Protein AF-A0A352ID79-F1 (afdb_monomer_lite)

Sequence (972 aa):
MKRIVNMLLAALCCLGTSALQPAWAQDFWKGGIDKNLPGTGSASDPFLIKTADQLAGLAARVNTGEDFKGKHIRLDADLYMSDPSRPSAEKTQWTPISGIFYDQTGAWDWTSDTLRFCGNFDGGGHTIYNLYYNQAPDFGGIDIDDPTSDIHLDFTGWNKGLFGYVEGGSVSNLHLENDTIVGAVAIGGIVAINVGGTISHCSMTGFVGSVESGPCGGIVGLNTDGIVEHCTANATSKGTRSAGVLVGTSTGARAVIRDSHAQGKCHVTQYRAGGFCGSQFDGALIERCWANVEVSNAAYKYAAMDCAGFVANNDGTIRECYSMGAVTSPKSAAGFVASNVGRIESCYCTGNVTVGGWGCTAAAFVGENGNGSVSYGEVVGDFPGVTINCFATGRCSGSDDQAGLCGFLASYWNGSQNSSRTVFCSYDSTANPGIGIHVRTLGGSLAKTTQEMQSQAFVDTLNMVAAWMGTSTWTYRPGQYPVPTGVKATNLTDYIGGGEGTKERPYIISNKEQLSHLAELSNLGWDFRDQHILQTADIDLNLPQEQWGEEMPTEWTPIGQGTNRNNPGEDNSTAYTFRGCYDGGYHEVRNMYINGNYDNLGFFGVLHHGATIKNLGVTDAWAKTMTGNIGILAGCSSRYSRNVNIVQCWTSGRVESTGWGVGGVLGQIALEGNTNILNCASWAHITGTTDVSAVVGDQNYIGGETYSNDTIANFIFSGTFDKEGSRVPMMERERLFNALYDSDVYKLSDNEEQVRLNGGHPTAYLQSKELANVFNYWIDQWNATHALQLDYYNCHEGKYLATEAGFTPPLKVTFDTGGGSTVTAQSVLQDSRIDAPAIPTHDDKVFAGWYSDAGHTQPFDFCGQVSSSITLHAKWLDTFTYDLKPFQNTFATSYVIKTKEQLLGLAIMTRGIEGVQDATDFTGKTVKLGADILLNDTTDWRLWGKGIYAIPWLSVGPTYDGTFNGTFDGQG

Radius of gyration: 40.11 Å; chains: 1; bounding box: 90×95×121 Å

pLDDT: mean 77.26, std 19.28, range [25.47, 98.88]

Foldseek 3Di:
DVVVVVVVVVVVVPPPDPPPDPLVPDDEDDPAADLPFPFPQAPVTAREDEEVNNLNSQLVVLVVADQCANGEYEYDAAYHHFRPPDDLVPTDADDANWAWFWDDPDPPDIDIDGGEHNEEYEDVLHEYEAHEHDDDDPPDDDDPPDPLDADDADPGGAFDENHHHYANYEHENYEYYQYEEEGAAQKEHHYSEYAQYEYYHYEFEHEIYHNYDHFIEHHYREAHLYEAENYEFAYETEHAAFYEHHYREYEYQNAEYEPYEYHEEYEYEAAFYAHHYREYADAHEYELYEYQYAYEYNDHDPYQEHYEQHYAEDHHEYALYEGEHAYEYCAAYEDHYEAFLHEYFQYEYEYAYAYADEPGAYAQHYEHFQDDPDDDDDPDDRREREYFLYEGEYAYDHYPDLLRYAQHYHYDPDLPNVRYFAFQYEGACVSYPPHDHFQRYQAQYYYDHLVCQLDPVSLVVSLLSQQLVQGFRWDHDHSDGIGGDPDRHPPNVVQFVDFNQAPVTATEHEELRNLLSQQVRLNNGDQSANGHYEYDEAYEQAPQPVCCQVPPGDAARARFAAADADAQPDGRDHGREHQGAYHDVQYEYEAHEHADQGEKDENHREYAANAHYANYEHEQYDHEYAEYFDEHAIREYHELHEPHEAEAYEYEHEYEYAYAFWEPHYRAYDPQYEYEAEQYEYQYETEYDHAAAHGYRYYDDDDDDDHYAYEYENYEYEYHYPDQPHPQHDDDRYHYYQHAYACVRDPHDPPPPDPPDPHYDHPDVVPDPVSVVVSVVVVVVVCVVVVVVHDDDDHYDEDDEYDDYDDEEAWFEEEDEAPFDDDDGDTDDHFFADQQTDAGDDDPWDWFFWALDQVLQHAAANRGGPPDYGYITIDTHDADEADQVQPPSPSNLETEDEELNNVLNLLCCCAPDPPPYGHDANASHEYEYPHDYCNADPSHCSCDSNTTPGRDGRDRHHDDPTDRNHHYHDVD

Structure (mmCIF, N/CA/C/O backbone):
data_AF-A0A352ID79-F1
#
_entry.id   AF-A0A352ID79-F1
#
loop_
_atom_site.group_PDB
_atom_site.id
_atom_site.type_symbol
_atom_site.label_atom_id
_atom_site.label_alt_id
_atom_site.label_comp_id
_atom_site.label_asym_id
_atom_site.label_entity_id
_atom_site.label_seq_id
_atom_site.pdbx_PDB_ins_code
_atom_site.Cartn_x
_atom_site.Cartn_y
_atom_site.Cartn_z
_atom_site.occupancy
_atom_site.B_iso_or_equiv
_atom_site.auth_seq_id
_atom_site.auth_comp_id
_atom_site.auth_asym_id
_atom_site.auth_atom_id
_atom_site.pdbx_PDB_model_num
ATOM 1 N N . MET A 1 1 ? -40.168 24.165 -4.459 1.00 42.50 1 MET A N 1
ATOM 2 C CA . MET A 1 1 ? -39.308 22.995 -4.156 1.00 42.50 1 MET A CA 1
ATOM 3 C C . MET A 1 1 ? -38.318 23.266 -3.023 1.00 42.50 1 MET A C 1
ATOM 5 O O . MET A 1 1 ? -38.638 22.810 -1.939 1.00 42.50 1 MET A O 1
ATOM 9 N N . LYS A 1 2 ? -37.219 24.038 -3.165 1.00 36.44 2 LYS A N 1
ATOM 10 C CA . LYS A 1 2 ? -36.202 24.197 -2.082 1.00 36.44 2 LYS A CA 1
ATOM 11 C C . LYS A 1 2 ? -36.758 24.483 -0.664 1.00 36.44 2 LYS A C 1
ATOM 13 O O . LYS A 1 2 ? -36.357 23.811 0.272 1.00 36.44 2 LYS A O 1
ATOM 18 N N . ARG A 1 3 ? -37.750 25.375 -0.488 1.00 33.16 3 ARG A N 1
ATOM 19 C CA . ARG A 1 3 ? -38.395 25.598 0.834 1.00 33.16 3 ARG A CA 1
ATOM 20 C C . ARG A 1 3 ? -39.155 24.387 1.406 1.00 33.16 3 ARG A C 1
ATOM 22 O O . ARG A 1 3 ? -39.217 24.254 2.618 1.00 33.16 3 ARG A O 1
ATOM 29 N N . ILE A 1 4 ? -39.701 23.511 0.561 1.00 40.69 4 ILE A N 1
ATOM 30 C CA . ILE A 1 4 ? -40.395 22.280 0.983 1.00 40.69 4 ILE A CA 1
ATOM 31 C C . ILE A 1 4 ? -39.370 21.203 1.359 1.00 40.69 4 ILE A C 1
ATOM 33 O O . ILE A 1 4 ? -39.541 20.535 2.368 1.00 40.69 4 ILE A O 1
ATOM 37 N N . VAL A 1 5 ? -38.265 21.093 0.609 1.00 45.56 5 VAL A N 1
ATOM 38 C CA . VAL A 1 5 ? -37.151 20.187 0.947 1.00 45.56 5 VAL A CA 1
ATOM 39 C C . VAL A 1 5 ? -36.528 20.570 2.293 1.00 45.56 5 VAL A C 1
ATOM 41 O O . VAL A 1 5 ? -36.364 19.708 3.146 1.00 45.56 5 VAL A O 1
ATOM 44 N N . ASN A 1 6 ? -36.278 21.860 2.546 1.00 38.22 6 ASN A N 1
ATOM 45 C CA . ASN A 1 6 ? -35.751 22.304 3.841 1.00 38.22 6 ASN A CA 1
ATOM 46 C C . ASN A 1 6 ? -36.754 22.119 4.997 1.00 38.22 6 ASN A C 1
ATOM 48 O O . ASN A 1 6 ? -36.326 21.842 6.111 1.00 38.22 6 ASN A O 1
ATOM 52 N N . MET A 1 7 ? -38.068 22.228 4.755 1.00 33.50 7 MET A N 1
ATOM 53 C CA . MET A 1 7 ? -39.082 21.882 5.765 1.00 33.50 7 MET A CA 1
ATOM 54 C C . MET A 1 7 ? -39.167 20.370 6.023 1.00 33.50 7 MET A C 1
ATOM 56 O O . MET A 1 7 ? -39.397 19.975 7.159 1.00 33.50 7 MET A O 1
ATOM 60 N N . LEU A 1 8 ? -38.933 19.526 5.013 1.00 35.06 8 LEU A N 1
ATOM 61 C CA . LEU A 1 8 ? -38.868 18.072 5.186 1.00 35.06 8 LEU A CA 1
ATOM 62 C C . LEU A 1 8 ? -37.591 17.628 5.912 1.00 35.06 8 LEU A C 1
ATOM 64 O O . LEU A 1 8 ? -37.689 16.800 6.809 1.00 35.06 8 LEU A O 1
ATOM 68 N N . LEU A 1 9 ? -36.423 18.213 5.618 1.00 37.06 9 LEU A N 1
ATOM 69 C CA . LEU A 1 9 ? -35.205 17.951 6.402 1.00 37.06 9 LEU A CA 1
ATOM 70 C C . LEU A 1 9 ? -35.372 18.397 7.864 1.00 37.06 9 LEU A C 1
ATOM 72 O O . LEU A 1 9 ? -35.035 17.641 8.768 1.00 37.06 9 LEU A O 1
ATOM 76 N N . ALA A 1 10 ? -35.962 19.574 8.106 1.00 31.45 10 ALA A N 1
ATOM 77 C CA . ALA A 1 10 ? -36.265 20.028 9.464 1.00 31.45 10 ALA A CA 1
ATOM 78 C C . ALA A 1 10 ? -37.278 19.119 10.191 1.00 31.45 10 ALA A C 1
ATOM 80 O O . ALA A 1 10 ? -37.184 18.961 11.403 1.00 31.45 10 ALA A O 1
ATOM 81 N N . ALA A 1 11 ? -38.219 18.498 9.470 1.00 29.84 11 ALA A N 1
ATOM 82 C CA . ALA A 1 11 ? -39.170 17.548 10.046 1.00 29.84 11 ALA A CA 1
ATOM 83 C C . ALA A 1 11 ? -38.543 16.172 10.346 1.00 29.84 11 ALA A C 1
ATOM 85 O O . ALA A 1 11 ? -38.855 15.581 11.378 1.00 29.84 11 ALA A O 1
ATOM 86 N N . LEU A 1 12 ? -37.644 15.666 9.489 1.00 31.27 12 LEU A N 1
ATOM 87 C CA . LEU A 1 12 ? -36.953 14.391 9.733 1.00 31.27 12 LEU A CA 1
ATOM 88 C C . LEU A 1 12 ? -35.985 14.473 10.925 1.00 31.27 12 LEU A C 1
ATOM 90 O O . LEU A 1 12 ? -35.882 13.512 11.679 1.00 31.27 12 LEU A O 1
ATOM 94 N N . CYS A 1 13 ? -35.349 15.623 11.167 1.00 32.16 13 CYS A N 1
ATOM 95 C CA . CYS A 1 13 ? -34.502 15.837 12.348 1.00 32.16 13 CYS A CA 1
ATOM 96 C C . CYS A 1 13 ? -35.281 16.027 13.672 1.00 32.16 13 CYS A C 1
ATOM 98 O O . CYS A 1 13 ? -34.671 16.358 14.685 1.00 32.16 13 CYS A O 1
ATOM 100 N N . CYS A 1 14 ? -36.609 15.860 13.687 1.00 30.11 14 CYS A N 1
ATOM 101 C CA . CYS A 1 14 ? -37.457 16.053 14.875 1.00 30.11 14 CYS A CA 1
ATOM 102 C C . CYS A 1 14 ? -38.454 14.900 15.118 1.00 30.11 14 CYS A C 1
ATOM 104 O O . CYS A 1 14 ? -39.412 15.061 15.874 1.00 30.11 14 CYS A O 1
ATOM 106 N N . LEU A 1 15 ? -38.236 13.734 14.500 1.00 33.84 15 LEU A N 1
ATOM 107 C CA . LEU A 1 15 ? -39.031 12.516 14.699 1.00 33.84 15 LEU A CA 1
ATOM 108 C C . LEU A 1 15 ? -38.107 11.350 15.080 1.00 33.84 15 LEU A C 1
ATOM 110 O O . LEU A 1 15 ? -37.814 10.480 14.268 1.00 33.84 15 LEU A O 1
ATOM 114 N N . GLY A 1 16 ? -37.625 11.373 16.324 1.00 33.88 16 GLY A N 1
ATOM 115 C CA . GLY A 1 16 ? -36.720 10.351 16.866 1.00 33.88 16 GLY A CA 1
ATOM 116 C C . GLY A 1 16 ? -36.205 10.660 18.273 1.00 33.88 16 GLY A C 1
ATOM 117 O O . GLY A 1 16 ? -35.975 9.745 19.050 1.00 33.88 16 GLY A O 1
ATOM 118 N N . THR A 1 17 ? -36.102 11.938 18.649 1.00 35.56 17 THR A N 1
ATOM 119 C CA . THR A 1 17 ? -35.775 12.331 20.025 1.00 35.56 17 THR A CA 1
ATOM 120 C C . THR A 1 17 ? -36.969 12.101 20.952 1.00 35.56 17 THR A C 1
ATOM 122 O O . THR A 1 17 ? -37.902 12.913 20.985 1.00 35.56 17 THR A O 1
ATOM 125 N N . SER A 1 18 ? -36.915 11.041 21.755 1.00 39.25 18 SER A N 1
ATOM 126 C CA . SER A 1 18 ? -37.563 11.037 23.066 1.00 39.25 18 SER A CA 1
ATOM 127 C C . SER A 1 18 ? -37.055 12.260 23.836 1.00 39.25 18 SER A C 1
ATOM 129 O O . SER A 1 18 ? -35.857 12.443 24.039 1.00 39.25 18 SER A O 1
ATOM 131 N N . ALA A 1 19 ? -37.957 13.169 24.207 1.00 38.28 19 ALA A N 1
ATOM 132 C CA . ALA A 1 19 ? -37.568 14.317 25.013 1.00 38.28 19 ALA A CA 1
ATOM 133 C C . ALA A 1 19 ? -37.204 13.812 26.414 1.00 38.28 19 ALA A C 1
ATOM 135 O O . ALA A 1 19 ? -38.096 13.378 27.145 1.00 38.28 19 ALA A O 1
ATOM 136 N N . LEU A 1 20 ? -35.910 13.859 26.761 1.00 47.44 20 LEU A N 1
ATOM 137 C CA . LEU A 1 20 ? -35.396 13.523 28.092 1.00 47.44 20 LEU A CA 1
ATOM 138 C C . LEU A 1 20 ? -36.294 14.152 29.159 1.00 47.44 20 LEU A C 1
ATOM 140 O O . LEU A 1 20 ? -36.415 15.380 29.236 1.00 47.44 20 LEU A O 1
ATOM 144 N N . GLN A 1 21 ? -36.945 13.315 29.974 1.00 53.19 21 GLN A N 1
ATOM 145 C CA . GLN A 1 21 ? -37.733 13.833 31.084 1.00 53.19 21 GLN A CA 1
ATOM 146 C C . GLN A 1 21 ? -36.786 14.573 32.038 1.00 53.19 21 GLN A C 1
ATOM 148 O O . GLN A 1 21 ? -35.688 14.076 32.314 1.00 53.19 21 GLN A O 1
ATOM 153 N N . PRO A 1 22 ? -37.173 15.760 32.538 1.00 54.94 22 PRO A N 1
ATOM 154 C CA . PRO A 1 22 ? -36.319 16.522 33.435 1.00 54.94 22 PRO A CA 1
ATOM 155 C C . PRO A 1 22 ? -36.034 15.693 34.691 1.00 54.94 22 PRO A C 1
ATOM 157 O O . PRO A 1 22 ? -36.922 15.005 35.185 1.00 54.94 22 PRO A O 1
ATOM 160 N N . ALA A 1 23 ? -34.812 15.774 35.223 1.00 55.00 23 ALA A N 1
ATOM 161 C CA . ALA A 1 23 ? -34.300 14.826 36.223 1.00 55.00 23 ALA A CA 1
ATOM 162 C C . ALA A 1 23 ? -35.170 14.654 37.490 1.00 55.00 23 ALA A C 1
ATOM 164 O O . ALA A 1 23 ? -35.102 13.615 38.134 1.00 55.00 23 ALA A O 1
ATOM 165 N N . TRP A 1 24 ? -36.032 15.621 37.827 1.00 50.56 24 TRP A N 1
ATOM 166 C CA . TRP A 1 24 ? -36.994 15.517 38.934 1.00 50.56 24 TRP A CA 1
ATOM 167 C C . TRP A 1 24 ? -38.186 14.572 38.675 1.00 50.56 24 TRP A C 1
ATOM 169 O O . TRP A 1 24 ? -38.950 14.309 39.601 1.00 50.56 24 TRP A O 1
ATOM 179 N N . ALA A 1 25 ? -38.372 14.090 37.443 1.00 57.47 25 ALA A N 1
ATOM 180 C CA . ALA A 1 25 ? -39.439 13.168 37.038 1.00 57.47 25 ALA A CA 1
ATOM 181 C C . ALA A 1 25 ? -38.956 11.719 36.812 1.00 57.47 25 ALA A C 1
ATOM 183 O O . ALA A 1 25 ? -39.783 10.832 36.616 1.00 57.47 25 ALA A O 1
ATOM 184 N N . GLN A 1 26 ? -37.640 11.485 36.836 1.00 72.12 26 GLN A N 1
ATOM 185 C CA . GLN A 1 26 ? -37.016 10.190 36.556 1.00 72.12 26 GLN A CA 1
ATOM 186 C C . GLN A 1 26 ? -36.960 9.319 37.817 1.00 72.12 26 GLN A C 1
ATOM 188 O O . GLN A 1 26 ? -36.511 9.771 38.872 1.00 72.12 26 GLN A O 1
ATOM 193 N N . ASP A 1 27 ? -37.370 8.053 37.715 1.00 84.31 27 ASP A N 1
ATOM 194 C CA . ASP A 1 27 ? -37.376 7.127 38.854 1.00 84.31 27 ASP A CA 1
ATOM 195 C C . ASP A 1 27 ? -36.073 6.303 38.897 1.00 84.31 27 ASP A C 1
ATOM 197 O O . ASP A 1 27 ? -36.016 5.144 38.488 1.00 84.31 27 ASP A O 1
ATOM 201 N N . PHE A 1 28 ? -34.991 6.947 39.351 1.00 91.50 28 PHE A N 1
ATOM 202 C CA . PHE A 1 28 ? -33.649 6.355 39.414 1.00 91.50 28 PHE A CA 1
ATOM 203 C C . PHE A 1 28 ? -33.583 5.082 40.277 1.00 91.50 28 PHE A C 1
ATOM 205 O O . PHE A 1 28 ? -34.245 4.970 41.319 1.00 91.50 28 PHE A O 1
ATOM 212 N N . TRP A 1 29 ? -32.722 4.147 39.868 1.00 95.00 29 TRP A N 1
ATOM 213 C CA . TRP A 1 29 ? -32.422 2.911 40.588 1.00 95.00 29 TRP A CA 1
ATOM 214 C C . TRP A 1 29 ? -31.895 3.186 42.001 1.00 95.00 29 TRP A C 1
ATOM 216 O O . TRP A 1 29 ? -31.103 4.098 42.228 1.00 95.00 29 TRP A O 1
ATOM 226 N N . LYS A 1 30 ? -32.351 2.379 42.965 1.00 91.00 30 LYS A N 1
ATOM 227 C CA . LYS A 1 30 ? -32.054 2.530 44.404 1.00 91.00 30 LYS A CA 1
ATOM 228 C C . LYS A 1 30 ? -31.315 1.313 44.981 1.00 91.00 30 LYS A C 1
ATOM 230 O O . LYS A 1 30 ? -31.352 1.091 46.188 1.00 91.00 30 LYS A O 1
ATOM 235 N N . GLY A 1 31 ? -30.673 0.512 44.125 1.00 90.94 31 GLY A N 1
ATOM 236 C CA . GLY A 1 31 ? -29.956 -0.708 44.517 1.00 90.94 31 GLY A CA 1
ATOM 237 C C . GLY A 1 31 ? -30.847 -1.941 44.728 1.00 90.94 31 GLY A C 1
ATOM 238 O O . GLY A 1 31 ? -30.432 -2.882 45.401 1.00 90.94 31 GLY A O 1
ATOM 239 N N . GLY A 1 32 ? -32.079 -1.939 44.205 1.00 94.62 32 GLY A N 1
ATOM 240 C CA . GLY A 1 32 ? -32.985 -3.089 44.265 1.00 94.62 32 GLY A CA 1
ATOM 241 C C . GLY A 1 32 ? -32.577 -4.217 43.310 1.00 94.62 32 GLY A C 1
ATOM 242 O O . GLY A 1 32 ? -31.824 -4.007 42.359 1.00 94.62 32 GLY A O 1
ATOM 243 N N . ILE A 1 33 ? -33.061 -5.436 43.577 1.00 97.06 33 ILE A N 1
ATOM 244 C CA . ILE A 1 33 ? -32.744 -6.649 42.806 1.00 97.06 33 ILE A CA 1
ATOM 245 C C . ILE A 1 33 ? -34.012 -7.506 42.669 1.00 97.06 33 ILE A C 1
ATOM 247 O O . ILE A 1 33 ? -34.506 -8.046 43.659 1.00 97.06 33 ILE A O 1
ATOM 251 N N . ASP A 1 34 ? -34.492 -7.699 41.440 1.00 97.31 34 ASP A N 1
ATOM 252 C CA . ASP A 1 34 ? -35.599 -8.598 41.094 1.00 97.31 34 ASP A CA 1
ATOM 253 C C . ASP A 1 34 ? -35.117 -9.707 40.147 1.00 97.31 34 ASP A C 1
ATOM 255 O O . ASP A 1 34 ? -35.000 -9.521 38.938 1.00 97.31 34 ASP A O 1
ATOM 259 N N . LYS A 1 35 ? -34.853 -10.903 40.688 1.00 96.38 35 LYS A N 1
ATOM 260 C CA . LYS A 1 35 ? -34.403 -12.059 39.887 1.00 96.38 35 LYS A CA 1
ATOM 261 C C . LYS A 1 35 ? -35.512 -12.667 39.001 1.00 96.38 35 LYS A C 1
ATOM 263 O O . LYS A 1 35 ? -35.217 -13.565 38.203 1.00 96.38 35 LYS A O 1
ATOM 268 N N . ASN A 1 36 ? -36.766 -12.214 39.122 1.00 95.31 36 ASN A N 1
ATOM 269 C CA . ASN A 1 36 ? -37.919 -12.750 38.393 1.00 95.31 36 ASN A CA 1
ATOM 270 C C . ASN A 1 36 ? -38.019 -12.154 36.981 1.00 95.31 36 ASN A C 1
ATOM 272 O O . ASN A 1 36 ? -38.879 -11.325 36.699 1.00 95.31 36 ASN A O 1
ATOM 276 N N . LEU A 1 37 ? -37.153 -12.605 36.074 1.00 94.69 37 LEU A N 1
ATOM 277 C CA . LEU A 1 37 ? -37.200 -12.196 34.668 1.00 94.69 37 LEU A CA 1
ATOM 278 C C . LEU A 1 37 ? -38.386 -12.885 33.950 1.00 94.69 37 LEU A C 1
ATOM 280 O O . LEU A 1 37 ? -38.353 -14.112 33.818 1.00 94.69 37 LEU A O 1
ATOM 284 N N . PRO A 1 38 ? -39.430 -12.162 33.495 1.00 94.25 38 PRO A N 1
ATOM 285 C CA . PRO A 1 38 ? -40.552 -12.752 32.763 1.00 94.25 38 PRO A CA 1
ATOM 286 C C . PRO A 1 38 ? -40.138 -13.245 31.367 1.00 94.25 38 PRO A C 1
ATOM 288 O O . PRO A 1 38 ? -39.363 -12.584 30.683 1.00 94.25 38 PRO A O 1
ATOM 291 N N . GLY A 1 39 ? -40.699 -14.380 30.938 1.00 94.94 39 GLY A N 1
ATOM 292 C CA . GLY A 1 39 ? -40.363 -15.079 29.687 1.00 94.94 39 GLY A CA 1
ATOM 293 C C . GLY A 1 39 ? -39.638 -16.411 29.934 1.00 94.94 39 GLY A C 1
ATOM 294 O O . GLY A 1 39 ? -39.274 -16.743 31.062 1.00 94.94 39 GLY A O 1
ATOM 295 N N . THR A 1 40 ? -39.436 -17.210 28.885 1.00 95.25 40 THR A N 1
ATOM 296 C CA . THR A 1 40 ? -38.731 -18.514 28.932 1.00 95.25 40 THR A CA 1
ATOM 297 C C . THR A 1 40 ? -37.243 -18.426 28.571 1.00 95.25 40 THR A C 1
ATOM 299 O O . THR A 1 40 ? -36.485 -19.400 28.731 1.00 95.25 40 THR A O 1
ATOM 302 N N . GLY A 1 41 ? -36.819 -17.271 28.058 1.00 96.06 41 GLY A N 1
ATOM 303 C CA . GLY A 1 41 ? -35.489 -17.056 27.501 1.00 96.06 41 GLY A CA 1
ATOM 304 C C . GLY A 1 41 ? -35.280 -17.763 26.160 1.00 96.06 41 GLY A C 1
ATOM 305 O O . GLY A 1 41 ? -34.151 -18.132 25.843 1.00 96.06 41 GLY A O 1
ATOM 306 N N . SER A 1 42 ? -36.346 -18.017 25.398 1.00 97.38 42 SER A N 1
ATOM 307 C CA . SER A 1 42 ? -36.268 -18.557 24.034 1.00 97.38 42 SER A CA 1
ATOM 308 C C . SER A 1 42 ? -36.257 -17.426 22.999 1.00 97.38 42 SER A C 1
ATOM 310 O O . SER A 1 42 ? -36.679 -16.314 23.295 1.00 97.38 42 SER A O 1
ATOM 312 N N . ALA A 1 43 ? -35.811 -17.685 21.767 1.00 94.50 43 ALA A N 1
ATOM 313 C CA . ALA A 1 43 ? -35.769 -16.656 20.717 1.00 94.50 43 ALA A CA 1
ATOM 314 C C . ALA A 1 43 ? -37.153 -16.047 20.383 1.00 94.50 43 ALA A C 1
ATOM 316 O O . ALA A 1 43 ? -37.235 -14.911 19.927 1.00 94.50 43 ALA A O 1
ATOM 317 N N . SER A 1 44 ? -38.239 -16.792 20.620 1.00 96.38 44 SER A N 1
ATOM 318 C CA . SER A 1 44 ? -39.631 -16.350 20.442 1.00 96.38 44 SER A CA 1
ATOM 319 C C . SER A 1 44 ? -40.270 -15.734 21.694 1.00 96.38 44 SER A C 1
ATOM 321 O O . SER A 1 44 ? -41.350 -15.160 21.599 1.00 96.38 44 SER A O 1
ATOM 323 N N . ASP A 1 45 ? -39.646 -15.906 22.858 1.00 97.50 45 ASP A N 1
ATOM 324 C CA . ASP A 1 45 ? -40.134 -15.477 24.174 1.00 97.50 45 ASP A CA 1
ATOM 325 C C . ASP A 1 45 ? -38.913 -15.252 25.099 1.00 97.50 45 ASP A C 1
ATOM 327 O O . ASP A 1 45 ? -38.567 -16.114 25.923 1.00 97.50 45 ASP A O 1
ATOM 331 N N . PRO A 1 46 ? -38.169 -14.148 24.880 1.00 98.06 46 PRO A N 1
ATOM 332 C CA . PRO A 1 46 ? -36.951 -13.835 25.620 1.00 98.06 46 PRO A CA 1
ATOM 333 C C . PRO A 1 46 ? -37.270 -13.404 27.055 1.00 98.06 46 PRO A C 1
ATOM 335 O O . PRO A 1 46 ? -38.387 -12.998 27.366 1.00 98.06 46 PRO A O 1
ATOM 338 N N . PHE A 1 47 ? -36.269 -13.444 27.932 1.00 98.50 47 PHE A N 1
ATOM 339 C CA . PHE A 1 47 ? -36.371 -12.832 29.255 1.00 98.50 47 PHE A CA 1
ATOM 340 C C . PHE A 1 47 ? -36.462 -11.304 29.110 1.00 98.50 47 PHE A C 1
ATOM 342 O O . PHE A 1 47 ? -35.481 -10.680 28.711 1.00 98.50 47 PHE A O 1
ATOM 349 N N . LEU A 1 48 ? -37.615 -10.703 29.411 1.00 97.81 48 LEU A N 1
ATOM 350 C CA . LEU A 1 48 ? -37.824 -9.256 29.291 1.00 97.81 48 LEU A CA 1
ATOM 351 C C . LEU A 1 48 ? -37.378 -8.518 30.559 1.00 97.81 48 LEU A C 1
ATOM 353 O O . LEU A 1 48 ? -37.788 -8.870 31.663 1.00 97.81 48 LEU A O 1
ATOM 357 N N . ILE A 1 49 ? -36.602 -7.450 30.393 1.00 98.00 49 ILE A N 1
ATOM 358 C CA . ILE A 1 49 ? -36.166 -6.548 31.466 1.00 98.00 49 ILE A CA 1
ATOM 359 C C . ILE A 1 49 ? -36.870 -5.201 31.289 1.00 98.00 49 ILE A C 1
ATOM 361 O O . ILE A 1 49 ? -36.705 -4.532 30.269 1.00 98.00 49 ILE A O 1
ATOM 365 N N . LYS A 1 50 ? -37.660 -4.811 32.295 1.00 95.75 50 LYS A N 1
ATOM 366 C CA . LYS A 1 50 ? -38.473 -3.578 32.296 1.00 95.75 50 LYS A CA 1
ATOM 367 C C . LYS A 1 50 ? -38.048 -2.565 33.363 1.00 95.75 50 LYS A C 1
ATOM 369 O O . LYS A 1 50 ? -38.571 -1.456 33.385 1.00 95.75 50 LYS A O 1
ATOM 374 N N . THR A 1 51 ? -37.154 -2.948 34.275 1.00 96.50 51 THR A N 1
ATOM 375 C CA . THR A 1 51 ? -36.692 -2.113 35.393 1.00 96.50 51 THR A CA 1
ATOM 376 C C . THR A 1 51 ? -35.207 -2.344 35.676 1.00 96.50 51 THR A C 1
ATOM 378 O O . THR A 1 51 ? -34.659 -3.407 35.375 1.00 96.50 51 THR A O 1
ATOM 381 N N . ALA A 1 52 ? -34.555 -1.366 36.309 1.00 96.56 52 ALA A N 1
ATOM 382 C CA . ALA A 1 52 ? -33.164 -1.496 36.741 1.00 96.56 52 ALA A CA 1
ATOM 383 C C . ALA A 1 52 ? -32.981 -2.615 37.787 1.00 96.56 52 ALA A C 1
ATOM 385 O O . ALA A 1 52 ? -31.987 -3.336 37.745 1.00 96.56 52 ALA A O 1
ATOM 386 N N . ASP A 1 53 ? -33.981 -2.844 38.647 1.00 97.31 53 ASP A N 1
ATOM 387 C CA . ASP A 1 53 ? -33.999 -3.975 39.584 1.00 97.31 53 ASP A CA 1
ATOM 388 C C . ASP A 1 53 ? -33.951 -5.330 38.853 1.00 97.31 53 ASP A C 1
ATOM 390 O O . ASP A 1 53 ? -33.291 -6.255 39.323 1.00 97.31 53 ASP A O 1
ATOM 394 N N . GLN A 1 54 ? -34.593 -5.458 37.685 1.00 98.12 54 GLN A N 1
ATOM 395 C CA . GLN A 1 54 ? -34.538 -6.674 36.862 1.00 98.12 54 GLN A CA 1
ATOM 396 C C . GLN A 1 54 ? -33.201 -6.828 36.129 1.00 98.12 54 GLN A C 1
ATOM 398 O O . GLN A 1 54 ? -32.690 -7.942 36.014 1.00 98.12 54 GLN A O 1
ATOM 403 N N . LEU A 1 55 ? -32.577 -5.727 35.702 1.00 97.94 55 LEU A N 1
ATOM 404 C CA . LEU A 1 55 ? -31.215 -5.748 35.158 1.00 97.94 55 LEU A CA 1
ATOM 405 C C . LEU A 1 55 ? -30.195 -6.191 36.225 1.00 97.94 55 LEU A C 1
ATOM 407 O O . LEU A 1 55 ? -29.371 -7.073 35.977 1.00 97.94 55 LEU A O 1
ATOM 411 N N . ALA A 1 56 ? -30.307 -5.661 37.446 1.00 97.56 56 ALA A N 1
ATOM 412 C CA . ALA A 1 56 ? -29.542 -6.124 38.604 1.00 97.56 56 ALA A CA 1
ATOM 413 C C . ALA A 1 56 ? -29.892 -7.577 38.987 1.00 97.56 56 ALA A C 1
ATOM 415 O O . ALA A 1 56 ? -29.030 -8.337 39.424 1.00 97.56 56 ALA A O 1
ATOM 416 N N . GLY A 1 57 ? -31.140 -7.999 38.767 1.00 97.88 57 GLY A N 1
ATOM 417 C CA . GLY A 1 57 ? -31.602 -9.379 38.909 1.00 97.88 57 GLY A CA 1
ATOM 418 C C . GLY A 1 57 ? -30.939 -10.360 37.944 1.00 97.88 57 GLY A C 1
ATOM 419 O O . GLY A 1 57 ? -30.583 -11.465 38.360 1.00 97.88 57 GLY A O 1
ATOM 420 N N . LEU A 1 58 ? -30.714 -9.955 36.688 1.00 98.12 58 LEU A N 1
ATOM 421 C CA . LEU A 1 58 ? -29.901 -10.701 35.722 1.00 98.12 58 LEU A CA 1
ATOM 422 C C . LEU A 1 58 ? -28.448 -10.797 36.200 1.00 98.12 58 LEU A C 1
ATOM 424 O O . LEU A 1 58 ? -27.922 -11.907 36.302 1.00 98.12 58 LEU A O 1
ATOM 428 N N . ALA A 1 59 ? -27.824 -9.669 36.560 1.00 96.62 59 ALA A N 1
ATOM 429 C CA . ALA A 1 59 ? -26.454 -9.650 37.080 1.00 96.62 59 ALA A CA 1
ATOM 430 C C . ALA A 1 59 ? -26.305 -10.593 38.285 1.00 96.62 59 ALA A C 1
ATOM 432 O O . ALA A 1 59 ? -25.425 -11.449 38.313 1.00 96.62 59 ALA A O 1
ATOM 433 N N . ALA A 1 60 ? -27.245 -10.538 39.230 1.00 96.44 60 ALA A N 1
ATOM 434 C CA . ALA A 1 60 ? -27.275 -11.384 40.417 1.00 96.44 60 ALA A CA 1
ATOM 435 C C . ALA A 1 60 ? -27.678 -12.853 40.159 1.00 96.44 60 ALA A C 1
ATOM 437 O O . ALA A 1 60 ? -27.663 -13.641 41.106 1.00 96.44 60 ALA A O 1
ATOM 438 N N . ARG A 1 61 ? -28.061 -13.248 38.935 1.00 97.12 61 ARG A N 1
ATOM 439 C CA . ARG A 1 61 ? -28.202 -14.660 38.516 1.00 97.12 61 ARG A CA 1
ATOM 440 C C . ARG A 1 61 ? -26.909 -15.170 37.881 1.00 97.12 61 ARG A C 1
ATOM 442 O O . ARG A 1 61 ? -26.398 -16.214 38.293 1.00 97.12 61 ARG A O 1
ATOM 449 N N . VAL A 1 62 ? -26.333 -14.386 36.969 1.00 95.88 62 VAL A N 1
ATOM 450 C CA . VAL A 1 62 ? -25.046 -14.694 36.320 1.00 95.88 62 VAL A CA 1
ATOM 451 C C . VAL A 1 62 ? -23.913 -14.765 37.342 1.00 95.88 62 VAL A C 1
ATOM 453 O O . VAL A 1 62 ? -23.153 -15.731 37.367 1.00 95.88 62 VAL A O 1
ATOM 456 N N . ASN A 1 63 ? -23.892 -13.835 38.297 1.00 92.38 63 ASN A N 1
ATOM 457 C CA . ASN A 1 63 ? -22.923 -13.807 39.395 1.00 92.38 63 ASN A CA 1
ATOM 458 C C . ASN A 1 63 ? -23.220 -14.857 40.493 1.00 92.38 63 ASN A C 1
ATOM 460 O O . ASN A 1 63 ? -22.615 -14.837 41.559 1.00 92.38 63 ASN A O 1
ATOM 464 N N . THR A 1 64 ? -24.148 -15.789 40.235 1.00 93.31 64 THR A N 1
ATOM 465 C CA . THR A 1 64 ? -24.344 -17.033 41.003 1.00 93.31 64 THR A CA 1
ATOM 466 C C . THR A 1 64 ? -24.157 -18.299 40.150 1.00 93.31 64 THR A C 1
ATOM 468 O O . THR A 1 64 ? -24.540 -19.386 40.577 1.00 93.31 64 THR A O 1
ATOM 471 N N . GLY A 1 65 ? -23.565 -18.177 38.954 1.00 91.19 65 GLY A N 1
ATOM 472 C CA . GLY A 1 65 ? -23.172 -19.305 38.100 1.00 91.19 65 GLY A CA 1
ATOM 473 C C . GLY A 1 65 ? -24.168 -19.713 37.007 1.00 91.19 65 GLY A C 1
ATOM 474 O O . GLY A 1 65 ? -23.941 -20.722 36.343 1.00 91.19 65 GLY A O 1
ATOM 475 N N . GLU A 1 66 ? -25.257 -18.968 36.786 1.00 95.88 66 GLU A N 1
ATOM 476 C CA . GLU A 1 66 ? -26.143 -19.202 35.635 1.00 95.88 66 GLU A CA 1
ATOM 477 C C . GLU A 1 66 ? -25.567 -18.516 34.384 1.00 95.88 66 GLU A C 1
ATOM 479 O O . GLU A 1 66 ? -25.592 -17.295 34.287 1.00 95.88 66 GLU A O 1
ATOM 484 N N . ASP A 1 67 ? -25.049 -19.279 33.417 1.00 94.12 67 ASP A N 1
ATOM 485 C CA . ASP A 1 67 ? -24.332 -18.721 32.254 1.00 94.12 67 ASP A CA 1
ATOM 486 C C . ASP A 1 67 ? -25.241 -18.189 31.125 1.00 94.12 67 ASP A C 1
ATOM 488 O O . ASP A 1 67 ? -24.767 -17.527 30.203 1.00 94.12 67 ASP A O 1
ATOM 492 N N . PHE A 1 68 ? -26.550 -18.464 31.186 1.00 97.44 68 PHE A N 1
ATOM 493 C CA . PHE A 1 68 ? -27.548 -18.138 30.154 1.00 97.44 68 PHE A CA 1
ATOM 494 C C . PHE A 1 68 ? -27.224 -18.691 28.750 1.00 97.44 68 PHE A C 1
ATOM 496 O O . PHE A 1 68 ? -27.715 -18.160 27.753 1.00 97.44 68 PHE A O 1
ATOM 503 N N . LYS A 1 69 ? -26.448 -19.777 28.626 1.00 97.50 69 LYS A N 1
ATOM 504 C CA . LYS A 1 69 ? -26.018 -20.294 27.317 1.00 97.50 69 LYS A CA 1
ATOM 505 C C . LYS A 1 69 ? -27.186 -20.644 26.395 1.00 97.50 69 LYS A C 1
ATOM 507 O O . LYS A 1 69 ? -28.030 -21.482 26.712 1.00 97.50 69 LYS A O 1
ATOM 512 N N . GLY A 1 70 ? -27.230 -19.986 25.235 1.00 95.19 70 GLY A N 1
ATOM 513 C CA . GLY A 1 70 ? -28.319 -20.131 24.261 1.00 95.19 70 GLY A CA 1
ATOM 514 C C . GLY A 1 70 ? -29.672 -19.560 24.716 1.0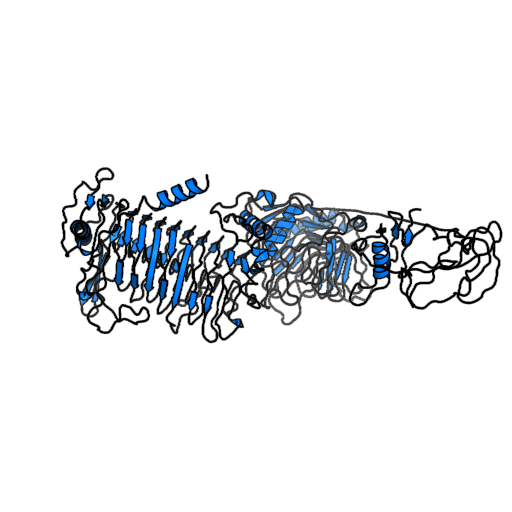0 95.19 70 GLY A C 1
ATOM 515 O O . GLY A 1 70 ? -30.695 -19.862 24.101 1.00 95.19 70 GLY A O 1
ATOM 516 N N . LYS A 1 71 ? -29.704 -18.757 25.788 1.00 98.38 71 LYS A N 1
ATOM 517 C CA . LYS A 1 71 ? -30.886 -18.000 26.217 1.00 98.38 71 LYS A CA 1
ATOM 518 C C . LYS A 1 71 ? -30.905 -16.616 25.588 1.00 98.38 71 LYS A C 1
ATOM 520 O O . LYS A 1 71 ? -29.863 -16.004 25.385 1.00 98.38 71 LYS A O 1
ATOM 525 N N . HIS A 1 72 ? -32.108 -16.115 25.336 1.00 98.56 72 HIS A N 1
ATOM 526 C CA . HIS A 1 72 ? -32.345 -14.764 24.841 1.00 98.56 72 HIS A CA 1
ATOM 527 C C . HIS A 1 72 ? -32.896 -13.874 25.959 1.00 98.56 72 HIS A C 1
ATOM 529 O O . HIS A 1 72 ? -33.814 -14.268 26.681 1.00 98.56 72 HIS A O 1
ATOM 535 N N . ILE A 1 73 ? -32.327 -12.682 26.096 1.00 98.69 73 ILE A N 1
ATOM 536 C CA . ILE A 1 73 ? -32.725 -11.622 27.024 1.00 98.69 73 ILE A CA 1
ATOM 537 C C . ILE A 1 73 ? -33.031 -10.389 26.167 1.00 98.69 73 ILE A C 1
ATOM 539 O O . ILE A 1 73 ? -32.295 -10.133 25.214 1.00 98.69 73 ILE A O 1
ATOM 543 N N . ARG A 1 74 ? -34.071 -9.614 26.499 1.00 98.31 74 ARG A N 1
ATOM 544 C CA . ARG A 1 74 ? -34.322 -8.316 25.862 1.00 98.31 74 ARG A CA 1
ATOM 545 C C . ARG A 1 74 ? -34.641 -7.214 26.869 1.00 98.31 74 ARG A C 1
ATOM 547 O O . ARG A 1 74 ? -35.390 -7.455 27.815 1.00 98.31 74 ARG A O 1
ATOM 554 N N . LEU A 1 75 ? -34.147 -5.999 26.639 1.00 97.94 75 LEU A N 1
ATOM 555 C CA . LEU A 1 75 ? -34.743 -4.811 27.258 1.00 97.94 75 LEU A CA 1
ATOM 556 C C . LEU A 1 75 ? -36.135 -4.531 26.660 1.00 97.94 75 LEU A C 1
ATOM 558 O O . LEU A 1 75 ? -36.458 -4.916 25.533 1.00 97.94 75 LEU A O 1
ATOM 562 N N . ASP A 1 76 ? -36.979 -3.879 27.449 1.00 96.31 76 ASP A N 1
ATOM 563 C CA . ASP A 1 76 ? -38.351 -3.508 27.075 1.00 96.31 76 ASP A CA 1
ATOM 564 C C . ASP A 1 76 ? -38.752 -2.131 27.655 1.00 96.31 76 ASP A C 1
ATOM 566 O O . ASP A 1 76 ? -39.936 -1.798 27.737 1.00 96.31 76 ASP A O 1
ATOM 570 N N . ALA A 1 77 ? -37.754 -1.371 28.126 1.00 95.00 77 ALA A N 1
ATOM 571 C CA . ALA A 1 77 ? -37.821 -0.003 28.634 1.00 95.00 77 ALA A CA 1
ATOM 572 C C . ALA A 1 77 ? -36.403 0.601 28.719 1.00 95.00 77 ALA A C 1
ATOM 574 O O . ALA A 1 77 ? -35.431 -0.136 28.899 1.00 95.00 77 ALA A O 1
ATOM 575 N N . ASP A 1 78 ? -36.302 1.934 28.672 1.00 96.31 78 ASP A N 1
ATOM 576 C CA . ASP A 1 78 ? -35.076 2.665 29.030 1.00 96.31 78 ASP A CA 1
ATOM 577 C C . ASP A 1 78 ? -34.876 2.643 30.556 1.00 96.31 78 ASP A C 1
ATOM 579 O O . ASP A 1 78 ? -35.849 2.691 31.316 1.00 96.31 78 ASP A O 1
ATOM 583 N N . LEU A 1 79 ? -33.626 2.584 31.025 1.00 96.38 79 LEU A N 1
ATOM 584 C CA . LEU A 1 79 ? -33.292 2.347 32.438 1.00 96.38 79 LEU A CA 1
ATOM 585 C C . LEU A 1 79 ? -32.402 3.458 33.007 1.00 96.38 79 LEU A C 1
ATOM 587 O O . LEU A 1 79 ? -31.474 3.899 32.344 1.00 96.38 79 LEU A O 1
ATOM 591 N N . TYR A 1 80 ? -32.636 3.881 34.253 1.00 94.94 80 TYR A N 1
ATOM 592 C CA . TYR A 1 80 ? -31.923 5.002 34.883 1.00 94.94 80 TYR A CA 1
ATOM 593 C C . TYR A 1 80 ? -31.201 4.538 36.154 1.00 94.94 80 TYR A C 1
ATOM 595 O O . TYR A 1 80 ? -31.836 4.256 37.169 1.00 94.94 80 TYR A O 1
ATOM 603 N N . MET A 1 81 ? -29.872 4.433 36.095 1.00 94.12 81 MET A N 1
ATOM 604 C CA . MET A 1 81 ? -29.068 3.635 37.037 1.00 94.12 81 MET A CA 1
ATOM 605 C C . MET A 1 81 ? -28.488 4.426 38.217 1.00 94.12 81 MET A C 1
ATOM 607 O O . MET A 1 81 ? -28.195 3.847 39.261 1.00 94.12 81 MET A O 1
ATOM 611 N N . SER A 1 82 ? -28.339 5.742 38.082 1.00 90.62 82 SER A N 1
ATOM 612 C CA . SER A 1 82 ? -28.000 6.648 39.182 1.00 90.62 82 SER A CA 1
ATOM 613 C C . SER A 1 82 ? -28.498 8.058 38.908 1.00 90.62 82 SER A C 1
ATOM 615 O O . SER A 1 82 ? -28.587 8.493 37.765 1.00 90.62 82 SER A O 1
ATOM 617 N N . ASP A 1 83 ? -28.787 8.784 39.983 1.00 89.00 83 ASP A N 1
ATOM 618 C CA . ASP A 1 83 ? -29.112 10.208 39.957 1.00 89.00 83 ASP A CA 1
ATOM 619 C C . ASP A 1 83 ? -27.828 11.021 39.681 1.00 89.00 83 ASP A C 1
ATOM 621 O O . ASP A 1 83 ? -26.933 11.061 40.536 1.00 89.00 83 ASP A O 1
ATOM 625 N N . PRO A 1 84 ? -27.683 11.665 38.504 1.00 83.50 84 PRO A N 1
ATOM 626 C CA . PRO A 1 84 ? -26.447 12.353 38.143 1.00 83.50 84 PRO A CA 1
ATOM 627 C C . PRO A 1 84 ? -26.193 13.603 38.992 1.00 83.50 84 PRO A C 1
ATOM 629 O O . PRO A 1 84 ? -25.038 14.024 39.078 1.00 83.50 84 PRO A O 1
ATOM 632 N N . SER A 1 85 ? -27.230 14.160 39.635 1.00 84.12 85 SER A N 1
ATOM 633 C CA . SER A 1 85 ? -27.156 15.395 40.430 1.00 84.12 85 SER A CA 1
ATOM 634 C C . SER A 1 85 ? -26.559 15.208 41.829 1.00 84.12 85 SER A C 1
ATOM 636 O O . SER A 1 85 ? -26.223 16.191 42.492 1.00 84.12 85 SER A O 1
ATOM 638 N N . ARG A 1 86 ? -26.405 13.958 42.281 1.00 83.50 86 ARG A N 1
ATOM 639 C CA . ARG A 1 86 ? -25.828 13.628 43.591 1.00 83.50 86 ARG A CA 1
ATOM 640 C C . ARG A 1 86 ? -24.303 13.741 43.619 1.00 83.50 86 ARG A C 1
ATOM 642 O O . ARG A 1 86 ? -23.658 13.542 42.587 1.00 83.50 86 ARG A O 1
ATOM 649 N N . PRO A 1 87 ? -23.701 13.951 44.804 1.00 81.56 87 PRO A N 1
ATOM 650 C CA . PRO A 1 87 ? -22.276 13.720 45.012 1.00 81.56 87 PRO A CA 1
ATOM 651 C C . PRO A 1 87 ? -21.875 12.287 44.634 1.00 81.56 87 PRO A C 1
ATOM 653 O O . PRO A 1 87 ? -22.634 11.345 44.853 1.00 81.56 87 PRO A O 1
ATOM 656 N N . SER A 1 88 ? -20.656 12.102 44.125 1.00 75.44 88 SER A N 1
ATOM 657 C CA . SER A 1 88 ? -20.122 10.800 43.686 1.00 75.44 88 SER A CA 1
ATOM 658 C C . SER A 1 88 ? -20.226 9.686 44.738 1.00 75.44 88 SER A C 1
ATOM 660 O O . SER A 1 88 ? -20.524 8.545 44.395 1.00 75.44 88 SER A O 1
ATOM 662 N N . ALA A 1 89 ? -20.053 10.024 46.020 1.00 76.00 89 ALA A N 1
ATOM 663 C CA . ALA A 1 89 ? -20.168 9.091 47.145 1.00 76.00 89 ALA A CA 1
ATOM 664 C C . ALA A 1 89 ? -21.615 8.637 47.451 1.00 76.00 89 ALA A C 1
ATOM 666 O O . ALA A 1 89 ? -21.811 7.666 48.175 1.00 76.00 89 ALA A O 1
ATOM 667 N N . GLU A 1 90 ? -22.628 9.318 46.903 1.00 82.56 90 GLU A N 1
ATOM 668 C CA . GLU A 1 90 ? -24.057 9.020 47.095 1.00 82.56 90 GLU A CA 1
ATOM 669 C C . GLU A 1 90 ? -24.711 8.358 45.865 1.00 82.56 90 GLU A C 1
ATOM 671 O O . GLU A 1 90 ? -25.918 8.094 45.872 1.00 82.56 90 GLU A O 1
ATOM 676 N N . LYS A 1 91 ? -23.939 8.098 44.798 1.00 85.12 91 LYS A N 1
ATOM 677 C CA . LYS A 1 91 ? -24.414 7.422 43.581 1.00 85.12 91 LYS A CA 1
ATOM 678 C C . LYS A 1 91 ? -24.426 5.902 43.762 1.00 85.12 91 LYS A C 1
ATOM 680 O O . LYS A 1 91 ? -23.501 5.314 44.328 1.00 85.12 91 LYS A O 1
ATOM 685 N N . THR A 1 92 ? -25.484 5.262 43.271 1.00 88.94 92 THR A N 1
ATOM 686 C CA . THR A 1 92 ? -25.695 3.813 43.357 1.00 88.94 92 THR A CA 1
ATOM 687 C C . THR A 1 92 ? -24.698 3.090 42.458 1.00 88.94 92 THR A C 1
ATOM 689 O O . THR A 1 92 ? -24.710 3.266 41.243 1.00 88.94 92 THR A O 1
ATOM 692 N N . GLN A 1 93 ? -23.831 2.276 43.059 1.00 87.00 93 GLN A N 1
ATOM 693 C CA . GLN A 1 93 ? -22.787 1.560 42.328 1.00 87.00 93 GLN A CA 1
ATOM 694 C C . GLN A 1 93 ? -23.373 0.377 41.552 1.00 87.00 93 GLN A C 1
ATOM 696 O O . GLN A 1 93 ? -24.162 -0.405 42.088 1.00 87.00 93 GLN A O 1
ATOM 701 N N . TRP A 1 94 ? -22.958 0.222 40.298 1.00 91.25 94 TRP A N 1
ATOM 702 C CA . TRP A 1 94 ? -23.295 -0.943 39.488 1.00 91.25 94 TRP A CA 1
ATOM 703 C C . TRP A 1 94 ? -22.558 -2.209 39.961 1.00 91.25 94 TRP A C 1
ATOM 705 O O . TRP A 1 94 ? -21.512 -2.150 40.603 1.00 91.25 94 TRP A O 1
ATOM 715 N N . THR A 1 95 ? -23.083 -3.384 39.617 1.00 89.19 95 THR A N 1
ATOM 716 C CA . THR A 1 95 ? -22.369 -4.664 39.724 1.00 89.19 95 THR A CA 1
ATOM 717 C C . THR A 1 95 ? -22.455 -5.358 38.363 1.00 89.19 95 THR A C 1
ATOM 719 O O . THR A 1 95 ? -23.564 -5.720 37.971 1.00 89.19 95 THR A O 1
ATOM 722 N N . PRO A 1 96 ? -21.333 -5.545 37.637 1.00 92.12 96 PRO A N 1
ATOM 723 C CA . PRO A 1 96 ? -21.341 -6.109 36.288 1.00 92.12 96 PRO A CA 1
ATOM 724 C C . PRO A 1 96 ? -22.083 -7.446 36.177 1.00 92.12 96 PRO A C 1
ATOM 726 O O . PRO A 1 96 ? -21.986 -8.298 37.062 1.00 92.12 96 PRO A O 1
ATOM 729 N N . ILE A 1 97 ? -22.786 -7.656 35.063 1.00 94.81 97 ILE A N 1
ATOM 730 C CA . ILE A 1 97 ? -23.291 -8.978 34.670 1.00 94.81 97 ILE A CA 1
ATOM 731 C C . ILE A 1 97 ? -22.074 -9.805 34.249 1.00 94.81 97 ILE A C 1
ATOM 733 O O . ILE A 1 97 ? -21.445 -9.447 33.255 1.00 94.81 97 ILE A O 1
ATOM 737 N N . SER A 1 98 ? -21.752 -10.908 34.937 1.00 93.38 98 SER A N 1
ATOM 738 C CA . SER A 1 98 ? -20.503 -11.691 34.773 1.00 93.38 98 SER A CA 1
ATOM 739 C C . SER A 1 98 ? -19.218 -10.910 35.099 1.00 93.38 98 SER A C 1
ATOM 741 O O . SER A 1 98 ? -19.248 -9.697 35.295 1.00 93.38 98 SER A O 1
ATOM 743 N N . GLY A 1 99 ? -18.072 -11.597 35.161 1.00 88.44 99 GLY A N 1
ATOM 744 C CA . GLY A 1 99 ? -16.778 -10.982 35.460 1.00 88.44 99 GLY A CA 1
ATOM 745 C C . GLY A 1 99 ? -15.752 -11.952 36.049 1.00 88.44 99 GLY A C 1
ATOM 746 O O . GLY A 1 99 ? -16.042 -13.123 36.297 1.00 88.44 99 GLY A O 1
ATOM 747 N N . ILE A 1 100 ? -14.546 -11.433 36.297 1.00 82.25 100 ILE A N 1
ATOM 748 C CA . ILE A 1 100 ? -13.531 -12.110 37.114 1.00 82.25 100 ILE A CA 1
ATOM 749 C C . ILE A 1 100 ? -13.558 -11.477 38.505 1.00 82.25 100 ILE A C 1
ATOM 751 O O . ILE A 1 100 ? -13.286 -10.281 38.654 1.00 82.25 100 ILE A O 1
ATOM 755 N N . PHE A 1 101 ? -13.901 -12.284 39.501 1.00 79.00 101 PHE A N 1
ATOM 756 C CA . PHE A 1 101 ? -13.996 -11.898 40.903 1.00 79.00 101 PHE A CA 1
ATOM 757 C C . PHE A 1 101 ? -12.791 -12.479 41.643 1.00 79.00 101 PHE A C 1
ATOM 759 O O . PHE A 1 101 ? -12.512 -13.668 41.514 1.00 79.00 101 PHE A O 1
ATOM 766 N N . TYR A 1 102 ? -12.051 -11.633 42.359 1.00 71.19 102 TYR A N 1
ATOM 767 C CA . TYR A 1 102 ? -10.828 -12.013 43.067 1.00 71.19 102 TYR A CA 1
ATOM 768 C C . TYR A 1 102 ? -11.082 -12.018 44.573 1.00 71.19 102 TYR A C 1
ATOM 770 O O . TYR A 1 102 ? -11.375 -10.970 45.147 1.00 71.19 102 TYR A O 1
ATOM 778 N N . ASP A 1 103 ? -10.928 -13.185 45.193 1.00 70.19 103 ASP A N 1
ATOM 779 C CA . ASP A 1 103 ? -11.062 -13.383 46.634 1.00 70.19 103 ASP A CA 1
ATOM 780 C C . ASP A 1 103 ? -9.678 -13.502 47.276 1.00 70.19 103 ASP A C 1
ATOM 782 O O . ASP A 1 103 ? -8.853 -14.327 46.873 1.00 70.19 103 ASP A O 1
ATOM 786 N N . GLN A 1 104 ? -9.424 -12.681 48.296 1.00 66.25 104 GLN A N 1
ATOM 787 C CA . GLN A 1 104 ? -8.166 -12.696 49.035 1.00 66.25 104 GLN A CA 1
ATOM 788 C C . GLN A 1 104 ? -8.192 -13.780 50.124 1.00 66.25 104 GLN A C 1
ATOM 790 O O . GLN A 1 104 ? -8.719 -13.576 51.219 1.00 66.25 104 GLN A O 1
ATOM 795 N N . THR A 1 105 ? -7.585 -14.932 49.845 1.00 73.31 105 THR A N 1
ATOM 796 C CA . THR A 1 105 ? -7.435 -16.048 50.796 1.00 73.31 105 THR A CA 1
ATOM 797 C C . THR A 1 105 ? -6.316 -15.818 51.817 1.00 73.31 105 THR A C 1
ATOM 799 O O . THR A 1 105 ? -6.310 -16.436 52.884 1.00 73.31 105 THR A O 1
ATOM 802 N N . GLY A 1 106 ? -5.396 -14.887 51.546 1.00 63.16 106 GLY A N 1
ATOM 803 C CA . GLY A 1 106 ? -4.359 -14.455 52.482 1.00 63.16 106 GLY A CA 1
ATOM 804 C C . GLY A 1 106 ? -3.651 -13.175 52.034 1.00 63.16 106 GLY A C 1
ATOM 805 O O . GLY A 1 106 ? -3.856 -12.688 50.930 1.00 63.16 106 GLY A O 1
ATOM 806 N N . ALA A 1 107 ? -2.768 -12.624 52.875 1.00 58.75 107 ALA A N 1
ATOM 807 C CA . ALA A 1 107 ? -2.149 -11.306 52.646 1.00 58.75 107 ALA A CA 1
ATOM 808 C C . ALA A 1 107 ? -1.450 -11.131 51.276 1.00 58.75 107 ALA A C 1
ATOM 810 O O . ALA A 1 107 ? -1.329 -10.006 50.800 1.00 58.75 107 ALA A O 1
ATOM 811 N N . TRP A 1 108 ? -1.028 -12.230 50.642 1.00 59.03 108 TRP A N 1
ATOM 812 C CA . TRP A 1 108 ? -0.463 -12.274 49.286 1.00 59.03 108 TRP A CA 1
ATOM 813 C C . TRP A 1 108 ? -1.041 -13.426 48.443 1.00 59.03 108 TRP A C 1
ATOM 815 O O . TRP A 1 108 ? -0.447 -13.804 47.438 1.00 59.03 108 TRP A O 1
ATOM 825 N N . ASP A 1 109 ? -2.160 -14.010 48.876 1.00 61.19 109 ASP A N 1
ATOM 826 C CA . ASP A 1 109 ? -2.776 -15.195 48.275 1.00 61.19 109 ASP A CA 1
ATOM 827 C C . ASP A 1 109 ? -4.185 -14.841 47.785 1.00 61.19 109 ASP A C 1
ATOM 829 O O . ASP A 1 109 ? -4.972 -14.238 48.522 1.00 61.19 109 ASP A O 1
ATOM 833 N N . TRP A 1 110 ? -4.454 -15.155 46.518 1.00 64.44 110 TRP A N 1
ATOM 834 C CA . TRP A 1 110 ? -5.612 -14.678 45.768 1.00 64.44 110 TRP A CA 1
ATOM 835 C C . TRP A 1 110 ? -6.156 -15.791 44.873 1.00 64.44 110 TRP A C 1
ATOM 837 O O . TRP A 1 110 ? -5.456 -16.291 43.989 1.00 64.44 110 TRP A O 1
ATOM 847 N N . THR A 1 111 ? -7.427 -16.133 45.056 1.00 70.44 111 THR A N 1
ATOM 848 C CA . THR A 1 111 ? -8.186 -17.013 44.157 1.00 70.44 111 THR A CA 1
ATOM 849 C C . THR A 1 111 ? -9.081 -16.189 43.234 1.00 70.44 111 THR A C 1
ATOM 851 O O . THR A 1 111 ? -9.467 -15.076 43.586 1.00 70.44 111 THR A O 1
ATOM 854 N N . SER A 1 112 ? -9.424 -16.713 42.053 1.00 74.81 112 SER A N 1
ATOM 855 C CA . SER A 1 112 ? -10.236 -15.981 41.070 1.00 74.81 112 SER A CA 1
ATOM 856 C C . SER A 1 112 ? -11.361 -16.823 40.464 1.00 74.81 112 SER A C 1
ATOM 858 O O . SER A 1 112 ? -11.090 -17.749 39.692 1.00 74.81 112 SER A O 1
ATOM 860 N N . ASP A 1 113 ? -12.610 -16.442 40.721 1.00 80.56 113 ASP A N 1
ATOM 861 C CA . ASP A 1 113 ? -13.786 -17.022 40.072 1.00 80.56 113 ASP A CA 1
ATOM 862 C C . ASP A 1 113 ? -14.104 -16.259 38.779 1.00 80.56 113 ASP A C 1
ATOM 864 O O . ASP A 1 113 ? -14.349 -15.051 38.777 1.00 80.56 113 ASP A O 1
ATOM 868 N N . THR A 1 114 ? -14.098 -16.971 37.647 1.00 88.44 114 THR A N 1
ATOM 869 C CA . THR A 1 114 ? -14.454 -16.417 36.328 1.00 88.44 114 THR A CA 1
ATOM 870 C C . THR A 1 114 ? -15.874 -16.828 35.956 1.00 88.44 114 THR A C 1
ATOM 872 O O . THR A 1 114 ? -16.102 -17.907 35.396 1.00 88.44 114 THR A O 1
ATOM 875 N N . LEU A 1 115 ? -16.828 -15.951 36.256 1.00 92.00 115 LEU A N 1
ATOM 876 C CA . LEU A 1 115 ? -18.234 -16.107 35.892 1.00 92.00 115 LEU A CA 1
ATOM 877 C C . LEU A 1 115 ? -18.471 -15.446 34.531 1.00 92.00 115 LEU A C 1
ATOM 879 O O . LEU A 1 115 ? -17.894 -14.401 34.239 1.00 92.00 115 LEU A O 1
ATOM 883 N N . ARG A 1 116 ? -19.299 -16.067 33.687 1.00 93.75 116 ARG A N 1
ATOM 884 C CA . ARG A 1 116 ? -19.414 -15.761 32.250 1.00 93.75 116 ARG A CA 1
ATOM 885 C C . ARG A 1 116 ? -20.857 -15.511 31.845 1.00 93.75 116 ARG A C 1
ATOM 887 O O . ARG A 1 116 ? -21.755 -16.187 32.339 1.00 93.75 116 ARG A O 1
ATOM 894 N N . PHE A 1 117 ? -21.060 -14.607 30.893 1.00 97.69 117 PHE A N 1
ATOM 895 C CA . PHE A 1 117 ? -22.312 -14.486 30.158 1.00 97.69 117 PHE A CA 1
ATOM 896 C C . PHE A 1 117 ? -22.172 -15.133 28.771 1.00 97.69 117 PHE A C 1
ATOM 898 O O . PHE A 1 117 ? -21.438 -14.648 27.910 1.00 97.69 117 PHE A O 1
ATOM 905 N N . CYS A 1 118 ? -22.896 -16.231 28.565 1.00 97.94 118 CYS A N 1
ATOM 906 C CA . CYS A 1 118 ? -22.922 -17.039 27.340 1.00 97.94 118 CYS A CA 1
ATOM 907 C C . CYS A 1 118 ? -24.249 -16.880 26.563 1.00 97.94 118 CYS A C 1
ATOM 909 O O . CYS A 1 118 ? -24.547 -17.669 25.661 1.00 97.94 118 CYS A O 1
ATOM 911 N N . GLY A 1 119 ? -25.092 -15.925 26.971 1.00 97.88 119 GLY A N 1
ATOM 912 C CA . GLY A 1 119 ? -26.416 -15.675 26.403 1.00 97.88 119 GLY A CA 1
ATOM 913 C C . GLY A 1 119 ? -26.433 -14.619 25.300 1.00 97.88 119 GLY A C 1
ATOM 914 O O . GLY A 1 119 ? -25.419 -14.010 24.967 1.00 97.88 119 GLY A O 1
ATOM 915 N N . ASN A 1 120 ? -27.625 -14.389 24.757 1.00 98.25 120 ASN A N 1
ATOM 916 C CA . ASN A 1 120 ? -27.899 -13.401 23.720 1.00 98.25 120 ASN A CA 1
ATOM 917 C C . ASN A 1 120 ? -28.701 -12.250 24.345 1.00 98.25 120 ASN A C 1
ATOM 919 O O . ASN A 1 120 ? -29.889 -12.417 24.633 1.00 98.25 120 ASN A O 1
ATOM 923 N N . PHE A 1 121 ? -28.065 -11.105 24.590 1.00 98.75 121 PHE A N 1
ATOM 924 C CA . PHE A 1 121 ? -28.709 -9.910 25.136 1.00 98.75 121 PHE A CA 1
ATOM 925 C C . PHE A 1 121 ? -29.017 -8.907 24.022 1.00 98.75 121 PHE A C 1
ATOM 927 O O . PHE A 1 121 ? -28.111 -8.419 23.351 1.00 98.75 121 PHE A O 1
ATOM 934 N N . ASP A 1 122 ? -30.291 -8.575 23.850 1.00 98.56 122 ASP A N 1
ATOM 935 C CA . ASP A 1 122 ? -30.767 -7.571 22.903 1.00 98.56 122 ASP A CA 1
ATOM 936 C C . ASP A 1 122 ? -31.281 -6.336 23.665 1.00 98.56 122 ASP A C 1
ATOM 938 O O . ASP A 1 122 ? -32.272 -6.385 24.391 1.00 98.56 122 ASP A O 1
ATOM 942 N N . GLY A 1 123 ? -30.607 -5.200 23.518 1.00 98.31 123 GLY A N 1
ATOM 943 C CA . GLY A 1 123 ? -31.049 -3.922 24.066 1.00 98.31 123 GLY A CA 1
ATOM 944 C C . GLY A 1 123 ? -32.328 -3.396 23.410 1.00 98.31 123 GLY A C 1
ATOM 945 O O . GLY A 1 123 ? -32.935 -2.475 23.942 1.00 98.31 123 GLY A O 1
ATOM 946 N N . GLY A 1 124 ? -32.776 -3.959 22.282 1.00 96.94 124 GLY A N 1
ATOM 947 C CA . GLY A 1 124 ? -34.029 -3.578 21.624 1.00 96.94 124 GLY A CA 1
ATOM 948 C C . GLY A 1 124 ? -34.075 -2.135 21.100 1.00 96.94 124 GLY A C 1
ATOM 949 O O . GLY A 1 124 ? -35.148 -1.675 20.717 1.00 96.94 124 GLY A O 1
ATOM 950 N N . GLY A 1 125 ? -32.941 -1.423 21.085 1.00 96.06 125 GLY A N 1
ATOM 951 C CA . GLY A 1 125 ? -32.856 0.018 20.825 1.00 96.06 125 GLY A CA 1
ATOM 952 C C . GLY A 1 125 ? -33.075 0.903 22.060 1.00 96.06 125 GLY A C 1
ATOM 953 O O . GLY A 1 125 ? -33.245 2.109 21.902 1.00 96.06 125 GLY A O 1
ATOM 954 N N . HIS A 1 126 ? -33.094 0.332 23.269 1.00 97.94 126 HIS A N 1
ATOM 955 C CA . HIS A 1 126 ? -33.230 1.070 24.527 1.00 97.94 126 HIS A CA 1
ATOM 956 C C . HIS A 1 126 ? -31.897 1.600 25.064 1.00 97.94 126 HIS A C 1
ATOM 958 O O . HIS A 1 126 ? -30.826 1.024 24.829 1.00 97.94 126 HIS A O 1
ATOM 964 N N . THR A 1 127 ? -31.995 2.674 25.849 1.00 97.62 127 THR A N 1
ATOM 965 C CA . THR A 1 127 ? -30.851 3.309 26.513 1.00 97.62 127 THR A CA 1
ATOM 966 C C . THR A 1 127 ? -30.834 3.013 28.011 1.00 97.62 127 THR A C 1
ATOM 968 O O . THR A 1 127 ? -31.851 3.113 28.703 1.00 97.62 127 THR A O 1
ATOM 971 N N . ILE A 1 128 ? -29.653 2.687 28.532 1.00 97.38 128 ILE A N 1
ATOM 972 C CA . ILE A 1 128 ? -29.351 2.696 29.962 1.00 97.38 128 ILE A CA 1
ATOM 973 C C . ILE A 1 128 ? -28.588 3.993 30.261 1.00 97.38 128 ILE A C 1
ATOM 975 O O . ILE A 1 128 ? -27.619 4.332 29.587 1.00 97.38 128 ILE A O 1
ATOM 979 N N . TYR A 1 129 ? -29.061 4.727 31.261 1.00 95.56 129 TYR A N 1
ATOM 980 C CA . TYR A 1 129 ? -28.637 6.080 31.595 1.00 95.56 129 TYR A CA 1
ATOM 981 C C . TYR A 1 129 ? -27.919 6.139 32.944 1.00 95.56 129 TYR A C 1
ATOM 983 O O . TYR A 1 129 ? -28.469 5.703 33.964 1.00 95.56 129 TYR A O 1
ATOM 991 N N . ASN A 1 130 ? -26.779 6.827 32.985 1.00 92.06 130 ASN A N 1
ATOM 992 C CA . ASN A 1 130 ? -26.008 7.115 34.199 1.00 92.06 130 ASN A CA 1
ATOM 993 C C . ASN A 1 130 ? -25.563 5.847 34.962 1.00 92.06 130 ASN A C 1
ATOM 995 O O . ASN A 1 130 ? -25.652 5.798 36.193 1.00 92.06 130 ASN A O 1
ATOM 999 N N . LEU A 1 131 ? -25.107 4.804 34.262 1.00 92.56 131 LEU A N 1
ATOM 1000 C CA . LEU A 1 131 ? -24.431 3.663 34.883 1.00 92.56 131 LEU A CA 1
ATOM 1001 C C . LEU A 1 131 ? -23.183 4.176 35.611 1.00 92.56 131 LEU A C 1
ATOM 1003 O O . LEU A 1 131 ? -22.281 4.754 35.001 1.00 92.56 131 LEU A O 1
ATOM 1007 N N . TYR A 1 132 ? -23.149 3.991 36.929 1.00 89.06 132 TYR A N 1
ATOM 1008 C CA . TYR A 1 132 ? -22.097 4.538 37.775 1.00 89.06 132 TYR A CA 1
ATOM 1009 C C . TYR A 1 132 ? -21.315 3.419 38.459 1.00 89.06 132 TYR A C 1
ATOM 1011 O O . TYR A 1 132 ? -21.866 2.635 39.231 1.00 89.06 132 TYR A O 1
ATOM 1019 N N . TYR A 1 133 ? -20.017 3.359 38.189 1.00 83.75 133 TYR A N 1
ATOM 1020 C CA . TYR A 1 133 ? -19.054 2.567 38.939 1.00 83.75 133 TYR A CA 1
ATOM 1021 C C . TYR A 1 133 ? -17.801 3.417 39.137 1.00 83.75 133 TYR A C 1
ATOM 1023 O O . TYR A 1 133 ? -17.045 3.633 38.192 1.00 83.75 133 TYR A O 1
ATOM 1031 N N . ASN A 1 134 ? -17.575 3.912 40.353 1.00 70.94 134 ASN A N 1
ATOM 1032 C CA . ASN A 1 134 ? -16.421 4.768 40.647 1.00 70.94 134 ASN A CA 1
ATOM 1033 C C . ASN A 1 134 ? -15.986 4.690 42.120 1.00 70.94 134 ASN A C 1
ATOM 1035 O O . ASN A 1 134 ? -15.675 5.705 42.743 1.00 70.94 134 ASN A O 1
ATOM 1039 N N . GLN A 1 135 ? -15.997 3.491 42.707 1.00 60.12 135 GLN A N 1
ATOM 1040 C CA . GLN A 1 135 ? -15.331 3.287 43.993 1.00 60.12 135 GLN A CA 1
ATOM 1041 C C . GLN A 1 135 ? -13.846 3.023 43.754 1.00 60.12 135 GLN A C 1
ATOM 1043 O O . GLN A 1 135 ? -13.442 1.904 43.451 1.00 60.12 135 GLN A O 1
ATOM 1048 N N . ALA A 1 136 ? -13.054 4.084 43.897 1.00 45.62 136 ALA A N 1
ATOM 1049 C CA . ALA A 1 136 ? -11.740 3.959 44.506 1.00 45.62 136 ALA A CA 1
ATOM 1050 C C . ALA A 1 136 ? -11.928 3.984 46.042 1.00 45.62 136 ALA A C 1
ATOM 1052 O O . ALA A 1 136 ? -12.738 4.781 46.530 1.00 45.62 136 ALA A O 1
ATOM 1053 N N . PRO A 1 137 ? -11.230 3.132 46.809 1.00 40.50 137 PRO A N 1
ATOM 1054 C CA . PRO A 1 137 ? -11.295 3.097 48.264 1.00 40.50 137 PRO A CA 1
ATOM 1055 C C . PRO A 1 137 ? -10.532 4.293 48.846 1.00 40.50 137 PRO A C 1
ATOM 1057 O O . PRO A 1 137 ? -9.719 4.905 48.155 1.00 40.50 137 PRO A O 1
ATOM 1060 N N . ASP A 1 138 ? -10.797 4.626 50.113 1.00 37.53 138 ASP A N 1
ATOM 1061 C CA . ASP A 1 138 ? -10.379 5.872 50.780 1.00 37.53 138 ASP A CA 1
ATOM 1062 C C . ASP A 1 138 ? -8.885 6.251 50.638 1.00 37.53 138 ASP A C 1
ATOM 1064 O O . ASP A 1 138 ? -8.062 6.023 51.527 1.00 37.53 138 ASP A O 1
ATOM 1068 N N . PHE A 1 139 ? -8.565 6.969 49.560 1.00 35.28 139 PHE A N 1
ATOM 1069 C CA . PHE A 1 139 ? -7.361 7.780 49.394 1.00 35.28 139 PHE A CA 1
ATOM 1070 C C . PHE A 1 139 ? -7.778 9.158 48.868 1.00 35.28 139 PHE A C 1
ATOM 1072 O O . PHE A 1 139 ? -7.896 9.398 47.668 1.00 35.28 139 PHE A O 1
ATOM 1079 N N . GLY A 1 140 ? -8.098 10.053 49.806 1.00 32.94 140 GLY A N 1
ATOM 1080 C CA . GLY A 1 140 ? -8.731 11.338 49.510 1.00 32.94 140 GLY A CA 1
ATOM 1081 C C . GLY A 1 140 ? -7.834 12.335 48.768 1.00 32.94 140 GLY A C 1
ATOM 1082 O O . GLY A 1 140 ? -6.620 12.360 48.958 1.00 32.94 140 GLY A O 1
ATOM 1083 N N . GLY A 1 141 ? -8.466 13.214 47.984 1.00 40.25 141 GLY A N 1
ATOM 1084 C CA . GLY A 1 141 ? -7.799 14.316 47.276 1.00 40.25 141 GLY A CA 1
ATOM 1085 C C . GLY A 1 141 ? -7.833 14.242 45.747 1.00 40.25 141 GLY A C 1
ATOM 1086 O O . GLY A 1 141 ? -7.224 15.092 45.108 1.00 40.25 141 GLY A O 1
ATOM 1087 N N . ILE A 1 142 ? -8.538 13.270 45.160 1.00 42.88 142 ILE A N 1
ATOM 1088 C CA . ILE A 1 142 ? -8.785 13.224 43.712 1.00 42.88 142 ILE A CA 1
ATOM 1089 C C . ILE A 1 142 ? -9.770 14.341 43.342 1.00 42.88 142 ILE A C 1
ATOM 1091 O O . ILE A 1 142 ? -10.916 14.331 43.797 1.00 42.88 142 ILE A O 1
ATOM 1095 N N . ASP A 1 143 ? -9.332 15.282 42.506 1.00 46.47 143 ASP A N 1
ATOM 1096 C CA . ASP A 1 143 ? -10.236 16.180 41.788 1.00 46.47 143 ASP A CA 1
ATOM 1097 C C . ASP A 1 143 ? -10.861 15.401 40.622 1.00 46.47 143 ASP A C 1
ATOM 1099 O O . ASP A 1 143 ? -10.154 14.857 39.772 1.00 46.47 143 ASP A O 1
ATOM 1103 N N . ILE A 1 144 ? -12.191 15.289 40.622 1.00 43.25 144 ILE A N 1
ATOM 1104 C CA . ILE A 1 144 ? -12.937 14.502 39.632 1.00 43.25 144 ILE A CA 1
ATOM 1105 C C . ILE A 1 144 ? -13.057 15.222 38.280 1.00 43.25 144 ILE A C 1
ATOM 1107 O O . ILE A 1 144 ? -13.331 14.568 37.273 1.00 43.25 144 ILE A O 1
ATOM 1111 N N . ASP A 1 145 ? -12.809 16.535 38.253 1.00 40.75 145 ASP A N 1
ATOM 1112 C CA . ASP A 1 145 ? -12.811 17.354 37.040 1.00 40.75 145 ASP A CA 1
ATOM 1113 C C . ASP A 1 145 ? -11.394 17.504 36.429 1.00 40.75 145 ASP A C 1
ATOM 1115 O O . ASP A 1 145 ? -11.260 18.027 35.319 1.00 40.75 145 ASP A O 1
ATOM 1119 N N . ASP A 1 146 ? -10.334 17.009 37.095 1.00 45.84 146 ASP A N 1
ATOM 1120 C CA . ASP A 1 146 ? -8.953 17.005 36.581 1.00 45.84 146 ASP A CA 1
ATOM 1121 C C . ASP A 1 146 ? -8.558 15.647 35.949 1.00 45.84 146 ASP A C 1
ATOM 1123 O O . ASP A 1 146 ? -8.209 14.690 36.658 1.00 45.84 146 ASP A O 1
ATOM 1127 N N . PRO A 1 147 ? -8.510 15.542 34.603 1.00 41.34 147 PRO A N 1
ATOM 1128 C CA . PRO A 1 147 ? -8.112 14.313 33.921 1.00 41.34 147 PRO A CA 1
ATOM 1129 C C . PRO A 1 147 ? -6.625 13.959 34.095 1.00 41.34 147 PRO A C 1
ATOM 1131 O O . PRO A 1 147 ? -6.243 12.839 33.745 1.00 41.34 147 PRO A O 1
ATOM 1134 N N . THR A 1 148 ? -5.784 14.853 34.627 1.00 41.69 148 THR A N 1
ATOM 1135 C CA . THR A 1 148 ? -4.324 14.669 34.752 1.00 41.69 148 THR A CA 1
ATOM 1136 C C . THR A 1 148 ? -3.867 14.070 36.086 1.00 41.69 148 THR A C 1
ATOM 1138 O O . THR A 1 148 ? -2.698 13.725 36.227 1.00 41.69 148 THR A O 1
ATOM 1141 N N . SER A 1 149 ? -4.782 13.865 37.038 1.00 46.56 149 SER A N 1
ATOM 1142 C CA . SER A 1 149 ? -4.484 13.276 38.352 1.00 46.56 149 SER A CA 1
ATOM 1143 C C . SER A 1 149 ? -3.984 11.815 38.283 1.00 46.56 149 SER A C 1
ATOM 1145 O O . SER A 1 149 ? -4.560 10.975 37.581 1.00 46.56 149 SER A O 1
ATOM 1147 N N . ASP A 1 150 ? -2.920 11.501 39.034 1.00 42.97 150 ASP A N 1
ATOM 1148 C CA . ASP A 1 150 ? -2.407 10.137 39.265 1.00 42.97 150 ASP A CA 1
ATOM 1149 C C . ASP A 1 150 ? -3.114 9.478 40.466 1.00 42.97 150 ASP A C 1
ATOM 1151 O O . ASP A 1 150 ? -3.398 10.139 41.467 1.00 42.97 150 ASP A O 1
ATOM 1155 N N . ILE A 1 151 ? -3.401 8.172 40.380 1.00 49.66 151 ILE A N 1
ATOM 1156 C CA . ILE A 1 151 ? -4.268 7.445 41.328 1.00 49.66 151 ILE A CA 1
ATOM 1157 C C . ILE A 1 151 ? -3.646 6.087 41.719 1.00 49.66 151 ILE A C 1
ATOM 1159 O O . ILE A 1 151 ? -3.058 5.398 40.886 1.00 49.66 151 ILE A O 1
ATOM 1163 N N . HIS A 1 152 ? -3.802 5.689 42.989 1.00 37.97 152 HIS A N 1
ATOM 1164 C CA . HIS A 1 152 ? -3.457 4.358 43.517 1.00 37.97 152 HIS A CA 1
ATOM 1165 C C . HIS A 1 152 ? -4.713 3.548 43.921 1.00 37.97 152 HIS A C 1
ATOM 1167 O O . HIS A 1 152 ? -5.835 4.030 43.805 1.00 37.97 152 HIS A O 1
ATOM 1173 N N . LEU A 1 153 ? -4.532 2.272 44.277 1.00 41.72 153 LEU A N 1
ATOM 1174 C CA . LEU A 1 153 ? -5.365 1.187 43.733 1.00 41.72 153 LEU A CA 1
ATOM 1175 C C . LEU A 1 153 ? -6.322 0.502 44.727 1.00 41.72 153 LEU A C 1
ATOM 1177 O O . LEU A 1 153 ? -5.991 0.314 45.897 1.00 41.72 153 LEU A O 1
ATOM 1181 N N . ASP A 1 154 ? -7.460 0.037 44.198 1.00 39.75 154 ASP A N 1
ATOM 1182 C CA . ASP A 1 154 ? -8.275 -1.050 44.765 1.00 39.75 154 ASP A CA 1
ATOM 1183 C C . ASP A 1 154 ? -7.914 -2.377 44.086 1.00 39.75 154 ASP A C 1
ATOM 1185 O O . ASP A 1 154 ? -7.558 -2.393 42.909 1.00 39.75 154 ASP A O 1
ATOM 1189 N N . PHE A 1 155 ? -8.119 -3.492 44.784 1.00 47.09 155 PHE A N 1
ATOM 1190 C CA . PHE A 1 155 ? -8.005 -4.841 44.227 1.00 47.09 155 PHE A CA 1
ATOM 1191 C C . PHE A 1 155 ? -9.358 -5.578 44.120 1.00 47.09 155 PHE A C 1
ATOM 1193 O O . PHE A 1 155 ? -9.399 -6.708 43.631 1.00 47.09 155 PHE A O 1
ATOM 1200 N N . THR A 1 156 ? -10.482 -4.967 44.516 1.00 42.72 156 THR A N 1
ATOM 1201 C CA . THR A 1 156 ? -11.812 -5.608 44.550 1.00 42.72 156 THR A CA 1
ATOM 1202 C C . THR A 1 156 ? -12.544 -5.603 43.193 1.00 42.72 156 THR A C 1
ATOM 1204 O O . TH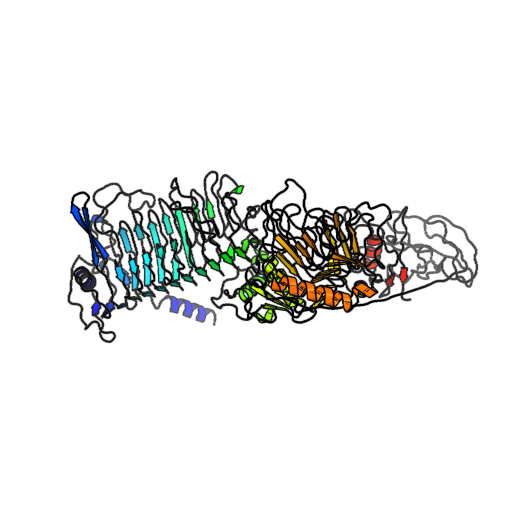R A 1 156 ? -13.407 -4.785 42.854 1.00 42.72 156 THR A O 1
ATOM 1207 N N . GLY A 1 157 ? -12.211 -6.618 42.391 1.00 53.09 157 GLY A N 1
ATOM 1208 C CA . GLY A 1 157 ? -12.827 -6.907 41.094 1.00 53.09 157 GLY A CA 1
ATOM 1209 C C . GLY A 1 157 ? -12.237 -6.039 39.987 1.00 53.09 157 GLY A C 1
ATOM 1210 O O . GLY A 1 157 ? -12.507 -4.847 39.905 1.00 53.09 157 GLY A O 1
ATOM 1211 N N . TRP A 1 158 ? -11.423 -6.639 39.125 1.00 68.06 158 TRP A N 1
ATOM 1212 C CA . TRP A 1 158 ? -10.511 -5.875 38.271 1.00 68.06 158 TRP A CA 1
ATOM 1213 C C . TRP A 1 158 ? -11.119 -5.396 36.951 1.00 68.06 158 TRP A C 1
ATOM 1215 O O . TRP A 1 158 ? -10.684 -4.377 36.420 1.00 68.06 158 TRP A O 1
ATOM 1225 N N . ASN A 1 159 ? -12.127 -6.100 36.435 1.00 77.38 159 ASN A N 1
ATOM 1226 C CA . ASN A 1 159 ? -12.706 -5.839 35.116 1.00 77.38 159 ASN A CA 1
ATOM 1227 C C . ASN A 1 159 ? -14.114 -5.241 35.265 1.00 77.38 159 ASN A C 1
ATOM 1229 O O . ASN A 1 159 ? -14.917 -5.777 36.036 1.00 77.38 159 ASN A O 1
ATOM 1233 N N . LYS A 1 160 ? -14.418 -4.135 34.569 1.00 86.12 160 LYS A N 1
ATOM 1234 C CA . LYS A 1 160 ? -15.672 -3.368 34.743 1.00 86.12 160 LYS A CA 1
ATOM 1235 C C . LYS A 1 160 ? -16.314 -2.960 33.417 1.00 86.12 160 LYS A C 1
ATOM 1237 O O . LYS A 1 160 ? -15.628 -2.685 32.437 1.00 86.12 160 LYS A O 1
ATOM 1242 N N . GLY A 1 161 ? -17.640 -2.908 33.450 1.00 91.56 161 GLY A N 1
ATOM 1243 C CA . GLY A 1 161 ? -18.548 -2.525 32.373 1.00 91.56 161 GLY A CA 1
ATOM 1244 C C . GLY A 1 161 ? -19.976 -2.902 32.750 1.00 91.56 161 GLY A C 1
ATOM 1245 O O . GLY A 1 161 ? -20.212 -3.371 33.871 1.00 91.56 161 GLY A O 1
ATOM 1246 N N . LEU A 1 162 ? -20.932 -2.761 31.831 1.00 96.19 162 LEU A N 1
ATOM 1247 C CA . LEU A 1 162 ? -22.254 -3.358 32.026 1.00 96.19 162 LEU A CA 1
ATOM 1248 C C . LEU A 1 162 ? -22.135 -4.888 32.173 1.00 96.19 162 LEU A C 1
ATOM 1250 O O . LEU A 1 162 ? -22.667 -5.457 33.131 1.00 96.19 162 LEU A O 1
ATOM 1254 N N . PHE A 1 163 ? -21.367 -5.520 31.279 1.00 96.50 163 PHE A N 1
ATOM 1255 C CA . PHE A 1 163 ? -20.942 -6.918 31.357 1.00 96.50 163 PHE A CA 1
ATOM 1256 C C . PHE A 1 163 ? -19.450 -7.027 31.704 1.00 96.50 163 PHE A C 1
ATOM 1258 O O . PHE A 1 163 ? -18.627 -6.300 31.146 1.00 96.50 163 PHE A O 1
ATOM 1265 N N . GLY A 1 164 ? -19.070 -7.963 32.577 1.00 93.38 164 GLY A N 1
ATOM 1266 C CA . GLY A 1 164 ? -17.665 -8.211 32.924 1.00 93.38 164 GLY A CA 1
ATOM 1267 C C . GLY A 1 164 ? -16.952 -9.257 32.055 1.00 93.38 164 GLY A C 1
ATOM 1268 O O . GLY A 1 164 ? -15.750 -9.130 31.837 1.00 93.38 164 GLY A O 1
ATOM 1269 N N . TYR A 1 165 ? -17.647 -10.289 31.562 1.00 94.69 165 TYR A N 1
ATOM 1270 C CA . TYR A 1 165 ? -17.044 -11.364 30.760 1.00 94.69 165 TYR A CA 1
ATOM 1271 C C . TYR A 1 165 ? -18.075 -12.066 29.852 1.00 94.69 165 TYR A C 1
ATOM 1273 O O . TYR A 1 165 ? -18.778 -12.989 30.273 1.00 94.69 165 TYR A O 1
ATOM 1281 N N . VAL A 1 166 ? -18.149 -11.670 28.581 1.00 97.81 166 VAL A N 1
ATOM 1282 C CA . VAL A 1 166 ? -18.969 -12.359 27.568 1.00 97.81 166 VAL A CA 1
ATOM 1283 C C . VAL A 1 166 ? -18.138 -13.469 26.921 1.00 97.81 166 VAL A C 1
ATOM 1285 O O . VAL A 1 166 ? -17.043 -13.202 26.433 1.00 97.81 166 VAL A O 1
ATOM 1288 N N . GLU A 1 167 ? -18.644 -14.707 26.890 1.00 96.94 167 GLU A N 1
ATOM 1289 C CA . GLU A 1 167 ? -17.972 -15.848 26.244 1.00 96.94 167 GLU A CA 1
ATOM 1290 C C . GLU A 1 167 ? -18.911 -16.531 25.238 1.00 96.94 167 GLU A C 1
ATOM 1292 O O . GLU A 1 167 ? -19.878 -17.193 25.613 1.00 96.94 167 GLU A O 1
ATOM 1297 N N . GLY A 1 168 ? -18.658 -16.341 23.939 1.00 94.94 168 GLY A N 1
ATOM 1298 C CA . GLY A 1 168 ? -19.449 -16.921 22.842 1.00 94.94 168 GLY A CA 1
ATOM 1299 C C . GLY A 1 168 ? -20.917 -16.467 22.735 1.00 94.94 168 GLY A C 1
ATOM 1300 O O . GLY A 1 168 ? -21.630 -16.963 21.865 1.00 94.94 168 GLY A O 1
ATOM 1301 N N . GLY A 1 169 ? -21.373 -15.564 23.609 1.00 95.69 169 GLY A N 1
ATOM 1302 C CA . GLY A 1 169 ? -22.699 -14.940 23.567 1.00 95.69 169 GLY A CA 1
ATOM 1303 C C . GLY A 1 169 ? -22.758 -13.696 22.671 1.00 95.69 169 GLY A C 1
ATOM 1304 O O . GLY A 1 169 ? -21.822 -13.397 21.924 1.00 95.69 169 GLY A O 1
ATOM 1305 N N . SER A 1 170 ? -23.847 -12.932 22.774 1.00 98.19 170 SER A N 1
ATOM 1306 C CA . SER A 1 170 ? -23.999 -11.650 22.074 1.00 98.19 170 SER A CA 1
ATOM 1307 C C . SER A 1 170 ? -24.538 -10.533 22.965 1.00 98.19 170 SER A C 1
ATOM 1309 O O . SER A 1 170 ? -25.337 -10.778 23.870 1.00 98.19 170 SER A O 1
ATOM 1311 N N . VAL A 1 171 ? -24.160 -9.293 22.651 1.00 98.81 171 VAL A N 1
ATOM 1312 C CA . VAL A 1 171 ? -24.800 -8.074 23.171 1.00 98.81 171 VAL A CA 1
ATOM 1313 C C . VAL A 1 171 ? -25.079 -7.151 21.988 1.00 98.81 171 VAL A C 1
ATOM 1315 O O . VAL A 1 171 ? -24.138 -6.733 21.313 1.00 98.81 171 VAL A O 1
ATOM 1318 N N . SER A 1 172 ? -26.346 -6.850 21.708 1.00 98.75 172 SER A N 1
ATOM 1319 C CA . SER A 1 172 ? -26.731 -6.064 20.529 1.00 98.75 172 SER A CA 1
ATOM 1320 C C . SER A 1 172 ? -27.741 -4.955 20.807 1.00 98.75 172 SER A C 1
ATOM 1322 O O . SER A 1 172 ? -28.483 -5.044 21.778 1.00 98.75 172 SER A O 1
ATOM 1324 N N . ASN A 1 173 ? -27.827 -3.956 19.921 1.00 98.44 173 ASN A N 1
ATOM 1325 C CA . ASN A 1 173 ? -28.864 -2.905 19.908 1.00 98.44 173 ASN A CA 1
ATOM 1326 C C . ASN A 1 173 ? -29.019 -2.157 21.249 1.00 98.44 173 ASN A C 1
ATOM 1328 O O . ASN A 1 173 ? -30.141 -1.930 21.709 1.00 98.44 173 ASN A O 1
ATOM 1332 N N . LEU A 1 174 ? -27.904 -1.849 21.915 1.00 98.50 174 LEU A N 1
ATOM 1333 C CA . LEU A 1 174 ? -27.885 -1.322 23.279 1.00 98.50 174 LEU A CA 1
ATOM 1334 C C . LEU A 1 174 ? -27.130 0.004 23.367 1.00 98.50 174 LEU A C 1
ATOM 1336 O O . LEU A 1 174 ? -25.985 0.107 22.921 1.00 98.50 174 LEU A O 1
ATOM 1340 N N . HIS A 1 175 ? -27.742 0.990 24.015 1.00 98.38 175 HIS A N 1
ATOM 1341 C CA . HIS A 1 175 ? -27.159 2.315 24.194 1.00 98.38 175 HIS A CA 1
ATOM 1342 C C . HIS A 1 175 ? -26.849 2.577 25.674 1.00 98.38 175 HIS A C 1
ATOM 1344 O O . HIS A 1 175 ? -27.664 2.288 26.548 1.00 98.38 175 HIS A O 1
ATOM 1350 N N . LEU A 1 176 ? -25.666 3.123 25.947 1.00 97.56 176 LEU A N 1
ATOM 1351 C CA . LEU A 1 176 ? -25.235 3.649 27.243 1.00 97.56 176 LEU A CA 1
ATOM 1352 C C . LEU A 1 176 ? -25.028 5.162 27.122 1.00 97.56 176 LEU A C 1
ATOM 1354 O O . LEU A 1 176 ? -24.374 5.612 26.173 1.00 97.56 176 LEU A O 1
ATOM 1358 N N . GLU A 1 177 ? -25.574 5.949 28.051 1.00 96.50 177 GLU A N 1
ATOM 1359 C CA . GLU A 1 177 ? -25.545 7.414 27.962 1.00 96.50 177 GLU A CA 1
ATOM 1360 C C . GLU A 1 177 ? -25.290 8.109 29.313 1.00 96.50 177 GLU A C 1
ATOM 1362 O O . GLU A 1 177 ? -26.019 7.920 30.291 1.00 96.50 177 GLU A O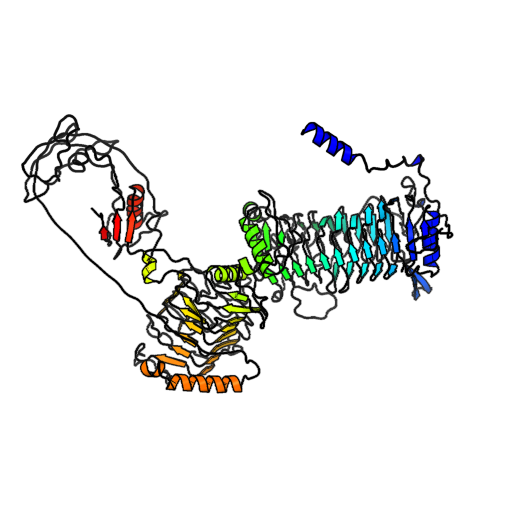 1
ATOM 1367 N N . ASN A 1 178 ? -24.283 8.994 29.324 1.00 90.19 178 ASN A N 1
ATOM 1368 C CA . ASN A 1 178 ? -23.790 9.729 30.498 1.00 90.19 178 ASN A CA 1
ATOM 1369 C C . ASN A 1 178 ? -23.235 8.824 31.621 1.00 90.19 178 ASN A C 1
ATOM 1371 O O . ASN A 1 178 ? -23.384 9.098 32.814 1.00 90.19 178 ASN A O 1
ATOM 1375 N N . ASP A 1 179 ? -22.575 7.738 31.227 1.00 88.31 179 ASP A N 1
ATOM 1376 C CA . ASP A 1 179 ? -22.052 6.723 32.140 1.00 88.31 179 ASP A CA 1
ATOM 1377 C C . ASP A 1 179 ? -20.657 7.086 32.684 1.00 88.31 179 ASP A C 1
ATOM 1379 O O . ASP A 1 179 ? -19.906 7.882 32.112 1.00 88.31 179 ASP A O 1
ATOM 1383 N N . THR A 1 180 ? -20.281 6.512 33.826 1.00 89.44 180 THR A N 1
ATOM 1384 C CA . THR A 1 180 ? -18.948 6.675 34.431 1.00 89.44 180 THR A CA 1
ATOM 1385 C C . THR A 1 180 ? -18.502 5.342 35.010 1.00 89.44 180 THR A C 1
ATOM 1387 O O . THR A 1 180 ? -19.047 4.901 36.022 1.00 89.44 180 THR A O 1
ATOM 1390 N N . ILE A 1 181 ? -17.520 4.700 34.373 1.00 88.50 181 ILE A N 1
ATOM 1391 C CA . ILE A 1 181 ? -17.043 3.363 34.751 1.00 88.50 181 ILE A CA 1
ATOM 1392 C C . ILE A 1 181 ? -15.531 3.394 34.975 1.00 88.50 181 ILE A C 1
ATOM 1394 O O . ILE A 1 181 ? -14.761 3.621 34.043 1.00 88.50 181 ILE A O 1
ATOM 1398 N N . VAL A 1 182 ? -15.105 3.137 36.210 1.00 83.38 182 VAL A N 1
ATOM 1399 C CA . VAL A 1 182 ? -13.698 3.135 36.628 1.00 83.38 182 VAL A CA 1
ATOM 1400 C C . VAL A 1 182 ? -13.331 1.798 37.275 1.00 83.38 182 VAL A C 1
ATOM 1402 O O . VAL A 1 182 ? -14.117 1.228 38.028 1.00 83.38 182 VAL A O 1
ATOM 1405 N N . GLY A 1 183 ? -12.140 1.274 36.993 1.00 77.31 183 GLY A N 1
ATOM 1406 C CA . GLY A 1 183 ? -11.645 0.032 37.592 1.00 77.31 183 GLY A CA 1
ATOM 1407 C C . GLY A 1 183 ? -10.164 -0.221 37.317 1.00 77.31 183 GLY A C 1
ATOM 1408 O O . GLY A 1 183 ? -9.476 0.622 36.748 1.00 77.31 183 GLY A O 1
ATOM 1409 N N . ALA A 1 184 ? -9.663 -1.382 37.741 1.00 73.19 184 ALA A N 1
ATOM 1410 C CA . ALA A 1 184 ? -8.230 -1.669 37.736 1.00 73.19 184 ALA A CA 1
ATOM 1411 C C . ALA A 1 184 ? -7.676 -2.076 36.359 1.00 73.19 184 ALA A C 1
ATOM 1413 O O . ALA A 1 184 ? -6.701 -1.488 35.906 1.00 73.19 184 ALA A O 1
ATOM 1414 N N . VAL A 1 185 ? -8.262 -3.076 35.690 1.00 76.81 185 VAL A N 1
ATOM 1415 C CA . VAL A 1 185 ? -7.641 -3.754 34.537 1.00 76.81 185 VAL A CA 1
ATOM 1416 C C . VAL A 1 185 ? -8.453 -3.548 33.256 1.00 76.81 185 VAL A C 1
ATOM 1418 O O . VAL A 1 185 ? -8.285 -2.504 32.624 1.00 76.81 185 VAL A O 1
ATOM 1421 N N . ALA A 1 186 ? -9.285 -4.502 32.820 1.00 86.44 186 ALA A N 1
ATOM 1422 C CA . ALA A 1 186 ? -10.012 -4.379 31.555 1.00 86.44 186 ALA A CA 1
ATOM 1423 C C . ALA A 1 186 ? -11.314 -3.599 31.764 1.00 86.44 186 ALA A C 1
ATOM 1425 O O . ALA A 1 186 ? -12.170 -4.015 32.548 1.00 86.44 186 ALA A O 1
ATOM 1426 N N . ILE A 1 187 ? -11.467 -2.471 31.072 1.00 90.31 187 ILE A N 1
ATOM 1427 C CA . ILE A 1 187 ? -12.600 -1.555 31.245 1.00 90.31 187 ILE A CA 1
ATOM 1428 C C . ILE A 1 187 ? -13.293 -1.356 29.903 1.00 90.31 187 ILE A C 1
ATOM 1430 O O . ILE A 1 187 ? -12.683 -0.868 28.954 1.00 90.31 187 ILE A O 1
ATOM 1434 N N . GLY A 1 188 ? -14.564 -1.741 29.841 1.00 93.19 188 GLY A N 1
ATOM 1435 C CA . GLY A 1 188 ? -15.462 -1.504 28.715 1.00 93.19 188 GLY A CA 1
ATOM 1436 C C . GLY A 1 188 ? -16.697 -0.745 29.185 1.00 93.19 188 GLY A C 1
ATOM 1437 O O . GLY A 1 188 ? -17.136 -0.966 30.308 1.00 93.19 188 GLY A O 1
ATOM 1438 N N . GLY A 1 189 ? -17.308 0.099 28.352 1.00 93.75 189 GLY A N 1
ATOM 1439 C CA . GLY A 1 189 ? -18.661 0.596 28.638 1.00 93.75 189 GLY A CA 1
ATOM 1440 C C . GLY A 1 189 ? -19.665 -0.558 28.623 1.00 93.75 189 GLY A C 1
ATOM 1441 O O . GLY A 1 189 ? -20.231 -0.933 29.651 1.00 93.75 189 GLY A O 1
ATOM 1442 N N . ILE A 1 190 ? -19.815 -1.193 27.455 1.00 97.38 190 ILE A N 1
ATOM 1443 C CA . ILE A 1 190 ? -20.705 -2.348 27.276 1.00 97.38 190 ILE A CA 1
ATOM 1444 C C . ILE A 1 190 ? -20.089 -3.611 27.899 1.00 97.38 190 ILE A C 1
ATOM 1446 O O . ILE A 1 190 ? -20.725 -4.250 28.736 1.00 97.38 190 ILE A O 1
ATOM 1450 N N . VAL A 1 191 ? -18.863 -3.987 27.506 1.00 97.81 191 VAL A N 1
ATOM 1451 C CA . VAL A 1 191 ? -18.249 -5.275 27.885 1.00 97.81 191 VAL A CA 1
ATOM 1452 C C . VAL A 1 191 ? -16.783 -5.127 28.295 1.00 97.81 191 VAL A C 1
ATOM 1454 O O . VAL A 1 191 ? -15.941 -4.741 27.492 1.00 97.81 191 VAL A O 1
ATOM 1457 N N . ALA A 1 192 ? -16.428 -5.512 29.519 1.00 94.81 192 ALA A N 1
ATOM 1458 C CA . ALA A 1 192 ? -15.040 -5.468 29.979 1.00 94.81 192 ALA A CA 1
ATOM 1459 C C . ALA A 1 192 ? -14.133 -6.454 29.215 1.00 94.81 192 ALA A C 1
ATOM 1461 O O . ALA A 1 192 ? -13.067 -6.069 28.736 1.00 94.81 192 ALA A O 1
ATOM 1462 N N . ILE A 1 193 ? -14.573 -7.710 29.066 1.00 95.88 193 ILE A N 1
ATOM 1463 C CA . ILE A 1 193 ? -13.885 -8.762 28.302 1.00 95.88 193 ILE A CA 1
ATOM 1464 C C . ILE A 1 193 ? -14.894 -9.493 27.402 1.00 95.88 193 ILE A C 1
ATOM 1466 O O . ILE A 1 193 ? -15.897 -10.011 27.893 1.00 95.88 193 ILE A O 1
ATOM 1470 N N . ASN A 1 194 ? -14.622 -9.553 26.098 1.00 98.06 194 ASN A N 1
ATOM 1471 C CA . ASN A 1 194 ? -15.367 -10.337 25.110 1.00 98.06 194 ASN A CA 1
ATOM 1472 C C . ASN A 1 194 ? -14.472 -11.458 24.561 1.00 98.06 194 ASN A C 1
ATOM 1474 O O . ASN A 1 194 ? -13.420 -11.168 23.997 1.00 98.06 194 ASN A O 1
ATOM 1478 N N . VAL A 1 195 ? -14.883 -12.721 24.694 1.00 97.81 195 VAL A N 1
ATOM 1479 C CA . VAL A 1 195 ? -14.142 -13.895 24.200 1.00 97.81 195 VAL A CA 1
ATOM 1480 C C . VAL A 1 195 ? -15.002 -14.672 23.209 1.00 97.81 195 VAL A C 1
ATOM 1482 O O . VAL A 1 195 ? -15.949 -15.360 23.592 1.00 97.81 195 VAL A O 1
ATOM 1485 N N . GLY A 1 196 ? -14.709 -14.542 21.914 1.00 96.69 196 GLY A N 1
ATOM 1486 C CA . GLY A 1 196 ? -15.467 -15.194 20.836 1.00 96.69 196 GLY A CA 1
ATOM 1487 C C . GLY A 1 196 ? -16.945 -14.788 20.720 1.00 96.69 196 GLY A C 1
ATOM 1488 O O . GLY A 1 196 ? -17.675 -15.407 19.949 1.00 96.69 196 GLY A O 1
ATOM 1489 N N . GLY A 1 197 ? -17.406 -13.797 21.491 1.00 97.88 197 GLY A N 1
ATOM 1490 C CA . GLY A 1 197 ? -18.762 -13.255 21.426 1.00 97.88 197 GLY A CA 1
ATOM 1491 C C . GLY A 1 197 ? -18.901 -12.129 20.399 1.00 97.88 197 GLY A C 1
ATOM 1492 O O . GLY A 1 197 ? -17.911 -11.633 19.853 1.00 97.88 197 GLY A O 1
ATOM 1493 N N . THR A 1 198 ? -20.144 -11.721 20.130 1.00 98.62 198 THR A N 1
ATOM 1494 C CA . THR A 1 198 ? -20.477 -10.668 19.151 1.00 98.62 198 THR A CA 1
ATOM 1495 C C . THR A 1 198 ? -21.140 -9.468 19.821 1.00 98.62 198 THR A C 1
ATOM 1497 O O . THR A 1 198 ? -22.223 -9.592 20.395 1.00 98.62 198 THR A O 1
ATOM 1500 N N . ILE A 1 199 ? -20.513 -8.298 19.712 1.00 98.81 199 ILE A N 1
ATOM 1501 C CA . ILE A 1 199 ? -21.043 -7.014 20.181 1.00 98.81 199 ILE A CA 1
ATOM 1502 C C . ILE A 1 199 ? -21.455 -6.201 18.950 1.00 98.81 199 ILE A C 1
ATOM 1504 O O . ILE A 1 199 ? -20.594 -5.892 18.125 1.00 98.81 199 ILE A O 1
ATOM 1508 N N . SER A 1 200 ? -22.743 -5.879 18.776 1.00 98.81 200 SER A N 1
ATOM 1509 C CA . SER A 1 200 ? -23.199 -5.221 17.538 1.00 98.81 200 SER A CA 1
ATOM 1510 C C . SER A 1 200 ? -24.282 -4.156 17.699 1.00 98.81 200 SER A C 1
ATOM 1512 O O . SER A 1 200 ? -25.205 -4.297 18.491 1.00 98.81 200 SER A O 1
ATOM 1514 N N . HIS A 1 201 ? -24.211 -3.079 16.912 1.00 98.62 201 HIS A N 1
ATOM 1515 C CA . HIS A 1 201 ? -25.183 -1.970 16.969 1.00 98.62 201 HIS A CA 1
ATOM 1516 C C . HIS A 1 201 ? -25.294 -1.308 18.362 1.00 98.62 201 HIS A C 1
ATOM 1518 O O . HIS A 1 201 ? -26.348 -0.790 18.732 1.00 98.62 201 HIS A O 1
ATOM 1524 N N . CYS A 1 202 ? -24.215 -1.339 19.150 1.00 98.75 202 CYS A N 1
ATOM 1525 C CA . CYS A 1 202 ? -24.164 -0.766 20.495 1.00 98.75 202 CYS A CA 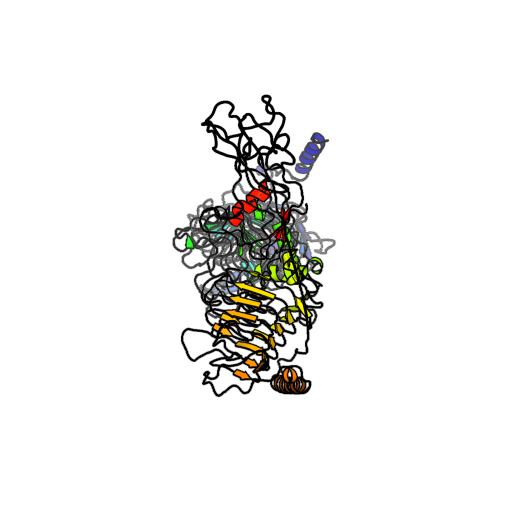1
ATOM 1526 C C . CYS A 1 202 ? -23.494 0.617 20.502 1.00 98.75 202 CYS A C 1
ATOM 1528 O O . CYS A 1 202 ? -22.610 0.895 19.685 1.00 98.75 202 CYS A O 1
ATOM 1530 N N . SER A 1 203 ? -23.854 1.479 21.456 1.00 98.56 203 SER A N 1
ATOM 1531 C CA . SER A 1 203 ? -23.183 2.773 21.632 1.00 98.56 203 SER A CA 1
ATOM 1532 C C . SER A 1 203 ? -22.936 3.164 23.084 1.00 98.56 203 SER A C 1
ATOM 1534 O O . SER A 1 203 ? -23.663 2.740 23.975 1.00 98.56 203 SER A O 1
ATOM 1536 N N . MET A 1 204 ? -21.932 4.016 23.304 1.00 96.12 204 MET A N 1
ATOM 1537 C CA . MET A 1 204 ? -21.523 4.516 24.621 1.00 96.12 204 MET A CA 1
ATOM 1538 C C . MET A 1 204 ? -21.239 6.020 24.581 1.00 96.12 204 MET A C 1
ATOM 1540 O O . MET A 1 204 ? -20.497 6.481 23.707 1.00 96.12 204 MET A O 1
ATOM 1544 N N . THR A 1 205 ? -21.740 6.762 25.572 1.00 96.94 205 THR A N 1
ATOM 1545 C CA . THR A 1 205 ? -21.270 8.116 25.908 1.00 96.94 205 THR A CA 1
ATOM 1546 C C . THR A 1 205 ? -20.961 8.246 27.400 1.00 96.94 205 THR A C 1
ATOM 1548 O O . THR A 1 205 ? -21.647 7.665 28.241 1.00 96.94 205 THR A O 1
ATOM 1551 N N . GLY A 1 206 ? -19.919 9.012 27.735 1.00 90.19 206 GLY A N 1
ATOM 1552 C CA . GLY A 1 206 ? -19.474 9.215 29.117 1.00 90.19 206 GLY A CA 1
ATOM 1553 C C . GLY A 1 206 ? -17.970 9.008 29.310 1.00 90.19 206 GLY A C 1
ATOM 1554 O O . GLY A 1 206 ? -17.170 9.334 28.426 1.00 90.19 206 GLY A O 1
ATOM 1555 N N . PHE A 1 207 ? -17.588 8.475 30.472 1.00 90.06 207 PHE A N 1
ATOM 1556 C CA . PHE A 1 207 ? -16.197 8.260 30.885 1.00 90.06 207 PHE A CA 1
ATOM 1557 C C . PHE A 1 207 ? -15.902 6.785 31.190 1.00 90.06 207 PHE A C 1
ATOM 1559 O O . PHE A 1 207 ? -16.640 6.136 31.935 1.00 90.06 207 PHE A O 1
ATOM 1566 N N . VAL A 1 208 ? -14.777 6.287 30.670 1.00 90.25 208 VAL A N 1
ATOM 1567 C CA . VAL A 1 208 ? -14.196 4.984 31.028 1.00 90.25 208 VAL A CA 1
ATOM 1568 C C . VAL A 1 208 ? -12.754 5.165 31.515 1.00 90.25 208 VAL A C 1
ATOM 1570 O O . VAL A 1 208 ? -11.948 5.835 30.866 1.00 90.25 208 VAL A O 1
ATOM 1573 N N . GLY A 1 209 ? -12.436 4.595 32.680 1.00 85.50 209 GLY A N 1
ATOM 1574 C CA . GLY A 1 209 ? -11.168 4.793 33.385 1.00 85.50 209 GLY A CA 1
ATOM 1575 C C . GLY A 1 209 ? -10.525 3.487 33.853 1.00 85.50 209 GLY A C 1
ATOM 1576 O O . GLY A 1 209 ? -11.083 2.806 34.708 1.00 85.50 209 GLY A O 1
ATOM 1577 N N . SER A 1 210 ? -9.329 3.161 33.359 1.00 80.12 210 SER A N 1
ATOM 1578 C CA . SER A 1 210 ? -8.493 2.077 33.897 1.00 80.12 210 SER A CA 1
ATOM 1579 C C . SER A 1 210 ? -7.317 2.654 34.687 1.00 80.12 210 SER A C 1
ATOM 1581 O O . SER A 1 210 ? -6.536 3.433 34.133 1.00 80.12 210 SER A O 1
ATOM 1583 N N . VAL A 1 211 ? -7.203 2.308 35.975 1.00 73.19 211 VAL A N 1
ATOM 1584 C CA . VAL A 1 211 ? -6.136 2.818 36.862 1.00 73.19 211 VAL A CA 1
ATOM 1585 C C . VAL A 1 211 ? -4.876 1.942 36.885 1.00 73.19 211 VAL A C 1
ATOM 1587 O O . VAL A 1 211 ? -3.798 2.457 37.182 1.00 73.19 211 VAL A O 1
ATOM 1590 N N . GLU A 1 212 ? -4.947 0.666 36.491 1.00 70.12 212 GLU A N 1
ATOM 1591 C CA . GLU A 1 212 ? -3.774 -0.205 36.328 1.00 70.12 212 GLU A CA 1
ATOM 1592 C C . GLU A 1 212 ? -3.474 -0.589 34.861 1.00 70.12 212 GLU A C 1
ATOM 1594 O O . GLU A 1 212 ? -3.754 0.116 33.895 1.00 70.12 212 GLU A O 1
ATOM 1599 N N . SER A 1 213 ? -2.799 -1.727 34.694 1.00 70.56 213 SER A N 1
ATOM 1600 C CA . SER A 1 213 ? -2.107 -2.170 33.494 1.00 70.56 213 SER A CA 1
ATOM 1601 C C . SER A 1 213 ? -2.989 -2.672 32.351 1.00 70.56 213 SER A C 1
ATOM 1603 O O . SER A 1 213 ? -2.443 -3.069 31.320 1.00 70.56 213 SER A O 1
ATOM 1605 N N . GLY A 1 214 ? -4.311 -2.673 32.522 1.00 73.00 214 GLY A N 1
ATOM 1606 C CA . GLY A 1 214 ? -5.243 -3.255 31.564 1.00 73.00 214 GLY A CA 1
ATOM 1607 C C . GLY A 1 214 ? -5.729 -2.307 30.459 1.00 73.00 214 GLY A C 1
ATOM 1608 O O . GLY A 1 214 ? -5.382 -1.123 30.437 1.00 73.00 214 GLY A O 1
ATOM 1609 N N . PRO A 1 215 ? -6.506 -2.851 29.507 1.00 86.56 215 PRO A N 1
ATOM 1610 C CA . PRO A 1 215 ? -7.016 -2.111 28.359 1.00 86.56 215 PRO A CA 1
ATOM 1611 C C . PRO A 1 215 ? -8.347 -1.401 28.656 1.00 86.56 215 PRO A C 1
ATOM 1613 O O . PRO A 1 215 ? -9.274 -1.995 29.211 1.00 86.56 215 PRO A O 1
ATOM 1616 N N . CYS A 1 216 ? -8.456 -0.137 28.244 1.00 89.31 216 CYS A N 1
ATOM 1617 C CA . CYS A 1 216 ? -9.634 0.710 28.450 1.00 89.31 216 CYS A CA 1
ATOM 1618 C C . CYS A 1 216 ? -10.295 1.115 27.120 1.00 89.31 216 CYS A C 1
ATOM 1620 O O . CYS A 1 216 ? -9.620 1.677 26.255 1.00 89.31 216 CYS A O 1
ATOM 1622 N N . GLY A 1 217 ? -11.603 0.889 26.963 1.00 93.75 217 GLY A N 1
ATOM 1623 C CA . GLY A 1 217 ? -12.359 1.329 25.787 1.00 93.75 217 GLY A CA 1
ATOM 1624 C C . GLY A 1 217 ? -13.855 1.535 26.027 1.00 93.75 217 GLY A C 1
ATOM 1625 O O . GLY A 1 217 ? -14.431 1.048 26.994 1.00 93.75 217 GLY A O 1
ATOM 1626 N N . GLY A 1 218 ? -14.506 2.310 25.160 1.00 94.12 218 GLY A N 1
ATOM 1627 C CA . GLY A 1 218 ? -15.904 2.717 25.335 1.00 94.12 218 GLY A CA 1
ATOM 1628 C C . GLY A 1 218 ? -16.915 1.599 25.077 1.00 94.12 218 GLY A C 1
ATOM 1629 O O . GLY A 1 218 ? -17.935 1.539 25.751 1.00 94.12 218 GLY A O 1
ATOM 1630 N N . ILE A 1 219 ? -16.644 0.673 24.155 1.00 97.94 219 ILE A N 1
ATOM 1631 C CA . ILE A 1 219 ? -17.526 -0.477 23.891 1.00 97.94 219 ILE A CA 1
ATOM 1632 C C . ILE A 1 219 ? -16.952 -1.739 24.529 1.00 97.94 219 ILE A C 1
ATOM 1634 O O . ILE A 1 219 ? -17.652 -2.382 25.314 1.00 97.94 219 ILE A O 1
ATOM 1638 N N . VAL A 1 220 ? -15.685 -2.065 24.242 1.00 97.88 220 VAL A N 1
ATOM 1639 C CA . VAL A 1 220 ? -15.017 -3.262 24.782 1.00 97.88 220 VAL A CA 1
ATOM 1640 C C . VAL A 1 220 ? -13.670 -2.923 25.422 1.00 97.88 220 VAL A C 1
ATOM 1642 O O . VAL A 1 220 ? -12.868 -2.211 24.826 1.00 97.88 220 VAL A O 1
ATOM 1645 N N . GLY A 1 221 ? -13.378 -3.467 26.605 1.00 95.06 221 GLY A N 1
ATOM 1646 C CA . GLY A 1 221 ? -12.036 -3.384 27.197 1.00 95.06 221 GLY A CA 1
ATOM 1647 C C . GLY A 1 221 ? -11.044 -4.275 26.449 1.00 95.06 221 GLY A C 1
ATOM 1648 O O . GLY A 1 221 ? -10.158 -3.785 25.750 1.00 95.06 221 GLY A O 1
ATOM 1649 N N . LEU A 1 222 ? -11.229 -5.592 26.547 1.00 95.50 222 LEU A N 1
ATOM 1650 C CA . LEU A 1 222 ? -10.459 -6.609 25.826 1.00 95.50 222 LEU A CA 1
ATOM 1651 C C . LEU A 1 222 ? -11.363 -7.434 24.898 1.00 95.50 222 LEU A C 1
ATOM 1653 O O . LEU A 1 222 ? -12.312 -8.064 25.362 1.00 95.50 222 LEU A O 1
ATOM 1657 N N . ASN A 1 223 ? -11.047 -7.466 23.605 1.00 97.81 223 ASN A N 1
ATOM 1658 C CA . ASN A 1 223 ? -11.711 -8.301 22.607 1.00 97.81 223 ASN A CA 1
ATOM 1659 C C . ASN A 1 223 ? -10.775 -9.435 22.151 1.00 97.81 223 ASN A C 1
ATOM 1661 O O . ASN A 1 223 ? -9.785 -9.179 21.471 1.00 97.81 223 ASN A O 1
ATOM 1665 N N . THR A 1 224 ? -11.094 -10.680 22.502 1.00 97.50 224 THR A N 1
ATOM 1666 C CA . THR A 1 224 ? -10.284 -11.871 22.204 1.00 97.50 224 THR A CA 1
ATOM 1667 C C . THR A 1 224 ? -11.047 -12.802 21.271 1.00 97.50 224 THR A C 1
ATOM 1669 O O . THR A 1 224 ? -12.072 -13.361 21.660 1.00 97.50 224 THR A O 1
ATOM 1672 N N . ASP A 1 225 ? -10.576 -12.974 20.034 1.00 97.62 225 ASP A N 1
ATOM 1673 C CA . ASP A 1 225 ? -11.246 -13.763 18.982 1.00 97.62 225 ASP A CA 1
ATOM 1674 C C . ASP A 1 225 ? -12.728 -13.378 18.714 1.00 97.62 225 ASP A C 1
ATOM 1676 O O . ASP A 1 225 ? -13.474 -14.148 18.104 1.00 97.62 225 ASP A O 1
ATOM 1680 N N . GLY A 1 226 ? -13.175 -12.212 19.197 1.00 98.00 226 GLY A N 1
ATOM 1681 C CA . GLY A 1 226 ? -14.565 -11.750 19.168 1.00 98.00 226 GLY A CA 1
ATOM 1682 C C . GLY A 1 226 ? -14.849 -10.682 18.109 1.00 98.00 226 GLY A C 1
ATOM 1683 O O . GLY A 1 226 ? -13.933 -10.073 17.547 1.00 98.00 226 GLY A O 1
ATOM 1684 N N . ILE A 1 227 ? -16.134 -10.440 17.848 1.00 98.75 227 ILE A N 1
ATOM 1685 C CA . ILE A 1 227 ? -16.611 -9.485 16.838 1.00 98.75 227 ILE A CA 1
ATOM 1686 C C . ILE A 1 227 ? -17.165 -8.230 17.523 1.00 98.75 227 ILE A C 1
ATOM 1688 O O . ILE A 1 227 ? -17.983 -8.335 18.437 1.00 98.75 227 ILE A O 1
ATOM 1692 N N . VAL A 1 228 ? -16.763 -7.051 17.044 1.00 98.88 228 VAL A N 1
ATOM 1693 C CA . VAL A 1 228 ? -17.332 -5.743 17.409 1.00 98.88 228 VAL A CA 1
ATOM 1694 C C . VAL A 1 228 ? -17.732 -5.014 16.125 1.00 98.88 228 VAL A C 1
ATOM 1696 O O . VAL A 1 228 ? -16.868 -4.628 15.338 1.00 98.88 228 VAL A O 1
ATOM 1699 N N . GLU A 1 229 ? -19.028 -4.837 15.870 1.00 98.75 229 GLU A N 1
ATOM 1700 C CA . GLU A 1 229 ? -19.510 -4.309 14.583 1.00 98.75 229 GLU A CA 1
ATOM 1701 C C . GLU A 1 229 ? -20.641 -3.281 14.698 1.00 98.75 229 GLU A C 1
ATOM 1703 O O . GLU A 1 229 ? -21.460 -3.333 15.613 1.00 98.75 229 GLU A O 1
ATOM 1708 N N . HIS A 1 230 ? -20.701 -2.319 13.773 1.00 98.56 230 HIS A N 1
ATOM 1709 C CA . HIS A 1 230 ? -21.722 -1.256 13.764 1.00 98.56 230 HIS A CA 1
ATOM 1710 C C . HIS A 1 230 ? -21.833 -0.469 15.089 1.00 98.56 230 HIS A C 1
ATOM 1712 O O . HIS A 1 230 ? -22.898 0.045 15.433 1.00 98.56 230 HIS A O 1
ATOM 1718 N N . CYS A 1 231 ? -20.742 -0.383 15.855 1.00 98.81 231 CYS A N 1
ATOM 1719 C CA . CYS A 1 231 ? -20.714 0.211 17.190 1.00 98.81 231 CYS A CA 1
ATOM 1720 C C . CYS A 1 231 ? -20.175 1.652 17.186 1.00 98.81 231 CYS A C 1
ATOM 1722 O O . CYS A 1 231 ? -19.389 2.043 16.320 1.00 98.81 231 CYS A O 1
ATOM 1724 N N . THR A 1 232 ? -20.597 2.447 18.174 1.00 98.62 232 THR A N 1
ATOM 1725 C CA . THR A 1 232 ? -20.294 3.889 18.259 1.00 98.62 232 THR A CA 1
ATOM 1726 C C . THR A 1 232 ? -19.886 4.308 19.670 1.00 98.62 232 THR A C 1
ATOM 1728 O O . THR A 1 232 ? -20.708 4.280 20.583 1.00 98.62 232 THR A O 1
ATOM 1731 N N . ALA A 1 233 ? -18.654 4.774 19.862 1.00 98.06 233 ALA A N 1
ATOM 1732 C CA . ALA A 1 233 ? -18.234 5.384 21.125 1.00 98.06 233 ALA A CA 1
ATOM 1733 C C . ALA A 1 233 ? -18.033 6.895 20.959 1.00 98.06 233 ALA A C 1
ATOM 1735 O O . ALA A 1 233 ? -17.222 7.319 20.141 1.00 98.06 233 ALA A O 1
ATOM 1736 N N . ASN A 1 234 ? -18.735 7.700 21.758 1.00 97.19 234 ASN A N 1
ATOM 1737 C CA . ASN A 1 234 ? -18.484 9.135 21.905 1.00 97.19 234 ASN A CA 1
ATOM 1738 C C . ASN A 1 234 ? -18.150 9.431 23.374 1.00 97.19 234 ASN A C 1
ATOM 1740 O O . ASN A 1 234 ? -19.014 9.825 24.159 1.00 97.19 234 ASN A O 1
ATOM 1744 N N . ALA A 1 235 ? -16.914 9.122 23.767 1.00 92.19 235 ALA A N 1
ATOM 1745 C CA . ALA A 1 235 ? -16.520 8.973 25.164 1.00 92.19 235 ALA A CA 1
ATOM 1746 C C . ALA A 1 235 ? -15.119 9.537 25.448 1.00 92.19 235 ALA A C 1
ATOM 1748 O O . ALA A 1 235 ? -14.319 9.794 24.545 1.00 92.19 235 ALA A O 1
ATOM 1749 N N . THR A 1 236 ? -14.818 9.707 26.735 1.00 90.38 236 THR A N 1
ATOM 1750 C CA . THR A 1 236 ? -13.450 9.922 27.219 1.00 90.38 236 THR A CA 1
ATOM 1751 C C . THR A 1 236 ? -12.912 8.614 27.791 1.00 90.38 236 THR A C 1
ATOM 1753 O O . THR A 1 236 ? -13.467 8.102 28.762 1.00 90.38 236 THR A O 1
ATOM 1756 N N . SER A 1 237 ? -11.833 8.084 27.211 1.00 90.38 237 SER A N 1
ATOM 1757 C CA . SER A 1 237 ? -11.129 6.900 27.716 1.00 90.38 237 SER A CA 1
ATOM 1758 C C . SER A 1 237 ? -9.784 7.281 28.337 1.00 90.38 237 SER A C 1
ATOM 1760 O O . SER A 1 237 ? -8.866 7.689 27.618 1.00 90.38 237 SER A O 1
ATOM 1762 N N . LYS A 1 238 ? -9.653 7.116 29.659 1.00 85.12 238 LYS A N 1
ATOM 1763 C CA . LYS A 1 238 ? -8.377 7.192 30.391 1.00 85.12 238 LYS A CA 1
ATOM 1764 C C . LYS A 1 238 ? -7.906 5.775 30.725 1.00 85.12 238 LYS A C 1
ATOM 1766 O O . LYS A 1 238 ? -8.686 4.978 31.241 1.00 85.12 238 LYS A O 1
ATOM 1771 N N . GLY A 1 239 ? -6.648 5.440 30.459 1.00 79.69 239 GLY A N 1
ATOM 1772 C CA . GLY A 1 239 ? -6.082 4.142 30.846 1.00 79.69 239 GLY A CA 1
ATOM 1773 C C . GLY A 1 239 ? -4.595 4.238 31.148 1.00 79.69 239 GLY A C 1
ATOM 1774 O O . GLY A 1 239 ? -3.875 4.931 30.439 1.00 79.69 239 GLY A O 1
ATOM 1775 N N . THR A 1 240 ? -4.098 3.554 32.177 1.00 76.25 240 THR A N 1
ATOM 1776 C CA . THR A 1 240 ? -2.682 3.701 32.552 1.00 76.25 240 THR A CA 1
ATOM 1777 C C . THR A 1 240 ? -1.734 3.115 31.496 1.00 76.25 240 THR A C 1
ATOM 1779 O O . THR A 1 240 ? -0.717 3.738 31.193 1.00 76.25 240 THR A O 1
ATOM 1782 N N . ARG A 1 241 ? -2.054 1.970 30.864 1.00 74.75 241 ARG A N 1
ATOM 1783 C CA . ARG A 1 241 ? -1.178 1.355 29.834 1.00 74.75 241 ARG A CA 1
ATOM 1784 C C . ARG A 1 241 ? -1.733 1.298 28.414 1.00 74.75 241 ARG A C 1
ATOM 1786 O O . ARG A 1 241 ? -0.964 1.543 27.486 1.00 74.75 241 ARG A O 1
ATOM 1793 N N . SER A 1 242 ? -3.006 0.963 28.225 1.00 82.81 242 SER A N 1
ATOM 1794 C CA . SER A 1 242 ? -3.619 0.929 26.895 1.00 82.81 242 SER A CA 1
ATOM 1795 C C . SER A 1 242 ? -5.019 1.521 26.939 1.00 82.81 242 SER A C 1
ATOM 1797 O O . SER A 1 242 ? -5.829 1.143 27.787 1.00 82.81 242 SER A O 1
ATOM 1799 N N . ALA A 1 243 ? -5.300 2.455 26.034 1.00 89.56 243 ALA A N 1
ATOM 1800 C CA . ALA A 1 243 ? -6.633 3.012 25.864 1.00 89.56 243 ALA A CA 1
ATOM 1801 C C . ALA A 1 243 ? -6.934 3.287 24.389 1.00 89.56 243 ALA A C 1
ATOM 1803 O O . ALA A 1 243 ? -6.054 3.729 23.644 1.00 89.56 243 ALA A O 1
ATOM 1804 N N . GLY A 1 244 ? -8.190 3.063 24.006 1.00 94.06 244 GLY A N 1
ATOM 1805 C CA . GLY A 1 244 ? -8.751 3.517 22.741 1.00 94.06 244 GLY A CA 1
ATOM 1806 C C . GLY A 1 244 ? -10.268 3.590 22.794 1.00 94.06 244 GLY A C 1
ATOM 1807 O O . GLY A 1 244 ? -10.921 2.751 23.409 1.00 94.06 244 GLY A O 1
ATOM 1808 N N . VAL A 1 245 ? -10.846 4.633 22.197 1.00 97.19 245 VAL A N 1
ATOM 1809 C CA . VAL A 1 245 ? -12.202 5.067 22.563 1.00 97.19 245 VAL A CA 1
ATOM 1810 C C . VAL A 1 245 ? -13.286 4.056 22.179 1.00 97.19 245 VAL A C 1
ATOM 1812 O O . VAL A 1 245 ? -14.276 3.969 22.899 1.00 97.19 245 VAL A O 1
ATOM 1815 N N . LEU A 1 246 ? -13.114 3.237 21.133 1.00 98.19 246 LEU A N 1
ATOM 1816 C CA . LEU A 1 246 ? -14.032 2.119 20.873 1.00 98.19 246 LEU A CA 1
ATOM 1817 C C . LEU A 1 246 ? -13.621 0.856 21.647 1.00 98.19 246 LEU A C 1
ATOM 1819 O O . LEU A 1 246 ? -14.457 0.266 22.336 1.00 98.19 246 LEU A O 1
ATOM 1823 N N . VAL A 1 247 ? -12.356 0.439 21.525 1.00 97.62 247 VAL A N 1
ATOM 1824 C CA . VAL A 1 247 ? -11.842 -0.820 22.092 1.00 97.62 247 VAL A CA 1
ATOM 1825 C C . VAL A 1 247 ? -10.476 -0.612 22.755 1.00 97.62 247 VAL A C 1
ATOM 1827 O O . VAL A 1 247 ? -9.596 0.020 22.182 1.00 97.62 247 VAL A O 1
ATOM 1830 N N . GLY A 1 248 ? -10.255 -1.167 23.946 1.00 94.25 248 GLY A N 1
ATOM 1831 C CA . GLY A 1 248 ? -8.954 -1.066 24.615 1.00 94.25 248 GLY A CA 1
ATOM 1832 C C . GLY A 1 248 ? -7.867 -1.891 23.912 1.00 94.25 248 GLY A C 1
ATOM 1833 O O . GLY A 1 248 ? -6.874 -1.337 23.448 1.00 94.25 248 GLY A O 1
ATOM 1834 N N . THR A 1 249 ? -8.080 -3.201 23.763 1.00 93.88 249 THR A N 1
ATOM 1835 C CA . THR A 1 249 ? -7.207 -4.106 22.991 1.00 93.88 249 THR A CA 1
ATOM 1836 C C . THR A 1 249 ? -8.034 -5.133 22.216 1.00 93.88 249 THR A C 1
ATOM 1838 O O . THR A 1 249 ? -9.006 -5.666 22.750 1.00 93.88 249 THR A O 1
ATOM 1841 N N . SER A 1 250 ? -7.617 -5.458 20.988 1.00 96.31 250 SER A N 1
ATOM 1842 C CA . SER A 1 250 ? -8.161 -6.558 20.176 1.00 96.31 250 SER A CA 1
ATOM 1843 C C . SER A 1 250 ? -7.065 -7.587 19.862 1.00 96.31 250 SER A C 1
ATOM 1845 O O . SER A 1 250 ? -5.968 -7.205 19.461 1.00 96.31 250 SER A O 1
ATOM 1847 N N . THR A 1 251 ? -7.324 -8.878 20.070 1.00 95.12 251 THR A N 1
ATOM 1848 C CA . THR A 1 251 ? -6.301 -9.942 20.043 1.00 95.12 251 THR A CA 1
ATOM 1849 C C . THR A 1 251 ? -6.902 -11.262 19.540 1.00 95.12 251 THR A C 1
ATOM 1851 O O . THR A 1 251 ? -8.101 -11.508 19.700 1.00 95.12 251 THR A O 1
ATOM 1854 N N . GLY A 1 252 ? -6.085 -12.139 18.965 1.00 89.12 252 GLY A N 1
ATOM 1855 C CA . GLY A 1 252 ? -6.508 -13.419 18.386 1.00 89.12 252 GLY A CA 1
ATOM 1856 C C . GLY A 1 252 ? -6.930 -13.345 16.911 1.00 89.12 252 GLY A C 1
ATOM 1857 O O . GLY A 1 252 ? -7.616 -12.421 16.471 1.00 89.12 252 GLY A O 1
ATOM 1858 N N . ALA A 1 253 ? -6.561 -14.374 16.144 1.00 89.88 253 ALA A N 1
ATOM 1859 C CA . ALA A 1 253 ? -6.704 -14.435 14.685 1.00 89.88 253 ALA A CA 1
ATOM 1860 C C . ALA A 1 253 ? -8.154 -14.475 14.149 1.00 89.88 253 ALA A C 1
ATOM 1862 O O . ALA A 1 253 ? -8.355 -14.483 12.934 1.00 89.88 253 ALA A O 1
ATOM 1863 N N . ARG A 1 254 ? -9.177 -14.534 15.016 1.00 94.69 254 ARG A N 1
ATOM 1864 C CA . ARG A 1 254 ? -10.597 -14.383 14.634 1.00 94.69 254 ARG A CA 1
ATOM 1865 C C . ARG A 1 254 ? -11.225 -13.081 15.135 1.00 94.69 254 ARG A C 1
ATOM 1867 O O . ARG A 1 254 ? -12.408 -12.864 14.886 1.00 94.69 254 ARG A O 1
ATOM 1874 N N . ALA A 1 255 ? -10.472 -12.219 15.821 1.00 98.00 255 ALA A N 1
ATOM 1875 C CA . ALA A 1 255 ? -10.993 -10.946 16.296 1.00 98.00 255 ALA A CA 1
ATOM 1876 C C . ALA A 1 255 ? -11.211 -9.969 15.134 1.00 98.00 255 ALA A C 1
ATOM 1878 O O . ALA A 1 255 ? -10.309 -9.727 14.329 1.00 98.00 255 ALA A O 1
ATOM 1879 N N . VAL A 1 256 ? -12.409 -9.387 15.070 1.00 98.56 256 VAL A N 1
ATOM 1880 C CA . VAL A 1 256 ? -12.810 -8.433 14.029 1.00 98.56 256 VAL A CA 1
ATOM 1881 C C . VAL A 1 256 ? -13.454 -7.215 14.677 1.00 98.56 256 VAL A C 1
ATOM 1883 O O . VAL A 1 256 ? -14.420 -7.350 15.424 1.00 98.56 256 VAL A O 1
ATOM 1886 N N . ILE A 1 257 ? -12.971 -6.023 14.337 1.00 98.81 257 ILE A N 1
ATOM 1887 C CA . ILE A 1 257 ? -13.699 -4.769 14.552 1.00 98.81 257 ILE A CA 1
ATOM 1888 C C . ILE A 1 257 ? -14.078 -4.216 13.179 1.00 98.81 257 ILE A C 1
ATOM 1890 O O . ILE A 1 257 ? -13.204 -4.051 12.327 1.00 98.81 257 ILE A O 1
ATOM 1894 N N . ARG A 1 258 ? -15.359 -3.933 12.926 1.00 98.44 258 ARG A N 1
ATOM 1895 C CA . ARG A 1 258 ? -15.776 -3.424 11.610 1.00 98.44 258 ARG A CA 1
ATOM 1896 C C . ARG A 1 258 ? -16.909 -2.416 11.623 1.00 98.44 258 ARG A C 1
ATOM 1898 O O . ARG A 1 258 ? -17.732 -2.408 12.536 1.00 98.44 258 ARG A O 1
ATOM 1905 N N . ASP A 1 259 ? -16.952 -1.577 10.590 1.00 98.06 259 ASP A N 1
ATOM 1906 C CA . ASP A 1 259 ? -18.080 -0.684 10.291 1.00 98.06 259 ASP A CA 1
ATOM 1907 C C . ASP A 1 259 ? -18.509 0.187 11.502 1.00 98.06 259 ASP A C 1
ATOM 1909 O O . ASP A 1 259 ? -19.692 0.460 11.709 1.00 98.06 259 ASP A O 1
ATOM 1913 N N . SER A 1 260 ? -17.537 0.568 12.342 1.00 98.81 260 SER A N 1
ATOM 1914 C CA . SER A 1 260 ? -17.702 1.160 13.682 1.00 98.81 260 SER A CA 1
ATOM 1915 C C . SER A 1 260 ? -16.888 2.451 13.831 1.00 98.81 260 SER A C 1
ATOM 1917 O O . SER A 1 260 ? -15.933 2.676 13.085 1.00 98.81 260 SER A O 1
ATOM 1919 N N . HIS A 1 261 ? -17.223 3.320 14.792 1.00 98.56 261 HIS A N 1
ATOM 1920 C CA . HIS A 1 261 ? -16.537 4.613 14.921 1.00 98.56 261 HIS A CA 1
ATOM 1921 C C . HIS A 1 261 ? -16.382 5.168 16.343 1.00 98.56 261 HIS A C 1
ATOM 1923 O O . HIS A 1 261 ? -17.142 4.848 17.258 1.00 98.56 261 HIS A O 1
ATOM 1929 N N . ALA A 1 262 ? -15.371 6.026 16.499 1.00 98.50 262 ALA A N 1
ATOM 1930 C CA . ALA A 1 262 ? -14.967 6.641 17.759 1.00 98.50 262 ALA A CA 1
ATOM 1931 C C . ALA A 1 262 ? -14.923 8.180 17.679 1.00 98.50 262 ALA A C 1
ATOM 1933 O O . ALA A 1 262 ? -14.446 8.757 16.698 1.00 98.50 262 ALA A O 1
ATOM 1934 N N . GLN A 1 263 ? -15.373 8.852 18.736 1.00 98.00 263 GLN A N 1
ATOM 1935 C CA . GLN A 1 263 ? -15.307 10.302 18.935 1.00 98.00 263 GLN A CA 1
ATOM 1936 C C . GLN A 1 263 ? -15.019 10.636 20.405 1.00 98.00 263 GLN A C 1
ATOM 1938 O O . GLN A 1 263 ? -15.349 9.857 21.294 1.00 98.00 263 GLN A O 1
ATOM 1943 N N . GLY A 1 264 ? -14.414 11.795 20.670 1.00 94.56 264 GLY A N 1
ATOM 1944 C CA . GLY A 1 264 ? -14.132 12.254 22.034 1.00 94.56 264 GLY A CA 1
ATOM 1945 C C . GLY A 1 264 ? -12.637 12.322 22.334 1.00 94.56 264 GLY A C 1
ATOM 1946 O O . GLY A 1 264 ? -11.890 12.939 21.573 1.00 94.56 264 GLY A O 1
ATOM 1947 N N . LYS A 1 265 ? -12.199 11.744 23.458 1.00 94.06 265 LYS A N 1
ATOM 1948 C CA . LYS A 1 265 ? -10.837 11.928 23.995 1.00 94.06 265 LYS A CA 1
ATOM 1949 C C . LYS A 1 265 ? -10.211 10.606 24.440 1.00 94.06 265 LYS A C 1
ATOM 1951 O O . LYS A 1 265 ? -10.831 9.841 25.171 1.00 94.06 265 LYS A O 1
ATOM 1956 N N . CYS A 1 266 ? -8.951 10.387 24.079 1.00 92.75 266 CYS A N 1
ATOM 1957 C CA . CYS A 1 266 ? -8.123 9.300 24.590 1.00 92.75 266 CYS A CA 1
ATOM 1958 C C . CYS A 1 266 ? -6.946 9.876 25.389 1.00 92.75 266 CYS A C 1
ATOM 1960 O O . CYS A 1 266 ? -6.204 10.727 24.889 1.00 92.75 266 CYS A O 1
ATOM 1962 N N . HIS A 1 267 ? -6.752 9.397 26.617 1.00 86.62 267 HIS A N 1
ATOM 1963 C CA . HIS A 1 267 ? -5.631 9.784 27.469 1.00 86.62 267 HIS A CA 1
ATOM 1964 C C . HIS A 1 267 ? -4.960 8.560 28.098 1.00 86.62 267 HIS A C 1
ATOM 1966 O O . HIS A 1 267 ? -5.636 7.649 28.581 1.00 86.62 267 HIS A O 1
ATOM 1972 N N . VAL A 1 268 ? -3.630 8.550 28.123 1.00 80.38 268 VAL A N 1
ATOM 1973 C CA . VAL A 1 268 ? -2.830 7.509 28.782 1.00 80.38 268 VAL A CA 1
ATOM 1974 C C . VAL A 1 268 ? -1.772 8.143 29.681 1.00 80.38 268 VAL A C 1
ATOM 1976 O O . VAL A 1 268 ? -1.325 9.254 29.414 1.00 80.38 268 VAL A O 1
ATOM 1979 N N . THR A 1 269 ? -1.386 7.463 30.764 1.00 75.00 269 THR A N 1
ATOM 1980 C CA . THR A 1 269 ? -0.390 7.987 31.719 1.00 75.00 269 THR A CA 1
ATOM 1981 C C . THR A 1 269 ? 0.961 7.265 31.687 1.00 75.00 269 THR A C 1
ATOM 1983 O O . THR A 1 269 ? 1.957 7.858 32.099 1.00 75.00 269 THR A O 1
ATOM 1986 N N . GLN A 1 270 ? 1.046 6.015 31.195 1.00 70.62 270 GLN A N 1
ATOM 1987 C CA . GLN A 1 270 ? 2.310 5.255 31.175 1.00 70.62 270 GLN A CA 1
ATOM 1988 C C . GLN A 1 270 ? 2.772 4.697 29.814 1.00 70.62 270 GLN A C 1
ATOM 1990 O O . GLN A 1 270 ? 3.978 4.641 29.597 1.00 70.62 270 GLN A O 1
ATOM 1995 N N . TYR A 1 271 ? 1.901 4.232 28.907 1.00 71.75 271 TYR A N 1
ATOM 1996 C CA . TYR A 1 271 ? 2.374 3.551 27.677 1.00 71.75 271 TYR A CA 1
ATOM 1997 C C . TYR A 1 271 ? 1.744 4.061 26.374 1.00 71.75 271 TYR A C 1
ATOM 1999 O O . TYR A 1 271 ? 2.351 4.902 25.717 1.00 71.75 271 TYR A O 1
ATOM 2007 N N . ARG A 1 272 ? 0.609 3.496 25.935 1.00 74.56 272 ARG A N 1
ATOM 2008 C CA . ARG A 1 272 ? 0.174 3.535 24.527 1.00 74.56 272 ARG A CA 1
ATOM 2009 C C . ARG A 1 272 ? -1.285 3.969 24.363 1.00 74.56 272 ARG A C 1
ATOM 2011 O O . ARG A 1 272 ? -2.193 3.240 24.758 1.00 74.56 272 ARG A O 1
ATOM 2018 N N . ALA A 1 273 ? -1.507 5.123 23.738 1.00 86.50 273 ALA A N 1
ATOM 2019 C CA . ALA A 1 273 ? -2.834 5.644 23.399 1.00 86.50 273 ALA A CA 1
ATOM 2020 C C . ALA A 1 273 ? -3.137 5.465 21.900 1.00 86.50 273 ALA A C 1
ATOM 2022 O O . ALA A 1 273 ? -2.359 5.921 21.061 1.00 86.50 273 ALA A O 1
ATOM 2023 N N . GLY A 1 274 ? -4.267 4.844 21.551 1.00 91.69 274 GLY A N 1
ATOM 2024 C CA . GLY A 1 274 ? -4.728 4.692 20.165 1.00 91.69 274 GLY A CA 1
ATOM 2025 C C . GLY A 1 274 ? -6.156 5.205 20.014 1.00 91.69 274 GLY A C 1
ATOM 2026 O O . GLY A 1 274 ? -7.065 4.632 20.598 1.00 91.69 274 GLY A O 1
ATOM 2027 N N . GLY A 1 275 ? -6.375 6.281 19.252 1.00 94.69 275 GLY A N 1
ATOM 2028 C CA . GLY A 1 275 ? -7.653 7.012 19.245 1.00 94.69 275 GLY A CA 1
ATOM 2029 C C . GLY A 1 275 ? -8.902 6.149 19.013 1.00 94.69 275 GLY A C 1
ATOM 2030 O O . GLY A 1 275 ? -9.910 6.341 19.689 1.00 94.69 275 GLY A O 1
ATOM 2031 N N . PHE A 1 276 ? -8.829 5.166 18.114 1.00 98.12 276 PHE A N 1
ATOM 2032 C CA . PHE A 1 276 ? -9.890 4.187 17.866 1.00 98.12 276 PHE A CA 1
ATOM 2033 C C . PHE A 1 276 ? -9.770 2.956 18.773 1.00 98.12 276 PHE A C 1
ATOM 2035 O O . PHE A 1 276 ? -10.716 2.626 19.494 1.00 98.12 276 PHE A O 1
ATOM 2042 N N . CYS A 1 277 ? -8.614 2.285 18.728 1.00 96.56 277 CYS A N 1
ATOM 2043 C CA . CYS A 1 277 ? -8.328 1.090 19.515 1.00 96.56 277 CYS A CA 1
ATOM 2044 C C . CYS A 1 277 ? -6.908 1.145 20.092 1.00 96.56 277 CYS A C 1
ATOM 2046 O O . CYS A 1 277 ? -5.964 1.470 19.375 1.00 96.56 277 CYS A O 1
ATOM 2048 N N . GLY A 1 278 ? -6.732 0.819 21.373 1.00 92.44 278 GLY A N 1
ATOM 2049 C CA . GLY A 1 278 ? -5.443 0.981 22.052 1.00 92.44 278 GLY A CA 1
ATOM 2050 C C . GLY A 1 278 ? -4.341 0.099 21.463 1.00 92.44 278 GLY A C 1
ATOM 2051 O O . GLY A 1 278 ? -3.248 0.586 21.170 1.00 92.44 278 GLY A O 1
ATOM 2052 N N . SER A 1 279 ? -4.596 -1.190 21.223 1.00 91.12 279 SER A N 1
ATOM 2053 C CA . SER A 1 279 ? -3.664 -2.085 20.506 1.00 91.12 279 SER A CA 1
ATOM 2054 C C . SER A 1 279 ? -4.364 -3.260 19.808 1.00 91.12 279 SER A C 1
ATOM 2056 O O . SER A 1 279 ? -5.473 -3.642 20.178 1.00 91.12 279 SER A O 1
ATOM 2058 N N . GLN A 1 280 ? -3.702 -3.830 18.800 1.00 90.81 280 GLN A N 1
ATOM 2059 C CA . GLN A 1 280 ? -4.189 -4.912 17.941 1.00 90.81 280 GLN A CA 1
ATOM 2060 C C . GLN A 1 280 ? -3.084 -5.964 17.733 1.00 90.81 280 GLN A C 1
ATOM 2062 O O . GLN A 1 280 ? -1.993 -5.598 17.292 1.00 90.81 280 GLN A O 1
ATOM 2067 N N . PHE A 1 281 ? -3.358 -7.242 18.023 1.00 89.69 281 PHE A N 1
ATOM 2068 C CA . PHE A 1 281 ? -2.367 -8.335 17.977 1.00 89.69 281 PHE A CA 1
ATOM 2069 C C . PHE A 1 281 ? -2.892 -9.648 17.361 1.00 89.69 281 PHE A C 1
ATOM 2071 O O . PHE A 1 281 ? -4.094 -9.807 17.130 1.00 89.69 281 PHE A O 1
ATOM 2078 N N . ASP A 1 282 ? -1.977 -10.592 17.116 1.00 86.81 282 ASP A N 1
ATOM 2079 C CA . ASP A 1 282 ? -2.214 -11.977 16.672 1.00 86.81 282 ASP A CA 1
ATOM 2080 C C . ASP A 1 282 ? -2.977 -12.111 15.337 1.00 86.81 282 ASP A C 1
ATOM 2082 O O . ASP A 1 282 ? -3.752 -13.052 15.136 1.00 86.81 282 ASP A O 1
ATOM 2086 N N . GLY A 1 283 ? -2.798 -11.169 14.408 1.00 85.81 283 GLY A N 1
ATOM 2087 C CA . GLY A 1 283 ? -3.457 -11.212 13.100 1.00 85.81 283 GLY A CA 1
ATOM 2088 C C . GLY A 1 283 ? -4.921 -10.752 13.084 1.00 85.81 283 GLY A C 1
ATOM 2089 O O . GLY A 1 283 ? -5.586 -10.926 12.062 1.00 85.81 283 GLY A O 1
ATOM 2090 N N . ALA A 1 284 ? -5.427 -10.151 14.169 1.00 94.06 284 ALA A N 1
ATOM 2091 C CA . ALA A 1 284 ? -6.772 -9.566 14.238 1.00 94.06 284 ALA A CA 1
ATOM 2092 C C . ALA A 1 284 ? -7.052 -8.547 13.104 1.00 94.06 284 ALA A C 1
ATOM 2094 O O . ALA A 1 284 ? -6.128 -7.968 12.524 1.00 94.06 284 ALA A O 1
ATOM 2095 N N . LEU A 1 285 ? -8.327 -8.269 12.811 1.00 97.75 285 LEU A N 1
ATOM 2096 C CA . LEU A 1 285 ? -8.768 -7.373 11.730 1.00 97.75 285 LEU A CA 1
ATOM 2097 C C . LEU A 1 285 ? -9.499 -6.127 12.259 1.00 97.75 285 LEU A C 1
ATOM 2099 O O . LEU A 1 285 ? -10.412 -6.241 13.077 1.00 97.75 285 LEU A O 1
ATOM 2103 N N . ILE A 1 286 ? -9.174 -4.953 11.710 1.00 98.56 286 ILE A N 1
ATOM 2104 C CA . ILE A 1 286 ? -9.996 -3.737 11.788 1.00 98.56 286 ILE A CA 1
ATOM 2105 C C . ILE A 1 286 ? -10.317 -3.261 10.364 1.00 98.56 286 ILE A C 1
ATOM 2107 O O . ILE A 1 286 ? -9.404 -3.052 9.563 1.00 98.56 286 ILE A O 1
ATOM 2111 N N . GLU A 1 287 ? -11.599 -3.089 10.025 1.00 97.81 287 GLU A N 1
ATOM 2112 C CA . GLU A 1 287 ? -12.020 -2.661 8.679 1.00 97.81 287 GLU A CA 1
ATOM 2113 C C . GLU A 1 287 ? -13.172 -1.638 8.652 1.00 97.81 287 GLU A C 1
ATOM 2115 O O . GLU A 1 287 ? -14.094 -1.704 9.461 1.00 97.81 287 GLU A O 1
ATOM 2120 N N . ARG A 1 288 ? -13.148 -0.686 7.704 1.00 97.25 288 ARG A N 1
ATOM 2121 C CA . ARG A 1 288 ? -14.206 0.340 7.505 1.00 97.25 288 ARG A CA 1
ATOM 2122 C C . ARG A 1 288 ? -14.565 1.132 8.770 1.00 97.25 288 ARG A C 1
ATOM 2124 O O . ARG A 1 288 ? -15.725 1.461 9.012 1.00 97.25 288 ARG A O 1
ATOM 2131 N N . CYS A 1 289 ? -13.565 1.424 9.596 1.00 98.62 289 CYS A N 1
ATOM 2132 C CA . CYS A 1 289 ? -13.722 2.112 10.876 1.00 98.62 289 CYS A CA 1
ATOM 2133 C C . CYS A 1 289 ? -13.058 3.494 10.879 1.00 98.62 289 CYS A C 1
ATOM 2135 O O . CYS A 1 289 ? -12.084 3.729 10.164 1.00 98.62 289 CYS A O 1
ATOM 2137 N N . TRP A 1 290 ? -13.544 4.422 11.709 1.00 98.50 290 TRP A N 1
ATOM 2138 C CA . TRP A 1 290 ? -12.947 5.762 11.791 1.00 98.50 290 TRP A CA 1
ATOM 2139 C C . TRP A 1 290 ? -12.932 6.375 13.193 1.00 98.50 290 TRP A C 1
ATOM 2141 O O . TRP A 1 290 ? -13.742 6.030 14.053 1.00 98.50 290 TRP A O 1
ATOM 2151 N N . ALA A 1 291 ? -12.008 7.316 13.416 1.00 98.50 291 ALA A N 1
ATOM 2152 C CA . ALA A 1 291 ? -11.894 8.063 14.669 1.00 98.50 291 ALA A CA 1
ATOM 2153 C C . ALA A 1 291 ? -11.772 9.582 14.472 1.00 98.50 291 ALA A C 1
ATOM 2155 O O . ALA A 1 291 ? -10.916 10.070 13.733 1.00 98.50 291 ALA A O 1
ATOM 2156 N N . ASN A 1 292 ? -12.580 10.341 15.214 1.00 98.06 292 ASN A N 1
ATOM 2157 C CA . ASN A 1 292 ? -12.376 11.768 15.465 1.00 98.06 292 ASN A CA 1
ATOM 2158 C C . ASN A 1 292 ? -12.102 11.989 16.961 1.00 98.06 292 ASN A C 1
ATOM 2160 O O . ASN A 1 292 ? -12.959 12.481 17.696 1.00 98.06 292 ASN A O 1
ATOM 2164 N N . VAL A 1 293 ? -10.936 11.528 17.415 1.00 97.12 293 VAL A N 1
ATOM 2165 C CA . VAL A 1 293 ? -10.564 11.461 18.834 1.00 97.12 293 VAL A CA 1
ATOM 2166 C C . VAL A 1 293 ? -9.314 12.295 19.086 1.00 97.12 293 VAL A C 1
ATOM 2168 O O . VAL A 1 293 ? -8.313 12.131 18.394 1.00 97.12 293 VAL A O 1
ATOM 2171 N N . GLU A 1 294 ? -9.364 13.174 20.083 1.00 95.69 294 GLU A N 1
ATOM 2172 C CA . GLU A 1 294 ? -8.182 13.880 20.585 1.00 95.69 294 GLU A CA 1
ATOM 2173 C C . GLU A 1 294 ? -7.346 12.919 21.444 1.00 95.69 294 GLU A C 1
ATOM 2175 O O . GLU A 1 294 ? -7.847 12.386 22.436 1.00 95.69 294 GLU A O 1
ATOM 2180 N N . VAL A 1 295 ? -6.087 12.678 21.076 1.00 94.12 295 VAL A N 1
ATOM 2181 C CA . VAL A 1 295 ? -5.217 11.675 21.721 1.00 94.12 295 VAL A CA 1
ATOM 2182 C C . VAL A 1 295 ? -4.082 12.356 22.485 1.00 94.12 295 VAL A C 1
ATOM 2184 O O . VAL A 1 295 ? -3.420 13.244 21.946 1.00 94.12 295 VAL A O 1
ATOM 2187 N N . SER A 1 296 ? -3.837 11.936 23.732 1.00 87.75 296 SER A N 1
ATOM 2188 C CA . SER A 1 296 ? -2.835 12.546 24.619 1.00 87.75 296 SER A CA 1
ATOM 2189 C C . SER A 1 296 ? -2.145 11.568 25.585 1.00 87.75 296 SER A C 1
ATOM 2191 O O . SER A 1 296 ? -2.708 10.529 25.928 1.00 87.75 296 SER A O 1
ATOM 2193 N N . ASN A 1 297 ? -0.938 11.921 26.051 1.00 80.00 297 ASN A N 1
ATOM 2194 C CA . ASN A 1 297 ? -0.176 11.183 27.073 1.00 80.00 297 ASN A CA 1
ATOM 2195 C C . ASN A 1 297 ? 0.434 12.134 28.127 1.00 80.00 297 ASN A C 1
ATOM 2197 O O . ASN A 1 297 ? 0.793 13.264 27.798 1.00 80.00 297 ASN A O 1
ATOM 2201 N N . ALA A 1 298 ? 0.588 11.671 29.372 1.00 68.69 298 ALA A N 1
ATOM 2202 C CA . ALA A 1 298 ? 1.115 12.426 30.520 1.00 68.69 298 ALA A CA 1
ATOM 2203 C C . ALA A 1 298 ? 2.661 12.434 30.680 1.00 68.69 298 ALA A C 1
ATOM 2205 O O . ALA A 1 298 ? 3.160 12.939 31.680 1.00 68.69 298 ALA A O 1
ATOM 2206 N N . ALA A 1 299 ? 3.421 11.926 29.697 1.00 59.94 299 ALA A N 1
ATOM 2207 C CA . ALA A 1 299 ? 4.897 11.839 29.671 1.00 59.94 299 ALA A CA 1
ATOM 2208 C C . ALA A 1 299 ? 5.534 10.740 30.550 1.00 59.94 299 ALA A C 1
ATOM 2210 O O . ALA A 1 299 ? 6.171 11.005 31.572 1.00 59.94 299 ALA A O 1
ATOM 2211 N N . TYR A 1 300 ? 5.483 9.485 30.096 1.00 58.34 300 TYR A N 1
ATOM 2212 C CA . TYR A 1 300 ? 6.177 8.391 30.782 1.00 58.34 300 TYR A CA 1
ATOM 2213 C C . TYR A 1 300 ? 7.624 8.199 30.329 1.00 58.34 300 TYR A C 1
ATOM 2215 O O . TYR A 1 300 ? 7.944 8.200 29.139 1.00 58.34 300 TYR A O 1
ATOM 2223 N N . LYS A 1 301 ? 8.525 7.944 31.282 1.00 54.09 301 LYS A N 1
ATOM 2224 C CA . LYS A 1 301 ? 9.976 7.936 31.041 1.00 54.09 301 LYS A CA 1
ATOM 2225 C C . LYS A 1 301 ? 10.448 6.901 30.008 1.00 54.09 301 LYS A C 1
ATOM 2227 O O . LYS A 1 301 ? 11.380 7.204 29.267 1.00 54.09 301 LYS A O 1
ATOM 2232 N N . TYR A 1 302 ? 9.806 5.733 29.907 1.00 50.62 302 TYR A N 1
ATOM 2233 C CA . TYR A 1 302 ? 10.367 4.566 29.198 1.00 50.62 302 TYR A CA 1
ATOM 2234 C C . TYR A 1 302 ? 9.731 4.192 27.844 1.00 50.62 302 TYR A C 1
ATOM 2236 O O . TYR A 1 302 ? 10.275 3.328 27.166 1.00 50.62 302 TYR A O 1
ATOM 2244 N N . ALA A 1 303 ? 8.624 4.814 27.424 1.00 48.69 303 ALA A N 1
ATOM 2245 C CA . ALA A 1 303 ? 8.022 4.550 26.107 1.00 48.69 303 ALA A CA 1
ATOM 2246 C C . ALA A 1 303 ? 8.816 5.208 24.949 1.00 48.69 303 ALA A C 1
ATOM 2248 O O . ALA A 1 303 ? 9.535 6.186 25.177 1.00 48.69 303 ALA A O 1
ATOM 2249 N N . ALA A 1 304 ? 8.744 4.641 23.737 1.00 48.75 304 ALA A N 1
ATOM 2250 C CA . ALA A 1 304 ? 9.520 5.077 22.562 1.00 48.75 304 ALA A CA 1
ATOM 2251 C C . ALA A 1 304 ? 8.664 5.775 21.486 1.00 48.75 304 ALA A C 1
ATOM 2253 O O . ALA A 1 304 ? 9.110 6.755 20.890 1.00 48.75 304 ALA A O 1
ATOM 2254 N N . MET A 1 305 ? 7.436 5.289 21.273 1.00 56.16 305 MET A N 1
ATOM 2255 C CA . MET A 1 305 ? 6.341 6.001 20.611 1.00 56.16 305 MET A CA 1
ATOM 2256 C C . MET A 1 305 ? 5.047 5.715 21.378 1.00 56.16 305 MET A C 1
ATOM 2258 O O . MET A 1 305 ? 4.770 4.563 21.725 1.00 56.16 305 MET A O 1
ATOM 2262 N N . ASP A 1 306 ? 4.283 6.771 21.660 1.00 67.31 306 ASP A N 1
ATOM 2263 C CA . ASP A 1 306 ? 3.363 6.781 22.807 1.00 67.31 306 ASP A CA 1
ATOM 2264 C C . ASP A 1 306 ? 1.889 6.978 22.402 1.00 67.31 306 ASP A C 1
ATOM 2266 O O . ASP A 1 306 ? 0.981 6.496 23.080 1.00 67.31 306 ASP A O 1
ATOM 2270 N N . CYS A 1 307 ? 1.638 7.677 21.289 1.00 82.69 307 CYS A N 1
ATOM 2271 C CA . CYS A 1 307 ? 0.295 8.080 20.859 1.00 82.69 307 CYS A CA 1
ATOM 2272 C C . CYS A 1 307 ? 0.069 7.870 19.357 1.00 82.69 307 CYS A C 1
ATOM 2274 O O . CYS A 1 307 ? 0.933 8.197 18.539 1.00 82.69 307 CYS A O 1
ATOM 2276 N N . ALA A 1 308 ? -1.134 7.417 19.003 1.00 91.88 308 ALA A N 1
ATOM 2277 C CA . ALA A 1 308 ? -1.603 7.228 17.637 1.00 91.88 308 ALA A CA 1
ATOM 2278 C C . ALA A 1 308 ? -3.046 7.718 17.453 1.00 91.88 308 ALA A C 1
ATOM 2280 O O . ALA A 1 308 ? -3.912 7.418 18.274 1.00 91.88 308 ALA A O 1
ATOM 2281 N N . GLY A 1 309 ? -3.344 8.406 16.348 1.00 95.12 309 GLY A N 1
ATOM 2282 C CA . GLY A 1 309 ? -4.705 8.889 16.060 1.00 95.12 309 GLY A CA 1
ATOM 2283 C C . GLY A 1 309 ? -5.732 7.790 15.743 1.00 95.12 309 GLY A C 1
ATOM 2284 O O . GLY A 1 309 ? -6.933 8.048 15.821 1.00 95.12 309 GLY A O 1
ATOM 2285 N N . PHE A 1 310 ? -5.289 6.568 15.419 1.00 97.69 310 PHE A N 1
ATOM 2286 C CA . PHE A 1 310 ? -6.152 5.406 15.186 1.00 97.69 310 PHE A CA 1
ATOM 2287 C C . PHE A 1 310 ? -5.792 4.220 16.098 1.00 97.69 310 PHE A C 1
ATOM 2289 O O . PHE A 1 310 ? -6.585 3.893 16.979 1.00 97.69 310 PHE A O 1
ATOM 2296 N N . VAL A 1 311 ? -4.610 3.604 15.956 1.00 95.44 311 VAL A N 1
ATOM 2297 C CA . VAL A 1 311 ? -4.202 2.427 16.761 1.00 95.44 311 VAL A CA 1
ATOM 2298 C C . VAL A 1 311 ? -2.745 2.527 17.204 1.00 95.44 311 VAL A C 1
ATOM 2300 O O . VAL A 1 311 ? -1.882 2.775 16.373 1.00 95.44 311 VAL A O 1
ATOM 2303 N N . ALA A 1 312 ? -2.420 2.330 18.488 1.00 89.94 312 ALA A N 1
ATOM 2304 C CA . ALA A 1 312 ? -1.030 2.503 18.932 1.00 89.94 312 ALA A CA 1
ATOM 2305 C C . ALA A 1 312 ? -0.105 1.408 18.376 1.00 89.94 312 ALA A C 1
ATOM 2307 O O . ALA A 1 312 ? 0.901 1.719 17.739 1.00 89.94 312 ALA A O 1
ATOM 2308 N N . ASN A 1 313 ? -0.477 0.138 18.548 1.00 88.12 313 ASN A N 1
ATOM 2309 C CA . ASN A 1 313 ? 0.268 -1.008 18.026 1.00 88.12 313 ASN A CA 1
ATOM 2310 C C . ASN A 1 313 ? -0.604 -1.871 17.117 1.00 88.12 313 ASN A C 1
ATOM 2312 O O . ASN A 1 313 ? -1.686 -2.275 17.539 1.00 88.12 313 ASN A O 1
ATOM 2316 N N . ASN A 1 314 ? -0.102 -2.183 15.919 1.00 90.94 314 ASN A N 1
ATOM 2317 C CA . ASN A 1 314 ? -0.741 -3.102 14.981 1.00 90.94 314 ASN A CA 1
ATOM 2318 C C . ASN A 1 314 ? 0.169 -4.285 14.614 1.00 90.94 314 ASN A C 1
ATOM 2320 O O . ASN A 1 314 ? 1.166 -4.126 13.907 1.00 90.94 314 ASN A O 1
ATOM 2324 N N . ASP A 1 315 ? -0.249 -5.471 15.041 1.00 89.38 315 ASP A N 1
ATOM 2325 C CA . ASP A 1 315 ? 0.203 -6.802 14.616 1.00 89.38 315 ASP A CA 1
ATOM 2326 C C . ASP A 1 315 ? -0.983 -7.575 13.982 1.00 89.38 315 ASP A C 1
ATOM 2328 O O . ASP A 1 315 ? -1.215 -8.764 14.177 1.00 89.38 315 ASP A O 1
ATOM 2332 N N . GLY A 1 316 ? -1.813 -6.850 13.231 1.00 91.00 316 GLY A N 1
ATOM 2333 C CA . GLY A 1 316 ? -2.964 -7.370 12.504 1.00 91.00 316 GLY A CA 1
ATOM 2334 C C . GLY A 1 316 ? -3.152 -6.674 11.158 1.00 91.00 316 GLY A C 1
ATOM 2335 O O . GLY A 1 316 ? -2.229 -6.056 10.620 1.00 91.00 316 GLY A O 1
ATOM 2336 N N . THR A 1 317 ? -4.352 -6.772 10.588 1.00 94.75 317 THR A N 1
ATOM 2337 C CA . THR A 1 317 ? -4.729 -6.009 9.387 1.00 94.75 317 THR A CA 1
ATOM 2338 C C . THR A 1 317 ? -5.607 -4.820 9.764 1.00 94.75 317 THR A C 1
ATOM 2340 O O . THR A 1 317 ? -6.631 -4.995 10.422 1.00 94.75 317 THR A O 1
ATOM 2343 N N . ILE A 1 318 ? -5.252 -3.623 9.298 1.00 97.88 318 ILE A N 1
ATOM 2344 C CA . ILE A 1 318 ? -6.106 -2.429 9.325 1.00 97.88 318 ILE A CA 1
ATOM 2345 C C . ILE A 1 318 ? -6.405 -2.037 7.876 1.00 97.88 318 ILE A C 1
ATOM 2347 O O . ILE A 1 318 ? -5.474 -1.796 7.103 1.00 97.88 318 ILE A O 1
ATOM 2351 N N . ARG A 1 319 ? -7.684 -1.960 7.489 1.00 97.00 319 ARG A N 1
ATOM 2352 C CA . ARG A 1 319 ? -8.068 -1.559 6.126 1.00 97.00 319 ARG A CA 1
ATOM 2353 C C . ARG A 1 319 ? -9.255 -0.622 6.032 1.00 97.00 319 ARG A C 1
ATOM 2355 O O . ARG A 1 319 ? -10.159 -0.691 6.855 1.00 97.00 319 ARG A O 1
ATOM 2362 N N . GLU A 1 320 ? -9.302 0.200 4.987 1.00 97.06 320 GLU A N 1
ATOM 2363 C CA . GLU A 1 320 ? -10.471 1.051 4.692 1.00 97.06 320 GLU A CA 1
ATOM 2364 C C . GLU A 1 320 ? -10.810 2.017 5.858 1.00 97.06 320 GLU A C 1
ATOM 2366 O O . GLU A 1 320 ? -11.959 2.418 6.030 1.00 97.06 320 GLU A O 1
ATOM 2371 N N . CYS A 1 321 ? -9.817 2.363 6.692 1.00 98.50 321 CYS A N 1
ATOM 2372 C CA . CYS A 1 321 ? -9.974 3.093 7.956 1.00 98.50 321 CYS A CA 1
ATOM 2373 C C . CYS A 1 321 ? -9.358 4.501 7.921 1.00 98.50 321 CYS A C 1
ATOM 2375 O O . CYS A 1 321 ? -8.435 4.764 7.146 1.00 98.50 321 CYS A O 1
ATOM 2377 N N . TYR A 1 322 ? -9.824 5.407 8.794 1.00 98.00 322 TYR A N 1
ATOM 2378 C CA . TYR A 1 322 ? -9.257 6.761 8.875 1.00 98.00 322 TYR A CA 1
ATOM 2379 C C . TYR A 1 322 ? -9.330 7.466 10.240 1.00 98.00 322 TYR A C 1
ATOM 2381 O O . TYR A 1 322 ? -10.242 7.246 11.038 1.00 98.00 322 TYR A O 1
ATOM 2389 N N . SER A 1 323 ? -8.375 8.369 10.497 1.00 97.88 323 SER A N 1
ATOM 2390 C CA . SER A 1 323 ? -8.336 9.242 11.686 1.00 97.88 323 SER A CA 1
ATOM 2391 C C . SER A 1 323 ? -8.353 10.734 11.328 1.00 97.88 323 SER A C 1
ATOM 2393 O O . SER A 1 323 ? -7.750 11.172 10.348 1.00 97.88 323 SER A O 1
ATOM 2395 N N . MET A 1 324 ? -9.045 11.536 12.140 1.00 97.31 324 MET A N 1
ATOM 2396 C CA . MET A 1 324 ? -9.206 12.987 11.935 1.00 97.31 324 MET A CA 1
ATOM 2397 C C . MET A 1 324 ? -8.831 13.832 13.160 1.00 97.31 324 MET A C 1
ATOM 2399 O O . MET A 1 324 ? -8.524 15.013 13.012 1.00 97.31 324 MET A O 1
ATOM 2403 N N . GLY A 1 325 ? -8.862 13.243 14.359 1.00 95.00 325 GLY A N 1
ATOM 2404 C CA . GLY A 1 325 ? -8.588 13.952 15.609 1.00 95.00 325 GLY A CA 1
ATOM 2405 C C . GLY A 1 325 ? -7.101 14.252 15.819 1.00 95.00 325 GLY A C 1
ATOM 2406 O O . GLY A 1 325 ? -6.232 13.578 15.267 1.00 95.00 325 GLY A O 1
ATOM 2407 N N . ALA A 1 326 ? -6.806 15.296 16.596 1.00 95.06 326 ALA A N 1
ATOM 2408 C CA . ALA A 1 326 ? -5.434 15.727 16.858 1.00 95.06 326 ALA A CA 1
ATOM 2409 C C . ALA A 1 326 ? -4.715 14.799 17.852 1.00 95.06 326 ALA A C 1
ATOM 2411 O O . ALA A 1 326 ? -5.311 14.321 18.819 1.00 95.06 326 ALA A O 1
ATOM 2412 N N . VAL A 1 327 ? -3.416 14.599 17.640 1.00 94.19 327 VAL A N 1
ATOM 2413 C CA . VAL A 1 327 ? -2.544 13.782 18.491 1.00 94.19 327 VAL A CA 1
ATOM 2414 C C . VAL A 1 327 ? -1.495 14.687 19.128 1.00 94.19 327 VAL A C 1
ATOM 2416 O O . VAL A 1 327 ? -0.698 15.301 18.420 1.00 94.19 327 VAL A O 1
ATOM 2419 N N . THR A 1 328 ? -1.474 14.755 20.458 1.00 89.81 328 THR A N 1
ATOM 2420 C CA . THR A 1 328 ? -0.539 15.593 21.223 1.00 89.81 328 THR A CA 1
ATOM 2421 C C . THR A 1 328 ? 0.251 14.729 22.196 1.00 89.81 328 THR A C 1
ATOM 2423 O O . THR A 1 328 ? -0.325 14.117 23.091 1.00 89.81 328 THR A O 1
ATOM 2426 N N . SER A 1 329 ? 1.573 14.680 22.056 1.00 85.56 329 SER A N 1
ATOM 2427 C CA . SER A 1 329 ? 2.437 13.866 22.912 1.00 85.56 329 SER A CA 1
ATOM 2428 C C . SER A 1 329 ? 3.632 14.674 23.434 1.00 85.56 329 SER A C 1
ATOM 2430 O O . SER A 1 329 ? 4.290 15.359 22.661 1.00 85.56 329 SER A O 1
ATOM 2432 N N . PRO A 1 330 ? 3.996 14.568 24.720 1.00 78.38 330 PRO A N 1
ATOM 2433 C CA . PRO A 1 330 ? 5.263 15.079 25.262 1.00 78.38 330 PRO A CA 1
ATOM 2434 C C . PRO A 1 330 ? 6.457 14.153 24.928 1.00 78.38 330 PRO A C 1
ATOM 2436 O O . PRO A 1 330 ? 7.434 14.087 25.672 1.00 78.38 330 PRO A O 1
ATOM 2439 N N . LYS A 1 331 ? 6.302 13.363 23.859 1.00 78.75 331 LYS A N 1
ATOM 2440 C CA . LYS A 1 331 ? 7.160 12.297 23.340 1.00 78.75 331 LYS A CA 1
ATOM 2441 C C . LYS A 1 331 ? 6.800 12.039 21.871 1.00 78.75 331 LYS A C 1
ATOM 2443 O O . LYS A 1 331 ? 6.008 12.773 21.286 1.00 78.75 331 LYS A O 1
ATOM 2448 N N . SER A 1 332 ? 7.360 11.000 21.263 1.00 81.38 332 SER A N 1
ATOM 2449 C CA . SER A 1 332 ? 7.070 10.616 19.881 1.00 81.38 332 SER A CA 1
ATOM 2450 C C . SER A 1 332 ? 5.615 10.153 19.660 1.00 81.38 332 SER A C 1
ATOM 2452 O O . SER A 1 332 ? 5.005 9.539 20.543 1.00 81.38 332 SER A O 1
ATOM 2454 N N . ALA A 1 333 ? 5.053 10.429 18.478 1.00 86.69 333 ALA A N 1
ATOM 2455 C CA . ALA A 1 333 ? 3.658 10.127 18.126 1.00 86.69 333 ALA A CA 1
ATOM 2456 C C . ALA A 1 333 ? 3.411 10.007 16.608 1.00 86.69 333 ALA A C 1
ATOM 2458 O O . ALA A 1 333 ? 4.228 10.443 15.794 1.00 86.69 333 ALA A O 1
ATOM 2459 N N . ALA A 1 334 ? 2.253 9.452 16.233 1.00 90.38 334 ALA A N 1
ATOM 2460 C CA . ALA A 1 334 ? 1.826 9.287 14.844 1.00 90.38 334 ALA A CA 1
ATOM 2461 C C . ALA A 1 334 ? 0.345 9.655 14.614 1.00 90.38 334 ALA A C 1
ATOM 2463 O O . ALA A 1 334 ? -0.498 9.462 15.490 1.00 90.38 334 ALA A O 1
ATOM 2464 N N . GLY A 1 335 ? -0.010 10.150 13.425 1.00 93.44 335 GLY A N 1
ATOM 2465 C CA . GLY A 1 335 ? -1.393 10.551 13.119 1.00 93.44 335 GLY A CA 1
ATOM 2466 C C . GLY A 1 335 ? -2.356 9.384 12.862 1.00 93.44 335 GLY A C 1
ATOM 2467 O O . GLY A 1 335 ? -3.560 9.539 13.067 1.00 93.44 335 GLY A O 1
ATOM 2468 N N . PHE A 1 336 ? -1.856 8.204 12.481 1.00 95.69 336 PHE A N 1
ATOM 2469 C CA . PHE A 1 336 ? -2.655 6.990 12.268 1.00 95.69 336 PHE A CA 1
ATOM 2470 C C . PHE A 1 336 ? -2.216 5.835 13.186 1.00 95.69 336 PHE A C 1
ATOM 2472 O O . PHE A 1 336 ? -2.993 5.454 14.062 1.00 95.69 336 PHE A O 1
ATOM 2479 N N . VAL A 1 337 ? -0.985 5.315 13.060 1.00 93.00 337 VAL A N 1
ATOM 2480 C CA . VAL A 1 337 ? -0.491 4.172 13.868 1.00 93.00 337 VAL A CA 1
ATOM 2481 C C . VAL A 1 337 ? 0.911 4.414 14.428 1.00 93.00 337 VAL A C 1
ATOM 2483 O O . VAL A 1 337 ? 1.798 4.804 13.684 1.00 93.00 337 VAL A O 1
ATOM 2486 N N . ALA A 1 338 ? 1.155 4.178 15.722 1.00 86.94 338 ALA A N 1
ATOM 2487 C CA . ALA A 1 338 ? 2.464 4.479 16.326 1.00 86.94 338 ALA A CA 1
ATOM 2488 C C . ALA A 1 338 ? 3.531 3.408 16.035 1.00 86.94 338 ALA A C 1
ATOM 2490 O O . ALA A 1 338 ? 4.684 3.758 15.796 1.00 86.94 338 ALA A O 1
ATOM 2491 N N . SER A 1 339 ? 3.167 2.124 16.013 1.00 84.12 339 SER A N 1
ATOM 2492 C CA . SER A 1 339 ? 4.086 1.023 15.702 1.00 84.12 339 SER A CA 1
ATOM 2493 C C . SER A 1 339 ? 3.351 -0.100 14.958 1.00 84.12 339 SER A C 1
ATOM 2495 O O . SER A 1 339 ? 2.407 -0.700 15.479 1.00 84.12 339 SER A O 1
ATOM 2497 N N . ASN A 1 340 ? 3.755 -0.357 13.713 1.00 86.19 340 ASN A N 1
ATOM 2498 C CA . ASN A 1 340 ? 3.159 -1.341 12.813 1.00 86.19 340 ASN A CA 1
ATOM 2499 C C . ASN A 1 340 ? 4.151 -2.466 12.481 1.00 86.19 340 ASN A C 1
ATOM 2501 O O . ASN A 1 340 ? 5.184 -2.226 11.855 1.00 86.19 340 ASN A O 1
ATOM 2505 N N . VAL A 1 341 ? 3.796 -3.701 12.829 1.00 83.00 341 VAL A N 1
ATOM 2506 C CA . VAL A 1 341 ? 4.446 -4.930 12.329 1.00 83.00 341 VAL A CA 1
ATOM 2507 C C . VAL A 1 341 ? 3.504 -5.770 11.458 1.00 83.00 341 VAL A C 1
ATOM 2509 O O . VAL A 1 341 ? 3.973 -6.619 10.707 1.00 83.00 341 VAL A O 1
ATOM 2512 N N . GLY A 1 342 ? 2.198 -5.482 11.499 1.00 86.94 342 GLY A N 1
ATOM 2513 C CA . GLY A 1 342 ? 1.184 -6.043 10.609 1.00 86.94 342 GLY A CA 1
ATOM 2514 C C . GLY A 1 342 ? 1.006 -5.267 9.294 1.00 86.94 342 GLY A C 1
ATOM 2515 O O . GLY A 1 342 ? 1.932 -4.651 8.756 1.00 86.94 342 GLY A O 1
ATOM 2516 N N . ARG A 1 343 ? -0.219 -5.296 8.757 1.00 91.00 343 ARG A N 1
ATOM 2517 C CA . ARG A 1 343 ? -0.593 -4.722 7.455 1.00 91.00 343 ARG A CA 1
ATOM 2518 C C . ARG A 1 343 ? -1.574 -3.558 7.600 1.00 91.00 343 ARG A C 1
ATOM 2520 O O . ARG A 1 343 ? -2.592 -3.684 8.274 1.00 91.00 343 ARG A O 1
ATOM 2527 N N . ILE A 1 344 ? -1.316 -2.469 6.882 1.00 94.56 344 ILE A N 1
ATOM 2528 C CA . ILE A 1 344 ? -2.217 -1.323 6.720 1.00 94.56 344 ILE A CA 1
ATOM 2529 C C . ILE A 1 344 ? -2.484 -1.126 5.218 1.00 94.56 344 ILE A C 1
ATOM 2531 O O . ILE A 1 344 ? -1.535 -0.982 4.446 1.00 94.56 344 ILE A O 1
ATOM 2535 N N . GLU A 1 345 ? -3.751 -1.130 4.787 1.00 95.50 345 GLU A N 1
ATOM 2536 C CA . GLU A 1 345 ? -4.137 -0.959 3.371 1.00 95.50 345 GLU A CA 1
ATOM 2537 C C . GLU A 1 345 ? -5.335 -0.009 3.171 1.00 95.50 345 GLU A C 1
ATOM 2539 O O . GLU A 1 345 ? -6.294 -0.044 3.935 1.00 95.50 345 GLU A O 1
ATOM 2544 N N . SER A 1 346 ? -5.325 0.828 2.128 1.00 96.62 346 SER A N 1
ATOM 2545 C CA . SER A 1 346 ? -6.458 1.719 1.788 1.00 96.62 346 SER A CA 1
ATOM 2546 C C . SER A 1 346 ? -6.929 2.637 2.939 1.00 96.62 346 SER A C 1
ATOM 2548 O O . SER A 1 346 ? -8.130 2.851 3.115 1.00 96.62 346 SER A O 1
ATOM 2550 N N . CYS A 1 347 ? -6.001 3.154 3.748 1.00 98.06 347 CYS A N 1
ATOM 2551 C CA . CYS A 1 347 ? -6.280 3.975 4.934 1.00 98.06 347 CYS A CA 1
ATOM 2552 C C . CYS A 1 347 ? -5.769 5.418 4.775 1.00 98.06 347 CYS A C 1
ATOM 2554 O O . CYS A 1 347 ? -4.851 5.678 3.996 1.00 98.06 347 CYS A O 1
ATOM 2556 N N . TYR A 1 348 ? -6.320 6.372 5.533 1.00 97.19 348 TYR A N 1
ATOM 2557 C CA . TYR A 1 348 ? -5.814 7.753 5.525 1.00 97.19 348 TYR A CA 1
ATOM 2558 C C . TYR A 1 348 ? -5.940 8.480 6.871 1.00 97.19 348 TYR A C 1
ATOM 2560 O O . TYR A 1 348 ? -6.687 8.064 7.752 1.00 97.19 348 TYR A O 1
ATOM 2568 N N . CYS A 1 349 ? -5.228 9.594 7.044 1.00 95.81 349 CYS A N 1
ATOM 2569 C CA . CYS A 1 349 ? -5.423 10.477 8.196 1.00 95.81 349 CYS A CA 1
ATOM 2570 C C . CYS A 1 349 ? -5.393 11.968 7.831 1.00 95.81 349 CYS A C 1
ATOM 2572 O O . CYS A 1 349 ? -4.737 12.390 6.876 1.00 95.81 349 CYS A O 1
ATOM 2574 N N . THR A 1 350 ? -6.080 12.778 8.637 1.00 95.69 350 THR A N 1
ATOM 2575 C CA . THR A 1 350 ? -6.082 14.250 8.533 1.00 95.69 350 THR A CA 1
ATOM 2576 C C . THR A 1 350 ? -5.761 14.951 9.858 1.00 95.69 350 THR A C 1
ATOM 2578 O O . THR A 1 350 ? -5.736 16.179 9.909 1.00 95.69 350 THR A O 1
ATOM 2581 N N . GLY A 1 351 ? -5.553 14.193 10.940 1.00 93.25 351 GLY A N 1
ATOM 2582 C CA . GLY A 1 351 ? -5.277 14.723 12.276 1.00 93.25 351 GLY A CA 1
ATOM 2583 C C . GLY A 1 351 ? -3.861 15.284 12.412 1.00 93.25 351 GLY A C 1
ATOM 2584 O O . GLY A 1 351 ? -2.891 14.628 12.039 1.00 93.25 351 GLY A O 1
ATOM 2585 N N . ASN A 1 352 ? -3.729 16.493 12.962 1.00 94.12 352 ASN A N 1
ATOM 2586 C CA . ASN A 1 352 ? -2.421 17.098 13.238 1.00 94.12 352 ASN A CA 1
ATOM 2587 C C . ASN A 1 352 ? -1.690 16.356 14.366 1.00 94.12 352 ASN A C 1
ATOM 2589 O O . ASN A 1 352 ? -2.316 15.931 15.339 1.00 94.12 352 ASN A O 1
ATOM 2593 N N . VAL A 1 353 ? -0.363 16.282 14.266 1.00 92.25 353 VAL A N 1
ATOM 2594 C CA . VAL A 1 353 ? 0.515 15.635 15.248 1.00 92.25 353 VAL A CA 1
ATOM 2595 C C . VAL A 1 353 ? 1.430 16.684 15.870 1.00 92.25 353 VAL A C 1
ATOM 2597 O O . VAL A 1 353 ? 2.242 17.312 15.187 1.00 92.25 353 VAL A O 1
ATOM 2600 N N . THR A 1 354 ? 1.304 16.869 17.179 1.00 90.06 354 THR A N 1
ATOM 2601 C CA . THR A 1 354 ? 2.151 17.765 17.970 1.00 90.06 354 THR A CA 1
ATOM 2602 C C . THR A 1 354 ? 2.962 16.922 18.941 1.00 90.06 354 THR A C 1
ATOM 2604 O O . THR A 1 354 ? 2.391 16.272 19.815 1.00 90.06 354 THR A O 1
ATOM 2607 N N . VAL A 1 355 ? 4.282 16.921 18.788 1.00 85.56 355 VAL A N 1
ATOM 2608 C CA . VAL A 1 355 ? 5.200 16.347 19.783 1.00 85.56 355 VAL A CA 1
ATOM 2609 C C . VAL A 1 355 ? 5.829 17.462 20.623 1.00 85.56 355 VAL A C 1
ATOM 2611 O O . VAL A 1 355 ? 5.610 18.639 20.342 1.00 85.56 355 VAL A O 1
ATOM 2614 N N . GLY A 1 356 ? 6.610 17.123 21.645 1.00 78.19 356 GLY A N 1
ATOM 2615 C CA . GLY A 1 356 ? 7.373 18.102 22.417 1.00 78.19 356 GLY A CA 1
ATOM 2616 C C . GLY A 1 356 ? 8.563 17.463 23.119 1.00 78.19 356 GLY A C 1
ATOM 2617 O O . GLY A 1 356 ? 8.427 16.379 23.679 1.00 78.19 356 GLY A O 1
ATOM 2618 N N . GLY A 1 357 ? 9.710 18.144 23.105 1.00 69.75 357 GLY A N 1
ATOM 2619 C CA . GLY A 1 357 ? 10.948 17.684 23.734 1.00 69.75 357 GLY A CA 1
ATOM 2620 C C . GLY A 1 357 ? 12.014 17.185 22.752 1.00 69.75 357 GLY A C 1
ATOM 2621 O O . GLY A 1 357 ? 11.737 16.747 21.633 1.00 69.75 357 GLY A O 1
ATOM 2622 N N . TRP A 1 358 ? 13.265 17.230 23.208 1.00 67.31 358 TRP A N 1
ATOM 2623 C CA . TRP A 1 358 ? 14.449 16.884 22.420 1.00 67.31 358 TRP A CA 1
ATOM 2624 C C . TRP A 1 358 ? 14.480 15.409 21.991 1.00 67.31 358 TRP A C 1
ATOM 2626 O O . TRP A 1 358 ? 14.315 14.514 22.818 1.00 67.31 358 TRP A O 1
ATOM 2636 N N . GLY A 1 359 ? 14.730 15.158 20.701 1.00 66.25 359 GLY A N 1
ATOM 2637 C CA . GLY A 1 359 ? 14.817 13.807 20.127 1.00 66.25 359 GLY A CA 1
ATOM 2638 C C . GLY A 1 359 ? 13.477 13.085 19.917 1.00 66.25 359 GLY A C 1
ATOM 2639 O O . GLY A 1 359 ? 13.480 11.886 19.643 1.00 66.25 359 GLY A O 1
ATOM 2640 N N . CYS A 1 360 ? 12.338 13.774 20.043 1.00 74.50 360 CYS A N 1
ATOM 2641 C CA . CYS A 1 360 ? 11.013 13.185 19.813 1.00 74.50 360 CYS A CA 1
ATOM 2642 C C . CYS A 1 360 ? 10.651 13.164 18.319 1.00 74.50 360 CYS A C 1
ATOM 2644 O O . CYS A 1 360 ? 10.902 14.141 17.605 1.00 74.50 360 CYS A O 1
ATOM 2646 N N . THR A 1 361 ? 10.012 12.084 17.852 1.00 76.12 361 THR A N 1
ATOM 2647 C CA . THR A 1 361 ? 9.632 11.910 16.439 1.00 76.12 361 THR A CA 1
ATOM 2648 C C . THR A 1 361 ? 8.125 12.035 16.199 1.00 76.12 361 THR A C 1
ATOM 2650 O O . THR A 1 361 ? 7.308 11.469 16.925 1.00 76.12 361 THR A O 1
ATOM 2653 N N . ALA A 1 362 ? 7.737 12.774 15.160 1.00 83.00 362 ALA A N 1
ATOM 2654 C CA . ALA A 1 362 ? 6.344 12.984 14.768 1.00 83.00 362 ALA A CA 1
ATOM 2655 C C . ALA A 1 362 ? 6.124 12.477 13.342 1.00 83.00 362 ALA A C 1
ATOM 2657 O O . ALA A 1 362 ? 6.695 13.044 12.414 1.00 83.00 362 ALA A O 1
ATOM 2658 N N . ALA A 1 363 ? 5.284 11.461 13.154 1.00 85.69 363 ALA A N 1
ATOM 2659 C CA . ALA A 1 363 ? 4.900 10.982 11.825 1.00 85.69 363 ALA A CA 1
ATOM 2660 C C . ALA A 1 363 ? 3.468 11.383 11.475 1.00 85.69 363 ALA A C 1
ATOM 2662 O O . ALA A 1 363 ? 2.560 11.171 12.280 1.00 85.69 363 ALA A O 1
ATOM 2663 N N . ALA A 1 364 ? 3.219 11.884 10.264 1.00 89.00 364 ALA A N 1
ATOM 2664 C CA . ALA A 1 364 ? 1.846 12.216 9.888 1.00 89.00 364 ALA A CA 1
ATOM 2665 C C . ALA A 1 364 ? 0.968 10.955 9.785 1.00 89.00 364 ALA A C 1
ATOM 2667 O O . ALA A 1 364 ? -0.182 10.995 10.211 1.00 89.00 364 ALA A O 1
ATOM 2668 N N . PHE A 1 365 ? 1.503 9.822 9.302 1.00 91.38 365 PHE A N 1
ATOM 2669 C CA . PHE A 1 365 ? 0.758 8.563 9.178 1.00 91.38 365 PHE A CA 1
ATOM 2670 C C . PHE A 1 365 ? 1.192 7.505 10.199 1.00 91.38 365 PHE A C 1
ATOM 2672 O O . PHE A 1 365 ? 0.493 7.285 11.191 1.00 91.38 365 PHE A O 1
ATOM 2679 N N . VAL A 1 366 ? 2.333 6.850 9.975 1.00 88.25 366 VAL A N 1
ATOM 2680 C CA . VAL A 1 366 ? 2.814 5.719 10.783 1.00 88.25 366 VAL A CA 1
ATOM 2681 C C . VAL A 1 366 ? 4.132 6.085 11.451 1.00 88.25 366 VAL A C 1
ATOM 2683 O O . VAL A 1 366 ? 5.013 6.645 10.812 1.00 88.25 366 VAL A O 1
ATOM 2686 N N . GLY A 1 367 ? 4.286 5.763 12.730 1.00 81.25 367 GLY A N 1
ATOM 2687 C CA . GLY A 1 367 ? 5.553 5.898 13.438 1.00 81.25 367 GLY A CA 1
ATOM 2688 C C . GLY A 1 367 ? 6.566 4.863 12.951 1.00 81.25 367 GLY A C 1
ATOM 2689 O O . GLY A 1 367 ? 7.165 5.008 11.886 1.00 81.25 367 GLY A O 1
ATOM 2690 N N . GLU A 1 368 ? 6.723 3.787 13.715 1.00 77.25 368 GLU A N 1
ATOM 2691 C CA . GLU A 1 368 ? 7.530 2.638 13.309 1.00 77.25 368 GLU A CA 1
ATOM 2692 C C . GLU A 1 368 ? 6.768 1.746 12.316 1.00 77.25 368 GLU A C 1
ATOM 2694 O O . GLU A 1 368 ? 5.605 1.414 12.543 1.00 77.25 368 GLU A O 1
ATOM 2699 N N . ASN A 1 369 ? 7.435 1.290 11.252 1.00 76.81 369 ASN A N 1
ATOM 2700 C CA . ASN A 1 369 ? 6.925 0.260 10.343 1.00 76.81 369 ASN A CA 1
ATOM 2701 C C . ASN A 1 369 ? 7.986 -0.836 10.168 1.00 76.81 369 ASN A C 1
ATOM 2703 O O . ASN A 1 369 ? 9.119 -0.541 9.793 1.00 76.81 369 ASN A O 1
ATOM 2707 N N . GLY A 1 370 ? 7.642 -2.087 10.475 1.00 66.94 370 GLY A N 1
ATOM 2708 C CA . GLY A 1 370 ? 8.553 -3.238 10.421 1.00 66.94 370 GLY A CA 1
ATOM 2709 C C . GLY A 1 370 ? 9.631 -3.267 11.511 1.00 66.94 370 GLY A C 1
ATOM 2710 O O . GLY A 1 370 ? 10.528 -4.098 11.443 1.00 66.94 370 GLY A O 1
ATOM 2711 N N . ASN A 1 371 ? 9.555 -2.387 12.517 1.00 63.41 371 ASN A N 1
ATOM 2712 C CA . ASN A 1 371 ? 10.380 -2.463 13.722 1.00 63.41 371 ASN A CA 1
ATOM 2713 C C . ASN A 1 371 ? 9.495 -2.868 14.906 1.00 63.41 371 ASN A C 1
ATOM 2715 O O . ASN A 1 371 ? 8.680 -2.074 15.374 1.00 63.41 371 ASN A O 1
ATOM 2719 N N . GLY A 1 372 ? 9.644 -4.103 15.386 1.00 51.41 372 GLY A N 1
ATOM 2720 C CA . GLY A 1 372 ? 8.964 -4.558 16.595 1.00 51.41 372 GLY A CA 1
ATOM 2721 C C . GLY A 1 372 ? 9.559 -3.881 17.827 1.00 51.41 372 GLY A C 1
ATOM 2722 O O . GLY A 1 372 ? 10.623 -4.283 18.291 1.00 51.41 372 GLY A O 1
ATOM 2723 N N . SER A 1 373 ? 8.877 -2.860 18.357 1.00 44.69 373 SER A N 1
ATOM 2724 C CA . SER A 1 373 ? 9.293 -2.117 19.558 1.00 44.69 373 SER A CA 1
ATOM 2725 C C . SER A 1 373 ? 9.555 -3.065 20.744 1.00 44.69 373 SER A C 1
ATOM 2727 O O . SER A 1 373 ? 8.624 -3.573 21.379 1.00 44.69 373 SER A O 1
ATOM 2729 N N . VAL A 1 374 ? 10.843 -3.328 21.003 1.00 42.16 374 VAL A N 1
ATOM 2730 C CA . VAL A 1 374 ? 11.331 -4.526 21.708 1.00 42.16 374 VAL A CA 1
ATOM 2731 C C . VAL A 1 374 ? 10.735 -4.662 23.108 1.00 42.16 374 VAL A C 1
ATOM 2733 O O . VAL A 1 374 ? 11.035 -3.888 24.014 1.00 42.16 374 VAL A O 1
ATOM 2736 N N . SER A 1 375 ? 9.929 -5.704 23.300 1.00 34.94 375 SER A N 1
ATOM 2737 C CA . SER A 1 375 ? 9.391 -6.114 24.597 1.00 34.94 375 SER A CA 1
ATOM 2738 C C . SER A 1 375 ? 9.659 -7.608 24.782 1.00 34.94 375 SER A C 1
ATOM 2740 O O . SER A 1 375 ? 9.292 -8.400 23.926 1.00 34.94 375 SER A O 1
ATOM 2742 N N . TYR A 1 376 ? 10.305 -7.982 25.891 1.00 33.28 376 TYR A N 1
ATOM 2743 C CA . TYR A 1 376 ? 10.658 -9.368 26.258 1.00 33.28 376 TYR A CA 1
ATOM 2744 C C . TYR A 1 376 ? 11.755 -10.089 25.445 1.00 33.28 376 TYR A C 1
ATOM 2746 O O . TYR A 1 376 ? 11.789 -11.311 25.394 1.00 33.28 376 TYR A O 1
ATOM 2754 N N . GLY A 1 377 ? 12.761 -9.351 24.967 1.00 26.92 377 GLY A N 1
ATOM 2755 C CA . GLY A 1 377 ? 14.161 -9.821 24.973 1.00 26.92 377 GLY A CA 1
ATOM 2756 C C . GLY A 1 377 ? 14.595 -10.906 23.975 1.00 26.92 377 GLY A C 1
ATOM 2757 O O . GLY A 1 377 ? 15.796 -11.144 23.865 1.00 26.92 377 GLY A O 1
ATOM 2758 N N . GLU A 1 378 ? 13.682 -11.523 23.229 1.00 25.47 378 GLU A N 1
ATOM 2759 C CA . GLU A 1 378 ? 14.013 -12.423 22.121 1.00 25.47 378 GLU A CA 1
ATOM 2760 C C . GLU A 1 378 ? 14.024 -11.664 20.786 1.00 25.47 378 GLU A C 1
ATOM 2762 O O . GLU A 1 378 ? 13.114 -10.894 20.479 1.00 25.47 378 GLU A O 1
ATOM 2767 N N . VAL A 1 379 ? 15.057 -11.889 19.966 1.00 29.00 379 VAL A N 1
ATOM 2768 C CA . VAL A 1 379 ? 15.117 -11.379 18.585 1.00 29.00 379 VAL A CA 1
ATOM 2769 C C . VAL A 1 379 ? 14.320 -12.332 17.695 1.00 29.00 379 VAL A C 1
ATOM 2771 O O . VAL A 1 379 ? 14.873 -13.219 17.043 1.00 29.00 379 VAL A O 1
ATOM 2774 N N . VAL A 1 380 ? 12.997 -12.188 17.728 1.00 31.22 380 VAL A N 1
ATOM 2775 C CA . VAL A 1 380 ? 12.073 -13.020 16.952 1.00 31.22 380 VAL A CA 1
ATOM 2776 C C . VAL A 1 380 ? 11.861 -12.405 15.568 1.00 31.22 380 VAL A C 1
ATOM 2778 O O . VAL A 1 380 ? 11.054 -11.500 15.421 1.00 31.22 380 VAL A O 1
ATOM 2781 N N . GLY A 1 381 ? 12.555 -12.944 14.563 1.00 38.66 381 GLY A N 1
ATOM 2782 C CA . GLY A 1 381 ? 12.164 -12.892 13.146 1.00 38.66 381 GLY A CA 1
ATOM 2783 C C . GLY A 1 381 ? 12.218 -11.547 12.399 1.00 38.66 381 GLY A C 1
ATOM 2784 O O . GLY A 1 381 ? 12.148 -10.457 12.958 1.00 38.66 381 GLY A O 1
ATOM 2785 N N . ASP A 1 382 ? 12.285 -11.653 11.071 1.00 43.38 382 ASP A N 1
ATOM 2786 C CA . ASP A 1 382 ? 11.989 -10.560 10.144 1.00 43.38 382 ASP A CA 1
ATOM 2787 C C . ASP A 1 382 ? 10.465 -10.389 10.023 1.00 43.38 382 ASP A C 1
ATOM 2789 O O . ASP A 1 382 ? 9.830 -11.037 9.190 1.00 43.38 382 ASP A O 1
ATOM 2793 N N . PHE A 1 383 ? 9.862 -9.532 10.853 1.00 48.59 383 PHE A N 1
ATOM 2794 C CA . PHE A 1 383 ? 8.435 -9.194 10.755 1.00 48.59 383 PHE A CA 1
ATOM 2795 C C . PHE A 1 383 ? 8.200 -8.033 9.767 1.00 48.59 383 PHE A C 1
ATOM 2797 O O . PHE A 1 383 ? 8.608 -6.898 10.039 1.00 48.59 383 PHE A O 1
ATOM 2804 N N . PRO A 1 384 ? 7.545 -8.270 8.612 1.00 62.41 384 PRO A N 1
ATOM 2805 C CA . PRO A 1 384 ? 7.392 -7.251 7.587 1.00 62.41 384 PRO A CA 1
ATOM 2806 C C . PRO A 1 384 ? 6.193 -6.344 7.875 1.00 62.41 384 PRO A C 1
ATOM 2808 O O . PRO A 1 384 ? 5.066 -6.649 7.495 1.00 62.41 384 PRO A O 1
ATOM 2811 N N . GLY A 1 385 ? 6.444 -5.179 8.474 1.00 76.31 385 GLY A N 1
ATOM 2812 C CA . GLY A 1 385 ? 5.440 -4.118 8.537 1.00 76.31 385 GLY A CA 1
ATOM 2813 C C . GLY A 1 385 ? 5.109 -3.605 7.131 1.00 76.31 385 GLY A C 1
ATOM 2814 O O . GLY A 1 385 ? 5.979 -3.076 6.429 1.00 76.31 385 GLY A O 1
ATOM 2815 N N . VAL A 1 386 ? 3.856 -3.772 6.707 1.00 82.75 386 VAL A N 1
ATOM 2816 C CA . VAL A 1 386 ? 3.377 -3.417 5.362 1.00 82.75 386 VAL A CA 1
ATOM 2817 C C . VAL A 1 386 ? 2.421 -2.229 5.437 1.00 82.75 386 VAL A C 1
ATOM 2819 O O . VAL A 1 386 ? 1.385 -2.320 6.089 1.00 82.75 386 VAL A O 1
ATOM 2822 N N . THR A 1 387 ? 2.716 -1.148 4.710 1.00 88.00 387 THR A N 1
ATOM 2823 C CA . THR A 1 387 ? 1.782 -0.027 4.491 1.00 88.00 387 THR A CA 1
ATOM 2824 C C . THR A 1 387 ? 1.564 0.177 2.989 1.00 88.00 387 THR A C 1
ATOM 2826 O O . THR A 1 387 ? 2.522 0.350 2.236 1.00 88.00 387 THR A O 1
ATOM 2829 N N . ILE A 1 388 ? 0.313 0.107 2.533 1.00 90.50 388 ILE A N 1
ATOM 2830 C CA . ILE A 1 388 ? -0.052 0.051 1.109 1.00 90.50 388 ILE A CA 1
ATOM 2831 C C . ILE A 1 388 ? -1.177 1.035 0.796 1.00 90.50 388 ILE A C 1
ATOM 2833 O O . ILE A 1 388 ? -2.228 0.991 1.434 1.00 90.50 388 ILE A O 1
ATOM 2837 N N . ASN A 1 389 ? -1.009 1.834 -0.261 1.00 93.19 389 ASN A N 1
ATOM 2838 C CA . ASN A 1 389 ? -2.080 2.628 -0.865 1.00 93.19 389 ASN A CA 1
ATOM 2839 C C . ASN A 1 389 ? -2.778 3.528 0.179 1.00 93.19 389 ASN A C 1
ATOM 2841 O O . ASN A 1 389 ? -3.979 3.404 0.403 1.00 93.19 389 ASN A O 1
ATOM 2845 N N . CYS A 1 390 ? -2.000 4.337 0.909 1.00 95.44 390 CYS A N 1
ATOM 2846 C CA . CYS A 1 390 ? -2.441 5.125 2.073 1.00 95.44 390 CYS A CA 1
ATOM 2847 C C . CYS A 1 390 ? -1.989 6.592 1.977 1.00 95.44 390 CYS A C 1
ATOM 2849 O O . CYS A 1 390 ? -1.026 6.897 1.275 1.00 95.44 390 CYS A O 1
ATOM 2851 N N . PHE A 1 391 ? -2.609 7.521 2.714 1.00 94.62 391 PHE A N 1
ATOM 2852 C CA . PHE A 1 391 ? -2.092 8.899 2.760 1.00 94.62 391 PHE A CA 1
ATOM 2853 C C . PHE A 1 391 ? -2.316 9.668 4.069 1.00 94.62 391 PHE A C 1
ATOM 2855 O O . PHE A 1 391 ? -3.205 9.356 4.857 1.00 94.62 391 PHE A O 1
ATOM 2862 N N . ALA A 1 392 ? -1.523 10.722 4.273 1.00 94.12 392 ALA A N 1
ATOM 2863 C CA . ALA A 1 392 ? -1.669 11.658 5.386 1.00 94.12 392 ALA A CA 1
ATOM 2864 C C . ALA A 1 392 ? -1.758 13.118 4.929 1.00 94.12 392 ALA A C 1
ATOM 2866 O O . ALA A 1 392 ? -1.016 13.563 4.056 1.00 94.12 392 ALA A O 1
ATOM 2867 N N . THR A 1 393 ? -2.635 13.886 5.573 1.00 94.06 393 THR A N 1
ATOM 2868 C CA . THR A 1 393 ? -2.769 15.341 5.364 1.00 94.06 393 THR A CA 1
ATOM 2869 C C . THR A 1 393 ? -2.605 16.136 6.662 1.00 94.06 393 THR A C 1
ATOM 2871 O O . THR A 1 393 ? -2.719 17.360 6.655 1.00 94.06 393 THR A O 1
ATOM 2874 N N . GLY A 1 394 ? -2.393 15.448 7.788 1.00 90.25 394 GLY A N 1
ATOM 2875 C CA . GLY A 1 394 ? -2.130 16.071 9.080 1.00 90.25 394 GLY A CA 1
ATOM 2876 C C . GLY A 1 394 ? -0.758 16.741 9.107 1.00 90.25 394 GLY A C 1
ATOM 2877 O O . GLY A 1 394 ? 0.203 16.234 8.525 1.00 90.25 394 GLY A O 1
ATOM 2878 N N . ARG A 1 395 ? -0.653 17.881 9.791 1.00 90.25 395 ARG A N 1
ATOM 2879 C CA . ARG A 1 395 ? 0.619 18.583 9.986 1.00 90.25 395 ARG A CA 1
ATOM 2880 C C . ARG A 1 395 ? 1.370 18.045 11.204 1.00 90.25 395 ARG A C 1
ATOM 2882 O O . ARG A 1 395 ? 0.807 18.003 12.298 1.00 90.25 395 ARG A O 1
ATOM 2889 N N . CYS A 1 396 ? 2.652 17.738 11.034 1.00 87.62 396 CYS A N 1
ATOM 2890 C CA . CYS A 1 396 ? 3.589 17.465 12.123 1.00 87.62 396 CYS A CA 1
ATOM 2891 C C . CYS A 1 396 ? 4.218 18.761 12.664 1.00 87.62 396 CYS A C 1
ATOM 2893 O O . CYS A 1 396 ? 4.534 19.683 11.907 1.00 87.62 396 CYS A O 1
ATOM 2895 N N . SER A 1 397 ? 4.402 18.849 13.983 1.00 86.62 397 SER A N 1
ATOM 2896 C CA . SER A 1 397 ? 5.012 20.013 14.640 1.00 86.62 397 SER A CA 1
ATOM 2897 C C . SER A 1 397 ? 5.526 19.708 16.055 1.00 86.62 397 SER A C 1
ATOM 2899 O O . SER A 1 397 ? 5.222 18.661 16.621 1.00 86.62 397 SER A O 1
ATOM 2901 N N . GLY A 1 398 ? 6.286 20.647 16.629 1.00 76.12 398 GLY A N 1
ATOM 2902 C CA . GLY A 1 398 ? 6.569 20.711 18.069 1.00 76.12 398 GLY A CA 1
ATOM 2903 C C . GLY A 1 398 ? 7.844 20.018 18.566 1.00 76.12 398 GLY A C 1
ATOM 2904 O O . GLY A 1 398 ? 8.219 20.231 19.714 1.00 76.12 398 GLY A O 1
ATOM 2905 N N . SER A 1 399 ? 8.560 19.260 17.727 1.00 68.88 399 SER A N 1
ATOM 2906 C CA . SER A 1 399 ? 9.873 18.729 18.122 1.00 68.88 399 SER A CA 1
ATOM 2907 C C . SER A 1 399 ? 10.936 19.830 18.162 1.00 68.88 399 SER A C 1
ATOM 2909 O O . SER A 1 399 ? 11.058 20.618 17.216 1.00 68.88 399 SER A O 1
ATOM 2911 N N . ASP A 1 400 ? 11.729 19.845 19.238 1.00 65.06 400 ASP A N 1
ATOM 2912 C CA . ASP A 1 400 ? 12.909 20.710 19.378 1.00 65.06 400 ASP A CA 1
ATOM 2913 C C . ASP A 1 400 ? 14.014 20.336 18.372 1.00 65.06 400 ASP A C 1
ATOM 2915 O O . ASP A 1 400 ? 14.866 21.162 18.045 1.00 65.06 400 ASP A O 1
ATOM 2919 N N . ASP A 1 401 ? 13.983 19.099 17.863 1.00 63.66 401 ASP A N 1
ATOM 2920 C CA . ASP A 1 401 ? 14.785 18.652 16.729 1.00 63.66 401 ASP A CA 1
ATOM 2921 C C . ASP A 1 401 ? 13.899 18.540 15.480 1.00 63.66 401 ASP A C 1
ATOM 2923 O O . ASP A 1 401 ? 13.029 17.673 15.373 1.00 63.66 401 ASP A O 1
ATOM 2927 N N . GLN A 1 402 ? 14.132 19.414 14.499 1.00 59.31 402 GLN A N 1
ATOM 2928 C CA . GLN A 1 402 ? 13.399 19.383 13.231 1.00 59.31 402 GLN A CA 1
ATOM 2929 C C . GLN A 1 402 ? 13.638 18.083 12.443 1.00 59.31 402 GLN A C 1
ATOM 2931 O O . GLN A 1 402 ? 12.771 17.702 11.660 1.00 59.31 402 GLN A O 1
ATOM 2936 N N . ALA A 1 403 ? 14.739 17.360 12.694 1.00 55.16 403 ALA A N 1
ATOM 2937 C CA . ALA A 1 403 ? 14.998 16.046 12.104 1.00 55.16 403 ALA A CA 1
ATOM 2938 C C . ALA A 1 403 ? 14.156 14.905 12.720 1.00 55.16 403 ALA A C 1
ATOM 2940 O O . ALA A 1 403 ? 14.261 13.761 12.280 1.00 55.16 403 ALA A O 1
ATOM 2941 N N . GLY A 1 404 ? 13.314 15.198 13.720 1.00 58.34 404 GLY A N 1
ATOM 2942 C CA . GLY A 1 404 ? 12.295 14.276 14.225 1.00 58.34 404 GLY A CA 1
ATOM 2943 C C . GLY A 1 404 ? 10.945 14.367 13.500 1.00 58.34 404 GLY A C 1
ATOM 2944 O O . GLY A 1 404 ? 10.101 13.485 13.674 1.00 58.34 404 GLY A O 1
ATOM 2945 N N . LEU A 1 405 ? 10.695 15.409 12.701 1.00 70.06 405 LEU A N 1
ATOM 2946 C CA . LEU A 1 405 ? 9.423 15.582 11.990 1.00 70.06 405 LEU A CA 1
ATOM 2947 C C . LEU A 1 405 ? 9.442 14.788 10.676 1.00 70.06 405 LEU A C 1
ATOM 2949 O O . LEU A 1 405 ? 10.367 14.919 9.886 1.00 70.06 405 LEU A O 1
ATOM 2953 N N . CYS A 1 406 ? 8.419 13.969 10.433 1.00 74.38 406 CYS A N 1
ATOM 2954 C CA . CYS A 1 406 ? 8.388 13.009 9.332 1.00 74.38 406 CYS A CA 1
ATOM 2955 C C . CYS A 1 406 ? 7.069 13.088 8.554 1.00 74.38 406 CYS A C 1
ATOM 2957 O O . CYS A 1 406 ? 5.985 12.888 9.106 1.00 74.38 406 CYS A O 1
ATOM 2959 N N . GLY A 1 407 ? 7.167 13.320 7.241 1.00 67.25 407 GLY A N 1
ATOM 2960 C CA . GLY A 1 407 ? 6.004 13.564 6.384 1.00 67.25 407 GLY A CA 1
ATOM 2961 C C . GLY A 1 407 ? 5.006 12.405 6.311 1.00 67.25 407 GLY A C 1
ATOM 2962 O O . GLY A 1 407 ? 3.812 12.646 6.209 1.00 67.25 407 GLY A O 1
ATOM 2963 N N . PHE A 1 408 ? 5.465 11.153 6.417 1.00 78.88 408 PHE A N 1
ATOM 2964 C CA . PHE A 1 408 ? 4.591 9.972 6.382 1.00 78.88 408 PHE A CA 1
ATOM 2965 C C . PHE A 1 408 ? 5.000 8.895 7.399 1.00 78.88 408 PHE A C 1
ATOM 2967 O O . PHE A 1 408 ? 4.163 8.476 8.200 1.00 78.88 408 PHE A O 1
ATOM 2974 N N . LEU A 1 409 ? 6.279 8.495 7.389 1.00 76.31 409 LEU A N 1
ATOM 2975 C CA . LEU A 1 409 ? 6.866 7.432 8.217 1.00 76.31 409 LEU A CA 1
ATOM 2976 C C . LEU A 1 409 ? 8.036 7.944 9.070 1.00 76.31 409 LEU A C 1
ATOM 2978 O O . LEU A 1 409 ? 8.920 8.603 8.525 1.00 76.31 409 LEU A O 1
ATOM 2982 N N . ALA A 1 410 ? 8.082 7.604 10.365 1.00 66.81 410 ALA A N 1
ATOM 2983 C CA . ALA A 1 410 ? 9.195 7.956 11.261 1.00 66.81 410 ALA A CA 1
ATOM 2984 C C . ALA A 1 410 ? 10.117 6.757 11.538 1.00 66.81 410 ALA A C 1
ATOM 2986 O O . ALA A 1 410 ? 9.973 6.037 12.527 1.00 66.81 410 ALA A O 1
ATOM 2987 N N . SER A 1 411 ? 11.120 6.557 10.680 1.00 56.72 411 SER A N 1
ATOM 2988 C CA . SER A 1 411 ? 12.117 5.500 10.871 1.00 56.72 411 SER A CA 1
ATOM 2989 C C . SER A 1 411 ? 12.986 5.748 12.112 1.00 56.72 411 SER A C 1
ATOM 2991 O O . SER A 1 411 ? 13.839 6.641 12.110 1.00 56.72 411 SER A O 1
ATOM 2993 N N . TYR A 1 412 ? 12.816 4.930 13.155 1.00 48.38 412 TYR A N 1
ATOM 2994 C CA . TYR A 1 412 ? 13.693 4.955 14.329 1.00 48.38 412 TYR A CA 1
ATOM 2995 C C . TYR A 1 412 ? 15.158 4.658 13.940 1.00 48.38 412 TYR A C 1
ATOM 2997 O O . TYR A 1 412 ? 15.438 4.072 12.894 1.00 48.38 412 TYR A O 1
ATOM 3005 N N . TRP A 1 413 ? 16.126 5.092 14.755 1.00 41.34 413 TRP A N 1
ATOM 3006 C CA . TRP A 1 413 ? 17.523 5.243 14.304 1.00 41.34 413 TRP A CA 1
ATOM 3007 C C . TRP A 1 413 ? 18.270 3.926 13.980 1.00 41.34 413 TRP A C 1
ATOM 3009 O O . TRP A 1 413 ? 19.306 3.967 13.319 1.00 41.34 413 TRP A O 1
ATOM 3019 N N . ASN A 1 414 ? 17.762 2.757 14.388 1.00 36.94 414 ASN A N 1
ATOM 3020 C CA . ASN A 1 414 ? 18.398 1.469 14.083 1.00 36.94 414 ASN A CA 1
ATOM 3021 C C . ASN A 1 414 ? 18.267 1.104 12.593 1.00 36.94 414 ASN A C 1
ATOM 3023 O O . ASN A 1 414 ? 17.167 1.018 12.049 1.00 36.94 414 ASN A O 1
ATOM 3027 N N . GLY A 1 415 ? 19.403 0.829 11.944 1.00 38.62 415 GLY A N 1
ATOM 3028 C CA . GLY A 1 415 ? 19.510 0.467 10.523 1.00 38.62 415 GLY A CA 1
ATOM 3029 C C . GLY A 1 415 ? 19.064 -0.961 10.183 1.00 38.62 415 GLY A C 1
ATOM 3030 O O . GLY A 1 415 ? 19.757 -1.650 9.446 1.00 38.62 415 GLY A O 1
ATOM 3031 N N . SER A 1 416 ? 17.940 -1.422 10.735 1.00 41.09 416 SER A N 1
ATOM 3032 C CA . SER A 1 416 ? 17.411 -2.787 10.580 1.00 41.09 416 SER A CA 1
ATOM 3033 C C . SER A 1 416 ? 16.032 -2.826 9.904 1.00 41.09 416 SER A C 1
ATOM 3035 O O . SER A 1 416 ? 15.238 -3.722 10.167 1.00 41.09 416 SER A O 1
ATOM 3037 N N . GLN A 1 417 ? 15.715 -1.854 9.040 1.00 46.66 417 GLN A N 1
ATOM 3038 C CA . GLN A 1 417 ? 14.380 -1.704 8.424 1.00 46.66 417 GLN A CA 1
ATOM 3039 C C . GLN A 1 417 ? 14.157 -2.524 7.133 1.00 46.66 417 GLN A C 1
ATOM 3041 O O . GLN A 1 417 ? 13.143 -2.343 6.453 1.00 46.66 417 GLN A O 1
ATOM 3046 N N . ASN A 1 418 ? 15.070 -3.453 6.820 1.00 45.56 418 ASN A N 1
ATOM 3047 C CA . ASN A 1 418 ? 15.157 -4.224 5.565 1.00 45.56 418 ASN A CA 1
ATOM 3048 C C . ASN A 1 418 ? 13.903 -5.047 5.202 1.00 45.56 418 ASN A C 1
ATOM 3050 O O . ASN A 1 418 ? 13.763 -5.488 4.057 1.00 45.56 418 ASN A O 1
ATOM 3054 N N . SER A 1 419 ? 13.006 -5.254 6.168 1.00 51.22 419 SER A N 1
ATOM 3055 C CA . SER A 1 419 ? 11.806 -6.085 6.038 1.00 51.22 419 SER A CA 1
ATOM 3056 C C . SER A 1 419 ? 10.500 -5.289 5.941 1.00 51.22 419 SER A C 1
ATOM 3058 O O . SER A 1 419 ? 9.474 -5.858 5.573 1.00 51.22 419 SER A O 1
ATOM 3060 N N . SER A 1 420 ? 10.522 -3.972 6.178 1.00 65.69 420 SER A N 1
ATOM 3061 C CA . SER A 1 420 ? 9.350 -3.114 5.950 1.00 65.69 420 SER A CA 1
ATOM 3062 C C . SER A 1 420 ? 9.020 -2.988 4.453 1.00 65.69 420 SER A C 1
ATOM 3064 O O . SER A 1 420 ? 9.918 -2.976 3.608 1.00 65.69 420 SER A O 1
ATOM 3066 N N . ARG A 1 421 ? 7.729 -2.885 4.104 1.00 73.94 421 ARG A N 1
ATOM 3067 C CA . ARG A 1 421 ? 7.270 -2.561 2.738 1.00 73.94 421 ARG A CA 1
ATOM 3068 C C . ARG A 1 421 ? 6.353 -1.338 2.779 1.00 73.94 421 ARG A C 1
ATOM 3070 O O . ARG A 1 421 ? 5.395 -1.318 3.553 1.00 73.94 421 ARG A O 1
ATOM 3077 N N . THR A 1 422 ? 6.626 -0.344 1.934 1.00 80.88 422 THR A N 1
ATOM 3078 C CA . THR A 1 422 ? 5.775 0.846 1.771 1.00 80.88 422 THR A CA 1
ATOM 3079 C C . THR A 1 422 ? 5.494 1.064 0.291 1.00 80.88 422 THR A C 1
ATOM 3081 O O . THR A 1 422 ? 6.430 1.108 -0.502 1.00 80.88 422 THR A O 1
ATOM 3084 N N . VAL A 1 423 ? 4.220 1.158 -0.097 1.00 84.56 423 VAL A N 1
ATOM 3085 C CA . VAL A 1 423 ? 3.820 1.154 -1.516 1.00 84.56 423 VAL A CA 1
ATOM 3086 C C . VAL A 1 423 ? 2.721 2.174 -1.766 1.00 84.56 423 VAL A C 1
ATOM 3088 O O . VAL A 1 423 ? 1.707 2.166 -1.067 1.00 84.56 423 VAL A O 1
ATOM 3091 N N . PHE A 1 424 ? 2.944 3.052 -2.744 1.00 87.88 424 PHE A N 1
ATOM 3092 C CA . PHE A 1 424 ? 2.126 4.220 -3.082 1.00 87.88 424 PHE A CA 1
ATOM 3093 C C . PHE A 1 424 ? 1.436 4.878 -1.882 1.00 87.88 424 PHE A C 1
ATOM 3095 O O . PHE A 1 424 ? 0.215 5.001 -1.787 1.00 87.88 424 PHE A O 1
ATOM 3102 N N . CYS A 1 425 ? 2.260 5.279 -0.929 1.00 88.38 425 CYS A N 1
ATOM 3103 C CA . CYS A 1 425 ? 1.865 6.052 0.224 1.00 88.38 425 CYS A CA 1
ATOM 3104 C C . CYS A 1 425 ? 2.248 7.518 0.010 1.00 88.38 425 CYS A C 1
ATOM 3106 O O . CYS A 1 425 ? 3.326 7.807 -0.504 1.00 88.38 425 CYS A O 1
ATOM 3108 N N . SER A 1 426 ? 1.376 8.462 0.362 1.00 89.25 426 SER A N 1
ATOM 3109 C CA . SER A 1 426 ? 1.608 9.892 0.090 1.00 89.25 426 SER A CA 1
ATOM 3110 C C . SER A 1 426 ? 1.354 10.789 1.296 1.00 89.25 426 SER A C 1
ATOM 3112 O O . SER A 1 426 ? 0.541 10.468 2.162 1.00 89.25 426 SER A O 1
ATOM 3114 N N . TYR A 1 427 ? 2.015 11.945 1.339 1.00 90.25 427 TYR A N 1
ATOM 3115 C CA . TYR A 1 427 ? 1.734 12.978 2.333 1.00 90.25 427 TYR A CA 1
ATOM 3116 C C . TYR A 1 427 ? 1.637 14.375 1.737 1.00 90.25 427 TYR A C 1
ATOM 3118 O O . TYR A 1 427 ? 2.361 14.701 0.794 1.00 90.25 427 TYR A O 1
ATOM 3126 N N . ASP A 1 428 ? 0.778 15.202 2.341 1.00 92.25 428 ASP A N 1
ATOM 3127 C CA . ASP A 1 428 ? 0.623 16.603 1.957 1.00 92.25 428 ASP A CA 1
ATOM 3128 C C . ASP A 1 428 ? 1.862 17.419 2.369 1.00 92.25 428 ASP A C 1
ATOM 3130 O O . ASP A 1 428 ? 2.046 17.795 3.534 1.00 92.25 428 ASP A O 1
ATOM 3134 N N . SER A 1 429 ? 2.708 17.713 1.382 1.00 89.81 429 SER A N 1
ATOM 3135 C CA . SER A 1 429 ? 3.903 18.555 1.496 1.00 89.81 429 SER A CA 1
ATOM 3136 C C . SER A 1 429 ? 3.585 20.050 1.617 1.00 89.81 429 SER A C 1
ATOM 3138 O O . SER A 1 429 ? 4.449 20.836 2.000 1.00 89.81 429 SER A O 1
ATOM 3140 N N . THR A 1 430 ? 2.342 20.456 1.340 1.00 90.81 430 THR A N 1
ATOM 3141 C CA . THR A 1 430 ? 1.843 21.825 1.559 1.00 90.81 430 THR A CA 1
ATOM 3142 C C . THR A 1 430 ? 1.435 22.022 3.021 1.00 90.81 430 THR A C 1
ATOM 3144 O O . THR A 1 430 ? 1.679 23.085 3.590 1.00 90.81 430 THR A O 1
ATOM 3147 N N . ALA A 1 431 ? 0.890 20.980 3.663 1.00 86.50 431 ALA A N 1
ATOM 3148 C CA . ALA A 1 431 ? 0.682 20.937 5.113 1.00 86.50 431 ALA A CA 1
ATOM 3149 C C . ALA A 1 431 ? 1.997 20.743 5.897 1.00 86.50 431 ALA A C 1
ATOM 3151 O O . ALA A 1 431 ? 2.135 21.265 7.008 1.00 86.50 431 ALA A O 1
ATOM 3152 N N . ASN A 1 432 ? 2.970 20.035 5.308 1.00 82.69 432 ASN A N 1
ATOM 3153 C CA . ASN A 1 432 ? 4.269 19.694 5.902 1.00 82.69 432 ASN A CA 1
ATOM 3154 C C . ASN A 1 432 ? 5.468 20.258 5.093 1.00 82.69 432 ASN A C 1
ATOM 3156 O O . ASN A 1 432 ? 6.311 19.489 4.624 1.00 82.69 432 ASN A O 1
ATOM 3160 N N . PRO A 1 433 ? 5.574 21.589 4.902 1.00 78.12 433 PRO A N 1
ATOM 3161 C CA . PRO A 1 433 ? 6.613 22.187 4.066 1.00 78.12 433 PRO A CA 1
ATOM 3162 C C . PRO A 1 433 ? 7.999 22.064 4.709 1.00 78.12 433 PRO A C 1
ATOM 3164 O O . PRO A 1 433 ? 8.174 22.337 5.895 1.00 78.12 433 PRO A O 1
ATOM 3167 N N . GLY A 1 434 ? 8.998 21.673 3.913 1.00 65.69 434 GLY A N 1
ATOM 3168 C CA . GLY A 1 434 ? 10.384 21.488 4.367 1.00 65.69 434 GLY A CA 1
ATOM 3169 C C . GLY A 1 434 ? 10.635 20.218 5.192 1.00 65.69 434 GLY A C 1
ATOM 3170 O O . GLY A 1 434 ? 11.790 19.902 5.464 1.00 65.69 434 GLY A O 1
ATOM 3171 N N . ILE A 1 435 ? 9.588 19.466 5.545 1.00 67.69 435 ILE A N 1
ATOM 3172 C CA . ILE A 1 435 ? 9.701 18.162 6.203 1.00 67.69 435 ILE A CA 1
ATOM 3173 C C . ILE A 1 435 ? 10.017 17.107 5.136 1.00 67.69 435 ILE A C 1
ATOM 3175 O O . ILE A 1 435 ? 9.208 16.836 4.241 1.00 67.69 435 ILE A O 1
ATOM 3179 N N . GLY A 1 436 ? 11.214 16.528 5.224 1.00 55.28 436 GLY A N 1
ATOM 3180 C CA . GLY A 1 436 ? 11.682 15.495 4.305 1.00 55.28 436 GLY A CA 1
ATOM 3181 C C . GLY A 1 436 ? 11.132 14.100 4.614 1.00 55.28 436 GLY A C 1
ATOM 3182 O O . GLY A 1 436 ? 10.528 13.842 5.658 1.00 55.28 436 GLY A O 1
ATOM 3183 N N . ILE A 1 437 ? 11.405 13.167 3.703 1.00 53.47 437 ILE A N 1
ATOM 3184 C CA . ILE A 1 437 ? 11.347 11.732 3.995 1.00 53.47 437 ILE A CA 1
ATOM 3185 C C . ILE A 1 437 ? 12.655 11.381 4.705 1.00 53.47 437 ILE A C 1
ATOM 3187 O O . ILE A 1 437 ? 13.733 11.557 4.134 1.00 53.47 437 ILE A O 1
ATOM 3191 N N . HIS A 1 438 ? 12.582 10.886 5.940 1.00 47.91 438 HIS A N 1
ATOM 3192 C CA . HIS A 1 438 ? 13.768 10.593 6.745 1.00 47.91 438 HIS A CA 1
ATOM 3193 C C . HIS A 1 438 ? 14.455 9.273 6.348 1.00 47.91 438 HIS A C 1
ATOM 3195 O O . HIS A 1 438 ? 14.455 8.303 7.091 1.00 47.91 438 HIS A O 1
ATOM 3201 N N . VAL A 1 439 ? 15.092 9.272 5.171 1.00 41.38 439 VAL A N 1
ATOM 3202 C CA . VAL A 1 439 ? 16.321 8.527 4.800 1.00 41.38 439 VAL A CA 1
ATOM 3203 C C . VAL A 1 439 ? 16.448 7.013 5.094 1.00 41.38 439 VAL A C 1
ATOM 3205 O O . VAL A 1 439 ? 17.525 6.468 4.890 1.00 41.38 439 VAL A O 1
ATOM 3208 N N . ARG A 1 440 ? 15.410 6.275 5.515 1.00 45.38 440 ARG A N 1
ATOM 3209 C CA . ARG A 1 440 ? 15.473 4.796 5.653 1.00 45.38 440 ARG A CA 1
ATOM 3210 C C . ARG A 1 440 ? 14.270 4.005 5.134 1.00 45.38 440 ARG A C 1
ATOM 3212 O O . ARG A 1 440 ? 14.281 2.779 5.194 1.00 45.38 440 ARG A O 1
ATOM 3219 N N . THR A 1 441 ? 13.260 4.663 4.573 1.00 45.53 441 THR A N 1
ATOM 3220 C CA . THR A 1 441 ? 12.103 3.970 3.986 1.00 45.53 441 THR A CA 1
ATOM 3221 C C . THR A 1 441 ? 12.448 3.359 2.624 1.00 45.53 441 THR A C 1
ATOM 3223 O O . THR A 1 441 ? 12.819 4.078 1.696 1.00 45.53 441 THR A O 1
ATOM 3226 N N . LEU A 1 442 ? 12.278 2.039 2.480 1.00 47.00 442 LEU A N 1
ATOM 3227 C CA . LEU A 1 442 ? 12.384 1.337 1.195 1.00 47.00 442 LEU A CA 1
ATOM 3228 C C . LEU A 1 442 ? 11.191 1.681 0.287 1.00 47.00 442 LEU A C 1
ATOM 3230 O O . LEU A 1 442 ? 10.175 0.989 0.286 1.00 47.00 442 LEU A O 1
ATOM 3234 N N . GLY A 1 443 ? 11.351 2.759 -0.484 1.00 54.62 443 GLY A N 1
ATOM 3235 C CA . GLY A 1 443 ? 10.434 3.186 -1.541 1.00 54.62 443 GLY A CA 1
ATOM 3236 C C . GLY A 1 443 ? 9.076 3.713 -1.060 1.00 54.62 443 GLY A C 1
ATOM 3237 O O . GLY A 1 443 ? 8.745 3.723 0.126 1.00 54.62 443 GLY A O 1
ATOM 3238 N N . GLY A 1 444 ? 8.289 4.198 -2.020 1.00 61.41 444 GLY A N 1
ATOM 3239 C CA . GLY A 1 444 ? 6.831 4.276 -1.928 1.00 61.41 444 GLY A CA 1
ATOM 3240 C C . GLY A 1 444 ? 6.231 5.244 -0.910 1.00 61.41 444 GLY A C 1
ATOM 3241 O O . GLY A 1 444 ? 5.014 5.267 -0.792 1.00 61.41 444 GLY A O 1
ATOM 3242 N N . SER A 1 445 ? 7.022 6.056 -0.202 1.00 73.38 445 SER A N 1
ATOM 3243 C CA . SER A 1 445 ? 6.541 7.266 0.483 1.00 73.38 445 SER A CA 1
ATOM 3244 C C . SER A 1 445 ? 6.792 8.480 -0.405 1.00 73.38 445 SER A C 1
ATOM 3246 O O . SER A 1 445 ? 7.936 8.743 -0.763 1.00 73.38 445 SER A O 1
ATOM 3248 N N . LEU A 1 446 ? 5.742 9.220 -0.760 1.00 79.88 446 LEU A N 1
ATOM 3249 C CA . LEU A 1 446 ? 5.798 10.309 -1.735 1.00 79.88 446 LEU A CA 1
ATOM 3250 C C . LEU A 1 446 ? 5.328 11.635 -1.128 1.00 79.88 446 LEU A C 1
ATOM 3252 O O . LEU A 1 446 ? 4.221 11.738 -0.600 1.00 79.88 446 LEU A O 1
ATOM 3256 N N . ALA A 1 447 ? 6.151 12.672 -1.258 1.00 84.12 447 ALA A N 1
ATOM 3257 C CA . ALA A 1 447 ? 5.727 14.045 -1.014 1.00 84.12 447 ALA A CA 1
ATOM 3258 C C . ALA A 1 447 ? 4.841 14.507 -2.183 1.00 84.12 447 ALA A C 1
ATOM 3260 O O . ALA A 1 447 ? 5.272 14.449 -3.335 1.00 84.12 447 ALA A O 1
ATOM 3261 N N . LYS A 1 448 ? 3.619 14.969 -1.901 1.00 88.38 448 LYS A N 1
ATOM 3262 C CA . LYS A 1 448 ? 2.697 15.528 -2.903 1.00 88.38 448 LYS A CA 1
ATOM 3263 C C . LYS A 1 448 ? 2.012 16.768 -2.347 1.00 88.38 448 LYS A C 1
ATOM 3265 O O . LYS A 1 448 ? 1.721 16.839 -1.160 1.00 88.38 448 LYS A O 1
ATOM 3270 N N . THR A 1 449 ? 1.755 17.760 -3.186 1.00 92.75 449 THR A N 1
ATOM 3271 C CA . THR A 1 449 ? 1.009 18.955 -2.770 1.00 92.75 449 THR A CA 1
ATOM 3272 C C . THR A 1 449 ? -0.466 18.637 -2.516 1.00 92.75 449 THR A C 1
ATOM 3274 O O . THR A 1 449 ? -1.013 17.687 -3.089 1.00 92.75 449 THR A O 1
ATOM 3277 N N . THR A 1 450 ? -1.154 19.489 -1.743 1.00 95.00 450 THR A N 1
ATOM 3278 C CA . THR A 1 450 ? -2.622 19.459 -1.605 1.00 95.00 450 THR A CA 1
ATOM 3279 C C . THR A 1 450 ? -3.315 19.357 -2.972 1.00 95.00 450 THR A C 1
ATOM 3281 O O . THR A 1 450 ? -4.270 18.603 -3.124 1.00 95.00 450 THR A O 1
ATOM 3284 N N . GLN A 1 451 ? -2.830 20.084 -3.988 1.00 95.88 451 GLN A N 1
ATOM 3285 C CA . GLN A 1 451 ? -3.434 20.099 -5.324 1.00 95.88 451 GLN A CA 1
ATOM 3286 C C . GLN A 1 451 ? -3.265 18.765 -6.067 1.00 95.88 451 GLN A C 1
ATOM 3288 O O . GLN A 1 451 ? -4.215 18.294 -6.691 1.00 95.88 451 GLN A O 1
ATOM 3293 N N . GLU A 1 452 ? -2.090 18.135 -5.991 1.00 95.06 452 GLU A N 1
ATOM 3294 C CA . GLU A 1 452 ? -1.863 16.811 -6.585 1.00 95.06 452 GLU A CA 1
ATOM 3295 C C . GLU A 1 452 ? -2.714 15.741 -5.899 1.00 95.06 452 GLU A C 1
ATOM 3297 O O . GLU A 1 452 ? -3.380 14.962 -6.576 1.00 95.06 452 GLU A O 1
ATOM 3302 N N . MET A 1 453 ? -2.762 15.736 -4.564 1.00 95.50 453 MET A N 1
ATOM 3303 C CA . MET A 1 453 ? -3.553 14.771 -3.788 1.00 95.50 453 MET A CA 1
ATOM 3304 C C . MET A 1 453 ? -5.077 14.962 -3.918 1.00 95.50 453 MET A C 1
ATOM 3306 O O . MET A 1 453 ? -5.843 14.089 -3.513 1.00 95.50 453 MET A O 1
ATOM 3310 N N . GLN A 1 454 ? -5.522 16.080 -4.498 1.00 96.50 454 GLN A N 1
ATOM 3311 C CA . GLN A 1 454 ? -6.920 16.370 -4.847 1.00 96.50 454 GLN A CA 1
ATOM 3312 C C . GLN A 1 454 ? -7.172 16.323 -6.370 1.00 96.50 454 GLN A C 1
ATOM 3314 O O . GLN A 1 454 ? -8.194 16.820 -6.857 1.00 96.50 454 GLN A O 1
ATOM 3319 N N . SER A 1 455 ? -6.244 15.743 -7.140 1.00 97.00 455 SER A N 1
ATOM 3320 C CA . SER A 1 455 ? -6.363 15.552 -8.591 1.00 97.00 455 SER A CA 1
ATOM 3321 C C . SER A 1 455 ? -7.007 14.209 -8.956 1.00 97.00 455 SER A C 1
ATOM 3323 O O . SER A 1 455 ? -6.978 13.260 -8.175 1.00 97.00 455 SER A O 1
ATOM 3325 N N . GLN A 1 456 ? -7.569 14.120 -10.168 1.00 96.44 456 GLN A N 1
ATOM 3326 C CA . GLN A 1 456 ? -8.059 12.854 -10.728 1.00 96.44 456 GLN A CA 1
ATOM 3327 C C . GLN A 1 456 ? -6.900 11.855 -10.894 1.00 96.44 456 GLN A C 1
ATOM 3329 O O . GLN A 1 456 ? -7.005 10.738 -10.407 1.00 96.44 456 GLN A O 1
ATOM 3334 N N . ALA A 1 457 ? -5.758 12.302 -11.434 1.00 95.25 457 ALA A N 1
ATOM 3335 C CA . ALA A 1 457 ? -4.577 11.465 -11.668 1.00 95.25 457 ALA A CA 1
ATOM 3336 C C . ALA A 1 457 ? -4.064 10.755 -10.401 1.00 95.25 457 ALA A C 1
ATOM 3338 O O . ALA A 1 457 ? -3.730 9.577 -10.449 1.00 95.25 457 ALA A O 1
ATOM 3339 N N . PHE A 1 458 ? -4.060 11.426 -9.241 1.00 95.38 458 PHE A N 1
ATOM 3340 C CA . PHE A 1 458 ? -3.704 10.771 -7.975 1.00 95.38 458 PHE A CA 1
ATOM 3341 C C . PHE A 1 458 ? -4.668 9.629 -7.623 1.00 95.38 458 PHE A C 1
ATOM 3343 O O . PHE A 1 458 ? -4.237 8.584 -7.143 1.00 95.38 458 PHE A O 1
ATOM 3350 N N . VAL A 1 459 ? -5.963 9.800 -7.899 1.00 96.06 459 VAL A N 1
ATOM 3351 C CA . VAL A 1 459 ? -6.986 8.769 -7.681 1.00 96.06 459 VAL A CA 1
ATOM 3352 C C . VAL A 1 459 ? -6.912 7.653 -8.722 1.00 96.06 459 VAL A C 1
ATOM 3354 O O . VAL A 1 459 ? -7.197 6.504 -8.390 1.00 96.06 459 VAL A O 1
ATOM 3357 N N . ASP A 1 460 ? -6.479 7.953 -9.942 1.00 93.69 460 ASP A N 1
ATOM 3358 C CA . ASP A 1 460 ? -6.220 6.946 -10.972 1.00 93.69 460 ASP A CA 1
ATOM 3359 C C . ASP A 1 460 ? -5.052 6.041 -10.544 1.00 93.69 460 ASP A C 1
ATOM 3361 O O . ASP A 1 460 ? -5.202 4.818 -10.534 1.00 93.69 460 ASP A O 1
ATOM 3365 N N . THR A 1 461 ? -3.948 6.615 -10.044 1.00 93.25 461 THR A N 1
ATOM 3366 C CA . THR A 1 461 ? -2.834 5.842 -9.467 1.00 93.25 461 THR A CA 1
ATOM 3367 C C . THR A 1 461 ? -3.254 5.067 -8.206 1.00 93.25 461 THR A C 1
ATOM 3369 O O . THR A 1 461 ? -2.931 3.884 -8.092 1.00 93.25 461 THR A O 1
ATOM 3372 N N . LEU A 1 462 ? -4.036 5.663 -7.286 1.00 94.12 462 LEU A N 1
ATOM 3373 C CA . LEU A 1 462 ? -4.587 4.952 -6.112 1.00 94.12 462 LEU A CA 1
ATOM 3374 C C . LEU A 1 462 ? -5.437 3.729 -6.527 1.00 94.12 462 LEU A C 1
ATOM 3376 O O . LEU A 1 462 ? -5.448 2.712 -5.830 1.00 94.12 462 LEU A O 1
ATOM 3380 N N . ASN A 1 463 ? -6.164 3.817 -7.648 1.00 94.31 463 ASN A N 1
ATOM 3381 C CA . ASN A 1 463 ? -6.996 2.730 -8.173 1.00 94.31 463 ASN A CA 1
ATOM 3382 C C . ASN A 1 463 ? -6.196 1.683 -8.965 1.00 94.31 463 ASN A C 1
ATOM 3384 O O . ASN A 1 463 ? -6.479 0.494 -8.811 1.00 94.31 463 ASN A O 1
ATOM 3388 N N . MET A 1 464 ? -5.160 2.078 -9.714 1.00 92.06 464 MET A N 1
ATOM 3389 C CA . MET A 1 464 ? -4.201 1.135 -10.307 1.00 92.06 464 MET A CA 1
ATOM 3390 C C . MET A 1 464 ? -3.556 0.283 -9.211 1.00 92.06 464 MET A C 1
ATOM 3392 O O . MET A 1 464 ? -3.629 -0.946 -9.240 1.00 92.06 464 MET A O 1
ATOM 3396 N N . VAL A 1 465 ? -2.980 0.935 -8.199 1.00 92.31 465 VAL A N 1
ATOM 3397 C CA . VAL A 1 465 ? -2.355 0.266 -7.050 1.00 92.31 465 VAL A CA 1
ATOM 3398 C C . VAL A 1 465 ? -3.375 -0.612 -6.318 1.00 92.31 465 VAL A C 1
ATOM 3400 O O . VAL A 1 465 ? -3.045 -1.721 -5.901 1.00 92.31 465 VAL A O 1
ATOM 3403 N N . ALA A 1 466 ? -4.639 -0.183 -6.219 1.00 92.75 466 ALA A N 1
ATOM 3404 C CA . ALA A 1 466 ? -5.691 -1.030 -5.669 1.00 92.75 466 ALA A CA 1
ATOM 3405 C C . ALA A 1 466 ? -5.901 -2.320 -6.477 1.00 92.75 466 ALA A C 1
ATOM 3407 O O . ALA A 1 466 ? -5.976 -3.391 -5.869 1.00 92.75 466 ALA A O 1
ATOM 3408 N N . ALA A 1 467 ? -5.965 -2.235 -7.812 1.00 90.44 467 ALA A N 1
ATOM 3409 C CA . ALA A 1 467 ? -6.231 -3.365 -8.706 1.00 90.44 467 ALA A CA 1
ATOM 3410 C C . ALA A 1 467 ? -5.125 -4.428 -8.678 1.00 90.44 467 ALA A C 1
ATOM 3412 O O . ALA A 1 467 ? -5.426 -5.616 -8.572 1.00 90.44 467 ALA A O 1
ATOM 3413 N N . TRP A 1 468 ? -3.855 -4.013 -8.690 1.00 88.31 468 TRP A N 1
ATOM 3414 C CA . TRP A 1 468 ? -2.712 -4.930 -8.572 1.00 88.31 468 TRP A CA 1
ATOM 3415 C C . TRP A 1 468 ? -2.657 -5.667 -7.226 1.00 88.31 468 TRP A C 1
ATOM 3417 O O . TRP A 1 468 ? -2.147 -6.784 -7.150 1.00 88.31 468 TRP A O 1
ATOM 3427 N N . MET A 1 469 ? -3.170 -5.045 -6.161 1.00 85.50 469 MET A N 1
ATOM 3428 C CA . MET A 1 469 ? -2.976 -5.493 -4.776 1.00 85.50 469 MET A CA 1
ATOM 3429 C C . MET A 1 469 ? -4.245 -6.039 -4.106 1.00 85.50 469 MET A C 1
ATOM 3431 O O . MET A 1 469 ? -4.202 -6.417 -2.934 1.00 85.50 469 MET A O 1
ATOM 3435 N N . GLY A 1 470 ? -5.382 -6.041 -4.810 1.00 88.19 470 GLY A N 1
ATOM 3436 C CA . GLY A 1 470 ? -6.685 -6.450 -4.278 1.00 88.19 470 GLY A CA 1
ATOM 3437 C C . GLY A 1 470 ? -7.184 -5.589 -3.108 1.00 88.19 470 GLY A C 1
ATOM 3438 O O . GLY A 1 470 ? -7.908 -6.094 -2.243 1.00 88.19 470 GLY A O 1
ATOM 3439 N N . THR A 1 471 ? -6.778 -4.317 -3.031 1.00 91.44 471 THR A N 1
ATOM 3440 C CA . THR A 1 471 ? -7.186 -3.380 -1.959 1.00 91.44 471 THR A CA 1
ATOM 3441 C C . THR A 1 471 ? -8.412 -2.558 -2.380 1.00 91.44 471 THR A C 1
ATOM 3443 O O . THR A 1 471 ? -8.939 -2.754 -3.478 1.00 91.44 471 THR A O 1
ATOM 3446 N N . SER A 1 472 ? -8.952 -1.700 -1.509 1.00 94.62 472 SER A N 1
ATOM 3447 C CA . SER A 1 472 ? -10.149 -0.911 -1.839 1.00 94.62 472 SER A CA 1
ATOM 3448 C C . SER A 1 472 ? -9.864 0.096 -2.951 1.00 94.62 472 SER A C 1
ATOM 3450 O O . SER A 1 472 ? -8.868 0.817 -2.905 1.00 94.62 472 SER A O 1
ATOM 3452 N N . THR A 1 473 ? -10.808 0.210 -3.886 1.00 94.88 473 THR A N 1
ATOM 3453 C CA . THR A 1 473 ? -10.903 1.352 -4.806 1.00 94.88 473 THR A CA 1
ATOM 3454 C C . THR A 1 473 ? -11.132 2.664 -4.048 1.00 94.88 473 THR A C 1
ATOM 3456 O O . THR A 1 473 ? -11.585 2.671 -2.895 1.00 94.88 473 THR A O 1
ATOM 3459 N N . TRP A 1 474 ? -10.832 3.778 -4.713 1.00 96.50 474 TRP A N 1
ATOM 3460 C CA . TRP A 1 474 ? -10.863 5.137 -4.177 1.00 96.50 474 TRP A CA 1
ATOM 3461 C C . TRP A 1 474 ? -11.766 6.052 -5.013 1.00 96.50 474 TRP A C 1
ATOM 3463 O O . TRP A 1 474 ? -11.741 6.022 -6.244 1.00 96.50 474 TRP A O 1
ATOM 3473 N N . THR A 1 475 ? -12.558 6.895 -4.344 1.00 96.19 475 THR A N 1
ATOM 3474 C CA . THR A 1 475 ? -13.494 7.832 -4.994 1.00 96.19 475 THR A CA 1
ATOM 3475 C C . THR A 1 475 ? -12.856 9.199 -5.227 1.00 96.19 475 THR A C 1
ATOM 3477 O O . THR A 1 475 ? -12.486 9.867 -4.260 1.00 96.19 475 THR A O 1
ATOM 3480 N N . TYR A 1 476 ? -12.823 9.666 -6.480 1.00 96.19 476 TYR A N 1
ATOM 3481 C CA . TYR A 1 476 ? -12.431 11.042 -6.802 1.00 96.19 476 TYR A CA 1
ATOM 3482 C C . TYR A 1 476 ? -13.506 12.055 -6.385 1.00 96.19 476 TYR A C 1
ATOM 3484 O O . TYR A 1 476 ? -14.707 11.823 -6.544 1.00 96.19 476 TYR A O 1
ATOM 3492 N N . ARG A 1 477 ? -13.066 13.198 -5.848 1.00 93.38 477 ARG A N 1
ATOM 3493 C CA . ARG A 1 477 ? -13.918 14.299 -5.387 1.00 93.38 477 ARG A CA 1
ATOM 3494 C C . ARG A 1 477 ? -13.223 15.637 -5.694 1.00 93.38 477 ARG A C 1
ATOM 3496 O O . ARG A 1 477 ? -12.211 15.930 -5.065 1.00 93.38 477 ARG A O 1
ATOM 3503 N N . PRO A 1 478 ? -13.726 16.462 -6.632 1.00 91.19 478 PRO A N 1
ATOM 3504 C CA . PRO A 1 478 ? -13.075 17.721 -6.999 1.00 91.19 478 PRO A CA 1
ATOM 3505 C C . PRO A 1 478 ? -12.833 18.651 -5.799 1.00 91.19 478 PRO A C 1
ATOM 3507 O O . PRO A 1 478 ? -13.779 19.042 -5.116 1.00 91.19 478 PRO A O 1
ATOM 3510 N N . GLY A 1 479 ? -11.568 19.013 -5.556 1.00 90.38 479 GLY A N 1
ATOM 3511 C CA . GLY A 1 479 ? -11.172 19.883 -4.438 1.00 90.38 479 GLY A CA 1
ATOM 3512 C C . GLY A 1 479 ? -11.309 19.242 -3.050 1.00 90.38 479 GLY A C 1
ATOM 3513 O O . GLY A 1 479 ? -11.457 19.954 -2.057 1.00 90.38 479 GLY A O 1
ATOM 3514 N N . GLN A 1 480 ? -11.318 17.909 -2.971 1.00 94.19 480 GLN A N 1
ATOM 3515 C CA . GLN A 1 480 ? -11.312 17.150 -1.722 1.00 94.19 480 GLN A CA 1
ATOM 3516 C C . GLN A 1 480 ? -10.346 15.972 -1.826 1.00 94.19 480 GLN A C 1
ATOM 3518 O O . GLN A 1 480 ? -10.073 15.461 -2.911 1.00 94.19 480 GLN A O 1
ATOM 3523 N N . TYR A 1 481 ? -9.852 15.518 -0.678 1.00 94.94 481 TYR A N 1
ATOM 3524 C CA . TYR A 1 481 ? -9.093 14.277 -0.604 1.00 94.94 481 TYR A CA 1
ATOM 3525 C C . TYR A 1 481 ? -9.988 13.068 -0.939 1.00 94.94 481 TYR A C 1
ATOM 3527 O O . TYR A 1 481 ? -11.177 13.073 -0.590 1.00 94.94 481 TYR A O 1
ATOM 3535 N N . PRO A 1 482 ? -9.450 12.042 -1.621 1.00 96.00 482 PRO A N 1
ATOM 3536 C CA . PRO A 1 482 ? -10.210 10.847 -1.958 1.00 96.00 482 PRO A CA 1
ATOM 3537 C C . PRO A 1 482 ? -10.512 10.008 -0.715 1.00 96.00 482 PRO A C 1
ATOM 3539 O O . PRO A 1 482 ? -9.850 10.124 0.313 1.00 96.00 482 PRO A O 1
ATOM 3542 N N . VAL A 1 483 ? -11.516 9.136 -0.815 1.00 94.19 483 VAL A N 1
ATOM 3543 C CA . VAL A 1 483 ? -11.889 8.193 0.255 1.00 94.19 483 VAL A CA 1
ATOM 3544 C C . VAL A 1 483 ? -11.990 6.765 -0.291 1.00 94.19 483 VAL A C 1
ATOM 3546 O O . VAL A 1 483 ? -12.367 6.611 -1.462 1.00 94.19 483 VAL A O 1
ATOM 3549 N N . PRO A 1 484 ? -11.678 5.731 0.513 1.00 94.81 484 PRO A N 1
ATOM 3550 C CA . PRO A 1 484 ? -11.852 4.347 0.102 1.00 94.81 484 PRO A CA 1
ATOM 3551 C C . PRO A 1 484 ? -13.350 4.018 0.023 1.00 94.81 484 PRO A C 1
ATOM 3553 O O . PRO A 1 484 ? -14.177 4.611 0.718 1.00 94.81 484 PRO A O 1
ATOM 3556 N N . THR A 1 485 ? -13.711 3.082 -0.848 1.00 92.25 485 THR A N 1
ATOM 3557 C CA . THR A 1 485 ? -15.103 2.666 -1.091 1.00 92.25 485 THR A CA 1
ATOM 3558 C C . THR A 1 485 ? -15.541 1.453 -0.267 1.00 92.25 485 THR A C 1
ATOM 3560 O O . THR A 1 485 ? -16.739 1.200 -0.168 1.00 92.25 485 THR A O 1
ATOM 3563 N N . GLY A 1 486 ? -14.595 0.663 0.256 1.00 89.19 486 GLY A N 1
ATOM 3564 C CA . GLY A 1 486 ? -14.853 -0.696 0.750 1.00 89.19 486 GLY A CA 1
ATOM 3565 C C . GLY A 1 486 ? -15.057 -1.732 -0.368 1.00 89.19 486 GLY A C 1
ATOM 3566 O O . GLY A 1 486 ? -15.303 -2.906 -0.099 1.00 89.19 486 GLY A O 1
ATOM 3567 N N . VAL A 1 487 ? -14.959 -1.321 -1.638 1.00 91.25 487 VAL A N 1
ATOM 3568 C CA . VAL A 1 487 ? -15.073 -2.197 -2.808 1.00 91.25 487 VAL A CA 1
ATOM 3569 C C . VAL A 1 487 ? -13.669 -2.518 -3.299 1.00 91.25 487 VAL A C 1
ATOM 3571 O O . VAL A 1 487 ? -13.008 -1.673 -3.914 1.00 91.25 487 VAL A O 1
ATOM 3574 N N . LYS A 1 488 ? -13.216 -3.748 -3.029 1.00 89.44 488 LYS A N 1
ATOM 3575 C CA . LYS A 1 488 ? -11.940 -4.267 -3.535 1.00 89.44 488 LYS A CA 1
ATOM 3576 C C . LYS A 1 488 ? -11.868 -4.133 -5.054 1.00 89.44 488 LYS A C 1
ATOM 3578 O O . LYS A 1 488 ? -12.790 -4.541 -5.761 1.00 89.44 488 LYS A O 1
ATOM 3583 N N . ALA A 1 489 ? -10.765 -3.585 -5.544 1.00 86.56 489 ALA A N 1
ATOM 3584 C CA . ALA A 1 489 ? -10.467 -3.563 -6.963 1.00 86.56 489 ALA A CA 1
ATOM 3585 C C . ALA A 1 489 ? -10.193 -4.994 -7.450 1.00 86.56 489 ALA A C 1
ATOM 3587 O O . ALA A 1 489 ? -9.399 -5.722 -6.855 1.00 86.56 489 ALA A O 1
ATOM 3588 N N . THR A 1 490 ? -10.879 -5.398 -8.517 1.00 78.19 490 THR A N 1
ATOM 3589 C CA . THR A 1 490 ? -10.789 -6.748 -9.103 1.00 78.19 490 THR A CA 1
ATOM 3590 C C . THR A 1 490 ? -10.487 -6.736 -10.600 1.00 78.19 490 THR A C 1
ATOM 3592 O O . THR A 1 490 ? -10.091 -7.766 -11.142 1.00 78.19 490 THR A O 1
ATOM 3595 N N . ASN A 1 491 ? -10.639 -5.592 -11.278 1.00 78.75 491 ASN A N 1
ATOM 3596 C CA . ASN A 1 491 ? -10.323 -5.464 -12.697 1.00 78.75 491 ASN A CA 1
ATOM 3597 C C . ASN A 1 491 ? -8.832 -5.168 -12.908 1.00 78.75 491 ASN A C 1
ATOM 3599 O O . ASN A 1 491 ? -8.429 -4.040 -13.176 1.00 78.75 491 ASN A O 1
ATOM 3603 N N . LEU A 1 492 ? -8.007 -6.203 -12.772 1.00 83.06 492 LEU A N 1
ATOM 3604 C CA . LEU A 1 492 ? -6.581 -6.126 -13.093 1.00 83.06 492 LEU A CA 1
ATOM 3605 C C . LEU A 1 492 ? -6.326 -6.125 -14.619 1.00 83.06 492 LEU A C 1
ATOM 3607 O O . LEU A 1 492 ? -5.250 -5.737 -15.069 1.00 83.06 492 LEU A O 1
ATOM 3611 N N . THR A 1 493 ? -7.331 -6.497 -15.421 1.00 84.12 493 THR A N 1
ATOM 3612 C CA . THR A 1 493 ? -7.255 -6.541 -16.891 1.00 84.12 493 THR A CA 1
ATOM 3613 C C . THR A 1 493 ? -7.247 -5.179 -17.592 1.00 84.12 493 THR A C 1
ATOM 3615 O O . THR A 1 493 ? -6.930 -5.125 -18.777 1.00 84.12 493 THR A O 1
ATOM 3618 N N . ASP A 1 494 ? -7.526 -4.082 -16.878 1.00 84.12 494 ASP A N 1
ATOM 3619 C CA . ASP A 1 494 ? -7.317 -2.719 -17.397 1.00 84.12 494 ASP A CA 1
ATOM 3620 C C . ASP A 1 494 ? -5.824 -2.330 -17.416 1.00 84.12 494 ASP A C 1
ATOM 3622 O O . ASP A 1 494 ? -5.423 -1.449 -18.175 1.00 84.12 494 ASP A O 1
ATOM 3626 N N . TYR A 1 495 ? -4.994 -2.993 -16.596 1.00 89.19 495 TYR A N 1
ATOM 3627 C CA . TYR A 1 495 ? -3.591 -2.624 -16.378 1.00 89.19 495 TYR A CA 1
ATOM 3628 C C . TYR A 1 495 ? -2.589 -3.646 -16.921 1.00 89.19 495 TYR A C 1
ATOM 3630 O O . TYR A 1 495 ? -1.511 -3.245 -17.349 1.00 89.19 495 TYR A O 1
ATOM 3638 N N . ILE A 1 496 ? -2.932 -4.940 -16.933 1.00 91.06 496 ILE A N 1
ATOM 3639 C CA . ILE A 1 496 ? -2.121 -6.053 -17.465 1.00 91.06 496 ILE A CA 1
ATOM 3640 C C . ILE A 1 496 ? -3.009 -7.103 -18.156 1.00 91.06 496 ILE A C 1
ATOM 3642 O O . ILE A 1 496 ? -4.229 -7.029 -18.090 1.00 91.06 496 ILE A O 1
ATOM 3646 N N . GLY A 1 497 ? -2.437 -8.134 -18.780 1.00 88.44 497 GLY A N 1
ATOM 3647 C CA . GLY A 1 497 ? -3.180 -9.245 -19.398 1.00 88.44 497 GLY A CA 1
ATOM 3648 C C . GLY A 1 497 ? -3.887 -10.200 -18.417 1.00 88.44 497 GLY A C 1
ATOM 3649 O O . GLY A 1 497 ? -4.416 -11.228 -18.840 1.00 88.44 497 GLY A O 1
ATOM 3650 N N . GLY A 1 498 ? -3.894 -9.892 -17.117 1.00 88.00 498 GLY A N 1
ATOM 3651 C CA . GLY A 1 498 ? -4.426 -10.728 -16.036 1.00 88.00 498 GLY A CA 1
ATOM 3652 C C . GLY A 1 498 ? -3.344 -11.516 -15.289 1.00 88.00 498 GLY A C 1
ATOM 3653 O O . GLY A 1 498 ? -2.156 -11.254 -15.443 1.00 88.00 498 GLY A O 1
ATOM 3654 N N . GLY A 1 499 ? -3.762 -12.476 -14.459 1.00 87.12 499 GLY A N 1
ATOM 3655 C CA . GLY A 1 499 ? -2.880 -13.242 -13.566 1.00 87.12 499 GLY A CA 1
ATOM 3656 C C . GLY A 1 499 ? -3.047 -12.877 -12.087 1.00 87.12 499 GLY A C 1
ATOM 3657 O O . GLY A 1 499 ? -3.790 -11.964 -11.744 1.00 87.12 499 GLY A O 1
ATOM 3658 N N . GLU A 1 500 ? -2.374 -13.620 -11.209 1.00 87.00 500 GLU A N 1
ATOM 3659 C CA . GLU A 1 500 ? -2.361 -13.408 -9.746 1.00 87.00 500 GLU A CA 1
ATOM 3660 C C . GLU A 1 500 ? -0.933 -13.263 -9.188 1.00 87.00 500 GLU A C 1
ATOM 3662 O O . GLU A 1 500 ? -0.739 -13.127 -7.982 1.00 87.00 500 GLU A O 1
ATOM 3667 N N . GLY A 1 501 ? 0.078 -13.301 -10.061 1.00 88.25 501 GLY A N 1
ATOM 3668 C CA . GLY A 1 501 ? 1.486 -13.234 -9.686 1.00 88.25 501 GLY A CA 1
ATOM 3669 C C . GLY A 1 501 ? 2.042 -14.535 -9.099 1.00 88.25 501 GLY A C 1
ATOM 3670 O O . GLY A 1 501 ? 3.201 -14.550 -8.702 1.00 88.25 501 GLY A O 1
ATOM 3671 N N . THR A 1 502 ? 1.278 -15.632 -9.039 1.00 87.31 502 THR A N 1
ATOM 3672 C CA . THR A 1 502 ? 1.813 -16.940 -8.606 1.00 87.31 502 THR A CA 1
ATOM 3673 C C . THR A 1 502 ? 2.568 -17.623 -9.747 1.00 87.31 502 THR A C 1
ATOM 3675 O O . THR A 1 502 ? 2.388 -17.274 -10.913 1.00 87.31 502 THR A O 1
ATOM 3678 N N . LYS A 1 503 ? 3.382 -18.638 -9.440 1.00 82.69 503 LYS A N 1
ATOM 3679 C CA . LYS A 1 503 ? 4.103 -19.428 -10.453 1.00 82.69 503 LYS A CA 1
ATOM 3680 C C . LYS A 1 503 ? 3.161 -20.079 -11.479 1.00 82.69 503 LYS A C 1
ATOM 3682 O O . LYS A 1 503 ? 3.485 -20.161 -12.659 1.00 82.69 503 LYS A O 1
ATOM 3687 N N . GLU A 1 504 ? 1.995 -20.534 -11.032 1.00 86.31 504 GLU A N 1
ATOM 3688 C CA . GLU A 1 504 ? 0.971 -21.204 -11.844 1.00 86.31 504 GLU A CA 1
ATOM 3689 C C . GLU A 1 504 ? 0.086 -20.210 -12.609 1.00 86.31 504 GLU A C 1
ATOM 3691 O O . GLU A 1 504 ? -0.562 -20.584 -13.587 1.00 86.31 504 GLU A O 1
ATOM 3696 N N . ARG A 1 505 ? 0.014 -18.958 -12.138 1.00 88.50 505 ARG A N 1
ATOM 3697 C CA . ARG A 1 505 ? -0.828 -17.882 -12.682 1.00 88.50 505 ARG A CA 1
ATOM 3698 C C . ARG A 1 505 ? -0.056 -16.550 -12.680 1.00 88.50 505 ARG A C 1
ATOM 3700 O O . ARG A 1 505 ? -0.459 -15.622 -11.966 1.00 88.50 505 ARG A O 1
ATOM 3707 N N . PRO A 1 506 ? 1.044 -16.446 -13.452 1.00 93.31 506 PRO A N 1
ATOM 3708 C CA . PRO A 1 506 ? 1.873 -15.245 -13.500 1.00 93.31 506 PRO A CA 1
ATOM 3709 C C . PRO A 1 506 ? 1.085 -14.047 -14.035 1.00 93.31 506 PRO A C 1
ATOM 3711 O O . PRO A 1 506 ? 0.096 -14.212 -14.751 1.00 93.31 506 PRO A O 1
ATOM 3714 N N . TYR A 1 507 ? 1.530 -12.839 -13.697 1.00 94.88 507 TYR A N 1
ATOM 3715 C CA . TYR A 1 507 ? 1.017 -11.610 -14.302 1.00 94.88 507 TYR A CA 1
ATOM 3716 C C . TYR A 1 507 ? 1.391 -11.558 -15.789 1.00 94.88 507 TYR A C 1
ATOM 3718 O O . TYR A 1 507 ? 2.566 -11.650 -16.131 1.00 94.88 507 TYR A O 1
ATOM 3726 N N . ILE A 1 508 ? 0.406 -11.425 -16.673 1.00 95.56 508 ILE A N 1
ATOM 3727 C CA . ILE A 1 508 ? 0.602 -11.495 -18.125 1.00 95.56 508 ILE A CA 1
ATOM 3728 C C . ILE A 1 508 ? 0.867 -10.104 -18.703 1.00 95.56 508 ILE A C 1
ATOM 3730 O O . ILE A 1 508 ? 0.107 -9.178 -18.434 1.00 95.56 508 ILE A O 1
ATOM 3734 N N . ILE A 1 509 ? 1.890 -9.966 -19.547 1.00 97.25 509 ILE A N 1
ATOM 3735 C CA . ILE A 1 509 ? 2.208 -8.734 -20.285 1.00 97.25 509 ILE A CA 1
ATOM 3736 C C . ILE A 1 509 ? 2.218 -9.034 -21.793 1.00 97.25 509 ILE A C 1
ATOM 3738 O O . ILE A 1 509 ? 2.736 -10.069 -22.223 1.00 97.25 509 ILE A O 1
ATOM 3742 N N . SER A 1 510 ? 1.631 -8.154 -22.610 1.00 95.94 510 SER A N 1
ATOM 3743 C CA . SER A 1 510 ? 1.567 -8.333 -24.074 1.00 95.94 510 SER A CA 1
ATOM 3744 C C . SER A 1 510 ? 1.657 -7.048 -24.910 1.00 95.94 510 SER A C 1
ATOM 3746 O O . SER A 1 510 ? 1.509 -7.112 -26.127 1.00 95.94 510 SER A O 1
ATOM 3748 N N . ASN A 1 511 ? 1.872 -5.881 -24.294 1.00 96.38 511 ASN A N 1
ATOM 3749 C CA . ASN A 1 511 ? 2.012 -4.595 -24.989 1.00 96.38 511 ASN A CA 1
ATOM 3750 C C . ASN A 1 511 ? 2.749 -3.551 -24.129 1.00 96.38 511 ASN A C 1
ATOM 3752 O O . ASN A 1 511 ? 3.016 -3.775 -22.943 1.00 96.38 511 ASN A O 1
ATOM 3756 N N . LYS A 1 512 ? 3.063 -2.407 -24.751 1.00 96.00 512 LYS A N 1
ATOM 3757 C CA . LYS A 1 512 ? 3.801 -1.285 -24.157 1.00 96.00 512 LYS A CA 1
ATOM 3758 C C . LYS A 1 512 ? 3.087 -0.716 -22.932 1.00 96.00 512 LYS A C 1
ATOM 3760 O O . LYS A 1 512 ? 3.732 -0.495 -21.916 1.00 96.00 512 LYS A O 1
ATOM 3765 N N . GLU A 1 513 ? 1.773 -0.529 -22.999 1.00 95.19 513 GLU A N 1
ATOM 3766 C CA . GLU A 1 513 ? 0.967 0.088 -21.942 1.00 95.19 513 GLU A CA 1
ATOM 3767 C C . GLU A 1 513 ? 0.992 -0.753 -20.659 1.00 95.19 513 GLU A C 1
ATOM 3769 O O . GLU A 1 513 ? 1.264 -0.242 -19.573 1.00 95.19 513 GLU A O 1
ATOM 3774 N N . GLN A 1 514 ? 0.786 -2.067 -20.784 1.00 96.19 514 GLN A N 1
ATOM 3775 C CA . GLN A 1 514 ? 0.845 -2.999 -19.655 1.00 96.19 514 GLN A CA 1
ATOM 3776 C C . GLN A 1 514 ? 2.244 -3.071 -19.035 1.00 96.19 514 GLN A C 1
ATOM 3778 O O . GLN A 1 514 ? 2.393 -3.125 -17.811 1.00 96.19 514 GLN A O 1
ATOM 3783 N N . LEU A 1 515 ? 3.276 -3.039 -19.880 1.00 96.44 515 LEU A N 1
ATOM 3784 C CA . LEU A 1 515 ? 4.666 -3.021 -19.445 1.00 96.44 515 LEU A CA 1
ATOM 3785 C C . LEU A 1 515 ? 5.024 -1.699 -18.736 1.00 96.44 515 LEU A C 1
ATOM 3787 O O . LEU A 1 515 ? 5.739 -1.711 -17.732 1.00 96.44 515 LEU A O 1
ATOM 3791 N N . SER A 1 516 ? 4.462 -0.572 -19.184 1.00 95.06 516 SER A N 1
ATOM 3792 C CA . SER A 1 516 ? 4.577 0.728 -18.515 1.00 95.06 516 SER A CA 1
ATOM 3793 C C . SER A 1 516 ? 3.894 0.750 -17.143 1.00 95.06 516 SER A C 1
ATOM 3795 O O . SER A 1 516 ? 4.509 1.237 -16.199 1.00 95.06 516 SER A O 1
ATOM 3797 N N . HIS A 1 517 ? 2.697 0.170 -16.978 1.00 94.75 517 HIS A N 1
ATOM 3798 C CA . HIS A 1 517 ? 2.056 0.056 -15.654 1.00 94.75 517 HIS A CA 1
ATOM 3799 C C . HIS A 1 517 ? 2.874 -0.802 -14.671 1.00 94.75 517 HIS A C 1
ATOM 3801 O O . HIS A 1 517 ? 2.897 -0.523 -13.472 1.00 94.75 517 HIS A O 1
ATOM 3807 N N . LEU A 1 518 ? 3.559 -1.842 -15.163 1.00 94.88 518 LEU A N 1
ATOM 3808 C CA . LEU A 1 518 ? 4.451 -2.678 -14.353 1.00 94.88 518 LEU A CA 1
ATOM 3809 C C . LEU A 1 518 ? 5.683 -1.888 -13.879 1.00 94.88 518 LEU A C 1
ATOM 3811 O O . LEU A 1 518 ? 6.045 -1.959 -12.700 1.00 94.88 518 LEU A O 1
ATOM 3815 N N . ALA A 1 519 ? 6.295 -1.103 -14.773 1.00 94.25 519 ALA A N 1
ATOM 3816 C CA . ALA A 1 519 ? 7.392 -0.199 -14.427 1.00 94.25 519 ALA A CA 1
ATOM 3817 C C . ALA A 1 519 ? 6.942 0.896 -13.444 1.00 94.25 519 ALA A C 1
ATOM 3819 O O . ALA A 1 519 ? 7.614 1.113 -12.433 1.00 94.25 519 ALA A O 1
ATOM 3820 N N . GLU A 1 520 ? 5.780 1.523 -13.682 1.00 91.75 520 GLU A N 1
ATOM 3821 C 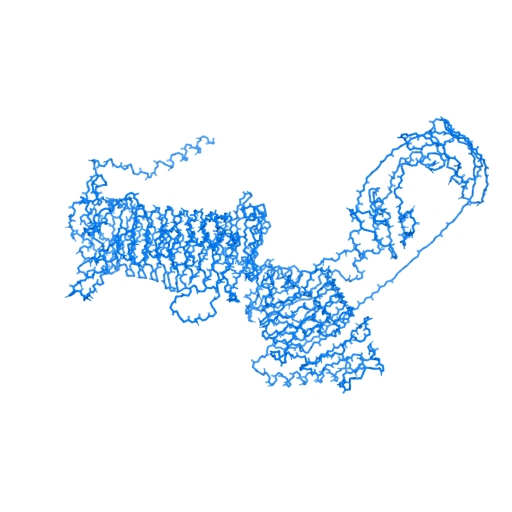CA . GLU A 1 520 ? 5.179 2.503 -12.771 1.00 91.75 520 GLU A CA 1
ATOM 3822 C C . GLU A 1 520 ? 5.012 1.894 -11.378 1.00 91.75 520 GLU A C 1
ATOM 3824 O O . GLU A 1 520 ? 5.609 2.401 -10.434 1.00 91.75 520 GLU A O 1
ATOM 3829 N N . LEU A 1 521 ? 4.302 0.766 -11.238 1.00 90.69 521 LEU A N 1
ATOM 3830 C CA . LEU A 1 521 ? 4.054 0.138 -9.936 1.00 90.69 521 LEU A CA 1
ATOM 3831 C C . LEU A 1 521 ? 5.350 -0.207 -9.180 1.00 90.69 521 LEU A C 1
ATOM 3833 O O . LEU A 1 521 ? 5.414 -0.018 -7.960 1.00 90.69 521 LEU A O 1
ATOM 3837 N N . SER A 1 522 ? 6.397 -0.657 -9.883 1.00 88.94 522 SER A N 1
ATOM 3838 C CA . SER A 1 522 ? 7.705 -0.884 -9.253 1.00 88.94 522 SER A CA 1
ATOM 3839 C C . SER A 1 522 ? 8.275 0.407 -8.661 1.00 88.94 522 SER A C 1
ATOM 3841 O O . SER A 1 522 ? 8.708 0.439 -7.506 1.00 88.94 522 SER A O 1
ATOM 3843 N N . ASN A 1 523 ? 8.150 1.502 -9.409 1.00 86.50 523 ASN A N 1
ATOM 3844 C CA . ASN A 1 523 ? 8.591 2.844 -9.034 1.00 86.50 523 ASN A CA 1
ATOM 3845 C C . ASN A 1 523 ? 7.601 3.584 -8.107 1.00 86.50 523 ASN A C 1
ATOM 3847 O O . ASN A 1 523 ? 7.849 4.722 -7.708 1.00 86.50 523 ASN A O 1
ATOM 3851 N N . LEU A 1 524 ? 6.517 2.918 -7.686 1.00 85.31 524 LEU A N 1
ATOM 3852 C CA . LEU A 1 524 ? 5.678 3.299 -6.545 1.00 85.31 524 LEU A CA 1
ATOM 3853 C C . LEU A 1 524 ? 5.998 2.490 -5.272 1.00 85.31 524 LEU A C 1
ATOM 3855 O O . LEU A 1 524 ? 5.347 2.695 -4.245 1.00 85.31 524 LEU A O 1
ATOM 3859 N N . GLY A 1 525 ? 6.996 1.597 -5.302 1.00 81.31 525 GLY A N 1
ATOM 3860 C CA . GLY A 1 525 ? 7.484 0.842 -4.138 1.00 81.31 525 GLY A CA 1
ATOM 3861 C C . GLY A 1 525 ? 7.188 -0.660 -4.153 1.00 81.31 525 GLY A C 1
ATOM 3862 O O . GLY A 1 525 ? 7.486 -1.337 -3.169 1.00 81.31 525 GLY A O 1
ATOM 3863 N N . TRP A 1 526 ? 6.602 -1.209 -5.223 1.00 86.25 526 TRP A N 1
ATOM 3864 C CA . TRP A 1 526 ? 6.325 -2.645 -5.291 1.00 86.25 526 TRP A CA 1
ATOM 3865 C C . TRP A 1 526 ? 7.542 -3.431 -5.781 1.00 86.25 526 TRP A C 1
ATOM 3867 O O . TRP A 1 526 ? 7.961 -3.322 -6.933 1.00 86.25 526 TRP A O 1
ATOM 3877 N N . ASP A 1 527 ? 8.112 -4.257 -4.903 1.00 81.75 527 ASP A N 1
ATOM 3878 C CA . ASP A 1 527 ? 9.317 -5.023 -5.221 1.00 81.75 527 ASP A CA 1
ATOM 3879 C C . ASP A 1 527 ? 9.049 -6.303 -6.031 1.00 81.75 527 ASP A C 1
ATOM 3881 O O . ASP A 1 527 ? 10.000 -6.955 -6.454 1.00 81.75 527 ASP A O 1
ATOM 3885 N N . PHE A 1 528 ? 7.781 -6.673 -6.264 1.00 87.31 528 PHE A N 1
ATOM 3886 C CA . PHE A 1 528 ? 7.366 -7.937 -6.902 1.00 87.31 528 PHE A CA 1
ATOM 3887 C C . PHE A 1 528 ? 7.978 -9.198 -6.258 1.00 87.31 528 PHE A C 1
ATOM 3889 O O . PHE A 1 528 ? 8.008 -10.264 -6.874 1.00 87.31 528 PHE A O 1
ATOM 3896 N N . ARG A 1 529 ? 8.480 -9.105 -5.018 1.00 81.00 529 ARG A N 1
ATOM 3897 C CA . ARG A 1 529 ? 9.141 -10.225 -4.337 1.00 81.00 529 ARG A CA 1
ATOM 3898 C C . ARG A 1 529 ? 8.174 -11.394 -4.203 1.00 81.00 529 ARG A C 1
ATOM 3900 O O . ARG A 1 529 ? 7.028 -11.195 -3.803 1.00 81.00 529 ARG A O 1
ATOM 3907 N N . ASP A 1 530 ? 8.672 -12.584 -4.522 1.00 78.50 530 ASP A N 1
ATOM 3908 C CA . ASP A 1 530 ? 7.920 -13.843 -4.508 1.00 78.50 530 ASP A CA 1
ATOM 3909 C C . ASP A 1 530 ? 6.803 -13.921 -5.580 1.00 78.50 530 ASP A C 1
ATOM 3911 O O . ASP A 1 530 ? 5.963 -14.820 -5.528 1.00 78.50 530 ASP A O 1
ATOM 3915 N N . GLN A 1 531 ? 6.797 -13.011 -6.570 1.00 87.94 531 GLN A N 1
ATOM 3916 C CA . GLN A 1 531 ? 5.822 -12.983 -7.669 1.00 87.94 531 GLN A CA 1
ATOM 3917 C C . GLN A 1 531 ? 6.433 -13.277 -9.048 1.00 87.94 531 GLN A C 1
ATOM 3919 O O . GLN A 1 531 ? 7.599 -12.986 -9.316 1.00 87.94 531 GLN A O 1
ATOM 3924 N N . HIS A 1 532 ? 5.606 -13.811 -9.947 1.00 92.19 532 HIS A N 1
ATOM 3925 C CA . HIS A 1 532 ? 5.943 -14.171 -11.322 1.00 92.19 532 HIS A CA 1
ATOM 3926 C C . HIS A 1 532 ? 5.182 -13.322 -12.351 1.00 92.19 532 HIS A C 1
ATOM 3928 O O . HIS A 1 532 ? 3.991 -13.044 -12.199 1.00 92.19 532 HIS A O 1
ATOM 3934 N N . ILE A 1 533 ? 5.876 -12.963 -13.428 1.00 97.88 533 ILE A N 1
ATOM 3935 C CA . ILE A 1 533 ? 5.407 -12.200 -14.588 1.00 97.88 533 ILE A CA 1
ATOM 3936 C C . ILE A 1 533 ? 5.783 -12.988 -15.851 1.00 97.88 533 ILE A C 1
ATOM 3938 O O . ILE A 1 533 ? 6.855 -13.590 -15.893 1.00 97.88 533 ILE A O 1
ATOM 3942 N N . LEU A 1 534 ? 4.919 -12.985 -16.867 1.00 95.94 534 LEU A N 1
ATOM 3943 C CA . LEU A 1 534 ? 5.132 -13.639 -18.157 1.00 95.94 534 LEU A CA 1
ATOM 3944 C C . LEU A 1 534 ? 4.758 -12.699 -19.311 1.00 95.94 534 LEU A C 1
ATOM 3946 O O . LEU A 1 534 ? 3.598 -12.309 -19.462 1.00 95.94 534 LEU A O 1
ATOM 3950 N N . GLN A 1 535 ? 5.732 -12.377 -20.155 1.00 97.81 535 GLN A N 1
ATOM 3951 C CA . GLN A 1 535 ? 5.526 -11.718 -21.438 1.00 97.81 535 GLN A CA 1
ATOM 3952 C C . GLN A 1 535 ? 5.053 -12.741 -22.486 1.00 97.81 535 GLN A C 1
ATOM 3954 O O . GLN A 1 535 ? 5.482 -13.893 -22.496 1.00 97.81 535 GLN A O 1
ATOM 3959 N N . THR A 1 536 ? 4.118 -12.328 -23.345 1.00 94.06 536 THR A N 1
ATOM 3960 C CA . THR A 1 536 ? 3.376 -13.220 -24.268 1.00 94.06 536 THR A CA 1
ATOM 3961 C C . THR A 1 536 ? 3.277 -12.698 -25.707 1.00 94.06 536 THR A C 1
ATOM 3963 O O . THR A 1 536 ? 2.565 -13.269 -26.534 1.00 94.06 536 THR A O 1
ATOM 3966 N N . ALA A 1 537 ? 3.973 -11.599 -25.994 1.00 94.56 537 ALA A N 1
ATOM 3967 C CA . ALA A 1 537 ? 4.155 -11.010 -27.313 1.00 94.56 537 ALA A CA 1
ATOM 3968 C C . ALA A 1 537 ? 5.432 -10.156 -27.308 1.00 94.56 537 ALA A C 1
ATOM 3970 O O . ALA A 1 537 ? 5.899 -9.749 -26.239 1.00 94.56 537 ALA A O 1
ATOM 3971 N N . ASP A 1 538 ? 5.972 -9.854 -28.487 1.00 97.00 538 ASP A N 1
ATOM 3972 C CA . ASP A 1 538 ? 7.023 -8.842 -28.624 1.00 97.00 538 ASP A CA 1
ATOM 3973 C C . ASP A 1 538 ? 6.441 -7.445 -28.365 1.00 97.00 538 ASP A C 1
ATOM 3975 O O . ASP A 1 538 ? 5.269 -7.194 -28.657 1.00 97.00 538 ASP A O 1
ATOM 3979 N N . ILE A 1 539 ? 7.246 -6.540 -27.805 1.00 98.31 539 ILE A N 1
ATOM 3980 C CA . ILE A 1 539 ? 6.795 -5.215 -27.363 1.00 98.31 539 ILE A CA 1
ATOM 3981 C C . ILE A 1 539 ? 7.748 -4.140 -27.883 1.00 98.31 539 ILE A C 1
ATOM 3983 O O . ILE A 1 539 ? 8.840 -3.943 -27.351 1.00 98.31 539 ILE A O 1
ATOM 3987 N N . ASP A 1 540 ? 7.317 -3.400 -28.899 1.00 97.06 540 ASP A N 1
ATOM 3988 C CA . ASP A 1 540 ? 8.062 -2.251 -29.407 1.00 97.06 540 ASP A CA 1
ATOM 3989 C C . ASP A 1 540 ? 7.797 -1.030 -28.499 1.00 97.06 540 ASP A C 1
ATOM 3991 O O . ASP A 1 540 ? 6.667 -0.545 -28.392 1.00 97.06 540 ASP A O 1
ATOM 3995 N N . LEU A 1 541 ? 8.825 -0.525 -27.806 1.00 97.25 541 LEU A N 1
ATOM 3996 C CA . LEU A 1 541 ? 8.688 0.644 -26.923 1.00 97.25 541 LEU A CA 1
ATOM 3997 C C . LEU A 1 541 ? 8.593 1.958 -27.706 1.00 97.25 541 LEU A C 1
ATOM 3999 O O . LEU A 1 541 ? 7.966 2.907 -27.235 1.00 97.25 541 LEU A O 1
ATOM 4003 N N . ASN A 1 542 ? 9.181 2.013 -28.898 1.00 96.50 542 ASN A N 1
ATOM 4004 C CA . ASN A 1 542 ? 9.131 3.132 -29.837 1.00 96.50 542 ASN A CA 1
ATOM 4005 C C . ASN A 1 542 ? 9.094 2.598 -31.280 1.00 96.50 542 ASN A C 1
ATOM 4007 O O . ASN A 1 542 ? 9.216 1.392 -31.504 1.00 96.50 542 ASN A O 1
ATOM 4011 N N . LEU A 1 543 ? 8.973 3.497 -32.261 1.00 92.00 543 LEU A N 1
ATOM 4012 C CA . LEU A 1 543 ? 9.277 3.181 -33.662 1.00 92.00 543 LEU A CA 1
ATOM 4013 C C . LEU A 1 543 ? 10.743 2.709 -33.817 1.00 92.00 543 LEU A C 1
ATOM 4015 O O . LEU A 1 543 ? 11.562 3.022 -32.946 1.00 92.00 543 LEU A O 1
ATOM 4019 N N . PRO A 1 544 ? 11.102 2.006 -34.909 1.00 91.31 544 PRO A N 1
ATOM 4020 C CA . PRO A 1 544 ? 12.491 1.685 -35.248 1.00 91.31 544 PRO A CA 1
ATOM 4021 C C . PRO A 1 544 ? 13.410 2.914 -35.244 1.00 91.31 544 PRO A C 1
ATOM 4023 O O . PRO A 1 544 ? 12.966 4.028 -35.540 1.00 91.31 544 PRO A O 1
ATOM 4026 N N . GLN A 1 545 ? 14.693 2.727 -34.921 1.00 86.31 545 GLN A N 1
ATOM 4027 C CA . GLN A 1 545 ? 15.632 3.838 -34.708 1.00 86.31 545 GLN A CA 1
ATOM 4028 C C . GLN A 1 545 ? 15.783 4.747 -35.943 1.00 86.31 545 GLN A C 1
ATOM 4030 O O . GLN A 1 545 ? 15.925 5.964 -35.808 1.00 86.31 545 GLN A O 1
ATOM 4035 N N . GLU A 1 546 ? 15.683 4.193 -37.152 1.00 85.00 546 GLU A N 1
ATOM 4036 C CA . GLU A 1 546 ? 15.685 4.948 -38.410 1.00 85.00 546 GLU A CA 1
ATOM 4037 C C . GLU A 1 546 ? 14.499 5.925 -38.555 1.00 85.00 546 GLU A C 1
ATOM 4039 O O . GLU A 1 546 ? 14.608 6.913 -39.281 1.00 85.00 546 GLU A O 1
ATOM 4044 N N . GLN A 1 547 ? 13.394 5.696 -37.835 1.00 86.62 547 GLN A N 1
ATOM 4045 C CA . GLN A 1 547 ? 12.194 6.542 -37.823 1.00 86.62 547 GLN A CA 1
ATOM 4046 C C . GLN A 1 547 ? 12.174 7.550 -36.663 1.00 86.62 547 GLN A C 1
ATOM 4048 O O . GLN A 1 547 ? 11.297 8.413 -36.623 1.00 86.62 547 GLN A O 1
ATOM 4053 N N . TRP A 1 548 ? 13.166 7.541 -35.760 1.00 85.94 548 TRP A N 1
ATOM 4054 C CA . TRP A 1 548 ? 13.261 8.538 -34.676 1.00 85.94 548 TRP A CA 1
ATOM 4055 C C . TRP A 1 548 ? 13.449 9.971 -35.200 1.00 85.94 548 TRP A C 1
ATOM 4057 O O . TRP A 1 548 ? 13.195 10.949 -34.498 1.00 85.94 548 TRP A O 1
ATOM 4067 N N . GLY A 1 549 ? 13.864 10.114 -36.463 1.00 80.00 549 GLY A N 1
ATOM 4068 C CA . GLY A 1 549 ? 13.889 11.398 -37.156 1.00 80.00 549 GLY A CA 1
ATOM 4069 C C . GLY A 1 549 ? 12.505 11.962 -37.513 1.00 80.00 549 GLY A C 1
ATOM 4070 O O . GLY A 1 549 ? 12.397 13.163 -37.757 1.00 80.00 549 GLY A O 1
ATOM 4071 N N . GLU A 1 550 ? 11.462 11.128 -37.526 1.00 83.50 550 GLU A N 1
ATOM 4072 C CA . GLU A 1 550 ? 10.069 11.515 -37.788 1.00 83.50 550 GLU A CA 1
ATOM 4073 C C . GLU A 1 550 ? 9.315 11.772 -36.473 1.00 83.50 550 GLU A C 1
ATOM 4075 O O . GLU A 1 550 ? 8.702 12.829 -36.307 1.00 83.50 550 GLU A O 1
ATOM 4080 N N . GLU A 1 551 ? 9.439 10.862 -35.501 1.00 84.75 551 GLU A N 1
ATOM 4081 C CA . GLU A 1 551 ? 8.847 10.971 -34.162 1.00 84.75 551 GLU A CA 1
ATOM 4082 C C . GLU A 1 551 ? 9.921 10.783 -33.081 1.00 84.75 551 GLU A C 1
ATOM 4084 O O . GLU A 1 551 ? 10.667 9.809 -33.099 1.00 84.75 551 GLU A O 1
ATOM 4089 N N . MET A 1 552 ? 10.013 11.717 -32.128 1.00 86.19 552 MET A N 1
ATOM 4090 C CA . MET A 1 552 ? 10.981 11.620 -31.030 1.00 86.19 552 MET A CA 1
ATOM 4091 C C . MET A 1 552 ? 10.619 10.421 -30.134 1.00 86.19 552 MET A C 1
ATOM 4093 O O . MET A 1 552 ? 9.487 10.379 -29.646 1.00 86.19 552 MET A O 1
ATOM 4097 N N . PRO A 1 553 ? 11.542 9.481 -29.855 1.00 92.69 553 PRO A N 1
ATOM 4098 C CA . PRO A 1 553 ? 11.254 8.345 -28.989 1.00 92.69 553 PRO A CA 1
ATOM 4099 C C . PRO A 1 553 ? 10.881 8.799 -27.573 1.00 92.69 553 PRO A C 1
ATOM 4101 O O . PRO A 1 553 ? 11.475 9.720 -27.005 1.00 92.69 553 PRO A O 1
ATOM 4104 N N . THR A 1 554 ? 9.909 8.108 -26.982 1.00 93.12 554 THR A N 1
ATOM 4105 C CA . THR A 1 554 ? 9.575 8.230 -25.561 1.00 93.12 554 THR A CA 1
ATOM 4106 C C . THR A 1 554 ? 10.681 7.576 -24.735 1.00 93.12 554 THR A C 1
ATOM 4108 O O . THR A 1 554 ? 11.092 6.452 -25.035 1.00 93.12 554 THR A O 1
ATOM 4111 N N . GLU A 1 555 ? 11.162 8.265 -23.697 1.00 93.56 555 GLU A N 1
ATOM 4112 C CA . GLU A 1 555 ? 12.152 7.699 -22.776 1.00 93.56 555 GLU A CA 1
ATOM 4113 C C . GLU A 1 555 ? 11.532 6.568 -21.942 1.00 93.56 555 GLU A C 1
ATOM 4115 O O . GLU A 1 555 ? 10.419 6.690 -21.428 1.00 93.56 555 GLU A O 1
ATOM 4120 N N . TRP A 1 556 ? 12.250 5.452 -21.830 1.00 95.00 556 TRP A N 1
ATOM 4121 C CA . TRP A 1 556 ? 11.857 4.309 -21.022 1.00 95.00 556 TRP A CA 1
ATOM 4122 C C . TRP A 1 556 ? 12.163 4.563 -19.546 1.00 95.00 556 TRP A C 1
ATOM 4124 O O . TRP A 1 556 ? 13.307 4.819 -19.172 1.00 95.00 556 TRP A O 1
ATOM 4134 N N . THR A 1 557 ? 11.144 4.428 -18.698 1.00 92.06 557 THR A N 1
ATOM 4135 C CA . THR A 1 557 ? 11.294 4.452 -17.241 1.00 92.06 557 THR A CA 1
ATOM 4136 C C . THR A 1 557 ? 11.690 3.051 -16.752 1.00 92.06 557 THR A C 1
ATOM 4138 O O . THR A 1 557 ? 10.864 2.143 -16.857 1.00 92.06 557 THR A O 1
ATOM 4141 N N . PRO A 1 558 ? 12.898 2.836 -16.190 1.00 93.38 558 PRO A N 1
ATOM 4142 C CA . PRO A 1 558 ? 13.355 1.500 -15.803 1.00 93.38 558 PRO A CA 1
ATOM 4143 C C . PRO A 1 558 ? 12.461 0.835 -14.749 1.00 93.38 558 PRO A C 1
ATOM 4145 O O . PRO A 1 558 ? 12.012 1.489 -13.803 1.00 93.38 558 PRO A O 1
ATOM 4148 N N . ILE A 1 559 ? 12.267 -0.483 -14.846 1.00 94.62 559 ILE A N 1
ATOM 4149 C CA . ILE A 1 559 ? 11.583 -1.264 -13.802 1.00 94.62 559 ILE A CA 1
ATOM 4150 C C . ILE A 1 559 ? 12.501 -1.326 -12.571 1.00 94.62 559 ILE A C 1
ATOM 4152 O O . ILE A 1 559 ? 13.571 -1.938 -12.622 1.00 94.62 559 ILE A O 1
ATOM 4156 N N . GLY A 1 560 ? 12.106 -0.681 -11.471 1.00 87.19 560 GLY A N 1
ATOM 4157 C CA . GLY A 1 560 ? 12.944 -0.545 -10.277 1.00 87.19 560 GLY A CA 1
ATOM 4158 C C . GLY A 1 560 ? 14.028 0.522 -10.453 1.00 87.19 560 GLY A C 1
ATOM 4159 O O . GLY A 1 560 ? 15.217 0.222 -10.399 1.00 87.19 560 GLY A O 1
ATOM 4160 N N . GLN A 1 561 ? 13.622 1.765 -10.707 1.00 80.19 561 GLN A N 1
ATOM 4161 C CA . GLN A 1 561 ? 14.494 2.921 -10.915 1.00 80.19 561 GLN A CA 1
ATOM 4162 C C . GLN A 1 561 ? 15.222 3.319 -9.613 1.00 80.19 561 GLN A C 1
ATOM 4164 O O . GLN A 1 561 ? 14.673 3.997 -8.740 1.00 80.19 561 GLN A O 1
ATOM 4169 N N . GLY A 1 562 ? 16.483 2.906 -9.476 1.00 63.84 562 GLY A N 1
ATOM 4170 C CA . GLY A 1 562 ? 17.367 3.356 -8.397 1.00 63.84 562 GLY A CA 1
ATOM 4171 C C . GLY A 1 562 ? 17.744 4.834 -8.546 1.00 63.84 562 GLY A C 1
ATOM 4172 O O . GLY A 1 562 ? 17.939 5.317 -9.656 1.00 63.84 562 GLY A O 1
ATOM 4173 N N . THR A 1 563 ? 17.851 5.568 -7.434 1.00 54.78 563 THR A N 1
ATOM 4174 C CA . THR A 1 563 ? 18.064 7.033 -7.449 1.00 54.78 563 THR A CA 1
ATOM 4175 C C . THR A 1 563 ? 19.403 7.497 -6.863 1.00 54.78 563 THR A C 1
ATOM 4177 O O . THR A 1 563 ? 19.672 8.697 -6.853 1.00 54.78 563 THR A O 1
ATOM 4180 N N . ASN A 1 564 ? 20.257 6.583 -6.388 1.00 54.62 564 ASN A N 1
ATOM 4181 C CA . ASN A 1 564 ? 21.548 6.903 -5.769 1.00 54.62 564 ASN A CA 1
ATOM 4182 C C . ASN A 1 564 ? 22.724 6.317 -6.574 1.00 54.62 564 ASN A C 1
ATOM 4184 O O . ASN A 1 564 ? 22.633 5.214 -7.113 1.00 54.62 564 ASN A O 1
ATOM 4188 N N . ARG A 1 565 ? 23.827 7.071 -6.636 1.00 46.06 565 ARG A N 1
ATOM 4189 C CA . ARG A 1 565 ? 24.998 6.812 -7.487 1.00 46.06 565 ARG A CA 1
ATOM 4190 C C . ARG A 1 565 ? 25.906 5.692 -6.993 1.00 46.06 565 ARG A C 1
ATOM 4192 O O . ARG A 1 565 ? 26.397 4.907 -7.792 1.00 46.06 565 ARG A O 1
ATOM 4199 N N . ASN A 1 566 ? 26.155 5.637 -5.682 1.00 44.81 566 ASN A N 1
ATOM 4200 C CA . ASN A 1 566 ? 27.388 5.015 -5.185 1.00 44.81 566 ASN A CA 1
ATOM 4201 C C . ASN A 1 566 ? 27.211 3.661 -4.479 1.00 44.81 566 ASN A C 1
ATOM 4203 O O . ASN A 1 566 ? 28.190 2.931 -4.359 1.00 44.81 566 ASN A O 1
ATOM 4207 N N . ASN A 1 567 ? 26.033 3.347 -3.920 1.00 48.06 567 ASN A N 1
ATOM 4208 C CA . ASN A 1 567 ? 25.902 2.193 -3.016 1.00 48.06 567 ASN A CA 1
ATOM 4209 C C . ASN A 1 567 ? 24.433 1.754 -2.804 1.00 48.06 567 ASN A C 1
ATOM 4211 O O . ASN A 1 567 ? 23.798 2.190 -1.836 1.00 48.06 567 ASN A O 1
ATOM 4215 N N . PRO A 1 568 ? 23.859 0.893 -3.670 1.00 46.66 568 PRO A N 1
ATOM 4216 C CA . PRO A 1 568 ? 22.537 0.297 -3.457 1.00 46.66 568 PRO A CA 1
ATOM 4217 C C . PRO A 1 568 ? 22.589 -0.761 -2.334 1.00 46.66 568 PRO A C 1
ATOM 4219 O O . PRO A 1 568 ? 22.502 -1.962 -2.594 1.00 46.66 568 PRO A O 1
ATOM 4222 N N . GLY A 1 569 ? 22.762 -0.312 -1.083 1.00 44.25 569 GLY A N 1
ATOM 4223 C CA . GLY A 1 569 ? 22.759 -1.167 0.111 1.00 44.25 569 GLY A CA 1
ATOM 4224 C C . GLY A 1 569 ? 23.244 -0.554 1.434 1.00 44.25 569 GLY A C 1
ATOM 4225 O O . GLY A 1 569 ? 22.905 -1.107 2.474 1.00 44.25 569 GLY A O 1
ATOM 4226 N N . GLU A 1 570 ? 23.981 0.566 1.440 1.00 40.78 570 GLU A N 1
ATOM 4227 C CA . GLU A 1 570 ? 24.382 1.255 2.694 1.00 40.78 570 GLU A CA 1
ATOM 4228 C C . GLU A 1 570 ? 23.773 2.659 2.839 1.00 40.78 570 GLU A C 1
ATOM 4230 O O . GLU A 1 570 ? 23.249 2.995 3.902 1.00 40.78 570 GLU A O 1
ATOM 4235 N N . ASP A 1 571 ? 23.779 3.479 1.782 1.00 42.00 571 ASP A N 1
ATOM 4236 C CA . ASP A 1 571 ? 23.278 4.857 1.855 1.00 42.00 571 ASP A CA 1
ATOM 4237 C C . ASP A 1 571 ? 21.754 4.929 1.680 1.00 42.00 571 ASP A C 1
ATOM 4239 O O . ASP A 1 571 ? 21.258 5.218 0.592 1.00 42.00 571 ASP A O 1
ATOM 4243 N N . ASN A 1 572 ? 21.019 4.696 2.772 1.00 46.28 572 ASN A N 1
ATOM 4244 C CA . ASN A 1 572 ? 20.018 5.632 3.323 1.00 46.28 572 ASN A CA 1
ATOM 4245 C C . ASN A 1 572 ? 19.090 6.394 2.312 1.00 46.28 572 ASN A C 1
ATOM 4247 O O . ASN A 1 572 ? 18.792 7.578 2.490 1.00 46.28 572 ASN A O 1
ATOM 4251 N N . SER A 1 573 ? 18.642 5.758 1.222 1.00 43.66 573 SER A N 1
ATOM 4252 C CA . SER A 1 573 ? 17.941 6.427 0.108 1.00 43.66 573 SER A CA 1
ATOM 4253 C C . SER A 1 573 ? 16.983 5.503 -0.655 1.00 43.66 573 SER A C 1
ATOM 4255 O O . SER A 1 573 ? 17.079 4.277 -0.597 1.00 43.66 573 SER A O 1
ATOM 4257 N N . THR A 1 574 ? 16.010 6.099 -1.351 1.00 50.25 574 THR A N 1
ATOM 4258 C CA . THR A 1 574 ? 14.855 5.403 -1.939 1.00 50.25 574 THR A CA 1
ATOM 4259 C C . THR A 1 574 ? 15.184 4.747 -3.284 1.00 50.25 574 THR A C 1
ATOM 4261 O O . THR A 1 574 ? 14.732 5.205 -4.336 1.00 50.25 574 THR A O 1
ATOM 4264 N N . ALA A 1 575 ? 15.959 3.663 -3.262 1.00 56.41 575 ALA A N 1
ATOM 4265 C CA . ALA A 1 575 ? 16.081 2.780 -4.416 1.00 56.41 575 ALA A CA 1
ATOM 4266 C C . ALA A 1 575 ? 14.794 1.955 -4.589 1.00 56.41 575 ALA A C 1
ATOM 4268 O O . ALA A 1 575 ? 14.460 1.131 -3.734 1.00 56.41 575 ALA A O 1
ATOM 4269 N N . TYR A 1 576 ? 14.086 2.151 -5.702 1.00 78.88 576 TYR A N 1
ATOM 4270 C CA . TYR A 1 576 ? 13.111 1.170 -6.174 1.00 78.88 576 TYR A CA 1
ATOM 4271 C C . TYR A 1 576 ? 13.871 -0.055 -6.696 1.00 78.88 576 TYR A C 1
ATOM 4273 O O . TYR A 1 576 ? 14.916 0.095 -7.323 1.00 78.88 576 TYR A O 1
ATOM 4281 N N . THR A 1 577 ? 13.394 -1.267 -6.400 1.00 80.94 577 THR A N 1
ATOM 4282 C CA . THR A 1 577 ? 14.111 -2.511 -6.736 1.00 80.94 577 THR A CA 1
ATOM 4283 C C . THR A 1 577 ? 13.160 -3.575 -7.247 1.00 80.94 577 THR A C 1
ATOM 4285 O O . THR A 1 577 ? 12.148 -3.829 -6.595 1.00 80.94 577 THR A O 1
ATOM 4288 N N . PHE A 1 578 ? 13.535 -4.281 -8.309 1.00 89.06 578 PHE A N 1
ATOM 4289 C CA . PHE A 1 578 ? 12.833 -5.486 -8.740 1.00 89.06 578 PHE A CA 1
ATOM 4290 C C . PHE A 1 578 ? 13.369 -6.727 -8.001 1.00 89.06 578 PHE A C 1
ATOM 4292 O O . PHE A 1 578 ? 14.581 -6.878 -7.834 1.00 89.06 578 PHE A O 1
ATOM 4299 N N . ARG A 1 579 ? 12.468 -7.606 -7.541 1.00 86.44 579 ARG A N 1
ATOM 4300 C CA . ARG A 1 579 ? 12.746 -8.880 -6.835 1.00 86.44 579 ARG A CA 1
ATOM 4301 C C . ARG A 1 579 ? 11.856 -10.039 -7.306 1.00 86.44 579 ARG A C 1
ATOM 4303 O O . ARG A 1 579 ? 11.859 -11.098 -6.682 1.00 86.44 579 ARG A O 1
ATOM 4310 N N . GLY A 1 580 ? 11.074 -9.832 -8.365 1.00 87.75 580 GLY A N 1
ATOM 4311 C CA . GLY A 1 580 ? 10.200 -10.852 -8.943 1.00 87.75 580 GLY A CA 1
ATOM 4312 C C . GLY A 1 580 ? 10.900 -11.749 -9.962 1.00 87.75 580 GLY A C 1
ATOM 4313 O O . GLY A 1 580 ? 12.092 -11.616 -10.240 1.00 87.75 580 GLY A O 1
ATOM 4314 N N . CYS A 1 581 ? 10.124 -12.653 -10.552 1.00 93.31 581 CYS A N 1
ATOM 4315 C CA . CYS A 1 581 ? 10.513 -13.496 -11.676 1.00 93.31 581 CYS A CA 1
ATOM 4316 C C . CYS A 1 581 ? 9.842 -12.972 -12.956 1.00 93.31 581 CYS A C 1
ATOM 4318 O O . CYS A 1 581 ? 8.647 -13.183 -13.143 1.00 93.31 581 CYS A O 1
ATOM 4320 N N . TYR A 1 582 ? 10.589 -12.277 -13.817 1.00 97.69 582 TYR A N 1
ATOM 4321 C CA . TYR A 1 582 ? 10.141 -11.848 -15.144 1.00 97.69 582 TYR A CA 1
ATOM 4322 C C . TYR A 1 582 ? 10.561 -12.885 -16.190 1.00 97.69 582 TYR A C 1
ATOM 4324 O O . TYR A 1 582 ? 11.749 -13.057 -16.467 1.00 97.69 582 TYR A O 1
ATOM 4332 N N . ASP A 1 583 ? 9.579 -13.569 -16.767 1.00 94.06 583 ASP A N 1
ATOM 4333 C CA . ASP A 1 583 ? 9.735 -14.483 -17.893 1.00 94.06 583 ASP A CA 1
ATOM 4334 C C . ASP A 1 583 ? 9.373 -13.757 -19.196 1.00 94.06 583 ASP A C 1
ATOM 4336 O O . ASP A 1 583 ? 8.224 -13.383 -19.405 1.00 94.06 583 ASP A O 1
ATOM 4340 N N . GLY A 1 584 ? 10.349 -13.540 -20.074 1.00 91.00 584 GLY A N 1
ATOM 4341 C CA . GLY A 1 584 ? 10.147 -12.928 -21.385 1.00 91.00 584 GLY A CA 1
ATOM 4342 C C . GLY A 1 584 ? 9.398 -13.814 -22.389 1.00 91.00 584 GLY A C 1
ATOM 4343 O O . GLY A 1 584 ? 9.026 -13.329 -23.450 1.00 91.00 584 GLY A O 1
ATOM 4344 N N . GLY A 1 585 ? 9.179 -15.105 -22.106 1.00 82.50 585 GLY A N 1
ATOM 4345 C CA . GLY A 1 585 ? 8.461 -16.021 -23.004 1.00 82.50 585 GLY A CA 1
ATOM 4346 C C . GLY A 1 585 ? 9.145 -16.295 -24.356 1.00 82.50 585 GLY A C 1
ATOM 4347 O O . GLY A 1 585 ? 8.532 -16.908 -25.225 1.00 82.50 585 GLY A O 1
ATOM 4348 N N . TYR A 1 586 ? 10.403 -15.869 -24.520 1.00 81.06 586 TYR A N 1
ATOM 4349 C CA . TYR A 1 586 ? 11.157 -15.739 -25.780 1.00 81.06 586 TYR A CA 1
ATOM 4350 C C . TYR A 1 586 ? 10.740 -14.609 -26.706 1.00 81.06 586 TYR A C 1
ATOM 4352 O O . TYR A 1 586 ? 11.082 -14.615 -27.888 1.00 81.06 586 TYR A O 1
ATOM 4360 N N . HIS A 1 587 ? 10.077 -13.614 -26.137 1.00 90.62 587 HIS A N 1
ATOM 4361 C CA . HIS A 1 587 ? 9.772 -12.367 -26.802 1.00 90.62 587 HIS A CA 1
ATOM 4362 C C . HIS A 1 587 ? 10.855 -11.313 -26.588 1.00 90.62 587 HIS A C 1
ATOM 4364 O O . HIS A 1 587 ? 11.694 -11.393 -25.683 1.00 90.62 587 HIS A O 1
ATOM 4370 N N . GLU A 1 588 ? 10.807 -10.303 -27.447 1.00 94.38 588 GLU A N 1
ATOM 4371 C CA . GLU A 1 588 ? 11.697 -9.149 -27.396 1.00 94.38 588 GLU A CA 1
ATOM 4372 C C . GLU A 1 588 ? 10.969 -7.895 -26.905 1.00 94.38 588 GLU A C 1
ATOM 4374 O O . GLU A 1 588 ? 9.771 -7.711 -27.129 1.00 94.38 588 GLU A O 1
ATOM 4379 N N . VAL A 1 589 ? 11.715 -7.004 -26.259 1.00 98.31 589 VAL A N 1
ATOM 4380 C CA . VAL A 1 589 ? 11.343 -5.608 -26.036 1.00 98.31 589 VAL A CA 1
ATOM 4381 C C . VAL A 1 589 ? 12.256 -4.755 -26.914 1.00 98.31 589 VAL A C 1
ATOM 4383 O O . VAL A 1 589 ? 13.473 -4.770 -26.722 1.00 98.31 589 VAL A O 1
ATOM 4386 N N . ARG A 1 590 ? 11.685 -4.048 -27.896 1.00 97.75 590 ARG A N 1
ATOM 4387 C CA . ARG A 1 590 ? 12.441 -3.367 -28.964 1.00 97.75 590 ARG A CA 1
ATOM 4388 C C . ARG A 1 590 ? 12.450 -1.851 -28.829 1.00 97.75 590 ARG A C 1
ATOM 4390 O O . ARG A 1 590 ? 11.565 -1.271 -28.197 1.00 97.75 590 ARG A O 1
ATOM 4397 N N . ASN A 1 591 ? 13.404 -1.201 -29.496 1.00 96.50 591 ASN A N 1
ATOM 4398 C CA . ASN A 1 591 ? 13.464 0.257 -29.672 1.00 96.50 591 ASN A CA 1
ATOM 4399 C C . ASN A 1 591 ? 13.466 1.034 -28.338 1.00 96.50 591 ASN A C 1
ATOM 4401 O O . ASN A 1 591 ? 12.897 2.126 -28.220 1.00 96.50 591 ASN A O 1
ATOM 4405 N N . MET A 1 592 ? 14.079 0.456 -27.299 1.00 97.19 592 MET A N 1
ATOM 4406 C CA . MET A 1 592 ? 14.198 1.092 -25.987 1.00 97.19 592 MET A CA 1
ATOM 4407 C C . MET A 1 592 ? 15.070 2.349 -26.090 1.00 97.19 592 MET A C 1
ATOM 4409 O O . MET A 1 592 ? 16.195 2.277 -26.572 1.00 97.19 592 MET A O 1
ATOM 4413 N N . TYR A 1 593 ? 14.587 3.487 -25.595 1.00 96.12 593 TYR A N 1
ATOM 4414 C CA . TYR A 1 593 ? 15.333 4.747 -25.568 1.00 96.12 593 TYR A CA 1
ATOM 4415 C C . TYR A 1 593 ? 15.524 5.209 -24.120 1.00 96.12 593 TYR A C 1
ATOM 4417 O O . TYR A 1 593 ? 14.542 5.351 -23.398 1.00 96.12 593 TYR A O 1
ATOM 4425 N N . ILE A 1 594 ? 16.764 5.436 -23.682 1.00 93.12 594 ILE A N 1
ATOM 4426 C CA . ILE A 1 594 ? 17.100 5.977 -22.351 1.00 93.12 594 ILE A CA 1
ATOM 4427 C C . ILE A 1 594 ? 18.152 7.079 -22.518 1.00 93.12 594 ILE A C 1
ATOM 4429 O O . ILE A 1 594 ? 19.134 6.875 -23.232 1.00 93.12 594 ILE A O 1
ATOM 4433 N N . ASN A 1 595 ? 17.984 8.225 -21.849 1.00 90.00 595 ASN A N 1
ATOM 4434 C CA . ASN A 1 595 ? 18.906 9.368 -21.929 1.00 90.00 595 ASN A CA 1
ATOM 4435 C C . ASN A 1 595 ? 19.059 10.085 -20.568 1.00 90.00 595 ASN A C 1
ATOM 4437 O O . ASN A 1 595 ? 19.097 11.316 -20.474 1.00 90.00 595 ASN A O 1
ATOM 4441 N N . GLY A 1 596 ? 19.098 9.299 -19.492 1.00 80.94 596 GLY A N 1
ATOM 4442 C CA . GLY A 1 596 ? 18.999 9.776 -18.119 1.00 80.94 596 GLY A CA 1
ATOM 4443 C C . GLY A 1 596 ? 20.333 10.199 -17.502 1.00 80.94 596 GLY A C 1
ATOM 4444 O O . GLY A 1 596 ? 21.305 9.454 -17.523 1.00 80.94 596 GLY A O 1
ATOM 4445 N N . ASN A 1 597 ? 20.373 11.354 -16.831 1.00 77.19 597 ASN A N 1
ATOM 4446 C CA . ASN A 1 597 ? 21.529 11.793 -16.020 1.00 77.19 597 ASN A CA 1
ATOM 4447 C C . ASN A 1 597 ? 21.444 11.335 -14.550 1.00 77.19 597 ASN A C 1
ATOM 4449 O O . ASN A 1 597 ? 21.808 12.055 -13.616 1.00 77.19 597 ASN A O 1
ATOM 4453 N N . TYR A 1 598 ? 20.920 10.126 -14.375 1.00 73.56 598 TYR A N 1
ATOM 4454 C CA . TYR A 1 598 ? 20.822 9.373 -13.132 1.00 73.56 598 TYR A CA 1
ATOM 4455 C C . TYR A 1 598 ? 21.427 7.978 -13.362 1.00 73.56 598 TYR A C 1
ATOM 4457 O O . TYR A 1 598 ? 21.885 7.658 -14.465 1.00 73.56 598 TYR A O 1
ATOM 4465 N N . ASP A 1 599 ? 21.517 7.185 -12.300 1.00 71.50 599 ASP A N 1
ATOM 4466 C CA . ASP A 1 599 ? 22.468 6.082 -12.212 1.00 71.50 599 ASP A CA 1
ATOM 4467 C C . ASP A 1 599 ? 21.751 4.735 -12.035 1.00 71.50 599 ASP A C 1
ATOM 4469 O O . ASP A 1 599 ? 20.708 4.668 -11.385 1.00 71.50 599 ASP A O 1
ATOM 4473 N N . ASN A 1 600 ? 22.349 3.654 -12.553 1.00 80.56 600 ASN A N 1
ATOM 4474 C CA . ASN A 1 600 ? 21.759 2.309 -12.650 1.00 80.56 600 ASN A CA 1
ATOM 4475 C C . ASN A 1 600 ? 20.607 2.265 -13.671 1.00 80.56 600 ASN A C 1
ATOM 4477 O O . ASN A 1 600 ? 19.447 2.041 -13.323 1.00 80.56 600 ASN A O 1
ATOM 4481 N N . LEU A 1 601 ? 20.944 2.481 -14.948 1.00 87.81 601 LEU A N 1
ATOM 4482 C CA . LEU A 1 601 ? 19.981 2.504 -16.055 1.00 87.81 601 LEU A CA 1
ATOM 4483 C C . LEU A 1 601 ? 19.993 1.216 -16.886 1.00 87.81 601 LEU A C 1
ATOM 4485 O O . LEU A 1 601 ? 21.042 0.612 -17.105 1.00 87.81 601 LEU A O 1
ATOM 4489 N N . GLY A 1 602 ? 18.823 0.856 -17.403 1.00 92.88 602 GLY A N 1
ATOM 4490 C CA . GLY A 1 602 ? 18.585 -0.288 -18.276 1.00 92.88 602 GLY A CA 1
ATOM 4491 C C . GLY A 1 602 ? 17.086 -0.523 -18.434 1.00 92.88 602 GLY A C 1
ATOM 4492 O O . GLY A 1 602 ? 16.281 0.286 -17.968 1.00 92.88 602 GLY A O 1
ATOM 4493 N N . PHE A 1 603 ? 16.694 -1.638 -19.050 1.00 97.00 603 PHE A N 1
ATOM 4494 C CA . PHE A 1 603 ? 15.287 -2.047 -19.062 1.00 97.00 603 PHE A CA 1
ATOM 4495 C C . PHE A 1 603 ? 14.747 -2.248 -17.628 1.00 97.00 603 PHE A C 1
ATOM 4497 O O . PHE A 1 603 ? 13.702 -1.699 -17.261 1.00 97.00 603 PHE A O 1
ATOM 4504 N N . PHE A 1 604 ? 15.535 -2.921 -16.784 1.00 95.44 604 PHE A N 1
ATOM 4505 C CA . PHE A 1 604 ? 15.456 -2.857 -15.323 1.00 95.44 604 PHE A CA 1
ATOM 4506 C C . PHE A 1 604 ? 16.468 -1.835 -14.776 1.00 95.44 604 PHE A C 1
ATOM 4508 O O . PHE A 1 604 ? 17.556 -1.667 -15.327 1.00 95.44 604 PHE A O 1
ATOM 4515 N N . GLY A 1 605 ? 16.151 -1.171 -13.663 1.00 90.94 605 GLY A N 1
ATOM 4516 C CA . GLY A 1 605 ? 17.107 -0.301 -12.970 1.00 90.94 605 GLY A CA 1
ATOM 4517 C C . GLY A 1 605 ? 17.986 -1.103 -12.008 1.00 90.94 605 GLY A C 1
ATOM 4518 O O . GLY A 1 605 ? 19.135 -1.421 -12.311 1.00 90.94 605 GLY A O 1
ATOM 4519 N N . VAL A 1 606 ? 17.419 -1.471 -10.856 1.00 86.25 606 VAL A N 1
ATOM 4520 C CA . VAL A 1 606 ? 18.091 -2.217 -9.783 1.00 86.25 606 VAL A CA 1
ATOM 4521 C C . VAL A 1 606 ? 17.415 -3.570 -9.556 1.00 86.25 606 VAL A C 1
ATOM 4523 O O . VAL A 1 606 ? 16.263 -3.647 -9.117 1.00 86.25 606 VAL A O 1
ATOM 4526 N N . LEU A 1 607 ? 18.164 -4.648 -9.784 1.00 87.00 607 LEU A N 1
ATOM 4527 C CA . LEU A 1 607 ? 17.792 -6.007 -9.390 1.00 87.00 607 LEU A CA 1
ATOM 4528 C C . LEU A 1 607 ? 18.258 -6.268 -7.951 1.00 87.00 607 LEU A C 1
ATOM 4530 O O . LEU A 1 607 ? 19.404 -5.992 -7.606 1.00 87.00 607 LEU A O 1
ATOM 4534 N N . HIS A 1 608 ? 17.400 -6.818 -7.096 1.00 80.69 608 HIS A N 1
ATOM 4535 C CA . HIS A 1 608 ? 17.716 -7.101 -5.690 1.00 80.69 608 HIS A CA 1
ATOM 4536 C C . HIS A 1 608 ? 17.385 -8.569 -5.355 1.00 80.69 608 HIS A C 1
ATOM 4538 O O . HIS A 1 608 ? 16.715 -9.251 -6.122 1.00 80.69 608 HIS A O 1
ATOM 4544 N N . HIS A 1 609 ? 17.873 -9.066 -4.212 1.00 74.38 609 HIS A N 1
ATOM 4545 C CA . HIS A 1 609 ? 17.629 -10.406 -3.639 1.00 74.38 609 HIS A CA 1
ATOM 4546 C C . HIS A 1 609 ? 16.358 -11.117 -4.154 1.00 74.38 609 HIS A C 1
ATOM 4548 O O . HIS A 1 609 ? 15.249 -10.644 -3.896 1.00 74.38 609 HIS A O 1
ATOM 4554 N N . GLY A 1 610 ? 16.538 -12.266 -4.815 1.00 74.94 610 GLY A N 1
ATOM 4555 C CA . GLY A 1 610 ? 15.471 -13.085 -5.407 1.00 74.94 610 GLY A CA 1
ATOM 4556 C C . GLY A 1 610 ? 15.109 -12.761 -6.865 1.00 74.94 610 GLY A C 1
ATOM 4557 O O . GLY A 1 610 ? 14.492 -13.599 -7.524 1.00 74.94 610 GLY A O 1
ATOM 4558 N N . ALA A 1 611 ? 15.514 -11.597 -7.391 1.00 86.00 611 ALA A N 1
ATOM 4559 C CA . ALA A 1 611 ? 15.208 -11.185 -8.760 1.00 86.00 611 ALA A CA 1
ATOM 4560 C C . ALA A 1 611 ? 15.645 -12.222 -9.801 1.00 86.00 611 ALA A C 1
ATOM 4562 O O . ALA A 1 611 ? 16.777 -12.702 -9.799 1.00 86.00 611 ALA A O 1
ATOM 4563 N N . THR A 1 612 ? 14.754 -12.528 -10.735 1.00 89.56 612 THR A N 1
ATOM 4564 C CA . THR A 1 612 ? 15.009 -13.442 -11.847 1.00 89.56 612 THR A CA 1
ATOM 4565 C C . THR A 1 612 ? 14.491 -12.810 -13.127 1.00 89.56 612 THR A C 1
ATOM 4567 O O . THR A 1 612 ? 13.291 -12.589 -13.253 1.00 89.56 612 THR A O 1
ATOM 4570 N N . ILE A 1 613 ? 15.380 -12.540 -14.078 1.00 96.38 613 ILE A N 1
ATOM 4571 C CA . ILE A 1 613 ? 15.043 -12.138 -15.444 1.00 96.38 613 ILE A CA 1
ATOM 4572 C C . ILE A 1 613 ? 15.422 -13.300 -16.359 1.00 96.38 613 ILE A C 1
ATOM 4574 O O . ILE A 1 613 ? 16.552 -13.796 -16.291 1.00 96.38 613 ILE A O 1
ATOM 4578 N N . LYS A 1 614 ? 14.489 -13.756 -17.193 1.00 85.94 614 LYS A N 1
ATOM 4579 C CA . LYS A 1 614 ? 14.724 -14.888 -18.089 1.00 85.94 614 LYS A CA 1
ATOM 4580 C C . LYS A 1 614 ? 14.017 -14.748 -19.427 1.00 85.94 614 LYS A C 1
ATOM 4582 O O . LYS A 1 614 ? 13.018 -14.047 -19.513 1.00 85.94 614 LYS A O 1
ATOM 4587 N N . ASN A 1 615 ? 14.485 -15.481 -20.436 1.00 82.75 615 ASN A N 1
ATOM 4588 C CA . ASN A 1 615 ? 13.786 -15.689 -21.714 1.00 82.75 615 ASN A CA 1
ATOM 4589 C C . ASN A 1 615 ? 13.488 -14.397 -22.499 1.00 82.75 615 ASN A C 1
ATOM 4591 O O . ASN A 1 615 ? 12.466 -14.332 -23.178 1.00 82.75 615 ASN A O 1
ATOM 4595 N N . LEU A 1 616 ? 14.324 -13.365 -22.365 1.00 95.69 616 LEU A N 1
ATOM 4596 C CA . LEU A 1 616 ? 13.987 -11.997 -22.769 1.00 95.69 616 LEU A CA 1
ATOM 4597 C C . LEU A 1 616 ? 15.050 -11.372 -23.680 1.00 95.69 616 LEU A C 1
ATOM 4599 O O . LEU A 1 616 ? 16.208 -11.221 -23.280 1.00 95.69 616 LEU A O 1
ATOM 4603 N N . GLY A 1 617 ? 14.630 -10.924 -24.861 1.00 93.56 617 GLY A N 1
ATOM 4604 C CA . GLY A 1 617 ? 15.402 -9.984 -25.669 1.00 93.56 617 GLY A CA 1
ATOM 4605 C C . GLY A 1 617 ? 15.140 -8.540 -25.248 1.00 93.56 617 GLY A C 1
ATOM 4606 O O . GLY A 1 617 ? 13.988 -8.156 -25.068 1.00 93.56 617 GLY A O 1
ATOM 4607 N N . VAL A 1 618 ? 16.186 -7.722 -25.135 1.00 98.06 618 VAL A N 1
ATOM 4608 C CA . VAL A 1 618 ? 16.071 -6.253 -25.145 1.00 98.06 618 VAL A CA 1
ATOM 4609 C C . VAL A 1 618 ? 16.910 -5.738 -26.308 1.00 98.06 618 VAL A C 1
ATOM 4611 O O . VAL A 1 618 ? 18.135 -5.627 -26.212 1.00 98.06 618 VAL A O 1
ATOM 4614 N N . THR A 1 619 ? 16.251 -5.517 -27.439 1.00 94.44 619 THR A N 1
ATOM 4615 C CA . THR A 1 619 ? 16.886 -5.331 -28.746 1.00 94.44 619 THR A CA 1
ATOM 4616 C C . THR A 1 619 ? 16.648 -3.936 -29.315 1.00 94.44 619 THR A C 1
ATOM 4618 O O . THR A 1 619 ? 15.757 -3.198 -28.891 1.00 94.44 619 THR A O 1
ATOM 4621 N N . ASP A 1 620 ? 17.524 -3.542 -30.237 1.00 93.38 620 ASP A N 1
ATOM 4622 C CA . ASP A 1 620 ? 17.507 -2.257 -30.944 1.00 93.38 620 ASP A CA 1
ATOM 4623 C C . ASP A 1 620 ? 17.433 -1.047 -29.990 1.00 93.38 620 ASP A C 1
ATOM 4625 O O . ASP A 1 620 ? 16.826 -0.013 -30.266 1.00 93.38 620 ASP A O 1
ATOM 4629 N N . ALA A 1 621 ? 18.062 -1.197 -28.821 1.00 96.69 621 ALA A N 1
ATOM 4630 C CA . ALA A 1 621 ? 18.073 -0.194 -27.771 1.00 96.69 621 ALA A CA 1
ATOM 4631 C C . ALA A 1 621 ? 19.074 0.935 -28.064 1.00 96.69 621 ALA A C 1
ATOM 4633 O O . ALA A 1 621 ? 20.152 0.711 -28.612 1.00 96.69 621 ALA A O 1
ATOM 4634 N N . TRP A 1 622 ? 18.779 2.142 -27.593 1.00 96.06 622 TRP A N 1
ATOM 4635 C CA . TRP A 1 622 ? 19.758 3.207 -27.401 1.00 96.06 622 TRP A CA 1
ATOM 4636 C C . TRP A 1 622 ? 19.683 3.677 -25.951 1.00 96.06 622 TRP A C 1
ATOM 4638 O O . TRP A 1 622 ? 18.697 4.286 -25.533 1.00 96.06 622 TRP A O 1
ATOM 4648 N N . ALA A 1 623 ? 20.710 3.356 -25.167 1.00 93.69 623 ALA A N 1
ATOM 4649 C CA . ALA A 1 623 ? 20.724 3.591 -23.729 1.00 93.69 623 ALA A CA 1
ATOM 4650 C C . ALA A 1 623 ? 21.927 4.455 -23.329 1.00 93.69 623 ALA A C 1
ATOM 4652 O O . ALA A 1 623 ? 23.075 4.046 -23.513 1.00 93.69 623 ALA A O 1
ATOM 4653 N N . LYS A 1 624 ? 21.670 5.642 -22.766 1.00 91.50 624 LYS A N 1
ATOM 4654 C CA . LYS A 1 624 ? 22.703 6.622 -22.413 1.00 91.50 624 LYS A CA 1
ATOM 4655 C C . LYS A 1 624 ? 22.553 7.201 -21.004 1.00 91.50 624 LYS A C 1
ATOM 4657 O O . LYS A 1 624 ? 21.450 7.521 -20.570 1.00 91.50 624 LYS A O 1
ATOM 4662 N N . THR A 1 625 ? 23.688 7.401 -20.329 1.00 87.25 625 THR A N 1
ATOM 4663 C CA . THR A 1 625 ? 23.834 8.251 -19.128 1.00 87.25 625 THR A CA 1
ATOM 4664 C C . THR A 1 625 ? 25.163 9.000 -19.169 1.00 87.25 625 THR A C 1
ATOM 4666 O O . THR A 1 625 ? 26.134 8.509 -19.741 1.00 87.25 625 THR A O 1
ATOM 4669 N N . MET A 1 626 ? 25.247 10.190 -18.568 1.00 83.31 626 MET A N 1
ATOM 4670 C CA . MET A 1 626 ? 26.535 10.882 -18.404 1.00 83.31 626 MET A CA 1
ATOM 4671 C C . MET A 1 626 ? 27.227 10.595 -17.065 1.00 83.31 626 MET A C 1
ATOM 4673 O O . MET A 1 626 ? 28.386 10.981 -16.900 1.00 83.31 626 MET A O 1
ATOM 4677 N N . THR A 1 627 ? 26.554 9.954 -16.100 1.00 76.00 627 THR A N 1
ATOM 4678 C CA . THR A 1 627 ? 27.058 9.881 -14.713 1.00 76.00 627 THR A CA 1
ATOM 4679 C C . THR A 1 627 ? 27.174 8.482 -14.132 1.00 76.00 627 THR A C 1
ATOM 4681 O O . THR A 1 627 ? 28.088 8.257 -13.341 1.00 76.00 627 THR A O 1
ATOM 4684 N N . GLY A 1 628 ? 26.293 7.557 -14.516 1.00 75.62 628 GLY A N 1
ATOM 4685 C CA . GLY A 1 628 ? 26.106 6.313 -13.775 1.00 75.62 628 GLY A CA 1
ATOM 4686 C C . GLY A 1 628 ? 26.441 5.021 -14.506 1.00 75.62 628 GLY A C 1
ATOM 4687 O O . GLY A 1 628 ? 26.903 5.002 -15.650 1.00 75.62 628 GLY A O 1
ATOM 4688 N N . ASN A 1 629 ? 26.154 3.927 -13.800 1.00 81.69 629 ASN A N 1
ATOM 4689 C CA . ASN A 1 629 ? 26.202 2.566 -14.323 1.00 81.69 629 ASN A CA 1
ATOM 4690 C C . ASN A 1 629 ? 25.049 2.318 -15.302 1.00 81.69 629 ASN A C 1
ATOM 4692 O O . ASN A 1 629 ? 23.912 2.721 -15.028 1.00 81.69 629 ASN A O 1
ATOM 4696 N N . ILE A 1 630 ? 25.331 1.641 -16.417 1.00 89.00 630 ILE A N 1
ATOM 4697 C CA . ILE A 1 630 ? 24.331 1.346 -17.449 1.00 89.00 630 ILE A CA 1
ATOM 4698 C C . ILE A 1 630 ? 24.567 -0.008 -18.128 1.00 89.00 630 ILE A C 1
ATOM 4700 O O . ILE A 1 630 ? 25.695 -0.363 -18.482 1.00 89.00 630 ILE A O 1
ATOM 4704 N N . GLY A 1 631 ? 23.480 -0.746 -18.338 1.00 92.56 631 GLY A N 1
ATOM 4705 C CA . GLY A 1 631 ? 23.448 -1.949 -19.162 1.00 92.56 631 GLY A CA 1
ATOM 4706 C C . GLY A 1 631 ? 22.099 -2.081 -19.854 1.00 92.56 631 GLY A C 1
ATOM 4707 O O . GLY A 1 631 ? 21.089 -1.620 -19.332 1.00 92.56 631 GLY A O 1
ATOM 4708 N N . ILE A 1 632 ? 22.060 -2.676 -21.049 1.00 96.31 632 ILE A N 1
ATOM 4709 C CA . ILE A 1 632 ? 20.830 -2.688 -21.863 1.00 96.31 632 ILE A CA 1
ATOM 4710 C C . ILE A 1 632 ? 19.691 -3.427 -21.141 1.00 96.31 632 ILE A C 1
ATOM 4712 O O . ILE A 1 632 ? 18.561 -2.942 -21.110 1.00 96.31 632 ILE A O 1
ATOM 4716 N N . LEU A 1 633 ? 19.982 -4.559 -20.493 1.00 96.56 633 LEU A N 1
ATOM 4717 C CA . LEU A 1 633 ? 18.976 -5.293 -19.727 1.00 96.56 633 LEU A CA 1
ATOM 4718 C C . LEU A 1 633 ? 18.780 -4.709 -18.322 1.00 96.56 633 LEU A C 1
ATOM 4720 O O . LEU A 1 633 ? 17.644 -4.617 -17.860 1.00 96.56 633 LEU A O 1
ATOM 4724 N N . ALA A 1 634 ? 19.862 -4.344 -17.629 1.00 93.62 634 ALA A N 1
ATOM 4725 C CA . ALA A 1 634 ? 19.791 -3.888 -16.244 1.00 93.62 634 ALA A CA 1
ATOM 4726 C C . ALA A 1 634 ? 20.892 -2.882 -15.861 1.00 93.62 634 ALA A C 1
ATOM 4728 O O . ALA A 1 634 ? 22.048 -3.010 -16.269 1.00 93.62 634 ALA A O 1
ATOM 4729 N N . GLY A 1 635 ? 20.549 -1.931 -14.991 1.00 89.75 635 GLY A N 1
ATOM 4730 C CA . GLY A 1 635 ? 21.491 -0.979 -14.405 1.00 89.75 635 GLY A CA 1
ATOM 4731 C C . GLY A 1 635 ? 22.484 -1.620 -13.439 1.00 89.75 635 GLY A C 1
ATOM 4732 O O . GLY A 1 635 ? 23.692 -1.568 -13.673 1.00 89.75 635 GLY A O 1
ATOM 4733 N N . CYS A 1 636 ? 21.996 -2.248 -12.368 1.00 84.62 636 CYS A N 1
ATOM 4734 C CA . CYS A 1 636 ? 22.843 -3.006 -11.443 1.00 84.62 636 CYS A CA 1
ATOM 4735 C C . CYS A 1 636 ? 22.116 -4.153 -10.720 1.00 84.62 636 CYS A C 1
ATOM 4737 O O . CYS A 1 636 ? 20.884 -4.187 -10.650 1.00 84.62 636 CYS A O 1
ATOM 4739 N N . SER A 1 637 ? 22.888 -5.085 -10.148 1.00 81.69 637 SER A N 1
ATOM 4740 C CA . SER A 1 637 ? 22.432 -5.898 -9.013 1.00 81.69 637 SER A CA 1
ATOM 4741 C C . SER A 1 637 ? 22.841 -5.230 -7.695 1.00 81.69 637 SER A C 1
ATOM 4743 O O . SER A 1 637 ? 23.933 -4.674 -7.581 1.00 81.69 637 SER A O 1
ATOM 4745 N N . SER A 1 638 ? 21.948 -5.234 -6.702 1.00 73.12 638 SER A N 1
ATOM 4746 C CA . SER A 1 638 ? 22.145 -4.521 -5.436 1.00 73.12 638 SER A CA 1
ATOM 4747 C C . SER A 1 638 ? 23.151 -5.214 -4.517 1.00 73.12 638 SER A C 1
ATOM 4749 O O . SER A 1 638 ? 23.326 -6.437 -4.560 1.00 73.12 638 SER A O 1
ATOM 4751 N N . ARG A 1 639 ? 23.743 -4.448 -3.595 1.00 69.12 639 ARG A N 1
ATOM 4752 C CA . ARG A 1 639 ? 24.612 -4.999 -2.551 1.00 69.12 639 ARG A CA 1
ATOM 4753 C C . ARG A 1 639 ? 23.799 -5.917 -1.636 1.00 69.12 639 ARG A C 1
ATOM 4755 O O . ARG A 1 639 ? 22.585 -5.736 -1.497 1.00 69.12 639 ARG A O 1
ATOM 4762 N N . TYR A 1 640 ? 24.443 -6.925 -1.046 1.00 63.62 640 TYR A N 1
ATOM 4763 C CA . TYR A 1 640 ? 23.799 -7.953 -0.207 1.00 63.62 640 TYR A CA 1
ATOM 4764 C C . TYR A 1 640 ? 22.690 -8.773 -0.900 1.00 63.62 640 TYR A C 1
ATOM 4766 O O . TYR A 1 640 ? 21.989 -9.559 -0.246 1.00 63.62 640 TYR A O 1
ATOM 4774 N N . SER A 1 641 ? 22.506 -8.622 -2.216 1.00 65.25 641 SER A N 1
ATOM 4775 C CA . SER A 1 641 ? 21.549 -9.423 -2.971 1.00 65.25 641 SER A CA 1
ATOM 4776 C C . SER A 1 641 ? 21.997 -10.883 -3.013 1.00 65.25 641 SER A C 1
ATOM 4778 O O . SER A 1 641 ? 23.172 -11.195 -3.171 1.00 65.25 641 SER A O 1
ATOM 4780 N N . ARG A 1 642 ? 21.058 -11.814 -2.841 1.00 65.31 642 ARG A N 1
ATOM 4781 C CA . ARG A 1 642 ? 21.326 -13.249 -2.990 1.00 65.31 642 ARG A CA 1
ATOM 4782 C C . ARG A 1 642 ? 20.432 -13.783 -4.093 1.00 65.31 642 ARG A C 1
ATOM 4784 O O . ARG A 1 642 ? 19.252 -13.426 -4.136 1.00 65.31 642 ARG A O 1
ATOM 4791 N N . ASN A 1 643 ? 20.987 -14.648 -4.934 1.00 70.00 643 ASN A N 1
ATOM 4792 C CA . ASN A 1 643 ? 20.280 -15.345 -6.002 1.00 70.00 643 ASN A CA 1
ATOM 4793 C C . ASN A 1 643 ? 19.602 -14.382 -6.999 1.00 70.00 643 ASN A C 1
ATOM 4795 O O . ASN A 1 643 ? 18.432 -14.577 -7.330 1.00 70.00 643 ASN A O 1
ATOM 4799 N N . VAL A 1 644 ? 20.310 -13.340 -7.452 1.00 79.62 644 VAL A N 1
ATOM 4800 C CA . VAL A 1 644 ? 19.888 -12.565 -8.631 1.00 79.62 644 VAL A CA 1
ATOM 4801 C C . VAL A 1 644 ? 20.243 -13.376 -9.876 1.00 79.62 644 VAL A C 1
ATOM 4803 O O . VAL A 1 644 ? 21.379 -13.822 -10.011 1.00 79.62 644 VAL A O 1
ATOM 4806 N N . ASN A 1 645 ? 19.298 -13.585 -10.789 1.00 84.50 645 ASN A N 1
ATOM 4807 C CA . ASN A 1 645 ? 19.496 -14.434 -11.967 1.00 84.50 645 ASN A CA 1
ATOM 4808 C C . ASN A 1 645 ? 19.115 -13.675 -13.243 1.00 84.50 645 ASN A C 1
ATOM 4810 O O . ASN A 1 645 ? 18.019 -13.130 -13.334 1.00 84.50 645 ASN A O 1
ATOM 4814 N N . ILE A 1 646 ? 20.007 -13.667 -14.230 1.00 88.44 646 ILE A N 1
ATOM 4815 C CA . ILE A 1 646 ? 19.793 -13.152 -15.586 1.00 88.44 646 ILE A CA 1
ATOM 4816 C C . ILE A 1 646 ? 20.167 -14.288 -16.534 1.00 88.44 646 ILE A C 1
ATOM 4818 O O . ILE A 1 646 ? 21.354 -14.548 -16.727 1.00 88.44 646 ILE A O 1
ATOM 4822 N N . VAL A 1 647 ? 19.198 -15.026 -17.076 1.00 82.62 647 VAL A N 1
ATOM 4823 C CA . VAL A 1 647 ? 19.524 -16.273 -17.787 1.00 82.62 647 VAL A CA 1
ATOM 4824 C C . VAL A 1 647 ? 18.704 -16.457 -19.070 1.00 82.62 647 VAL A C 1
ATOM 4826 O O . VAL A 1 647 ? 17.493 -16.268 -19.086 1.00 82.62 647 VAL A O 1
ATOM 4829 N N . GLN A 1 648 ? 19.390 -16.794 -20.169 1.00 79.31 648 GLN A N 1
ATOM 4830 C CA . GLN A 1 648 ? 18.888 -16.683 -21.553 1.00 79.31 648 GLN A CA 1
ATOM 4831 C C . GLN A 1 648 ? 18.152 -15.373 -21.845 1.00 79.31 648 GLN A C 1
ATOM 4833 O O . GLN A 1 648 ? 17.044 -15.352 -22.386 1.00 79.31 648 GLN A O 1
ATOM 4838 N N . CYS A 1 649 ? 18.813 -14.276 -21.501 1.00 87.38 649 CYS A N 1
ATOM 4839 C CA . CYS A 1 649 ? 18.476 -12.961 -22.013 1.00 87.38 649 CYS A CA 1
ATOM 4840 C C . CYS A 1 649 ? 19.480 -12.564 -23.102 1.00 87.38 649 CYS A C 1
ATOM 4842 O O . CYS A 1 649 ? 20.642 -12.986 -23.071 1.00 87.38 649 CYS A O 1
ATOM 4844 N N . TRP A 1 650 ? 19.049 -11.747 -24.057 1.00 92.69 650 TRP A N 1
ATOM 4845 C CA . TRP A 1 650 ? 19.918 -11.226 -25.110 1.00 92.69 650 TRP A CA 1
ATOM 4846 C C . TRP A 1 650 ? 19.729 -9.727 -25.308 1.00 92.69 650 TRP A C 1
ATOM 4848 O O . TRP A 1 650 ? 18.651 -9.196 -25.052 1.00 92.69 650 TRP A O 1
ATOM 4858 N N . THR A 1 651 ? 20.786 -9.035 -25.735 1.00 95.75 651 THR A N 1
ATOM 4859 C CA . THR A 1 651 ? 20.743 -7.582 -25.952 1.00 95.75 651 THR A CA 1
ATOM 4860 C C . THR A 1 651 ? 21.336 -7.160 -27.295 1.00 95.75 651 THR A C 1
ATOM 4862 O O . THR A 1 651 ? 22.332 -7.724 -27.754 1.00 95.75 651 THR A O 1
ATOM 4865 N N . SER A 1 652 ? 20.748 -6.144 -27.929 1.00 93.62 652 SER A N 1
ATOM 4866 C CA . SER A 1 652 ? 21.299 -5.485 -29.124 1.00 93.62 652 SER A CA 1
ATOM 4867 C C . SER A 1 652 ? 21.031 -3.976 -29.102 1.00 93.62 652 SER A C 1
ATOM 4869 O O . SER A 1 652 ? 20.261 -3.480 -28.279 1.00 93.62 652 SER A O 1
ATOM 4871 N N . GLY A 1 653 ? 21.697 -3.244 -29.998 1.00 92.25 653 GLY A N 1
ATOM 4872 C CA . GLY A 1 653 ? 21.646 -1.784 -30.066 1.00 92.25 653 GLY A CA 1
ATOM 4873 C C . GLY A 1 653 ? 22.932 -1.132 -29.554 1.00 92.25 653 GLY A C 1
ATOM 4874 O O . GLY A 1 653 ? 24.025 -1.674 -29.731 1.00 92.25 653 GLY A O 1
ATOM 4875 N N . ARG A 1 654 ? 22.816 0.045 -28.937 1.00 93.38 654 ARG A N 1
ATOM 4876 C CA . ARG A 1 654 ? 23.925 0.899 -28.494 1.00 93.38 654 ARG A CA 1
ATOM 4877 C C . ARG A 1 654 ? 23.779 1.297 -27.025 1.00 93.38 654 ARG A C 1
ATOM 4879 O O . ARG A 1 654 ? 22.714 1.738 -26.597 1.00 93.38 654 ARG A O 1
ATOM 4886 N N . VAL A 1 655 ? 24.873 1.194 -26.274 1.00 93.12 655 VAL A N 1
ATOM 4887 C CA . VAL A 1 655 ? 24.956 1.629 -24.873 1.00 93.12 655 VAL A CA 1
ATOM 4888 C C . VAL A 1 655 ? 26.149 2.566 -24.665 1.00 93.12 655 VAL A C 1
ATOM 4890 O O . VAL A 1 655 ? 27.275 2.256 -25.055 1.00 93.12 655 VAL A O 1
ATOM 4893 N N . GLU A 1 656 ? 25.888 3.735 -24.079 1.00 91.19 656 GLU A N 1
ATOM 4894 C CA . GLU A 1 656 ? 26.832 4.852 -23.955 1.00 91.19 656 GLU A CA 1
ATOM 4895 C C . GLU A 1 656 ? 26.903 5.355 -22.500 1.00 91.19 656 GLU A C 1
ATOM 4897 O O . GLU A 1 656 ? 25.884 5.767 -21.942 1.00 91.19 656 GLU A O 1
ATOM 4902 N N . SER A 1 657 ? 28.090 5.409 -21.881 1.00 87.50 657 SER A N 1
ATOM 4903 C CA . SER A 1 657 ? 28.246 6.135 -20.606 1.00 87.50 657 SER A CA 1
ATOM 4904 C C . SER A 1 657 ? 29.636 6.715 -20.344 1.00 87.50 657 SER A C 1
ATOM 4906 O O . SER A 1 657 ? 30.663 6.062 -20.520 1.00 87.50 657 SER A O 1
ATOM 4908 N N . THR A 1 658 ? 29.656 7.961 -19.862 1.00 83.06 658 THR A N 1
ATOM 4909 C CA . THR A 1 658 ? 30.854 8.635 -19.321 1.00 83.06 658 THR A CA 1
ATOM 4910 C C . THR A 1 658 ? 31.029 8.432 -17.807 1.00 83.06 658 THR A C 1
ATOM 4912 O O . THR A 1 658 ? 31.838 9.113 -17.177 1.00 83.06 658 THR A O 1
ATOM 4915 N N . GLY A 1 659 ? 30.242 7.528 -17.217 1.00 75.94 659 GLY A N 1
ATOM 4916 C CA . GLY A 1 659 ? 30.261 7.154 -15.807 1.00 75.94 659 GLY A CA 1
ATOM 4917 C C . GLY A 1 659 ? 31.262 6.040 -15.482 1.00 75.94 659 GLY A C 1
ATOM 4918 O O . GLY A 1 659 ? 32.410 6.051 -15.934 1.00 75.94 659 GLY A O 1
ATOM 4919 N N . TRP A 1 660 ? 30.829 5.105 -14.633 1.00 73.56 660 TRP A N 1
ATOM 4920 C CA . TRP A 1 660 ? 31.690 4.108 -13.991 1.00 73.56 660 TRP A CA 1
ATOM 4921 C C . TRP A 1 660 ? 31.638 2.769 -14.752 1.00 73.56 660 TRP A C 1
ATOM 4923 O O . TRP A 1 660 ? 32.569 2.475 -15.500 1.00 73.56 660 TRP A O 1
ATOM 4933 N N . GLY A 1 661 ? 30.552 1.996 -14.633 1.00 81.44 661 GLY A N 1
ATOM 4934 C CA . GLY A 1 661 ? 30.368 0.721 -15.339 1.00 81.44 661 GLY A CA 1
ATOM 4935 C C . GLY A 1 661 ? 29.482 0.804 -16.591 1.00 81.44 661 GLY A C 1
ATOM 4936 O O . GLY A 1 661 ? 28.332 1.247 -16.522 1.00 81.44 661 GLY A O 1
ATOM 4937 N N . VAL A 1 662 ? 29.988 0.316 -17.729 1.00 87.38 662 VAL A N 1
ATOM 4938 C CA . VAL A 1 662 ? 29.246 0.180 -18.999 1.00 87.38 662 VAL A CA 1
ATOM 4939 C C . VAL A 1 662 ? 29.283 -1.276 -19.474 1.00 87.38 662 VAL A C 1
ATOM 4941 O O . VAL A 1 662 ? 30.352 -1.797 -19.811 1.00 87.38 662 VAL A O 1
ATOM 4944 N N . GLY A 1 663 ? 28.127 -1.944 -19.498 1.00 88.12 663 GLY A N 1
ATOM 4945 C CA . GLY A 1 663 ? 28.022 -3.365 -19.848 1.00 88.12 663 GLY A CA 1
ATOM 4946 C C . GLY A 1 663 ? 27.005 -3.664 -20.948 1.00 88.12 663 GLY A C 1
ATOM 4947 O O . GLY A 1 663 ? 25.947 -3.044 -21.022 1.00 88.12 663 GLY A O 1
ATOM 4948 N N . GLY A 1 664 ? 27.289 -4.668 -21.783 1.00 87.69 664 GLY A N 1
ATOM 4949 C CA . GLY A 1 664 ? 26.349 -5.129 -22.815 1.00 87.69 664 GLY A CA 1
ATOM 4950 C C . GLY A 1 664 ? 25.025 -5.664 -22.250 1.00 87.69 664 GLY A C 1
ATOM 4951 O O . GLY A 1 664 ? 23.984 -5.537 -22.895 1.00 87.69 664 GLY A O 1
ATOM 4952 N N . VAL A 1 665 ? 25.035 -6.213 -21.028 1.00 90.94 665 VAL A N 1
ATOM 4953 C CA . VAL A 1 665 ? 23.837 -6.721 -20.334 1.00 90.94 665 VAL A CA 1
ATOM 4954 C C . VAL A 1 665 ? 23.557 -5.938 -19.050 1.00 90.94 665 VAL A C 1
ATOM 4956 O O . VAL A 1 665 ? 22.436 -5.463 -18.869 1.00 90.94 665 VAL A O 1
ATOM 4959 N N . LEU A 1 666 ? 24.561 -5.790 -18.180 1.00 89.62 666 LEU A N 1
ATOM 4960 C CA . LEU A 1 666 ? 24.429 -5.253 -16.822 1.00 89.62 666 LEU A CA 1
ATOM 4961 C C . LEU A 1 666 ? 25.471 -4.150 -16.562 1.00 89.62 666 LEU A C 1
ATOM 4963 O O . LEU A 1 666 ? 26.651 -4.345 -16.845 1.00 89.62 666 LEU A O 1
ATOM 4967 N N . GLY A 1 667 ? 25.079 -3.008 -15.997 1.00 87.56 667 GLY A N 1
ATOM 4968 C CA . GLY A 1 667 ? 26.025 -1.917 -15.714 1.00 87.56 667 GLY A CA 1
ATOM 4969 C C . GLY A 1 667 ? 27.028 -2.230 -14.598 1.00 87.56 667 GLY A C 1
ATOM 4970 O O . GLY A 1 667 ? 28.230 -2.032 -14.778 1.00 87.56 667 GLY A O 1
ATOM 4971 N N . GLN A 1 668 ? 26.551 -2.757 -13.467 1.00 82.19 668 GLN A N 1
ATOM 4972 C CA . GLN A 1 668 ? 27.369 -3.091 -12.292 1.00 82.19 668 GLN A CA 1
ATOM 4973 C C . GLN A 1 668 ? 26.830 -4.328 -11.549 1.00 82.19 668 GLN A C 1
ATOM 4975 O O . GLN A 1 668 ? 25.617 -4.507 -11.433 1.00 82.19 668 GLN A O 1
ATOM 4980 N N . ILE A 1 669 ? 27.724 -5.144 -10.985 1.00 78.00 669 ILE A N 1
ATOM 4981 C CA . ILE A 1 669 ? 27.395 -6.071 -9.884 1.00 78.00 669 ILE A CA 1
ATOM 4982 C C . ILE A 1 669 ? 27.924 -5.464 -8.587 1.00 78.00 669 ILE A C 1
ATOM 4984 O O . ILE A 1 669 ? 29.121 -5.205 -8.505 1.00 78.00 669 ILE A O 1
ATOM 4988 N N . ALA A 1 670 ? 27.074 -5.238 -7.584 1.00 67.62 670 ALA A N 1
ATOM 4989 C CA . ALA A 1 670 ? 27.501 -4.675 -6.301 1.00 67.62 670 ALA A CA 1
ATOM 4990 C C . ALA A 1 670 ? 27.998 -5.738 -5.294 1.00 67.62 670 ALA A C 1
ATOM 4992 O O . ALA A 1 670 ? 27.658 -6.917 -5.379 1.00 67.62 670 ALA A O 1
ATOM 4993 N N . LEU A 1 671 ? 28.792 -5.289 -4.315 1.00 62.19 671 LEU A N 1
ATOM 4994 C CA . LEU A 1 671 ? 29.481 -6.102 -3.302 1.00 62.19 671 LEU A CA 1
ATOM 4995 C C . LEU A 1 671 ? 28.605 -7.115 -2.522 1.00 62.19 671 LEU A C 1
ATOM 4997 O O . LEU A 1 671 ? 27.396 -6.959 -2.338 1.00 62.19 671 LEU A O 1
ATOM 5001 N N . GLU A 1 672 ? 29.280 -8.118 -1.945 1.00 61.19 672 GLU A N 1
ATOM 5002 C CA . GLU A 1 672 ? 28.733 -9.023 -0.913 1.00 61.19 672 GLU A CA 1
ATOM 5003 C C . GLU A 1 672 ? 27.457 -9.787 -1.346 1.00 61.19 672 GLU A C 1
ATOM 5005 O O . GLU A 1 672 ? 26.593 -10.096 -0.518 1.00 61.19 672 GLU A O 1
ATOM 5010 N N . GLY A 1 673 ? 27.333 -10.079 -2.648 1.00 62.34 673 GLY A N 1
ATOM 5011 C CA . GLY A 1 673 ? 26.147 -10.682 -3.259 1.00 62.34 673 GLY A CA 1
ATOM 5012 C C . GLY A 1 673 ? 26.371 -11.984 -4.046 1.00 62.34 673 GLY A C 1
ATOM 5013 O O . GLY A 1 673 ? 27.423 -12.623 -3.983 1.00 62.34 673 GLY A O 1
ATOM 5014 N N . ASN A 1 674 ? 25.324 -12.402 -4.764 1.00 70.38 674 ASN A N 1
ATOM 5015 C CA . ASN A 1 674 ? 25.341 -13.506 -5.728 1.00 70.38 674 ASN A CA 1
ATOM 5016 C C . ASN A 1 674 ? 24.397 -13.197 -6.907 1.00 70.38 674 ASN A C 1
ATOM 5018 O O . ASN A 1 674 ? 23.171 -13.168 -6.751 1.00 70.38 674 ASN A O 1
ATOM 5022 N N . THR A 1 675 ? 25.011 -13.008 -8.072 1.00 77.88 675 THR A N 1
ATOM 5023 C CA . THR A 1 675 ? 24.433 -12.682 -9.376 1.00 77.88 675 THR A CA 1
ATOM 5024 C C . THR A 1 675 ? 24.872 -13.740 -10.390 1.00 77.88 675 THR A C 1
ATOM 5026 O O . THR A 1 675 ? 26.064 -13.988 -10.580 1.00 77.88 675 THR A O 1
ATOM 5029 N N . ASN A 1 676 ? 23.915 -14.365 -11.070 1.00 78.94 676 ASN A N 1
ATOM 5030 C CA . ASN A 1 676 ? 24.158 -15.435 -12.034 1.00 78.94 676 ASN A CA 1
ATOM 5031 C C . ASN A 1 676 ? 23.744 -14.962 -13.434 1.00 78.94 676 ASN A C 1
ATOM 5033 O O . ASN A 1 676 ? 22.553 -14.777 -13.681 1.00 78.94 676 ASN A O 1
ATOM 5037 N N . ILE A 1 677 ? 24.707 -14.780 -14.345 1.00 82.12 677 ILE A N 1
ATOM 5038 C CA . ILE A 1 677 ? 24.459 -14.420 -15.752 1.00 82.12 677 ILE A CA 1
ATOM 5039 C C . ILE A 1 677 ? 24.795 -15.621 -16.638 1.00 82.12 677 ILE A C 1
ATOM 5041 O O . ILE A 1 677 ? 25.957 -15.854 -16.968 1.00 82.12 677 ILE A O 1
ATOM 5045 N N . LEU A 1 678 ? 23.794 -16.427 -16.992 1.00 76.69 678 LEU A N 1
ATOM 5046 C CA . LEU A 1 678 ? 24.012 -17.734 -17.624 1.00 76.69 678 LEU A CA 1
ATOM 5047 C C . LEU A 1 678 ? 23.327 -17.805 -19.002 1.00 76.69 678 LEU A C 1
ATOM 5049 O O . LEU A 1 678 ? 22.207 -17.339 -19.170 1.00 76.69 678 LEU A O 1
ATOM 5053 N N . ASN A 1 679 ? 23.951 -18.440 -19.994 1.00 73.81 679 ASN A N 1
ATOM 5054 C CA . ASN A 1 679 ? 23.360 -18.698 -21.317 1.00 73.81 679 ASN A CA 1
ATOM 5055 C C . ASN A 1 679 ? 22.905 -17.426 -22.084 1.00 73.81 679 ASN A C 1
ATOM 5057 O O . ASN A 1 679 ? 21.969 -17.496 -22.878 1.00 73.81 679 ASN A O 1
ATOM 5061 N N . CYS A 1 680 ? 23.504 -16.264 -21.807 1.00 80.75 680 CYS A N 1
ATOM 5062 C CA . CYS A 1 680 ? 23.096 -14.962 -22.356 1.00 80.75 680 CYS A CA 1
ATOM 5063 C C . CYS A 1 680 ? 23.952 -14.529 -23.560 1.00 80.75 680 CYS A C 1
ATOM 5065 O O . CYS A 1 680 ? 25.068 -15.014 -23.747 1.00 80.75 680 CYS A O 1
ATOM 5067 N N . ALA A 1 681 ? 23.460 -13.573 -24.350 1.00 84.00 681 ALA A N 1
ATOM 5068 C CA . ALA A 1 681 ? 24.184 -13.031 -25.504 1.00 84.00 681 ALA A CA 1
ATOM 5069 C C . ALA A 1 681 ? 24.128 -11.496 -25.574 1.00 84.00 681 ALA A C 1
ATOM 5071 O O . ALA A 1 681 ? 23.196 -10.878 -25.060 1.00 84.00 681 ALA A O 1
ATOM 5072 N N . SER A 1 682 ? 25.099 -10.871 -26.245 1.00 86.38 682 SER A N 1
ATOM 5073 C CA . SER A 1 682 ? 25.017 -9.453 -26.605 1.00 86.38 682 SER A CA 1
ATOM 5074 C C . SER A 1 682 ? 25.664 -9.133 -27.954 1.00 86.38 682 SER A C 1
ATOM 5076 O O . SER A 1 682 ? 26.802 -9.521 -28.236 1.00 86.38 682 SER A O 1
ATOM 5078 N N . TRP A 1 683 ? 24.935 -8.357 -28.754 1.00 89.56 683 TRP A N 1
ATOM 5079 C CA . TRP A 1 683 ? 25.368 -7.726 -30.005 1.00 89.56 683 TRP A CA 1
ATOM 5080 C C . TRP A 1 683 ? 25.548 -6.206 -29.850 1.00 89.56 683 TRP A C 1
ATOM 5082 O O . TRP A 1 683 ? 25.581 -5.479 -30.840 1.00 89.56 683 TRP A O 1
ATOM 5092 N N . ALA A 1 684 ? 25.628 -5.708 -28.613 1.00 89.44 684 ALA A N 1
ATOM 5093 C CA . ALA A 1 684 ? 25.681 -4.280 -28.329 1.00 89.44 684 ALA A CA 1
ATOM 5094 C C . ALA A 1 684 ? 26.942 -3.599 -28.893 1.00 89.44 684 ALA A C 1
ATOM 5096 O O . ALA A 1 684 ? 28.058 -4.110 -28.785 1.00 89.44 684 ALA A O 1
ATOM 5097 N N . HIS A 1 685 ? 26.775 -2.394 -29.427 1.00 90.31 685 HIS A N 1
ATOM 5098 C CA . HIS A 1 685 ? 27.864 -1.440 -29.593 1.00 90.31 685 HIS A CA 1
ATOM 5099 C C . HIS A 1 685 ? 28.029 -0.649 -28.285 1.00 90.31 685 HIS A C 1
ATOM 5101 O O . HIS A 1 685 ? 27.079 -0.017 -27.813 1.00 90.31 685 HIS A O 1
ATOM 5107 N N . ILE A 1 686 ? 29.216 -0.715 -27.682 1.00 88.94 686 ILE A N 1
ATOM 5108 C CA . ILE A 1 686 ? 29.472 -0.279 -26.305 1.00 88.94 686 ILE A CA 1
ATOM 5109 C C . ILE A 1 686 ? 30.502 0.861 -26.294 1.00 88.94 686 ILE A C 1
ATOM 5111 O O . ILE A 1 686 ? 31.678 0.672 -26.621 1.00 88.94 686 ILE A O 1
ATOM 5115 N N . THR A 1 687 ? 30.066 2.042 -25.859 1.00 88.69 687 THR A N 1
ATOM 5116 C CA . THR A 1 687 ? 30.889 3.254 -25.743 1.00 88.69 687 THR A CA 1
ATOM 5117 C C . THR A 1 687 ? 31.044 3.629 -24.268 1.00 88.69 687 THR A C 1
ATOM 5119 O O . THR A 1 687 ? 30.052 3.912 -23.595 1.00 88.69 687 THR A O 1
ATOM 5122 N N . GLY A 1 688 ? 32.273 3.696 -23.743 1.00 84.00 688 GLY A N 1
ATOM 5123 C CA . GLY A 1 688 ? 32.470 4.117 -22.354 1.00 84.00 688 GLY A CA 1
ATOM 5124 C C . GLY A 1 688 ? 33.874 4.581 -21.977 1.00 84.00 688 GLY A C 1
ATOM 5125 O O . GLY A 1 688 ? 34.857 4.264 -22.646 1.00 84.00 688 GLY A O 1
ATOM 5126 N N . THR A 1 689 ? 33.962 5.355 -20.893 1.00 76.12 689 THR A N 1
ATOM 5127 C CA . THR A 1 689 ? 35.209 5.992 -20.428 1.00 76.12 689 THR A CA 1
ATOM 5128 C C . THR A 1 689 ? 35.993 5.148 -19.429 1.00 76.12 689 THR A C 1
ATOM 5130 O O . THR A 1 689 ? 37.214 5.034 -19.566 1.00 76.12 689 THR A O 1
ATOM 5133 N N . THR A 1 690 ? 35.315 4.548 -18.450 1.00 71.62 690 THR A N 1
ATOM 5134 C CA . THR A 1 690 ? 35.944 3.914 -17.278 1.00 71.62 690 THR A CA 1
ATOM 5135 C C . THR A 1 690 ? 35.977 2.390 -17.440 1.00 71.62 690 THR A C 1
ATOM 5137 O O . THR A 1 690 ? 36.789 1.906 -18.237 1.00 71.62 690 THR A O 1
ATOM 5140 N N . ASP A 1 691 ? 35.100 1.630 -16.781 1.00 76.75 691 ASP A N 1
ATOM 5141 C CA . ASP A 1 691 ? 35.040 0.171 -16.883 1.00 76.75 691 ASP A CA 1
ATOM 5142 C C . ASP A 1 691 ? 34.028 -0.254 -17.959 1.00 76.75 691 ASP A C 1
ATOM 5144 O O . ASP A 1 691 ? 32.830 0.015 -17.868 1.00 76.75 691 ASP A O 1
ATOM 5148 N N . VAL A 1 692 ? 34.531 -0.893 -19.020 1.00 79.12 692 VAL A N 1
ATOM 5149 C CA . VAL A 1 692 ? 33.780 -1.197 -20.251 1.00 79.12 692 VAL A CA 1
ATOM 5150 C C . VAL A 1 692 ? 33.929 -2.676 -20.594 1.00 79.12 692 VAL A C 1
ATOM 5152 O O . VAL A 1 692 ? 35.050 -3.191 -20.647 1.00 79.12 692 VAL A O 1
ATOM 5155 N N . SER A 1 693 ? 32.805 -3.368 -20.803 1.00 81.12 693 SER A N 1
ATOM 5156 C CA . SER A 1 693 ? 32.766 -4.834 -20.817 1.00 81.12 693 SER A CA 1
ATOM 5157 C C . SER A 1 693 ? 31.622 -5.411 -21.653 1.00 81.12 693 SER A C 1
ATOM 5159 O O . SER A 1 693 ? 30.514 -4.879 -21.685 1.00 81.12 693 SER A O 1
ATOM 5161 N N . ALA A 1 694 ? 31.869 -6.568 -22.269 1.00 78.12 694 ALA A N 1
ATOM 5162 C CA . ALA A 1 694 ? 30.874 -7.314 -23.045 1.00 78.12 694 ALA A CA 1
ATOM 5163 C C . ALA A 1 694 ? 29.632 -7.752 -22.236 1.00 78.12 694 ALA A C 1
ATOM 5165 O O . ALA A 1 694 ? 28.569 -7.954 -22.821 1.00 78.12 694 ALA A O 1
ATOM 5166 N N . VAL A 1 695 ? 29.756 -7.913 -20.909 1.00 80.69 695 VAL A N 1
ATOM 5167 C CA . VAL A 1 695 ? 28.692 -8.480 -20.051 1.00 80.69 695 VAL A CA 1
ATOM 5168 C C . VAL A 1 695 ? 28.314 -7.536 -18.913 1.00 80.69 695 VAL A C 1
ATOM 5170 O O . VAL A 1 695 ? 27.174 -7.075 -18.850 1.00 80.69 695 VAL A O 1
ATOM 5173 N N . VAL A 1 696 ? 29.285 -7.254 -18.038 1.00 82.31 696 VAL A N 1
ATOM 5174 C CA . VAL A 1 696 ? 29.136 -6.492 -16.790 1.00 82.31 696 VAL A CA 1
ATOM 5175 C C . VAL A 1 696 ? 30.211 -5.420 -16.737 1.00 82.31 696 VAL A C 1
ATOM 5177 O O . VAL A 1 696 ? 31.391 -5.783 -16.738 1.00 82.31 696 VAL A O 1
ATOM 5180 N N . GLY A 1 697 ? 29.806 -4.148 -16.692 1.00 73.81 697 GLY A N 1
ATOM 5181 C CA . GLY A 1 697 ? 30.702 -2.988 -16.665 1.00 73.81 697 GLY A CA 1
ATOM 5182 C C . GLY A 1 697 ? 31.642 -2.987 -15.459 1.00 73.81 697 GLY A C 1
ATOM 5183 O O . GLY A 1 697 ? 32.804 -3.369 -15.589 1.00 73.81 697 GLY A O 1
ATOM 5184 N N . ASP A 1 698 ? 31.129 -2.586 -14.294 1.00 72.75 698 ASP A N 1
ATOM 5185 C CA . ASP A 1 698 ? 31.874 -2.570 -13.025 1.00 72.75 698 ASP A CA 1
ATOM 5186 C C . ASP A 1 698 ? 31.647 -3.851 -12.189 1.00 72.75 698 ASP A C 1
ATOM 5188 O O . ASP A 1 698 ? 30.550 -4.416 -12.142 1.00 72.75 698 ASP A O 1
ATOM 5192 N N . GLN A 1 699 ? 32.720 -4.305 -11.535 1.00 61.91 699 GLN A N 1
ATOM 5193 C CA . GLN A 1 699 ? 32.835 -5.528 -10.726 1.00 61.91 699 GLN A CA 1
ATOM 5194 C C . GLN A 1 699 ? 33.435 -5.249 -9.323 1.00 61.91 699 GLN A C 1
ATOM 5196 O O . GLN A 1 699 ? 33.944 -6.158 -8.666 1.00 61.91 699 GLN A O 1
ATOM 5201 N N . ASN A 1 700 ? 33.310 -4.005 -8.844 1.00 60.34 700 ASN A N 1
ATOM 5202 C CA . ASN A 1 700 ? 33.613 -3.476 -7.507 1.00 60.34 700 ASN A CA 1
ATOM 5203 C C . ASN A 1 700 ? 35.058 -3.049 -7.186 1.00 60.34 700 ASN A C 1
ATOM 5205 O O . ASN A 1 700 ? 36.037 -3.804 -7.245 1.00 60.34 700 ASN A O 1
ATOM 5209 N N . TYR A 1 701 ? 35.113 -1.857 -6.593 1.00 46.62 701 TYR A N 1
ATOM 5210 C CA . TYR A 1 701 ? 36.114 -1.389 -5.635 1.00 46.62 701 TYR A CA 1
ATOM 5211 C C . TYR A 1 701 ? 35.325 -0.638 -4.536 1.00 46.62 701 TYR A C 1
ATOM 5213 O O . TYR A 1 701 ? 34.403 0.099 -4.858 1.00 46.62 701 TYR A O 1
ATOM 5221 N N . ILE A 1 702 ? 35.542 -0.809 -3.227 1.00 37.16 702 ILE A N 1
ATOM 5222 C CA . ILE A 1 702 ? 36.815 -0.871 -2.495 1.00 37.16 702 ILE A CA 1
ATOM 5223 C C . ILE A 1 702 ? 36.767 -1.934 -1.369 1.00 37.16 702 ILE A C 1
ATOM 5225 O O . ILE A 1 702 ? 35.911 -1.856 -0.496 1.00 37.16 702 ILE A O 1
ATOM 5229 N N . GLY A 1 703 ? 37.780 -2.812 -1.291 1.00 34.91 703 GLY A N 1
ATOM 5230 C CA . GLY A 1 703 ? 38.303 -3.305 0.002 1.00 34.91 703 GLY A CA 1
ATOM 5231 C C . GLY A 1 703 ? 37.922 -4.706 0.524 1.00 34.91 703 GLY A C 1
ATOM 5232 O O . GLY A 1 703 ? 37.229 -4.805 1.529 1.00 34.91 703 GLY A O 1
ATOM 5233 N N . GLY A 1 704 ? 38.527 -5.776 -0.014 1.00 39.59 704 GLY A N 1
ATOM 5234 C CA . GLY A 1 704 ? 38.661 -7.068 0.695 1.00 39.59 704 GLY A CA 1
ATOM 5235 C C . GLY A 1 704 ? 38.451 -8.323 -0.163 1.00 39.59 704 GLY A C 1
ATOM 5236 O O . GLY A 1 704 ? 37.703 -8.301 -1.130 1.00 39.59 704 GLY A O 1
ATOM 5237 N N . GLU A 1 705 ? 39.107 -9.432 0.196 1.00 39.53 705 GLU A N 1
ATOM 5238 C CA . GLU A 1 705 ? 39.109 -10.701 -0.566 1.00 39.53 705 GLU A CA 1
ATOM 5239 C C . GLU A 1 705 ? 37.931 -11.647 -0.223 1.00 39.53 705 GLU A C 1
ATOM 5241 O O . GLU A 1 705 ? 38.069 -12.868 -0.309 1.00 39.53 705 GLU A O 1
ATOM 5246 N N . THR A 1 706 ? 36.780 -11.131 0.228 1.00 46.50 706 THR A N 1
ATOM 5247 C CA . THR A 1 706 ? 35.701 -11.972 0.791 1.00 46.50 706 THR A CA 1
ATOM 5248 C C . THR A 1 706 ? 34.277 -11.518 0.455 1.00 46.50 706 THR A C 1
ATOM 5250 O O . THR A 1 706 ? 33.940 -10.356 0.657 1.00 46.50 706 THR A O 1
ATOM 5253 N N . TYR A 1 707 ? 33.442 -12.516 0.118 1.00 50.19 707 TYR A N 1
ATOM 5254 C CA . TYR A 1 707 ? 31.966 -12.604 0.203 1.00 50.19 707 TYR A CA 1
ATOM 5255 C C . TYR A 1 707 ? 31.105 -12.528 -1.073 1.00 50.19 707 TYR A C 1
ATOM 5257 O O . TYR A 1 707 ? 29.951 -12.949 -0.987 1.00 50.19 707 TYR A O 1
ATOM 5265 N N . SER A 1 708 ? 31.609 -12.136 -2.245 1.00 56.38 708 SER A N 1
ATOM 5266 C CA . SER A 1 708 ? 30.892 -12.365 -3.517 1.00 56.38 708 SER A CA 1
ATOM 5267 C C . SER A 1 708 ? 30.991 -13.830 -3.983 1.00 56.38 708 SER A C 1
ATOM 5269 O O . SER A 1 708 ? 31.898 -14.568 -3.585 1.00 56.38 708 SER A O 1
ATOM 5271 N N . ASN A 1 709 ? 29.998 -14.292 -4.750 1.00 62.12 709 ASN A N 1
ATOM 5272 C CA . ASN A 1 709 ? 29.958 -15.617 -5.394 1.00 62.12 709 ASN A CA 1
ATOM 5273 C C . ASN A 1 709 ? 29.201 -15.528 -6.733 1.00 62.12 709 ASN A C 1
ATOM 5275 O O . ASN A 1 709 ? 28.276 -16.302 -6.987 1.00 62.12 709 ASN A O 1
ATOM 5279 N N . ASP A 1 710 ? 29.536 -14.555 -7.567 1.00 70.81 710 ASP A N 1
ATOM 5280 C CA . ASP A 1 710 ? 28.892 -14.333 -8.855 1.00 70.81 710 ASP A CA 1
ATOM 5281 C C . ASP A 1 710 ? 29.345 -15.390 -9.885 1.00 70.81 710 ASP A C 1
ATOM 5283 O O . ASP A 1 710 ? 30.404 -16.020 -9.772 1.00 70.81 710 ASP A O 1
ATOM 5287 N N . THR A 1 711 ? 28.511 -15.669 -10.888 1.00 72.94 711 THR A N 1
ATOM 5288 C CA . THR A 1 711 ? 28.814 -16.674 -11.924 1.00 72.94 711 THR A CA 1
ATOM 5289 C C . THR A 1 711 ? 28.375 -16.185 -13.294 1.00 72.94 711 THR A C 1
ATOM 5291 O O . THR A 1 711 ? 27.220 -15.806 -13.481 1.00 72.94 711 THR A O 1
ATOM 5294 N N . ILE A 1 712 ? 29.282 -16.253 -14.273 1.00 74.44 712 ILE A N 1
ATOM 5295 C CA . ILE A 1 712 ? 28.967 -16.003 -15.683 1.00 74.44 712 ILE A CA 1
ATOM 5296 C C . ILE A 1 712 ? 29.281 -17.266 -16.484 1.00 74.44 712 ILE A C 1
ATOM 5298 O O . ILE A 1 712 ? 30.426 -17.717 -16.518 1.00 74.44 712 ILE A O 1
ATOM 5302 N N . ALA A 1 713 ? 28.269 -17.848 -17.126 1.00 71.88 713 ALA A N 1
ATOM 5303 C CA . ALA A 1 713 ? 28.403 -19.105 -17.860 1.00 71.88 713 ALA A CA 1
ATOM 5304 C C . ALA A 1 713 ? 27.758 -19.030 -19.247 1.00 71.88 713 ALA A C 1
ATOM 5306 O O . ALA A 1 713 ? 26.689 -18.448 -19.395 1.00 71.88 713 ALA A O 1
ATOM 5307 N N . ASN A 1 714 ? 28.358 -19.683 -20.244 1.00 70.56 714 ASN A N 1
ATOM 5308 C CA . ASN A 1 714 ? 27.797 -19.835 -21.592 1.00 70.56 714 ASN A CA 1
ATOM 5309 C C . ASN A 1 714 ? 27.395 -18.487 -22.236 1.00 70.56 714 ASN A C 1
ATOM 5311 O O . ASN A 1 714 ? 26.272 -18.336 -22.713 1.00 70.56 714 ASN A O 1
ATOM 5315 N N . PHE A 1 715 ? 28.283 -17.488 -22.194 1.00 77.56 715 PHE A N 1
ATOM 5316 C CA . PHE A 1 715 ? 28.015 -16.159 -22.757 1.00 77.56 715 PHE A CA 1
ATOM 5317 C C . PHE A 1 715 ? 28.499 -16.037 -24.211 1.00 77.56 715 PHE A C 1
ATOM 5319 O O . PHE A 1 715 ? 29.557 -16.572 -24.541 1.00 77.56 715 PHE A O 1
ATOM 5326 N N . ILE A 1 716 ? 27.787 -15.284 -25.057 1.00 79.25 716 ILE A N 1
ATOM 5327 C CA . ILE A 1 716 ? 28.216 -14.958 -26.431 1.00 79.25 716 ILE A CA 1
ATOM 5328 C C . ILE A 1 716 ? 28.287 -13.438 -26.630 1.00 79.25 716 ILE A C 1
ATOM 5330 O O . ILE A 1 716 ? 27.274 -12.751 -26.511 1.00 79.25 716 ILE A O 1
ATOM 5334 N N . PHE A 1 717 ? 29.452 -12.914 -27.016 1.00 82.56 717 PHE A N 1
ATOM 5335 C CA . PHE A 1 717 ? 29.590 -11.538 -27.500 1.00 82.56 717 PHE A CA 1
ATOM 5336 C C . PHE A 1 717 ? 29.793 -11.480 -29.018 1.00 82.56 717 PHE A C 1
ATOM 5338 O O . PHE A 1 717 ? 30.662 -12.154 -29.562 1.00 82.56 717 PHE A O 1
ATOM 5345 N N . SER A 1 718 ? 29.038 -10.628 -29.703 1.00 82.81 718 SER A N 1
ATOM 5346 C CA . SER A 1 718 ? 29.202 -10.347 -31.138 1.00 82.81 718 SER A CA 1
ATOM 5347 C C . SER A 1 718 ? 28.915 -8.866 -31.442 1.00 82.81 718 SER A C 1
ATOM 5349 O O . SER A 1 718 ? 28.402 -8.519 -32.506 1.00 82.81 718 SER A O 1
ATOM 5351 N N . GLY A 1 719 ? 29.207 -7.998 -30.469 1.00 81.19 719 GLY A N 1
ATOM 5352 C CA . GLY A 1 719 ? 29.095 -6.545 -30.564 1.00 81.19 719 GLY A CA 1
ATOM 5353 C C . GLY A 1 719 ? 30.429 -5.853 -30.873 1.00 81.19 719 GLY A C 1
ATOM 5354 O O . GLY A 1 719 ? 31.390 -6.484 -31.311 1.00 81.19 719 GLY A O 1
ATOM 5355 N N . THR A 1 720 ? 30.505 -4.543 -30.626 1.00 84.44 720 THR A N 1
ATOM 5356 C CA . THR A 1 720 ? 31.701 -3.712 -30.897 1.00 84.44 720 THR A CA 1
ATOM 5357 C C . THR A 1 720 ? 31.986 -2.722 -29.764 1.00 84.44 720 THR A C 1
ATOM 5359 O O . THR A 1 720 ? 31.104 -2.434 -28.958 1.00 84.44 720 THR A O 1
ATOM 5362 N N . PHE A 1 721 ? 33.212 -2.192 -29.705 1.00 82.50 721 PHE A N 1
ATOM 5363 C CA . PHE A 1 721 ? 33.648 -1.202 -28.713 1.00 82.50 721 PHE A CA 1
ATOM 5364 C C . PHE A 1 721 ? 34.325 -0.006 -29.387 1.00 82.50 721 PHE A C 1
ATOM 5366 O O . PHE A 1 721 ? 35.124 -0.202 -30.301 1.00 82.50 721 PHE A O 1
ATOM 5373 N N . ASP A 1 722 ? 34.086 1.204 -28.876 1.00 79.31 722 ASP A N 1
ATOM 5374 C CA . ASP A 1 722 ? 34.811 2.420 -29.297 1.00 79.31 722 ASP A CA 1
ATOM 5375 C C . ASP A 1 722 ? 36.190 2.578 -28.615 1.00 79.31 722 ASP A C 1
ATOM 5377 O O . ASP A 1 722 ? 37.020 3.373 -29.055 1.00 79.31 722 ASP A O 1
ATOM 5381 N N . LYS A 1 723 ? 36.436 1.857 -27.511 1.00 69.25 723 LYS A N 1
ATOM 5382 C CA . LYS A 1 723 ? 37.610 2.024 -26.635 1.00 69.25 723 LYS A CA 1
ATOM 5383 C C . LYS A 1 723 ? 38.568 0.829 -26.725 1.00 69.25 723 LYS A C 1
ATOM 5385 O O . LYS A 1 723 ? 38.190 -0.298 -26.395 1.00 69.25 723 LYS A O 1
ATOM 5390 N N . GLU A 1 724 ? 39.828 1.089 -27.079 1.00 55.97 724 GLU A N 1
ATOM 5391 C CA . GLU A 1 724 ? 40.929 0.119 -26.948 1.00 55.97 724 GLU A CA 1
ATOM 5392 C C . GLU A 1 724 ? 41.125 -0.293 -25.472 1.00 55.97 724 GLU A C 1
ATOM 5394 O O . GLU A 1 724 ? 41.001 0.533 -24.564 1.00 55.97 724 GLU A O 1
ATOM 5399 N N . GLY A 1 725 ? 41.400 -1.579 -25.219 1.00 55.12 725 GLY A N 1
ATOM 5400 C CA . GLY A 1 725 ? 41.483 -2.141 -23.863 1.00 55.12 725 GLY A CA 1
ATOM 5401 C C . GLY A 1 725 ? 40.133 -2.374 -23.159 1.00 55.12 725 GLY A C 1
ATOM 5402 O O . GLY A 1 725 ? 40.099 -2.506 -21.936 1.00 55.12 725 GLY A O 1
ATOM 5403 N N . SER A 1 726 ? 39.013 -2.406 -23.892 1.00 64.12 726 SER A N 1
ATOM 5404 C CA . SER A 1 726 ? 37.712 -2.855 -23.354 1.00 64.12 726 SER A CA 1
ATOM 5405 C C . SER A 1 726 ? 37.715 -4.367 -23.074 1.00 64.12 726 SER A C 1
ATOM 5407 O O . SER A 1 726 ? 38.277 -5.138 -23.848 1.00 64.12 726 SER A O 1
ATOM 5409 N N . ARG A 1 727 ? 37.083 -4.821 -21.981 1.00 64.75 727 ARG A N 1
ATOM 5410 C CA . ARG A 1 727 ? 37.170 -6.220 -21.511 1.00 64.75 727 ARG A CA 1
ATOM 5411 C C . ARG A 1 727 ? 36.259 -7.168 -22.314 1.00 64.75 727 ARG A C 1
ATOM 5413 O O . ARG A 1 727 ? 35.032 -7.087 -22.209 1.00 64.75 727 ARG A O 1
ATOM 5420 N N . VAL A 1 728 ? 36.842 -8.135 -23.034 1.00 59.56 728 VAL A N 1
ATOM 5421 C CA . VAL A 1 728 ? 36.100 -9.054 -23.928 1.00 59.56 728 VAL A CA 1
ATOM 5422 C C . VAL A 1 728 ? 36.268 -10.535 -23.569 1.00 59.56 728 VAL A C 1
ATOM 5424 O O . VAL A 1 728 ? 37.366 -11.080 -23.621 1.00 59.56 728 VAL A O 1
ATOM 5427 N N . PRO A 1 729 ? 35.147 -11.211 -23.279 1.00 53.28 729 PRO A N 1
ATOM 5428 C CA . PRO A 1 729 ? 34.480 -11.063 -21.991 1.00 53.28 729 PRO A CA 1
ATOM 5429 C C . PRO A 1 729 ? 35.447 -11.443 -20.851 1.00 53.28 729 PRO A C 1
ATOM 5431 O O . PRO A 1 729 ? 35.646 -12.620 -20.558 1.00 53.28 729 PRO A O 1
ATOM 5434 N N . MET A 1 730 ? 36.051 -10.451 -20.189 1.00 49.31 730 MET A N 1
ATOM 5435 C CA . MET A 1 730 ? 36.966 -10.688 -19.064 1.00 49.31 730 MET A CA 1
ATOM 5436 C C . MET A 1 730 ? 36.373 -10.209 -17.737 1.00 49.31 730 MET A C 1
ATOM 5438 O O . MET A 1 730 ? 35.937 -9.066 -17.615 1.00 49.31 730 MET A O 1
ATOM 5442 N N . MET A 1 731 ? 36.437 -11.078 -16.728 1.00 52.22 731 MET A N 1
ATOM 5443 C CA . MET A 1 731 ? 36.314 -10.723 -15.313 1.00 52.22 731 MET A CA 1
ATOM 5444 C C . MET A 1 731 ? 37.656 -10.976 -14.629 1.00 52.22 731 MET A C 1
ATOM 5446 O O . MET A 1 731 ? 38.328 -11.958 -14.941 1.00 52.22 731 MET A O 1
ATOM 5450 N N . GLU A 1 732 ? 38.053 -10.124 -13.685 1.00 45.19 732 GLU A N 1
ATOM 5451 C CA . GLU A 1 732 ? 39.361 -10.270 -13.026 1.00 45.19 732 GLU A CA 1
ATOM 5452 C C . GLU A 1 732 ? 39.388 -11.348 -11.927 1.00 45.19 732 GLU A C 1
ATOM 5454 O O . GLU A 1 732 ? 40.479 -11.768 -11.538 1.00 45.19 732 GLU A O 1
ATOM 5459 N N . ARG A 1 733 ? 38.229 -11.755 -11.373 1.00 49.09 733 ARG A N 1
ATOM 5460 C CA . ARG A 1 733 ? 38.190 -12.388 -10.032 1.00 49.09 733 ARG A CA 1
ATOM 5461 C C . ARG A 1 733 ? 37.312 -13.636 -9.858 1.00 49.09 733 ARG A C 1
ATOM 5463 O O . ARG A 1 733 ? 37.567 -14.377 -8.913 1.00 49.09 733 ARG A O 1
ATOM 5470 N N . GLU A 1 734 ? 36.330 -13.914 -10.724 1.00 54.97 734 GLU A N 1
ATOM 5471 C CA . GLU A 1 734 ? 35.255 -14.888 -10.410 1.00 54.97 734 GLU A CA 1
ATOM 5472 C C . GLU A 1 734 ? 34.967 -15.955 -11.490 1.00 54.97 734 GLU A C 1
ATOM 5474 O O . GLU A 1 734 ? 35.725 -16.131 -12.447 1.00 54.97 734 GLU A O 1
ATOM 5479 N N . ARG A 1 735 ? 33.906 -16.756 -11.286 1.00 59.09 735 ARG A N 1
ATOM 5480 C CA . ARG A 1 735 ? 33.601 -17.985 -12.041 1.00 59.09 735 ARG A CA 1
ATOM 5481 C C . ARG A 1 735 ? 33.069 -17.699 -13.448 1.00 59.09 735 ARG A C 1
ATOM 5483 O O . ARG A 1 735 ? 31.859 -17.661 -13.669 1.00 59.09 735 ARG A O 1
ATOM 5490 N N . LEU A 1 736 ? 33.990 -17.547 -14.395 1.00 62.78 736 LEU A N 1
ATOM 5491 C CA . LEU A 1 736 ? 33.706 -17.462 -15.827 1.00 62.78 736 LEU A CA 1
ATOM 5492 C C . LEU A 1 736 ? 33.813 -18.845 -16.498 1.00 62.78 736 LEU A C 1
ATOM 5494 O O . LEU A 1 736 ? 34.866 -19.483 -16.437 1.00 62.78 736 LEU A O 1
ATOM 5498 N N . PHE A 1 737 ? 32.756 -19.289 -17.183 1.00 63.38 737 PHE A N 1
ATOM 5499 C CA . PHE A 1 737 ? 32.725 -20.545 -17.946 1.00 63.38 737 PHE A CA 1
ATOM 5500 C C . PHE A 1 737 ? 32.179 -20.327 -19.364 1.00 63.38 737 PHE A C 1
ATOM 5502 O O . PHE A 1 737 ? 31.155 -19.673 -19.536 1.00 63.38 737 PHE A O 1
ATOM 5509 N N . ASN A 1 738 ? 32.814 -20.919 -20.383 1.00 66.06 738 ASN A N 1
ATOM 5510 C CA . ASN A 1 738 ? 32.328 -20.935 -21.775 1.00 66.06 738 ASN A CA 1
ATOM 5511 C C . ASN A 1 738 ? 31.871 -19.559 -22.317 1.00 66.06 738 ASN A C 1
ATOM 5513 O O . ASN A 1 738 ? 30.838 -19.464 -22.978 1.00 66.06 738 ASN A O 1
ATOM 5517 N N . ALA A 1 739 ? 32.600 -18.488 -22.000 1.00 70.88 739 ALA A N 1
ATOM 5518 C CA . ALA A 1 739 ? 32.308 -17.152 -22.507 1.00 70.88 739 ALA A CA 1
ATOM 5519 C C . ALA A 1 739 ? 33.084 -16.917 -23.812 1.00 70.88 739 ALA A C 1
ATOM 5521 O O . ALA A 1 739 ? 34.316 -16.971 -23.824 1.00 70.88 739 ALA A O 1
ATOM 5522 N N . LEU A 1 740 ? 32.354 -16.711 -24.907 1.00 74.00 740 LEU A N 1
ATOM 5523 C CA . LEU A 1 740 ? 32.874 -16.654 -26.272 1.00 74.00 740 LEU A CA 1
ATOM 5524 C C . LEU A 1 740 ? 32.696 -15.256 -26.875 1.00 74.00 740 LEU A C 1
ATOM 5526 O O . LEU A 1 740 ? 31.797 -14.512 -26.477 1.00 74.00 740 LEU A O 1
ATOM 5530 N N . TYR A 1 741 ? 33.517 -14.917 -27.869 1.00 76.44 741 TYR A N 1
ATOM 5531 C CA . TYR A 1 741 ? 33.365 -13.693 -28.654 1.00 76.44 741 TYR A CA 1
ATOM 5532 C C . TYR A 1 741 ? 33.605 -13.917 -30.151 1.00 76.44 741 TYR A C 1
ATOM 5534 O O . TYR A 1 741 ? 34.344 -14.823 -30.546 1.00 76.44 741 TYR A O 1
ATOM 5542 N N . ASP A 1 742 ? 32.989 -13.070 -30.974 1.00 78.69 742 ASP A N 1
ATOM 5543 C CA . ASP A 1 742 ? 33.142 -13.086 -32.427 1.00 78.69 742 ASP A CA 1
ATOM 5544 C C . ASP A 1 742 ? 34.487 -12.479 -32.861 1.00 78.69 742 ASP A C 1
ATOM 5546 O O . ASP A 1 742 ? 34.735 -11.285 -32.677 1.00 78.69 742 ASP A O 1
ATOM 5550 N N . SER A 1 743 ? 35.359 -13.308 -33.441 1.00 73.56 743 SER A N 1
ATOM 5551 C CA . SER A 1 743 ? 36.696 -12.913 -33.908 1.00 73.56 743 SER A CA 1
ATOM 5552 C C . SER A 1 743 ? 36.719 -12.237 -35.285 1.00 73.56 743 SER A C 1
ATOM 5554 O O . SER A 1 743 ? 37.748 -11.682 -35.679 1.00 73.56 743 SER A O 1
ATOM 5556 N N . ASP A 1 744 ? 35.623 -12.317 -36.042 1.00 76.06 744 ASP A N 1
ATOM 5557 C CA . ASP A 1 744 ? 35.478 -11.621 -37.323 1.00 76.06 744 ASP A CA 1
ATOM 5558 C C . ASP A 1 744 ? 35.015 -10.170 -37.086 1.00 76.06 744 ASP A C 1
ATOM 5560 O O . ASP A 1 744 ? 35.481 -9.257 -37.777 1.00 76.06 744 ASP A O 1
ATOM 5564 N N . VAL A 1 745 ? 34.172 -9.957 -36.064 1.00 73.44 745 VAL A N 1
ATOM 5565 C CA . VAL A 1 745 ? 33.685 -8.640 -35.610 1.00 73.44 745 VAL A CA 1
ATOM 5566 C C . VAL A 1 745 ? 34.692 -7.920 -34.702 1.00 73.44 745 VAL A C 1
ATOM 5568 O O . VAL A 1 745 ? 34.960 -6.738 -34.920 1.00 73.44 745 VAL A O 1
ATOM 5571 N N . TYR A 1 746 ? 35.275 -8.601 -33.706 1.00 69.81 746 TYR A N 1
ATOM 5572 C CA . TYR A 1 746 ? 36.203 -8.000 -32.739 1.00 69.81 746 TYR A CA 1
ATOM 5573 C C . TYR A 1 746 ? 37.608 -8.615 -32.806 1.00 69.81 746 TYR A C 1
ATOM 5575 O O . TYR A 1 746 ? 37.789 -9.833 -32.797 1.00 69.81 746 TYR A O 1
ATOM 5583 N N . LYS A 1 747 ? 38.630 -7.751 -32.827 1.00 64.94 747 LYS A N 1
ATOM 5584 C CA . LYS A 1 747 ? 40.043 -8.135 -32.942 1.00 64.94 747 LYS A CA 1
ATOM 5585 C C . LYS A 1 747 ? 40.830 -7.579 -31.761 1.00 64.94 747 LYS A C 1
ATOM 5587 O O . LYS A 1 747 ? 40.929 -6.365 -31.610 1.00 64.94 747 LYS A O 1
ATOM 5592 N N . LEU A 1 748 ? 41.392 -8.481 -30.958 1.00 60.34 748 LEU A N 1
ATOM 5593 C CA . LEU A 1 748 ? 42.355 -8.146 -29.905 1.00 60.34 748 LEU A CA 1
ATOM 5594 C C . LEU A 1 748 ? 43.602 -7.488 -30.513 1.00 60.34 748 LEU A C 1
ATOM 5596 O O . LEU A 1 748 ? 43.996 -7.816 -31.635 1.00 60.34 748 LEU A O 1
ATOM 5600 N N . SER A 1 749 ? 44.238 -6.593 -29.757 1.00 55.69 749 SER A N 1
ATOM 5601 C CA . SER A 1 749 ? 45.537 -6.028 -30.134 1.00 55.69 749 SER A CA 1
ATOM 5602 C C . SER A 1 749 ? 46.683 -6.972 -29.747 1.00 55.69 749 SER A C 1
ATOM 5604 O O . SER A 1 749 ? 46.611 -7.663 -28.731 1.00 55.69 749 SER A O 1
ATOM 5606 N N . ASP A 1 750 ? 47.775 -6.972 -30.521 1.00 45.34 750 ASP A N 1
ATOM 5607 C CA . ASP A 1 750 ? 48.924 -7.880 -30.327 1.00 45.34 750 ASP A CA 1
ATOM 5608 C C . ASP A 1 750 ? 49.672 -7.708 -28.978 1.00 45.34 750 ASP A C 1
ATOM 5610 O O . ASP A 1 750 ? 50.595 -8.468 -28.685 1.00 45.34 750 ASP A O 1
ATOM 5614 N N . ASN A 1 751 ? 49.305 -6.713 -28.158 1.00 46.16 751 ASN A N 1
ATOM 5615 C CA . ASN A 1 751 ? 49.985 -6.350 -26.906 1.00 46.16 751 ASN A CA 1
ATOM 5616 C C . ASN A 1 751 ? 49.255 -6.801 -25.620 1.00 46.16 751 ASN A C 1
ATOM 5618 O O . ASN A 1 751 ? 49.768 -6.559 -24.526 1.00 46.16 751 ASN A O 1
ATOM 5622 N N . GLU A 1 752 ? 48.075 -7.426 -25.698 1.00 52.09 752 GLU A N 1
ATOM 5623 C CA . GLU A 1 752 ? 47.307 -7.814 -24.501 1.00 52.09 752 GLU A CA 1
ATOM 5624 C C . GLU A 1 752 ? 47.797 -9.143 -23.887 1.00 52.09 752 GLU A C 1
ATOM 5626 O O . GLU A 1 752 ? 47.316 -10.235 -24.192 1.00 52.09 752 GLU A O 1
ATOM 5631 N N . GLU A 1 753 ? 48.774 -9.049 -22.976 1.00 45.03 753 GLU A N 1
ATOM 5632 C CA . GLU A 1 753 ? 49.419 -10.184 -22.291 1.00 45.03 753 GLU A CA 1
ATOM 5633 C C . GLU A 1 753 ? 48.527 -10.849 -21.208 1.00 45.03 753 GLU A C 1
ATOM 5635 O O . GLU A 1 753 ? 48.839 -10.859 -20.017 1.00 45.03 753 GLU A O 1
ATOM 5640 N N . GLN A 1 754 ? 47.403 -11.454 -21.612 1.00 42.47 754 GLN A N 1
ATOM 5641 C CA . GLN A 1 754 ? 46.550 -12.301 -20.757 1.00 42.47 754 GLN A CA 1
ATOM 5642 C C . GLN A 1 754 ? 46.280 -13.661 -21.423 1.00 42.47 754 GLN A C 1
ATOM 5644 O O . GLN A 1 754 ? 45.239 -13.910 -22.033 1.00 42.47 754 GLN A O 1
ATOM 5649 N N . VAL A 1 755 ? 47.232 -14.588 -21.265 1.00 43.31 755 VAL A N 1
ATOM 5650 C CA . VAL A 1 755 ? 47.196 -15.956 -21.823 1.00 43.31 755 VAL A CA 1
ATOM 5651 C C . VAL A 1 755 ? 46.185 -16.848 -21.073 1.00 43.31 755 VAL A C 1
ATOM 5653 O O . VAL A 1 755 ? 46.554 -17.771 -20.343 1.00 43.31 755 VAL A O 1
ATOM 5656 N N . ARG A 1 756 ? 44.887 -16.544 -21.219 1.00 46.78 756 ARG A N 1
ATOM 5657 C CA . ARG A 1 756 ? 43.746 -17.323 -20.683 1.00 46.78 756 ARG A CA 1
ATOM 5658 C C . ARG A 1 756 ? 42.523 -17.407 -21.616 1.00 46.78 756 ARG A C 1
ATOM 5660 O O . ARG A 1 756 ? 41.624 -18.197 -21.340 1.00 46.78 756 ARG A O 1
ATOM 5667 N N . LEU A 1 757 ? 42.472 -16.636 -22.706 1.00 50.12 757 LEU A N 1
ATOM 5668 C CA . LEU A 1 757 ? 41.303 -16.541 -23.595 1.00 50.12 757 LEU A CA 1
ATOM 5669 C C . LEU A 1 757 ? 41.232 -17.674 -24.642 1.00 50.12 757 LEU A C 1
ATOM 5671 O O . LEU A 1 757 ? 41.672 -17.518 -25.776 1.00 50.12 757 LEU A O 1
ATOM 5675 N N . ASN A 1 758 ? 40.588 -18.791 -24.288 1.00 49.94 758 ASN A N 1
ATOM 5676 C CA . ASN A 1 758 ? 40.133 -19.820 -25.240 1.00 49.94 758 ASN A CA 1
ATOM 5677 C C . ASN A 1 758 ? 38.654 -19.586 -25.629 1.00 49.94 758 ASN A C 1
ATOM 5679 O O . ASN A 1 758 ? 37.808 -20.435 -25.352 1.00 49.94 758 ASN A O 1
ATOM 5683 N N . GLY A 1 759 ? 38.330 -18.419 -26.202 1.00 59.62 759 GLY A N 1
ATOM 5684 C CA . GLY A 1 759 ? 36.934 -18.025 -26.477 1.00 59.62 759 GLY A CA 1
ATOM 5685 C C . GLY A 1 759 ? 36.661 -17.281 -27.791 1.00 59.62 759 GLY A C 1
ATOM 5686 O O . GLY A 1 759 ? 35.497 -17.048 -28.108 1.00 59.62 759 GLY A O 1
ATOM 5687 N N . GLY A 1 760 ? 37.685 -16.911 -28.563 1.00 69.50 760 GLY A N 1
ATOM 5688 C CA . GLY A 1 760 ? 37.498 -16.250 -29.859 1.00 69.50 760 GLY A CA 1
ATOM 5689 C C . GLY A 1 760 ? 37.117 -17.247 -30.953 1.00 69.50 760 GLY A C 1
ATOM 5690 O O . GLY A 1 760 ? 37.873 -18.184 -31.214 1.00 69.50 760 GLY A O 1
ATOM 5691 N N . HIS A 1 761 ? 35.973 -17.041 -31.604 1.00 75.06 761 HIS A N 1
ATOM 5692 C CA . HIS A 1 761 ? 35.487 -17.887 -32.696 1.00 75.06 761 HIS A CA 1
ATOM 5693 C C . HIS A 1 761 ? 34.891 -17.047 -33.839 1.00 75.06 761 HIS A C 1
ATOM 5695 O O . HIS A 1 761 ? 34.303 -16.003 -33.573 1.00 75.06 761 HIS A O 1
ATOM 5701 N N . PRO A 1 762 ? 34.974 -17.503 -35.104 1.00 77.00 762 PRO A N 1
ATOM 5702 C CA . PRO A 1 762 ? 34.386 -16.788 -36.235 1.00 77.00 762 PRO A CA 1
ATOM 5703 C C . PRO A 1 762 ? 32.853 -16.813 -36.191 1.00 77.00 762 PRO A C 1
ATOM 5705 O O . PRO A 1 762 ? 32.258 -17.766 -35.666 1.00 77.00 762 PRO A O 1
ATOM 5708 N N . THR A 1 763 ? 32.206 -15.843 -36.843 1.00 76.75 763 THR A N 1
ATOM 5709 C CA . THR A 1 763 ? 30.737 -15.712 -36.909 1.00 76.75 763 THR A CA 1
ATOM 5710 C C . THR A 1 763 ? 30.070 -17.015 -37.358 1.00 76.75 763 THR A C 1
ATOM 5712 O O . THR A 1 763 ? 29.056 -17.439 -36.805 1.00 76.75 763 THR A O 1
ATOM 5715 N N . ALA A 1 764 ? 30.684 -17.716 -38.317 1.00 71.81 764 ALA A N 1
ATOM 5716 C CA . ALA A 1 764 ? 30.187 -18.986 -38.847 1.00 71.81 764 ALA A CA 1
ATOM 5717 C C . ALA A 1 764 ? 30.169 -20.140 -37.820 1.00 71.81 764 ALA A C 1
ATOM 5719 O O . ALA A 1 764 ? 29.366 -21.063 -37.962 1.00 71.81 764 ALA A O 1
ATOM 5720 N N . TYR A 1 765 ? 31.026 -20.106 -36.790 1.00 70.31 765 TYR A N 1
ATOM 5721 C CA . TYR A 1 765 ? 30.970 -21.050 -35.668 1.00 70.31 765 TYR A CA 1
ATOM 5722 C C . TYR A 1 765 ? 29.961 -20.595 -34.609 1.00 70.31 765 TYR A C 1
ATOM 5724 O O . TYR A 1 765 ? 29.214 -21.427 -34.092 1.00 70.31 765 TYR A O 1
ATOM 5732 N N . LEU A 1 766 ? 29.875 -19.289 -34.330 1.00 71.44 766 LEU A N 1
ATOM 5733 C CA . LEU A 1 766 ? 28.887 -18.751 -33.389 1.00 71.44 766 LEU A CA 1
ATOM 5734 C C . LEU A 1 766 ? 27.437 -18.967 -33.861 1.00 71.44 766 LEU A C 1
ATOM 5736 O O . LEU A 1 766 ? 26.552 -19.214 -33.049 1.00 71.44 766 LEU A O 1
ATOM 5740 N N . GLN A 1 767 ? 27.212 -18.979 -35.177 1.00 72.56 767 GLN A N 1
ATOM 5741 C CA . GLN A 1 767 ? 25.932 -19.317 -35.815 1.00 72.56 767 GLN A CA 1
ATOM 5742 C C . GLN A 1 767 ? 25.763 -20.829 -36.101 1.00 72.56 767 GLN A C 1
ATOM 5744 O O . GLN A 1 767 ? 24.830 -21.237 -36.799 1.00 72.56 767 GLN A O 1
ATOM 5749 N N . SER A 1 768 ? 26.663 -21.689 -35.609 1.00 65.50 768 SER A N 1
ATOM 5750 C CA . SER A 1 768 ? 26.662 -23.117 -35.947 1.00 65.50 768 SER A CA 1
ATOM 5751 C C . SER A 1 768 ? 25.757 -23.968 -35.048 1.00 65.50 768 SER A C 1
ATOM 5753 O O . SER A 1 768 ? 25.623 -23.760 -33.842 1.00 65.50 768 SER A O 1
ATOM 5755 N N . LYS A 1 769 ? 25.218 -25.048 -35.630 1.00 56.75 769 LYS A N 1
ATOM 5756 C CA . LYS A 1 769 ? 24.546 -26.114 -34.865 1.00 56.75 769 LYS A CA 1
ATOM 5757 C C . LYS A 1 769 ? 25.502 -26.880 -33.944 1.00 56.75 769 LYS A C 1
ATOM 5759 O O . LYS A 1 769 ? 25.047 -27.532 -33.013 1.00 56.75 769 LYS A O 1
ATOM 5764 N N . GLU A 1 770 ? 26.806 -26.819 -34.205 1.00 64.75 770 GLU A N 1
ATOM 5765 C CA . GLU A 1 770 ? 27.832 -27.423 -33.355 1.00 64.75 770 GLU A CA 1
ATOM 5766 C C . GLU A 1 770 ? 27.926 -26.678 -32.021 1.00 64.75 770 GLU A C 1
ATOM 5768 O O . GLU A 1 770 ? 27.779 -27.302 -30.971 1.00 64.75 770 GLU A O 1
ATOM 5773 N N . LEU A 1 771 ? 28.019 -25.343 -32.051 1.00 64.88 771 LEU A N 1
ATOM 5774 C CA . LEU A 1 771 ? 27.990 -24.532 -30.835 1.00 64.88 771 LEU A CA 1
ATOM 5775 C C . LEU A 1 771 ? 26.649 -24.641 -30.095 1.00 64.88 771 LEU A C 1
ATOM 5777 O O . LEU A 1 771 ? 26.644 -24.787 -28.874 1.00 64.88 771 LEU A O 1
ATOM 5781 N N . ALA A 1 772 ? 25.521 -24.648 -30.812 1.00 59.78 772 ALA A N 1
ATOM 5782 C CA . ALA A 1 772 ? 24.211 -24.867 -30.192 1.00 59.78 772 ALA A CA 1
ATOM 5783 C C . ALA A 1 772 ? 24.148 -26.212 -29.436 1.00 59.78 772 ALA A C 1
ATOM 5785 O O . ALA A 1 772 ? 23.655 -26.268 -28.312 1.00 59.78 772 ALA A O 1
ATOM 5786 N N . ASN A 1 773 ? 24.714 -27.286 -30.001 1.00 55.53 773 ASN A N 1
ATOM 5787 C CA . ASN A 1 773 ? 24.818 -28.579 -29.318 1.00 55.53 773 ASN A CA 1
ATOM 5788 C C . ASN A 1 773 ? 25.768 -28.535 -28.107 1.00 55.53 773 ASN A C 1
ATOM 5790 O O . ASN A 1 773 ? 25.475 -29.166 -27.093 1.00 55.53 773 ASN A O 1
ATOM 5794 N N . VAL A 1 774 ? 26.880 -27.793 -28.187 1.00 59.31 774 VAL A N 1
ATOM 5795 C CA . VAL A 1 774 ? 27.812 -27.599 -27.061 1.00 59.31 774 VAL A CA 1
ATOM 5796 C C . VAL A 1 774 ? 27.130 -26.856 -25.910 1.00 59.31 774 VAL A C 1
ATOM 5798 O O . VAL A 1 774 ? 27.222 -27.308 -24.769 1.00 59.31 774 VAL A O 1
ATOM 5801 N N . PHE A 1 775 ? 26.402 -25.769 -26.182 1.00 61.62 775 PHE A N 1
ATOM 5802 C CA . PHE A 1 775 ? 25.654 -25.065 -25.140 1.00 61.62 775 PHE A CA 1
ATOM 5803 C C . PHE A 1 775 ? 24.507 -25.906 -24.584 1.00 61.62 775 PHE A C 1
ATOM 5805 O O . PHE A 1 775 ? 24.402 -25.999 -23.367 1.00 61.62 775 PHE A O 1
ATOM 5812 N N . ASN A 1 776 ? 23.721 -26.594 -25.419 1.00 56.38 776 ASN A N 1
ATOM 5813 C CA . ASN A 1 776 ? 22.673 -27.502 -24.939 1.00 56.38 776 ASN A CA 1
ATOM 5814 C C . ASN A 1 776 ? 23.243 -28.596 -24.019 1.00 56.38 776 ASN A C 1
ATOM 5816 O O . ASN A 1 776 ? 22.700 -28.829 -22.945 1.00 56.38 776 ASN A O 1
ATOM 5820 N N . TYR A 1 777 ? 24.389 -29.193 -24.368 1.00 54.94 777 TYR A N 1
ATOM 5821 C CA . TYR A 1 777 ? 25.078 -30.152 -23.500 1.00 54.94 777 TYR A CA 1
ATOM 5822 C C . TYR A 1 777 ? 25.496 -29.534 -22.155 1.00 54.94 777 TYR A C 1
ATOM 5824 O O . TYR A 1 777 ? 25.256 -30.132 -21.107 1.00 54.94 777 TYR A O 1
ATOM 5832 N N . TRP A 1 778 ? 26.101 -28.341 -22.149 1.00 52.41 778 TRP A N 1
ATOM 5833 C CA . TRP A 1 778 ? 26.501 -27.685 -20.898 1.00 52.41 778 TRP A CA 1
ATOM 5834 C C . TRP A 1 778 ? 25.310 -27.201 -20.063 1.00 52.41 778 TRP A C 1
ATOM 5836 O O . TRP A 1 778 ? 25.388 -27.249 -18.837 1.00 52.41 778 TRP A O 1
ATOM 5846 N N . ILE A 1 779 ? 24.206 -26.804 -20.701 1.00 55.47 779 ILE A N 1
ATOM 5847 C CA . ILE A 1 779 ? 22.921 -26.512 -20.053 1.00 55.47 779 ILE A CA 1
ATOM 5848 C C . ILE A 1 779 ? 22.369 -27.783 -19.400 1.00 55.47 779 ILE A C 1
ATOM 5850 O O . ILE A 1 779 ? 22.048 -27.749 -18.217 1.00 55.47 779 ILE A O 1
ATOM 5854 N N . ASP A 1 780 ? 22.351 -28.920 -20.100 1.00 53.38 780 ASP A N 1
ATOM 5855 C CA . ASP A 1 780 ? 21.921 -30.207 -19.537 1.00 53.38 780 ASP A CA 1
ATOM 5856 C C . ASP A 1 780 ? 22.807 -30.646 -18.357 1.00 53.38 780 ASP A C 1
ATOM 5858 O O . ASP A 1 780 ? 22.289 -31.077 -17.327 1.00 53.38 780 ASP A O 1
ATOM 5862 N N . GLN A 1 781 ? 24.137 -30.504 -18.453 1.00 52.19 781 GLN A N 1
ATOM 5863 C CA . GLN A 1 781 ? 25.045 -30.820 -17.338 1.00 52.19 781 GLN A CA 1
ATOM 5864 C C . GLN A 1 781 ? 24.854 -29.873 -16.140 1.00 52.19 781 GLN A C 1
ATOM 5866 O O . GLN A 1 781 ? 24.885 -30.320 -14.989 1.00 52.19 781 GLN A O 1
ATOM 5871 N N . TRP A 1 782 ? 24.633 -28.578 -16.385 1.00 51.19 782 TRP A N 1
ATOM 5872 C CA . TRP A 1 782 ? 24.355 -27.599 -15.332 1.00 51.19 782 TRP A CA 1
ATOM 5873 C C . TRP A 1 782 ? 23.006 -27.876 -14.659 1.00 51.19 782 TRP A C 1
ATOM 5875 O O . TRP A 1 782 ? 22.942 -27.987 -13.436 1.00 51.19 782 TRP A O 1
ATOM 5885 N N . ASN A 1 783 ? 21.950 -28.093 -15.442 1.00 50.16 783 ASN A N 1
ATOM 5886 C CA . ASN A 1 783 ? 20.609 -28.407 -14.952 1.00 50.16 783 ASN A CA 1
ATOM 5887 C C . ASN A 1 783 ? 20.574 -29.742 -14.192 1.00 50.16 783 ASN A C 1
ATOM 5889 O O . ASN A 1 783 ? 19.911 -29.837 -13.163 1.00 50.16 783 ASN A O 1
ATOM 5893 N N . ALA A 1 784 ? 21.325 -30.758 -14.633 1.00 50.25 784 ALA A N 1
ATOM 5894 C CA . ALA A 1 784 ? 21.439 -32.037 -13.929 1.00 50.25 784 ALA A CA 1
ATOM 5895 C C . ALA A 1 784 ? 22.208 -31.934 -12.597 1.00 50.25 784 ALA A C 1
ATOM 5897 O O . ALA A 1 784 ? 21.909 -32.673 -11.660 1.00 50.25 784 ALA A O 1
ATOM 5898 N N . THR A 1 785 ? 23.179 -31.020 -12.489 1.00 48.44 785 THR A N 1
ATOM 5899 C CA . THR A 1 785 ? 23.928 -30.778 -11.239 1.00 48.44 785 THR A CA 1
ATOM 5900 C C . THR A 1 785 ? 23.208 -29.825 -10.279 1.00 48.44 785 THR A C 1
ATOM 5902 O O . THR A 1 785 ? 23.362 -29.964 -9.067 1.00 48.44 785 THR A O 1
ATOM 5905 N N . HIS A 1 786 ? 22.353 -28.938 -10.794 1.00 48.16 786 HIS A N 1
ATOM 5906 C CA . HIS A 1 786 ? 21.539 -27.982 -10.032 1.00 48.16 786 HIS A CA 1
ATOM 5907 C C . HIS A 1 786 ? 20.042 -28.360 -10.027 1.00 48.16 786 HIS A C 1
ATOM 5909 O O . HIS A 1 786 ? 19.170 -27.503 -9.892 1.00 48.16 786 HIS A O 1
ATOM 5915 N N . ALA A 1 787 ? 19.729 -29.659 -10.131 1.00 37.81 787 ALA A N 1
ATOM 5916 C CA . ALA A 1 787 ? 18.387 -30.217 -10.372 1.00 37.81 787 ALA A CA 1
ATOM 5917 C C . ALA A 1 787 ? 17.327 -29.985 -9.264 1.00 37.81 787 ALA A C 1
ATOM 5919 O O . ALA A 1 787 ? 16.258 -30.592 -9.284 1.00 37.81 787 ALA A O 1
ATOM 5920 N N . LEU A 1 788 ? 17.603 -29.108 -8.297 1.00 37.28 788 LEU A N 1
ATOM 5921 C CA . LEU A 1 788 ? 16.657 -28.610 -7.293 1.00 37.28 788 LEU A CA 1
ATOM 5922 C C . LEU A 1 788 ? 16.196 -27.159 -7.588 1.00 37.28 788 LEU A C 1
ATOM 5924 O O . LEU A 1 788 ? 15.536 -26.552 -6.750 1.00 37.28 788 LEU A O 1
ATOM 5928 N N . GLN A 1 789 ? 16.537 -26.601 -8.763 1.00 43.34 789 GLN A N 1
ATOM 5929 C CA . GLN A 1 789 ? 16.276 -25.208 -9.183 1.00 43.34 789 GLN A CA 1
ATOM 5930 C C . GLN A 1 789 ? 15.767 -25.129 -10.653 1.00 43.34 789 GLN A C 1
ATOM 5932 O O . GLN A 1 789 ? 16.387 -24.492 -11.497 1.00 43.34 789 GLN A O 1
ATOM 5937 N N . LEU A 1 790 ? 14.683 -25.837 -11.005 1.00 32.31 790 LEU A N 1
ATOM 5938 C CA . LEU A 1 790 ? 14.526 -26.477 -12.335 1.00 32.31 790 LEU A CA 1
ATOM 5939 C C . LEU A 1 790 ? 13.693 -25.780 -13.462 1.00 32.31 790 LEU A C 1
ATOM 5941 O O . LEU A 1 790 ? 13.462 -26.405 -14.494 1.00 32.31 790 LEU A O 1
ATOM 5945 N N . ASP A 1 791 ? 13.205 -24.541 -13.333 1.00 31.00 791 ASP A N 1
ATOM 5946 C CA . ASP A 1 791 ? 12.105 -24.005 -14.187 1.00 31.00 791 ASP A CA 1
ATOM 5947 C C . ASP A 1 791 ? 12.511 -23.171 -15.458 1.00 31.00 791 ASP A C 1
ATOM 5949 O O . ASP A 1 791 ? 12.182 -21.979 -15.537 1.00 31.00 791 ASP A O 1
ATOM 5953 N N . TYR A 1 792 ? 13.238 -23.743 -16.450 1.00 34.47 792 TYR A N 1
ATOM 5954 C CA . TYR A 1 792 ? 14.206 -22.952 -17.273 1.00 34.47 792 TYR A CA 1
ATOM 5955 C C . TYR A 1 792 ? 14.703 -23.514 -18.714 1.00 34.47 792 TYR A C 1
ATOM 5957 O O . TYR A 1 792 ? 15.559 -24.396 -18.675 1.00 34.47 792 TYR A O 1
ATOM 5965 N N . TYR A 1 793 ? 14.283 -22.990 -19.944 1.00 39.66 793 TYR A N 1
ATOM 5966 C CA . TYR A 1 793 ? 15.096 -22.584 -21.224 1.00 39.66 793 TYR A CA 1
ATOM 5967 C C . TYR A 1 793 ? 14.915 -22.885 -22.842 1.00 39.66 793 TYR A C 1
ATOM 5969 O O . TYR A 1 793 ? 14.733 -24.071 -23.132 1.00 39.66 793 TYR A O 1
ATOM 5977 N N . ASN A 1 794 ? 15.064 -21.871 -23.855 1.00 31.59 794 ASN A N 1
ATOM 5978 C CA . ASN A 1 794 ? 15.452 -21.684 -25.407 1.00 31.59 794 ASN A CA 1
ATOM 5979 C C . ASN A 1 794 ? 15.092 -20.345 -26.386 1.00 31.59 794 ASN A C 1
ATOM 5981 O O . ASN A 1 794 ? 13.896 -20.141 -26.521 1.00 31.59 794 ASN A O 1
ATOM 5985 N N . CYS A 1 795 ? 15.922 -19.550 -27.237 1.00 34.81 795 CYS A N 1
ATOM 5986 C CA . CYS A 1 795 ? 15.665 -18.140 -27.975 1.00 34.81 795 CYS A CA 1
ATOM 5987 C C . CYS A 1 795 ? 16.120 -17.621 -29.514 1.00 34.81 795 CYS A C 1
ATOM 5989 O O . CYS A 1 795 ? 16.733 -18.454 -30.183 1.00 34.81 795 CYS A O 1
ATOM 5991 N N . HIS A 1 796 ? 15.872 -16.332 -30.105 1.00 36.44 796 HIS A N 1
ATOM 5992 C CA . HIS A 1 796 ? 16.148 -15.617 -31.535 1.00 36.44 796 HIS A CA 1
ATOM 5993 C C . HIS A 1 796 ? 15.923 -13.967 -31.728 1.00 36.44 796 HIS A C 1
ATOM 5995 O O . HIS A 1 796 ? 15.450 -13.504 -30.704 1.00 36.44 796 HIS A O 1
ATOM 6001 N N . GLU A 1 797 ? 16.039 -12.965 -32.761 1.00 40.75 797 GLU A N 1
ATOM 6002 C CA . GLU A 1 797 ? 16.669 -12.478 -34.158 1.00 40.75 797 GLU A CA 1
ATOM 6003 C C . GLU A 1 797 ? 16.256 -10.992 -34.876 1.00 40.75 797 GLU A C 1
ATOM 6005 O O . GLU A 1 797 ? 15.097 -10.648 -34.692 1.00 40.75 797 GLU A O 1
ATOM 6010 N N . GLY A 1 798 ? 17.000 -10.139 -35.761 1.00 42.28 798 GLY A N 1
ATOM 6011 C CA . GLY A 1 798 ? 16.595 -8.739 -36.468 1.00 42.28 798 GLY A CA 1
ATOM 6012 C C . GLY A 1 798 ? 17.454 -7.819 -37.590 1.00 42.28 798 GLY A C 1
ATOM 6013 O O . GLY A 1 798 ? 18.586 -8.245 -37.821 1.00 42.28 798 GLY A O 1
ATOM 6014 N N . LYS A 1 799 ? 17.023 -6.671 -38.355 1.00 37.00 799 LYS A N 1
ATOM 6015 C CA . LYS A 1 799 ? 17.692 -5.794 -39.554 1.00 37.00 799 LYS A CA 1
ATOM 6016 C C . LYS A 1 799 ? 17.183 -4.279 -40.115 1.00 37.00 799 LYS A C 1
ATOM 6018 O O . LYS A 1 799 ? 16.006 -4.036 -39.891 1.00 37.00 799 LYS A O 1
ATOM 6023 N N . TYR A 1 800 ? 17.913 -3.338 -40.930 1.00 46.31 800 TYR A N 1
ATOM 6024 C CA . TYR A 1 800 ? 17.686 -1.770 -41.302 1.00 46.31 800 TYR A CA 1
ATOM 6025 C C . TYR A 1 800 ? 18.322 -0.919 -42.633 1.00 46.31 800 TYR A C 1
ATOM 6027 O O . TYR A 1 800 ? 19.137 -1.568 -43.290 1.00 46.31 800 TYR A O 1
ATOM 6035 N N . LEU A 1 801 ? 18.067 0.435 -43.092 1.00 40.94 801 LEU A N 1
ATOM 6036 C CA . LEU A 1 801 ? 18.689 1.349 -44.298 1.00 40.94 801 LEU A CA 1
ATOM 6037 C C . LEU A 1 801 ? 18.440 3.009 -44.640 1.00 40.94 801 LEU A C 1
ATOM 6039 O O . LEU A 1 801 ? 17.712 3.594 -43.852 1.00 40.94 801 LEU A O 1
ATOM 6043 N N . ALA A 1 802 ? 18.981 3.811 -45.720 1.00 43.59 802 ALA A N 1
ATOM 6044 C CA . ALA A 1 802 ? 18.963 5.401 -46.100 1.00 43.59 802 ALA A CA 1
ATOM 6045 C C . ALA A 1 802 ? 19.199 6.039 -47.659 1.00 43.59 802 ALA A C 1
ATOM 6047 O O . ALA A 1 802 ? 19.206 5.126 -48.481 1.00 43.59 802 ALA A O 1
ATOM 6048 N N . THR A 1 803 ? 19.387 7.311 -48.351 1.00 42.19 803 THR A N 1
ATOM 6049 C CA . THR A 1 803 ? 19.676 8.922 -48.410 1.00 42.19 803 THR A CA 1
ATOM 6050 C C . THR A 1 803 ? 19.227 9.859 -49.757 1.00 42.19 803 THR A C 1
ATOM 6052 O O . THR A 1 803 ? 18.360 9.279 -50.402 1.00 42.19 803 THR A O 1
ATOM 6055 N N . GLU A 1 804 ? 19.502 11.133 -50.415 1.00 41.41 804 GLU A N 1
ATOM 6056 C CA . GLU A 1 804 ? 20.310 12.539 -50.536 1.00 41.41 804 GLU A CA 1
ATOM 6057 C C . GLU A 1 804 ? 20.055 13.771 -51.716 1.00 41.41 804 GLU A C 1
ATOM 6059 O O . GLU A 1 804 ? 19.385 13.433 -52.687 1.00 41.41 804 GLU A O 1
ATOM 6064 N N . ALA A 1 805 ? 20.619 15.106 -51.744 1.00 36.62 805 ALA A N 1
ATOM 6065 C CA . ALA A 1 805 ? 20.985 16.330 -52.788 1.00 36.62 805 ALA A CA 1
ATOM 6066 C C . ALA A 1 805 ? 20.082 17.573 -53.515 1.00 36.62 805 ALA A C 1
ATOM 6068 O O . ALA A 1 805 ? 18.886 17.316 -53.537 1.00 36.62 805 ALA A O 1
ATOM 6069 N N . GLY A 1 806 ? 20.304 18.850 -54.194 1.00 35.31 806 GLY A N 1
ATOM 6070 C CA . GLY A 1 806 ? 21.194 20.173 -54.554 1.00 35.31 806 GLY A CA 1
ATOM 6071 C C . GLY A 1 806 ? 20.907 21.170 -55.912 1.00 35.31 806 GLY A C 1
ATOM 6072 O O . GLY A 1 806 ? 20.254 20.556 -56.746 1.00 35.31 806 GLY A O 1
ATOM 6073 N N . PHE A 1 807 ? 21.239 22.479 -56.475 1.00 35.88 807 PHE A N 1
ATOM 6074 C CA . PHE A 1 807 ? 21.651 24.049 -56.329 1.00 35.88 807 PHE A CA 1
ATOM 6075 C C . PHE A 1 807 ? 21.809 25.158 -57.644 1.00 35.88 807 PHE A C 1
ATOM 6077 O O . PHE A 1 807 ? 22.035 24.604 -58.715 1.00 35.88 807 PHE A O 1
ATOM 6084 N N . THR A 1 808 ? 21.803 26.617 -57.695 1.00 28.02 808 THR A N 1
ATOM 6085 C CA . THR A 1 808 ? 21.904 27.725 -58.925 1.00 28.02 808 THR A CA 1
ATOM 6086 C C . THR A 1 808 ? 22.212 29.419 -58.887 1.00 28.02 808 THR A C 1
ATOM 6088 O O . THR A 1 808 ? 22.267 29.888 -57.755 1.00 28.02 808 THR A O 1
ATOM 6091 N N . PRO A 1 809 ? 22.397 30.373 -59.989 1.00 31.83 809 PRO A N 1
ATOM 6092 C CA . PRO A 1 809 ? 22.936 31.915 -60.127 1.00 31.83 809 PRO A CA 1
ATOM 6093 C C . PRO A 1 809 ? 22.476 33.225 -61.161 1.00 31.83 809 PRO A C 1
ATOM 6095 O O . PRO A 1 809 ? 21.558 32.951 -61.927 1.00 31.83 809 PRO A O 1
ATOM 6098 N N . PRO A 1 810 ? 23.027 34.586 -61.256 1.00 33.12 810 PRO A N 1
ATOM 6099 C CA . PRO A 1 810 ? 22.431 36.022 -61.798 1.00 33.12 810 PRO A CA 1
ATOM 6100 C C . PRO A 1 810 ? 23.125 37.578 -62.328 1.00 33.12 810 PRO A C 1
ATOM 6102 O O . PRO A 1 810 ? 24.205 37.851 -61.804 1.00 33.12 810 PRO A O 1
ATOM 6105 N N . LEU A 1 811 ? 22.538 38.670 -63.163 1.00 40.41 811 LEU A N 1
ATOM 6106 C CA . LEU A 1 811 ? 22.529 40.329 -63.661 1.00 40.41 811 LEU A CA 1
ATOM 6107 C C . LEU A 1 811 ? 22.677 41.888 -62.917 1.00 40.41 811 LEU A C 1
ATOM 6109 O O . LEU A 1 811 ? 23.667 42.010 -62.246 1.00 40.41 811 LEU A O 1
ATOM 6113 N N . LYS A 1 812 ? 21.930 43.133 -63.052 1.00 49.19 812 LYS A N 1
ATOM 6114 C CA . LYS A 1 812 ? 22.316 44.703 -62.805 1.00 49.19 812 LYS A CA 1
ATOM 6115 C C . LYS A 1 812 ? 21.399 46.135 -62.636 1.00 49.19 812 LYS A C 1
ATOM 6117 O O . LYS A 1 812 ? 20.698 46.404 -63.590 1.00 49.19 812 LYS A O 1
ATOM 6122 N N . VAL A 1 813 ? 21.473 47.237 -61.734 1.00 60.41 813 VAL A N 1
ATOM 6123 C CA . VAL A 1 813 ? 20.674 48.651 -61.668 1.00 60.41 813 VAL A CA 1
ATOM 6124 C C . VAL A 1 813 ? 21.214 50.162 -61.189 1.00 60.41 813 VAL A C 1
ATOM 6126 O O . VAL A 1 813 ? 22.388 50.408 -61.455 1.00 60.41 813 VAL A O 1
ATOM 6129 N N . THR A 1 814 ? 20.423 51.215 -60.619 1.00 65.88 814 THR A N 1
ATOM 6130 C CA . THR A 1 814 ? 20.698 52.713 -60.123 1.00 65.88 814 THR A CA 1
ATOM 6131 C C . THR A 1 814 ? 19.703 53.570 -59.098 1.00 65.88 814 THR A C 1
ATOM 6133 O O . THR A 1 814 ? 18.578 53.130 -58.920 1.00 65.88 814 THR A O 1
ATOM 6136 N N . PHE A 1 815 ? 19.963 54.817 -58.496 1.00 75.00 815 PHE A N 1
ATOM 6137 C CA . PHE A 1 815 ? 19.435 55.443 -57.147 1.00 75.00 815 PHE A CA 1
ATOM 6138 C C . PHE A 1 815 ? 18.943 56.988 -56.875 1.00 75.00 815 PHE A C 1
ATOM 6140 O O . PHE A 1 815 ? 19.407 57.841 -57.625 1.00 75.00 815 PHE A O 1
ATOM 6147 N N . ASP A 1 816 ? 18.159 57.380 -55.776 1.00 75.38 816 ASP A N 1
ATOM 6148 C CA . ASP A 1 816 ? 17.870 58.745 -55.048 1.00 75.38 816 ASP A CA 1
ATOM 6149 C C . ASP A 1 816 ? 17.194 58.733 -53.568 1.00 75.38 816 ASP A C 1
ATOM 6151 O O . ASP A 1 816 ? 16.425 57.839 -53.234 1.00 75.38 816 ASP A O 1
ATOM 6155 N N . THR A 1 817 ? 17.447 59.695 -52.626 1.00 73.31 817 THR A N 1
ATOM 6156 C CA . THR A 1 817 ? 17.540 59.478 -51.124 1.00 73.31 817 THR A CA 1
ATOM 6157 C C . THR A 1 817 ? 16.387 59.799 -50.127 1.00 73.31 817 THR A C 1
ATOM 6159 O O . THR A 1 817 ? 16.381 59.218 -49.040 1.00 73.31 817 THR A O 1
ATOM 6162 N N . GLY A 1 818 ? 15.466 60.742 -50.373 1.00 71.06 818 GLY A N 1
ATOM 6163 C CA . GLY A 1 818 ? 14.304 61.019 -49.486 1.00 71.06 818 GLY A CA 1
ATOM 6164 C C . GLY A 1 818 ? 14.517 61.613 -48.068 1.00 71.06 818 GLY A C 1
ATOM 6165 O O . GLY A 1 818 ? 13.551 61.666 -47.309 1.00 71.06 818 GLY A O 1
ATOM 6166 N N . GLY A 1 819 ? 15.713 62.084 -47.687 1.00 70.25 819 GLY A N 1
ATOM 6167 C CA . GLY A 1 819 ? 15.929 62.811 -46.412 1.00 70.25 819 GLY A CA 1
ATOM 6168 C C . GLY A 1 819 ? 17.217 62.469 -45.653 1.00 70.25 819 GLY A C 1
ATOM 6169 O O . GLY A 1 819 ? 17.606 63.208 -44.752 1.00 70.25 819 GLY A O 1
ATOM 6170 N N . GLY A 1 820 ? 17.895 61.387 -46.047 1.00 65.06 820 GLY A N 1
ATOM 6171 C CA . GLY A 1 820 ? 19.249 61.043 -45.602 1.00 65.06 820 GLY A CA 1
ATOM 6172 C C . GLY A 1 820 ? 20.331 61.298 -46.667 1.00 65.06 820 GLY A C 1
ATOM 6173 O O . GLY A 1 820 ? 20.142 62.069 -47.609 1.00 65.06 820 GLY A O 1
ATOM 6174 N N . SER A 1 821 ? 21.484 60.642 -46.513 1.00 63.62 821 SER A N 1
ATOM 6175 C CA . SER A 1 821 ? 22.742 60.852 -47.260 1.00 63.62 821 SER A CA 1
ATOM 6176 C C . SER A 1 821 ? 22.797 60.302 -48.712 1.00 63.62 821 SER A C 1
ATOM 6178 O O . SER A 1 821 ? 21.981 59.480 -49.118 1.00 63.62 821 SER A O 1
ATOM 6180 N N . THR A 1 822 ? 23.759 60.805 -49.511 1.00 62.16 822 THR A N 1
ATOM 6181 C CA . THR A 1 822 ? 23.831 60.799 -51.005 1.00 62.16 822 THR A CA 1
ATOM 6182 C C . THR A 1 822 ? 24.678 59.673 -51.656 1.00 62.16 822 THR A C 1
ATOM 6184 O O . THR A 1 822 ? 25.651 59.240 -51.043 1.00 62.16 822 THR A O 1
ATOM 6187 N N . VAL A 1 823 ? 24.348 59.194 -52.888 1.00 69.81 823 VAL A N 1
ATOM 6188 C CA . VAL A 1 823 ? 24.851 57.889 -53.441 1.00 69.81 823 VAL A CA 1
ATOM 6189 C C . VAL A 1 823 ? 24.982 57.747 -55.013 1.00 69.81 823 VAL A C 1
ATOM 6191 O O . VAL A 1 823 ? 24.618 58.679 -55.725 1.00 69.81 823 VAL A O 1
ATOM 6194 N N . THR A 1 824 ? 25.514 56.616 -55.568 1.00 55.38 824 THR A N 1
ATOM 6195 C CA . THR A 1 824 ? 26.111 56.425 -56.950 1.00 55.38 824 THR A CA 1
ATOM 6196 C C . THR A 1 824 ? 25.899 55.015 -57.627 1.00 55.38 824 THR A C 1
ATOM 6198 O O . THR A 1 824 ? 25.791 54.046 -56.891 1.00 55.38 824 THR A O 1
ATOM 6201 N N . ALA A 1 825 ? 25.918 54.861 -58.986 1.00 62.56 825 ALA A N 1
ATOM 6202 C CA . ALA A 1 825 ? 25.415 53.725 -59.857 1.00 62.56 825 ALA A CA 1
ATOM 6203 C C . ALA A 1 825 ? 26.405 52.640 -60.463 1.00 62.56 825 ALA A C 1
ATOM 6205 O O . ALA A 1 825 ? 27.612 52.855 -60.426 1.00 62.56 825 ALA A O 1
ATOM 6206 N N . GLN A 1 826 ? 25.928 51.480 -61.028 1.00 49.94 826 GLN A N 1
ATOM 6207 C CA . GLN A 1 826 ? 26.725 50.204 -61.219 1.00 49.94 826 GLN A CA 1
ATOM 6208 C C . GLN A 1 826 ? 26.404 49.207 -62.425 1.00 49.94 826 GLN A C 1
ATOM 6210 O O . GLN A 1 826 ? 25.714 49.577 -63.378 1.00 49.94 826 GLN A O 1
ATOM 6215 N N . SER A 1 827 ? 26.971 47.957 -62.473 1.00 43.56 827 SER A N 1
ATOM 6216 C CA . SER A 1 827 ? 26.906 46.943 -63.595 1.00 43.56 827 SER A CA 1
ATOM 6217 C C . SER A 1 827 ? 27.152 45.418 -63.300 1.00 43.56 827 SER A C 1
ATOM 6219 O O . SER A 1 827 ? 28.198 45.125 -62.745 1.00 43.56 827 SER A O 1
ATOM 6221 N N . VAL A 1 828 ? 26.336 44.447 -63.803 1.00 51.12 828 VAL A N 1
ATOM 6222 C CA . VAL A 1 828 ? 26.607 42.954 -63.850 1.00 51.12 828 VAL A CA 1
ATOM 6223 C C . VAL A 1 828 ? 25.792 42.156 -64.942 1.00 51.12 828 VAL A C 1
ATOM 6225 O O . VAL A 1 828 ? 25.285 42.803 -65.862 1.00 51.12 828 VAL A O 1
ATOM 6228 N N . LEU A 1 829 ? 25.729 40.793 -64.953 1.00 44.88 829 LEU A N 1
ATOM 6229 C CA . LEU A 1 829 ? 25.368 39.926 -66.130 1.00 44.88 829 LEU A CA 1
ATOM 6230 C C . LEU A 1 829 ? 24.462 38.657 -65.861 1.00 44.88 829 LEU A C 1
ATOM 6232 O O . LEU A 1 829 ? 24.797 37.834 -65.026 1.00 44.88 829 LEU A O 1
ATOM 6236 N N . GLN A 1 830 ? 23.357 38.521 -66.628 1.00 47.72 830 GLN A N 1
ATOM 6237 C CA . GLN A 1 830 ? 22.183 37.585 -66.689 1.00 47.72 830 GLN A CA 1
ATOM 6238 C C . GLN A 1 830 ? 21.450 37.121 -65.393 1.00 47.72 830 GLN A C 1
ATOM 6240 O O . GLN A 1 830 ? 21.968 36.297 -64.670 1.00 47.72 830 GLN A O 1
ATOM 6245 N N . ASP A 1 831 ? 20.224 37.630 -65.138 1.00 44.00 831 ASP A N 1
ATOM 6246 C CA . ASP A 1 831 ? 19.282 37.569 -63.968 1.00 44.00 831 ASP A CA 1
ATOM 6247 C C . ASP A 1 831 ? 19.651 37.923 -62.465 1.00 44.00 831 ASP A C 1
ATOM 6249 O O . ASP A 1 831 ? 19.324 37.182 -61.551 1.00 44.00 831 ASP A O 1
ATOM 6253 N N . SER A 1 832 ? 20.202 39.122 -62.173 1.00 44.44 832 SER A N 1
ATOM 6254 C CA . SER A 1 832 ? 20.698 39.841 -60.929 1.00 44.44 832 SER A CA 1
ATOM 6255 C C . SER A 1 832 ? 20.286 41.308 -61.133 1.00 44.44 832 SER A C 1
ATOM 6257 O O . SER A 1 832 ? 19.747 41.596 -62.198 1.00 44.44 832 SER A O 1
ATOM 6259 N N . ARG A 1 833 ? 20.420 42.317 -60.260 1.00 49.44 833 ARG A N 1
ATOM 6260 C CA . ARG A 1 833 ? 21.189 42.636 -59.037 1.00 49.44 833 ARG A CA 1
ATOM 6261 C C . ARG A 1 833 ? 22.428 43.498 -59.282 1.00 49.44 833 ARG A C 1
ATOM 6263 O O . ARG A 1 833 ? 23.499 42.959 -59.493 1.00 49.44 833 ARG A O 1
ATOM 6270 N N . ILE A 1 834 ? 22.301 44.830 -59.197 1.00 48.44 834 ILE A N 1
ATOM 6271 C CA . ILE A 1 834 ? 23.467 45.577 -58.684 1.00 48.44 834 ILE A CA 1
ATOM 6272 C C . ILE A 1 834 ? 23.476 45.519 -57.165 1.00 48.44 834 ILE A C 1
ATOM 6274 O O . ILE A 1 834 ? 22.443 45.271 -56.537 1.00 48.44 834 ILE A O 1
ATOM 6278 N N . ASP A 1 835 ? 24.627 45.854 -56.603 1.00 53.38 835 ASP A N 1
ATOM 6279 C CA . ASP A 1 835 ? 24.786 46.084 -55.186 1.00 53.38 835 ASP A CA 1
ATOM 6280 C C . ASP A 1 835 ? 23.942 47.301 -54.782 1.00 53.38 835 ASP A C 1
ATOM 6282 O O . ASP A 1 835 ? 24.082 48.399 -55.332 1.00 53.38 835 ASP A O 1
ATOM 6286 N N . ALA A 1 836 ? 23.065 47.127 -53.794 1.00 56.38 836 ALA A N 1
ATOM 6287 C CA . ALA A 1 836 ? 22.515 48.271 -53.080 1.00 56.38 836 ALA A CA 1
ATOM 6288 C C . ALA A 1 836 ? 23.666 49.021 -52.367 1.00 56.38 836 ALA A C 1
ATOM 6290 O O . ALA A 1 836 ? 24.666 48.395 -52.010 1.00 56.38 836 ALA A O 1
ATOM 6291 N N . PRO A 1 837 ? 23.593 50.348 -52.185 1.00 56.94 837 PRO A N 1
ATOM 6292 C CA . PRO A 1 837 ? 24.785 51.151 -51.985 1.00 56.94 837 PRO A CA 1
ATOM 6293 C C . PRO A 1 837 ? 24.803 51.753 -50.568 1.00 56.94 837 PRO A C 1
ATOM 6295 O O . PRO A 1 837 ? 24.139 51.257 -49.660 1.00 56.94 837 PRO A O 1
ATOM 6298 N N . ALA A 1 838 ? 25.549 52.847 -50.374 1.00 63.22 838 ALA A N 1
ATOM 6299 C CA . ALA A 1 838 ? 25.614 53.561 -49.101 1.00 63.22 838 ALA A CA 1
ATOM 6300 C C . ALA A 1 838 ? 24.228 53.946 -48.544 1.00 63.22 838 ALA A C 1
ATOM 6302 O O . ALA A 1 838 ? 23.275 54.213 -49.275 1.00 63.22 838 ALA A O 1
ATOM 6303 N N . ILE A 1 839 ? 24.144 53.939 -47.216 1.00 63.66 839 ILE A N 1
ATOM 6304 C CA . ILE A 1 839 ? 22.962 53.463 -46.504 1.00 63.66 839 ILE A CA 1
ATOM 6305 C C . ILE A 1 839 ? 22.483 54.588 -45.539 1.00 63.66 839 ILE A C 1
ATOM 6307 O O . ILE A 1 839 ? 23.190 54.906 -44.581 1.00 63.66 839 ILE A O 1
ATOM 6311 N N . PRO A 1 840 ? 21.391 55.328 -45.853 1.00 62.06 840 PRO A N 1
ATOM 6312 C CA . PRO A 1 840 ? 21.004 56.553 -45.135 1.00 62.06 840 PRO A CA 1
ATOM 6313 C C . PRO A 1 840 ? 20.318 56.277 -43.786 1.00 62.06 840 PRO A C 1
ATOM 6315 O O . PRO A 1 840 ? 19.542 55.337 -43.661 1.00 62.06 840 PRO A O 1
ATOM 6318 N N . THR A 1 841 ? 20.570 57.124 -42.780 1.00 67.88 841 THR A N 1
ATOM 6319 C CA . THR A 1 841 ? 20.286 56.853 -41.350 1.00 67.88 841 THR A CA 1
ATOM 6320 C C . THR A 1 841 ? 19.220 57.763 -40.709 1.00 67.88 841 THR A C 1
ATOM 6322 O O . THR A 1 841 ? 19.081 58.916 -41.111 1.00 67.88 841 THR A O 1
ATOM 6325 N N . HIS A 1 842 ? 18.529 57.263 -39.673 1.00 66.06 842 HIS A N 1
ATOM 6326 C CA . HIS A 1 842 ? 17.539 57.960 -38.822 1.00 66.06 842 HIS A CA 1
ATOM 6327 C C . HIS A 1 842 ? 17.554 57.352 -37.398 1.00 66.06 842 HIS A C 1
ATOM 6329 O O . HIS A 1 842 ? 18.068 56.246 -37.226 1.00 66.06 842 HIS A O 1
ATOM 6335 N N . ASP A 1 843 ? 17.004 58.049 -36.397 1.00 58.06 843 ASP A N 1
ATOM 6336 C CA . ASP A 1 843 ? 17.339 57.810 -34.977 1.00 58.06 843 ASP A CA 1
ATOM 6337 C C . ASP A 1 843 ? 16.470 56.777 -34.223 1.00 58.06 843 ASP A C 1
ATOM 6339 O O . ASP A 1 843 ? 16.976 56.081 -33.344 1.00 58.06 843 ASP A O 1
ATOM 6343 N N . ASP A 1 844 ? 15.166 56.688 -34.515 1.00 63.06 844 ASP A N 1
ATOM 6344 C CA . ASP A 1 844 ? 14.169 55.948 -33.711 1.00 63.06 844 ASP A CA 1
ATOM 6345 C C . ASP A 1 844 ? 13.478 54.786 -34.447 1.00 63.06 844 ASP A C 1
ATOM 6347 O O . ASP A 1 844 ? 12.679 54.060 -33.853 1.00 63.06 844 ASP A O 1
ATOM 6351 N N . LYS A 1 845 ? 13.750 54.626 -35.746 1.00 66.31 845 LYS A N 1
ATOM 6352 C CA . LYS A 1 845 ? 13.050 53.708 -36.655 1.00 66.31 845 LYS A CA 1
ATOM 6353 C C . LYS A 1 845 ? 14.024 53.018 -37.578 1.00 66.31 845 LYS A C 1
ATOM 6355 O O . LYS A 1 845 ? 15.025 53.601 -37.998 1.00 66.31 845 LYS A O 1
ATOM 6360 N N . VAL A 1 846 ? 13.685 51.798 -37.970 1.00 66.25 846 VAL A N 1
ATOM 6361 C CA . VAL A 1 846 ? 14.479 51.075 -38.954 1.00 66.25 846 VAL A CA 1
ATOM 6362 C C . VAL A 1 846 ? 14.264 51.714 -40.321 1.00 66.25 846 VAL A C 1
ATOM 6364 O O . VAL A 1 846 ? 13.146 51.863 -40.802 1.00 66.25 846 VAL A O 1
ATOM 6367 N N . PHE A 1 847 ? 15.370 52.109 -40.931 1.00 71.62 847 PHE A N 1
ATOM 6368 C CA . PHE A 1 847 ? 15.589 52.244 -42.371 1.00 71.62 847 PHE A CA 1
ATOM 6369 C C . PHE A 1 847 ? 14.555 51.498 -43.235 1.00 71.62 847 PHE A C 1
ATOM 6371 O O . PHE A 1 847 ? 14.486 50.276 -43.215 1.00 71.62 847 PHE A O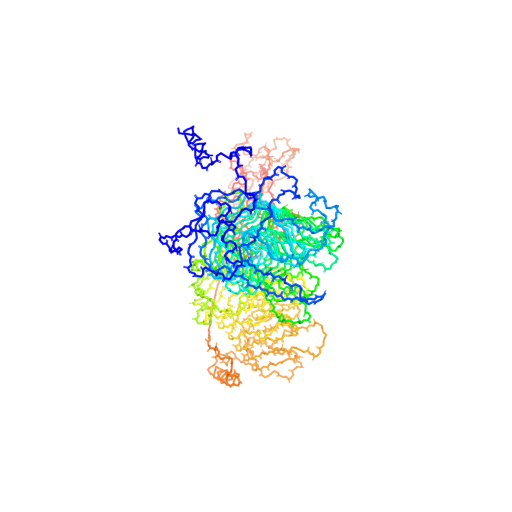 1
ATOM 6378 N N . ALA A 1 848 ? 13.740 52.228 -44.012 1.00 66.06 848 ALA A N 1
ATOM 6379 C CA . ALA A 1 848 ? 12.770 51.623 -44.928 1.00 66.06 848 ALA A CA 1
ATOM 6380 C C . ALA A 1 848 ? 12.599 52.381 -46.275 1.00 66.06 848 ALA A C 1
ATOM 6382 O O . ALA A 1 848 ? 11.494 52.542 -46.788 1.00 66.06 848 ALA A O 1
ATOM 6383 N N . GLY A 1 849 ? 13.747 52.736 -46.881 1.00 68.44 849 GLY A N 1
ATOM 6384 C CA . GLY A 1 849 ? 13.986 53.621 -48.035 1.00 68.44 849 GLY A CA 1
ATOM 6385 C C . GLY A 1 849 ? 13.543 53.277 -49.484 1.00 68.44 849 GLY A C 1
ATOM 6386 O O . GLY A 1 849 ? 12.409 52.891 -49.715 1.00 68.44 849 GLY A O 1
ATOM 6387 N N . TRP A 1 850 ? 14.444 53.562 -50.448 1.00 70.75 850 TRP A N 1
ATOM 6388 C CA . TRP A 1 850 ? 14.333 53.745 -51.926 1.00 70.75 850 TRP A CA 1
ATOM 6389 C C . TRP A 1 850 ? 13.230 52.951 -52.726 1.00 70.75 850 TRP A C 1
ATOM 6391 O O . TRP A 1 850 ? 13.194 51.746 -52.592 1.00 70.75 850 TRP A O 1
ATOM 6401 N N . TYR A 1 851 ? 12.418 53.584 -53.608 1.00 78.62 851 TYR A N 1
ATOM 6402 C CA . TYR A 1 851 ? 11.249 53.109 -54.422 1.00 78.62 851 TYR A CA 1
ATOM 6403 C C . TYR A 1 851 ? 11.251 53.610 -55.880 1.00 78.62 851 TYR A C 1
ATOM 6405 O O . TYR A 1 851 ? 11.716 54.716 -56.111 1.00 78.62 851 TYR A O 1
ATOM 6413 N N . SER A 1 852 ? 10.671 52.894 -56.863 1.00 65.88 852 SER A N 1
ATOM 6414 C CA . SER A 1 852 ? 10.588 53.394 -58.262 1.00 65.88 852 SER A CA 1
ATOM 6415 C C . SER A 1 852 ? 9.709 54.636 -58.415 1.00 65.88 852 SER A C 1
ATOM 6417 O O . SER A 1 852 ? 9.743 55.285 -59.460 1.00 65.88 852 SER A O 1
ATOM 6419 N N . ASP A 1 853 ? 8.910 54.955 -57.399 1.00 67.38 853 ASP A N 1
ATOM 6420 C CA . ASP A 1 853 ? 8.045 56.120 -57.324 1.00 67.38 853 ASP A CA 1
ATOM 6421 C C . ASP A 1 853 ? 8.314 56.945 -56.056 1.00 67.38 853 ASP A C 1
ATOM 6423 O O . ASP A 1 853 ? 8.712 56.435 -55.013 1.00 67.38 853 ASP A O 1
ATOM 6427 N N . ALA A 1 854 ? 8.024 58.243 -56.113 1.00 65.94 854 ALA A N 1
ATOM 6428 C CA . ALA A 1 854 ? 8.104 59.117 -54.941 1.00 65.94 854 ALA A CA 1
ATOM 6429 C C . ALA A 1 854 ? 6.905 58.975 -53.972 1.00 65.94 854 ALA A C 1
ATOM 6431 O O . ALA A 1 854 ? 6.862 59.673 -52.962 1.00 65.94 854 ALA A O 1
ATOM 6432 N N . GLY A 1 855 ? 5.916 58.124 -54.279 1.00 70.56 855 GLY A N 1
ATOM 6433 C CA . GLY A 1 855 ? 4.752 57.861 -53.426 1.00 70.56 855 GLY A CA 1
ATOM 6434 C C . GLY A 1 855 ? 4.960 56.738 -52.408 1.00 70.56 855 GLY A C 1
ATOM 6435 O O . GLY A 1 855 ? 4.110 56.554 -51.540 1.00 70.56 855 GLY A O 1
ATOM 6436 N N . HIS A 1 856 ? 6.076 56.008 -52.505 1.00 74.62 856 HIS A N 1
ATOM 6437 C CA . HIS A 1 856 ? 6.381 54.816 -51.710 1.00 74.62 856 HIS A CA 1
ATOM 6438 C C . HIS A 1 856 ? 5.368 53.677 -51.891 1.00 74.62 856 HIS A C 1
ATOM 6440 O O . HIS A 1 856 ? 4.922 53.075 -50.908 1.00 74.62 856 HIS A O 1
ATOM 6446 N N . THR A 1 857 ? 5.014 53.404 -53.155 1.00 63.09 857 THR A N 1
ATOM 6447 C CA . THR A 1 857 ? 3.999 52.407 -53.556 1.00 63.09 857 THR A CA 1
ATOM 6448 C C . THR A 1 857 ? 4.417 51.470 -54.696 1.00 63.09 857 THR A C 1
ATOM 6450 O O . THR A 1 857 ? 3.680 50.541 -55.027 1.00 63.09 857 THR A O 1
ATOM 6453 N N . GLN A 1 858 ? 5.556 51.711 -55.348 1.00 67.62 858 GLN A N 1
ATOM 6454 C CA . GLN A 1 858 ? 6.115 50.876 -56.409 1.00 67.62 858 GLN A CA 1
ATOM 6455 C C . GLN A 1 858 ? 7.527 50.400 -56.042 1.00 67.62 858 GLN A C 1
ATOM 6457 O O . GLN A 1 858 ? 8.483 51.179 -56.053 1.00 67.62 858 GLN A O 1
ATOM 6462 N N . PRO A 1 859 ? 7.676 49.110 -55.704 1.00 65.44 859 PRO A N 1
ATOM 6463 C CA . PRO A 1 859 ? 8.943 48.577 -55.239 1.00 65.44 859 PRO A CA 1
ATOM 6464 C C . PRO A 1 859 ? 9.843 48.048 -56.375 1.00 65.44 859 PRO A C 1
ATOM 6466 O O . PRO A 1 859 ? 9.672 46.915 -56.832 1.00 65.44 859 PRO A O 1
ATOM 6469 N N . PHE A 1 860 ? 10.816 48.852 -56.836 1.00 60.72 860 PHE A N 1
ATOM 6470 C CA . PHE A 1 860 ? 11.877 48.405 -57.761 1.00 60.72 860 PHE A CA 1
ATOM 6471 C C . PHE A 1 860 ? 13.128 47.930 -57.015 1.00 60.72 860 PHE A C 1
ATOM 6473 O O . PHE A 1 860 ? 13.935 48.657 -56.445 1.00 60.72 860 PHE A O 1
ATOM 6480 N N . ASP A 1 861 ? 13.329 46.640 -57.170 1.00 60.84 861 ASP A N 1
ATOM 6481 C CA . ASP A 1 861 ? 14.322 45.827 -56.513 1.00 60.84 861 ASP A CA 1
ATOM 6482 C C . ASP A 1 861 ? 15.742 46.110 -57.076 1.00 60.84 861 ASP A C 1
ATOM 6484 O O . ASP A 1 861 ? 16.008 45.816 -58.241 1.00 60.84 861 ASP A O 1
ATOM 6488 N N . PHE A 1 862 ? 16.696 46.640 -56.283 1.00 52.59 862 PHE A N 1
ATOM 6489 C CA . PHE A 1 862 ? 18.126 46.672 -56.693 1.00 52.59 862 PHE A CA 1
ATOM 6490 C C . PHE A 1 862 ? 18.655 45.295 -56.975 1.00 52.59 862 PHE A C 1
ATOM 6492 O O . PHE A 1 862 ? 19.296 45.073 -57.998 1.00 52.59 862 PHE A O 1
ATOM 6499 N N . CYS A 1 863 ? 18.297 44.377 -56.082 1.00 45.59 863 CYS A N 1
ATOM 6500 C CA . CYS A 1 863 ? 18.465 42.959 -56.276 1.00 45.59 863 CYS A CA 1
ATOM 6501 C C . CYS A 1 863 ? 17.354 42.328 -57.150 1.00 45.59 863 CYS A C 1
ATOM 6503 O O . CYS A 1 863 ? 17.165 41.108 -57.136 1.00 45.59 863 CYS A O 1
ATOM 6505 N N . GLY A 1 864 ? 16.630 43.151 -57.909 1.00 43.53 864 GLY A N 1
ATOM 6506 C CA . GLY A 1 864 ? 15.719 42.734 -58.965 1.00 43.53 864 GLY A CA 1
ATOM 6507 C C . GLY A 1 864 ? 16.497 42.258 -60.160 1.00 43.53 864 GLY A C 1
ATOM 6508 O O . GLY A 1 864 ? 17.694 42.489 -60.241 1.00 43.53 864 GLY A O 1
ATOM 6509 N N . GLN A 1 865 ? 15.830 41.585 -61.087 1.00 42.16 865 GLN A N 1
ATOM 6510 C CA . GLN A 1 865 ? 16.489 40.994 -62.244 1.00 42.16 865 GLN A CA 1
ATOM 6511 C C . GLN A 1 865 ? 16.363 41.922 -63.441 1.00 42.16 865 GLN A C 1
ATOM 6513 O O . GLN A 1 865 ? 15.277 42.197 -63.953 1.00 42.16 865 GLN A O 1
ATOM 6518 N N . VAL A 1 866 ? 17.495 42.490 -63.833 1.00 44.66 866 VAL A N 1
ATOM 6519 C CA . VAL A 1 866 ? 17.484 43.791 -64.497 1.00 44.66 866 VAL A CA 1
ATOM 6520 C C . VAL A 1 866 ? 17.676 43.637 -65.983 1.00 44.66 866 VAL A C 1
ATOM 6522 O O . VAL A 1 866 ? 18.647 44.070 -66.602 1.00 44.66 866 VAL A O 1
ATOM 6525 N N . SER A 1 867 ? 16.649 43.004 -66.522 1.00 43.56 867 SER A N 1
ATOM 6526 C CA . SER A 1 867 ? 16.246 43.022 -67.919 1.00 43.56 867 SER A CA 1
ATOM 6527 C C . SER A 1 867 ? 16.480 44.380 -68.611 1.00 43.56 867 SER A C 1
ATOM 6529 O O . SER A 1 867 ? 16.889 44.388 -69.770 1.00 43.56 867 SER A O 1
ATOM 6531 N N . SER A 1 868 ? 16.316 45.517 -67.910 1.00 44.75 868 SER A N 1
ATOM 6532 C CA . SER A 1 868 ? 16.806 46.847 -68.332 1.00 44.75 868 SER A CA 1
ATOM 6533 C C . SER A 1 868 ? 16.973 47.849 -67.165 1.00 44.75 868 SER A C 1
ATOM 6535 O O . SER A 1 868 ? 16.158 47.847 -66.249 1.00 44.75 868 SER A O 1
ATOM 6537 N N . SER A 1 869 ? 17.992 48.724 -67.213 1.00 53.88 869 SER A N 1
ATOM 6538 C CA . SER A 1 869 ? 18.413 49.692 -66.160 1.00 53.88 869 SER A CA 1
ATOM 6539 C C . SER A 1 869 ? 17.369 50.772 -65.741 1.00 53.88 869 SER A C 1
ATOM 6541 O O . SER A 1 869 ? 16.627 51.233 -66.604 1.00 53.88 869 SER A O 1
ATOM 6543 N N . ILE A 1 870 ? 17.348 51.234 -64.462 1.00 64.75 870 ILE A N 1
ATOM 6544 C CA . ILE A 1 870 ? 16.255 52.060 -63.833 1.00 64.75 870 ILE A CA 1
ATOM 6545 C C . ILE A 1 870 ? 16.689 52.838 -62.505 1.00 64.75 870 ILE A C 1
ATOM 6547 O O . ILE A 1 870 ? 17.833 52.627 -62.100 1.00 64.75 870 ILE A O 1
ATOM 6551 N N . THR A 1 871 ? 15.897 53.763 -61.862 1.00 71.81 871 THR A N 1
ATOM 6552 C CA . THR A 1 871 ? 16.231 54.708 -60.683 1.00 71.81 871 THR A CA 1
ATOM 6553 C C . THR A 1 871 ? 15.180 54.823 -59.468 1.00 71.81 871 THR A C 1
ATOM 6555 O O . THR A 1 871 ? 14.030 54.492 -59.740 1.00 71.81 871 THR A O 1
ATOM 6558 N N . LEU A 1 872 ? 15.490 55.234 -58.179 1.00 72.88 872 LEU A N 1
ATOM 6559 C CA . LEU A 1 872 ? 14.640 55.078 -56.897 1.00 72.88 872 LEU A CA 1
ATOM 6560 C C . LEU A 1 872 ? 14.490 56.240 -55.785 1.00 72.88 872 LEU A C 1
ATOM 6562 O O . LEU A 1 872 ? 15.346 57.100 -55.810 1.00 72.88 872 LEU A O 1
ATOM 6566 N N . HIS A 1 873 ? 13.544 56.218 -54.760 1.00 74.25 873 HIS A N 1
ATOM 6567 C CA . HIS A 1 873 ? 13.195 57.230 -53.635 1.00 74.25 873 HIS A CA 1
ATOM 6568 C C . HIS A 1 873 ? 12.593 56.726 -52.211 1.00 74.25 873 HIS A C 1
ATOM 6570 O O . HIS A 1 873 ? 11.869 55.754 -52.223 1.00 74.25 873 HIS A O 1
ATOM 6576 N N . ALA A 1 874 ? 12.739 57.308 -50.970 1.00 70.31 874 ALA A N 1
ATOM 6577 C CA . ALA A 1 874 ? 12.738 56.550 -49.626 1.00 70.31 874 ALA A CA 1
ATOM 6578 C C . ALA A 1 874 ? 11.724 56.725 -48.370 1.00 70.31 874 ALA A C 1
ATOM 6580 O O . ALA A 1 874 ? 11.289 57.848 -48.128 1.00 70.31 874 ALA A O 1
ATOM 6581 N N . LYS A 1 875 ? 11.465 55.665 -47.503 1.00 75.69 875 LYS A N 1
ATOM 6582 C CA . LYS A 1 875 ? 10.521 55.441 -46.294 1.00 75.69 875 LYS A CA 1
ATOM 6583 C C . LYS A 1 875 ? 11.135 54.763 -44.960 1.00 75.69 875 LYS A C 1
ATOM 6585 O O . LYS A 1 875 ? 12.362 54.718 -44.896 1.00 75.69 875 LYS A O 1
ATOM 6590 N N . TRP A 1 876 ? 10.389 54.309 -43.880 1.00 75.62 876 TRP A N 1
ATOM 6591 C CA . TRP A 1 876 ? 10.861 53.791 -42.495 1.00 75.62 876 TRP A CA 1
ATOM 6592 C C . TRP A 1 876 ? 9.937 52.720 -41.698 1.00 75.62 876 TRP A C 1
ATOM 6594 O O . TRP A 1 876 ? 8.758 52.680 -42.041 1.00 75.62 876 TRP A O 1
ATOM 6604 N N . LEU A 1 877 ? 10.405 51.871 -40.696 1.00 63.22 877 LEU A N 1
ATOM 6605 C CA . LEU A 1 877 ? 9.766 50.630 -40.019 1.00 63.22 877 LEU A CA 1
ATOM 6606 C C . LEU A 1 877 ? 10.192 50.142 -38.530 1.00 63.22 877 LEU A C 1
ATOM 6608 O O . LEU A 1 877 ? 10.928 50.867 -37.858 1.00 63.22 877 LEU A O 1
ATOM 6612 N N . ASP A 1 878 ? 9.749 48.927 -38.025 1.00 63.62 878 ASP A N 1
ATOM 6613 C CA . ASP A 1 878 ? 9.524 48.422 -36.588 1.00 63.62 878 ASP A CA 1
ATOM 6614 C C . ASP A 1 878 ? 10.221 47.083 -35.989 1.00 63.62 878 ASP A C 1
ATOM 6616 O O . ASP A 1 878 ? 11.439 46.986 -36.113 1.00 63.62 878 ASP A O 1
ATOM 6620 N N . THR A 1 879 ? 9.555 46.100 -35.257 1.00 57.16 879 THR A N 1
ATOM 6621 C CA . THR A 1 879 ? 10.133 44.959 -34.366 1.00 57.16 879 THR A CA 1
ATOM 6622 C C . THR A 1 879 ? 9.324 43.583 -34.120 1.00 57.16 879 THR A C 1
ATOM 6624 O O . THR A 1 879 ? 8.197 43.499 -34.602 1.00 57.16 879 THR A O 1
ATOM 6627 N N . PHE A 1 880 ? 9.833 42.503 -33.395 1.00 62.41 880 PHE A N 1
ATOM 6628 C CA . PHE A 1 880 ? 9.269 41.070 -33.240 1.00 62.41 880 PHE A CA 1
ATOM 6629 C C . PHE A 1 880 ? 9.532 40.153 -31.950 1.00 62.41 880 PHE A C 1
ATOM 6631 O O . PHE A 1 880 ? 10.252 40.569 -31.047 1.00 62.41 880 PHE A O 1
ATOM 6638 N N . THR A 1 881 ? 8.993 38.884 -31.889 1.00 75.50 881 THR A N 1
ATOM 6639 C CA . THR A 1 881 ? 9.125 37.771 -30.849 1.00 75.50 881 THR A CA 1
ATOM 6640 C C . THR A 1 881 ? 9.178 36.288 -31.405 1.00 75.50 881 THR A C 1
ATOM 6642 O O . THR A 1 881 ? 9.039 36.117 -32.614 1.00 75.50 881 THR A O 1
ATOM 6645 N N . TYR A 1 882 ? 9.412 35.215 -30.584 1.00 83.06 882 TYR A N 1
ATOM 6646 C CA . TYR A 1 882 ? 9.826 33.821 -31.001 1.00 83.06 882 TYR A CA 1
ATOM 6647 C C . TYR A 1 882 ? 9.004 32.575 -30.504 1.00 83.06 882 TYR A C 1
ATOM 6649 O O . TYR A 1 882 ? 8.271 32.669 -29.523 1.00 83.06 882 TYR A O 1
ATOM 6657 N N . ASP A 1 883 ? 9.183 31.393 -31.146 1.00 86.94 883 ASP A N 1
ATOM 6658 C CA . ASP A 1 883 ? 8.683 30.025 -30.791 1.00 86.94 883 ASP A CA 1
ATOM 6659 C C . ASP A 1 883 ? 9.741 28.932 -31.108 1.00 86.94 883 ASP A C 1
ATOM 6661 O O . ASP A 1 883 ? 10.330 28.953 -32.183 1.00 86.94 883 ASP A O 1
ATOM 6665 N N . LEU A 1 884 ? 9.963 27.955 -30.214 1.00 87.31 884 LEU A N 1
ATOM 6666 C CA . LEU A 1 884 ? 10.990 26.894 -30.342 1.00 87.31 884 LEU A CA 1
ATOM 6667 C C . LEU A 1 884 ? 10.445 25.481 -30.644 1.00 87.31 884 LEU A C 1
ATOM 6669 O O . LEU A 1 884 ? 11.232 24.574 -30.923 1.00 87.31 884 LEU A O 1
ATOM 6673 N N . LYS A 1 885 ? 9.122 25.261 -30.604 1.00 86.50 885 LYS A N 1
ATOM 6674 C CA . LYS A 1 885 ? 8.515 23.910 -30.647 1.00 86.50 885 LYS A CA 1
ATOM 6675 C C . LYS A 1 885 ? 8.971 22.990 -31.794 1.00 86.50 885 LYS A C 1
ATOM 6677 O O . LYS A 1 885 ? 9.159 21.807 -31.520 1.00 86.50 885 LYS A O 1
ATOM 6682 N N . PRO A 1 886 ? 9.185 23.458 -33.043 1.00 86.38 886 PRO A N 1
ATOM 6683 C CA . PRO A 1 886 ? 9.576 22.569 -34.141 1.00 86.38 886 PRO A CA 1
ATOM 6684 C C . PRO A 1 886 ? 10.904 21.828 -33.943 1.00 86.38 886 PRO A C 1
ATOM 6686 O O . PRO A 1 886 ? 11.125 20.833 -34.622 1.00 86.38 886 PRO A O 1
ATOM 6689 N N . PHE A 1 887 ? 11.779 22.286 -33.041 1.00 87.69 887 PHE A N 1
ATOM 6690 C CA . PHE A 1 887 ? 13.151 21.777 -32.896 1.00 87.69 887 PHE A CA 1
ATOM 6691 C C . PHE A 1 887 ? 13.346 20.820 -31.712 1.00 87.69 887 PHE A C 1
ATOM 6693 O O . PHE A 1 887 ? 14.477 20.469 -31.389 1.00 87.69 887 PHE A O 1
ATOM 6700 N N . GLN A 1 888 ? 12.258 20.391 -31.063 1.00 83.75 888 GLN A N 1
ATOM 6701 C CA . GLN A 1 888 ? 12.315 19.550 -29.862 1.00 83.75 888 GLN A CA 1
ATOM 6702 C C . GLN A 1 888 ? 12.760 18.100 -30.135 1.00 83.75 888 GLN A C 1
ATOM 6704 O O . GLN A 1 888 ? 13.292 17.460 -29.233 1.00 83.75 888 GLN A O 1
ATOM 6709 N N . ASN A 1 889 ? 12.597 17.586 -31.361 1.00 85.44 889 ASN A N 1
ATOM 6710 C CA . ASN A 1 889 ? 13.167 16.293 -31.751 1.00 85.44 889 ASN A CA 1
ATOM 6711 C C . ASN A 1 889 ? 14.672 16.452 -32.059 1.00 85.44 889 ASN A C 1
ATOM 6713 O O . ASN A 1 889 ? 15.060 17.145 -33.005 1.00 85.44 889 ASN A O 1
ATOM 6717 N N . THR A 1 890 ? 15.535 15.800 -31.280 1.00 81.50 890 THR A N 1
ATOM 6718 C CA . THR A 1 890 ? 16.995 15.852 -31.464 1.00 81.50 890 THR A CA 1
ATOM 6719 C C . THR A 1 890 ? 17.504 14.903 -32.553 1.00 81.50 890 THR A C 1
ATOM 6721 O O . THR A 1 890 ? 18.523 15.213 -33.176 1.00 81.50 890 THR A O 1
ATOM 6724 N N . PHE A 1 891 ? 16.788 13.813 -32.842 1.00 82.88 891 PHE A N 1
ATOM 6725 C CA . PHE A 1 891 ? 17.098 12.850 -33.908 1.00 82.88 891 PHE A CA 1
ATOM 6726 C C . PHE A 1 891 ? 16.624 13.302 -35.295 1.00 82.88 891 PHE A C 1
ATOM 6728 O O . PHE A 1 891 ? 17.138 12.822 -36.304 1.00 82.88 891 PHE A O 1
ATOM 6735 N N . ALA A 1 892 ? 15.691 14.255 -35.362 1.00 85.00 892 ALA A N 1
ATOM 6736 C CA . ALA A 1 892 ? 15.175 14.806 -36.611 1.00 85.00 892 ALA A CA 1
ATOM 6737 C C . ALA A 1 892 ? 16.285 15.310 -37.548 1.00 85.00 892 ALA A C 1
ATOM 6739 O O . ALA A 1 892 ? 16.931 16.338 -37.318 1.00 85.00 892 ALA A O 1
ATOM 6740 N N . THR A 1 893 ? 16.450 14.594 -38.661 1.00 86.19 893 THR A N 1
ATOM 6741 C CA . THR A 1 893 ? 17.217 15.019 -39.839 1.00 86.19 893 THR A CA 1
ATOM 6742 C C . THR A 1 893 ? 16.406 15.956 -40.732 1.00 86.19 893 THR A C 1
ATOM 6744 O O . THR A 1 893 ? 16.965 16.562 -41.646 1.00 86.19 893 THR A O 1
ATOM 6747 N N . SER A 1 894 ? 15.109 16.154 -40.460 1.00 88.31 894 SER A N 1
ATOM 6748 C CA . SER A 1 894 ? 14.318 17.215 -41.077 1.00 88.31 894 SER A CA 1
ATOM 6749 C C . SER A 1 894 ? 13.296 17.825 -40.114 1.00 88.31 894 SER A C 1
ATOM 6751 O O . SER A 1 894 ? 12.595 17.116 -39.404 1.00 88.31 894 SER A O 1
ATOM 6753 N N . TYR A 1 895 ? 13.202 19.155 -40.114 1.00 90.06 895 TYR A N 1
ATOM 6754 C CA . TYR A 1 895 ? 12.259 19.943 -39.307 1.00 90.06 895 TYR A CA 1
ATOM 6755 C C . TYR A 1 895 ? 11.252 20.645 -40.217 1.00 90.06 895 TYR A C 1
ATOM 6757 O O . TYR A 1 895 ? 11.574 20.869 -41.377 1.00 90.06 895 TYR A O 1
ATOM 6765 N N . VAL A 1 896 ? 10.081 21.062 -39.724 1.00 89.81 896 VAL A N 1
ATOM 6766 C CA . VAL A 1 896 ? 9.125 21.869 -40.514 1.00 89.81 896 VAL A CA 1
ATOM 6767 C C . VAL A 1 896 ? 8.712 23.126 -39.748 1.00 89.81 896 VAL A C 1
ATOM 6769 O O . VAL A 1 896 ? 8.074 23.027 -38.702 1.00 89.81 896 VAL A O 1
ATOM 6772 N N . ILE A 1 897 ? 9.016 24.308 -40.293 1.00 91.31 897 ILE A N 1
ATOM 6773 C CA . ILE A 1 897 ? 8.579 25.606 -39.748 1.00 91.31 897 ILE A CA 1
ATOM 6774 C C . ILE A 1 897 ? 7.467 26.233 -40.588 1.00 91.31 897 ILE A C 1
ATOM 6776 O O . ILE A 1 897 ? 7.451 26.103 -41.812 1.00 91.31 897 ILE A O 1
ATOM 6780 N N . LYS A 1 898 ? 6.521 26.913 -39.930 1.00 91.94 898 LYS A N 1
ATOM 6781 C CA . LYS A 1 898 ? 5.326 27.488 -40.581 1.00 91.94 898 LYS A CA 1
ATOM 6782 C C . LYS A 1 898 ? 5.019 28.933 -40.185 1.00 91.94 898 LYS A C 1
ATOM 6784 O O . LYS A 1 898 ? 4.115 29.529 -40.762 1.00 91.94 898 LYS A O 1
ATOM 6789 N N . THR A 1 899 ? 5.734 29.506 -39.216 1.00 90.31 899 THR A N 1
ATOM 6790 C CA . THR A 1 899 ? 5.525 30.894 -38.769 1.00 90.31 899 THR A CA 1
ATOM 6791 C C . THR A 1 899 ? 6.849 31.629 -38.555 1.00 90.31 899 THR A C 1
ATOM 6793 O O . THR A 1 899 ? 7.905 31.014 -38.392 1.00 90.31 899 THR A O 1
ATOM 6796 N N . LYS A 1 900 ? 6.809 32.965 -38.536 1.00 86.81 900 LYS A N 1
ATOM 6797 C CA . LYS A 1 900 ? 8.006 33.797 -38.325 1.00 86.81 900 LYS A CA 1
ATOM 6798 C C . LYS A 1 900 ? 8.611 33.582 -36.939 1.00 86.81 900 LYS A C 1
ATOM 6800 O O . LYS A 1 900 ? 9.827 33.523 -36.808 1.00 86.81 900 LYS A O 1
ATOM 6805 N N . GLU A 1 901 ? 7.772 33.366 -35.933 1.00 89.44 901 GLU A N 1
ATOM 6806 C CA . GLU A 1 901 ? 8.174 33.043 -34.565 1.00 89.44 901 GLU A CA 1
ATOM 6807 C C . GLU A 1 901 ? 9.029 31.763 -34.547 1.00 89.44 901 GLU A C 1
ATOM 6809 O O . GLU A 1 901 ? 10.040 31.713 -33.852 1.00 89.44 901 GLU A O 1
ATOM 6814 N N . GLN A 1 902 ? 8.693 30.778 -35.390 1.00 90.12 902 GLN A N 1
ATOM 6815 C CA . GLN A 1 902 ? 9.436 29.522 -35.551 1.00 90.12 902 GLN A CA 1
ATOM 6816 C C . GLN A 1 902 ? 10.736 29.676 -36.350 1.00 90.12 902 GLN A C 1
ATOM 6818 O O . GLN A 1 902 ? 11.732 29.031 -36.024 1.00 90.12 902 GLN A O 1
ATOM 6823 N N . LEU A 1 903 ? 10.783 30.568 -37.348 1.00 88.88 903 LEU A N 1
ATOM 6824 C CA . LEU A 1 903 ? 12.060 30.949 -37.966 1.00 88.88 903 LEU A CA 1
ATOM 6825 C C . LEU A 1 903 ? 12.959 31.704 -36.967 1.00 88.88 903 LEU A C 1
ATOM 6827 O O . LEU A 1 903 ? 14.181 31.575 -37.022 1.00 88.88 903 LEU A O 1
ATOM 6831 N N . LEU A 1 904 ? 12.379 32.458 -36.026 1.00 87.00 904 LEU A N 1
ATOM 6832 C CA . LEU A 1 904 ? 13.150 33.122 -34.974 1.00 87.00 904 LEU A CA 1
ATOM 6833 C C . LEU A 1 904 ? 13.642 32.100 -33.945 1.00 87.00 904 LEU A C 1
ATOM 6835 O O . LEU A 1 904 ? 14.778 32.196 -33.493 1.00 87.00 904 LEU A O 1
ATOM 6839 N N . GLY A 1 905 ? 12.847 31.063 -33.669 1.00 87.81 905 GLY A N 1
ATOM 6840 C CA . GLY A 1 905 ? 13.292 29.864 -32.967 1.00 87.81 905 GLY A CA 1
ATOM 6841 C C . GLY A 1 905 ? 14.505 29.210 -33.621 1.00 87.81 905 GLY A C 1
ATOM 6842 O O . GLY A 1 905 ? 15.480 28.942 -32.930 1.00 87.81 905 GLY A O 1
ATOM 6843 N N . LEU A 1 906 ? 14.509 29.036 -34.949 1.00 88.75 906 LEU A N 1
ATOM 6844 C CA . LEU A 1 906 ? 15.682 28.519 -35.666 1.00 88.75 906 LEU A CA 1
ATOM 6845 C C . LEU A 1 906 ? 16.909 29.419 -35.473 1.00 88.75 906 LEU A C 1
ATOM 6847 O O . LEU A 1 906 ? 18.010 28.926 -35.232 1.00 88.75 906 LEU A O 1
ATOM 6851 N N . ALA A 1 907 ? 16.733 30.739 -35.559 1.00 87.06 907 ALA A N 1
ATOM 6852 C CA . ALA A 1 907 ? 17.813 31.692 -35.325 1.00 87.06 907 ALA A CA 1
ATOM 6853 C C . ALA A 1 907 ? 18.351 31.629 -33.883 1.00 87.06 907 ALA A C 1
ATOM 6855 O O . ALA A 1 907 ? 19.552 31.760 -33.680 1.00 87.06 907 ALA A O 1
ATOM 6856 N N . ILE A 1 908 ? 17.504 31.355 -32.889 1.00 85.94 908 ILE A N 1
ATOM 6857 C CA . ILE A 1 908 ? 17.927 31.127 -31.498 1.00 85.94 908 ILE A CA 1
ATOM 6858 C C . ILE A 1 908 ? 18.670 29.787 -31.373 1.00 85.94 908 ILE A C 1
ATOM 6860 O O . ILE A 1 908 ? 19.816 29.777 -30.925 1.00 85.94 908 ILE A O 1
ATOM 6864 N N . MET A 1 909 ? 18.078 28.681 -31.845 1.00 85.94 909 MET A N 1
ATOM 6865 C CA . MET A 1 909 ? 18.680 27.336 -31.819 1.00 85.94 909 MET A CA 1
ATOM 6866 C C . MET A 1 909 ? 20.063 27.309 -32.475 1.00 85.94 909 MET A C 1
ATOM 6868 O O . MET A 1 909 ? 20.974 26.675 -31.965 1.00 85.94 909 MET A O 1
ATOM 6872 N N . THR A 1 910 ? 20.247 28.009 -33.594 1.00 84.31 910 THR A N 1
ATOM 6873 C CA . THR A 1 910 ? 21.511 28.008 -34.357 1.00 84.31 910 THR A CA 1
ATOM 6874 C C . THR A 1 910 ? 22.579 28.955 -33.810 1.00 84.31 910 THR A C 1
ATOM 6876 O O . THR A 1 910 ? 23.718 28.909 -34.268 1.00 84.31 910 THR A O 1
ATOM 6879 N N . ARG A 1 911 ? 22.236 29.823 -32.853 1.00 81.75 911 ARG A N 1
ATOM 6880 C CA . ARG A 1 911 ? 23.156 30.809 -32.260 1.00 81.75 911 ARG A CA 1
ATOM 6881 C C . ARG A 1 911 ? 23.525 30.503 -30.818 1.00 81.75 911 ARG A C 1
ATOM 6883 O O . ARG A 1 911 ? 24.631 30.835 -30.403 1.00 81.75 911 ARG A O 1
ATOM 6890 N N . GLY A 1 912 ? 22.587 29.922 -30.074 1.00 74.88 912 GLY A N 1
ATOM 6891 C CA . GLY A 1 912 ? 22.576 29.978 -28.621 1.00 74.88 912 GLY A CA 1
ATOM 6892 C C . GLY A 1 912 ? 22.206 31.378 -28.112 1.00 74.88 912 GLY A C 1
ATOM 6893 O O . GLY A 1 912 ? 22.584 32.401 -28.692 1.00 74.88 912 GLY A O 1
ATOM 6894 N N . ILE A 1 913 ? 21.459 31.427 -27.013 1.00 75.31 913 ILE A N 1
ATOM 6895 C CA . ILE A 1 913 ? 21.250 32.623 -26.195 1.00 75.31 913 ILE A CA 1
ATOM 6896 C C . ILE A 1 913 ? 21.398 32.201 -24.732 1.00 75.31 913 ILE A C 1
ATOM 6898 O O . ILE A 1 913 ? 20.643 31.362 -24.236 1.00 75.31 913 ILE A O 1
ATOM 6902 N N . GLU A 1 914 ? 22.374 32.805 -24.055 1.00 68.25 914 GLU A N 1
ATOM 6903 C CA . GLU A 1 914 ? 22.700 32.553 -22.650 1.00 68.25 914 GLU A CA 1
ATOM 6904 C C . GLU A 1 914 ? 21.454 32.701 -21.758 1.00 68.25 914 GLU A C 1
ATOM 6906 O O . GLU A 1 914 ? 20.743 33.706 -21.815 1.00 68.25 914 GLU A O 1
ATOM 6911 N N . GLY A 1 915 ? 21.160 31.669 -20.961 1.00 63.06 915 GLY A N 1
ATOM 6912 C CA . GLY A 1 915 ? 19.977 31.626 -20.094 1.00 63.06 915 GLY A CA 1
ATOM 6913 C C . GLY A 1 915 ? 18.634 31.386 -20.804 1.00 63.06 915 GLY A C 1
ATOM 6914 O O . GLY A 1 915 ? 17.599 31.463 -20.145 1.00 63.06 915 GLY A O 1
ATOM 6915 N N . VAL A 1 916 ? 18.624 31.094 -22.112 1.00 69.25 916 VAL A N 1
ATOM 6916 C CA . VAL A 1 916 ? 17.401 30.799 -22.888 1.00 69.25 916 VAL A CA 1
ATOM 6917 C C . VAL A 1 916 ? 17.470 29.434 -23.574 1.00 69.25 916 VAL A C 1
ATOM 6919 O O . VAL A 1 916 ? 16.553 28.635 -23.406 1.00 69.25 916 VAL A O 1
ATOM 6922 N N . GLN A 1 917 ? 18.514 29.179 -24.368 1.00 77.94 917 GLN A N 1
ATOM 6923 C CA . GLN A 1 917 ? 18.672 27.957 -25.169 1.00 77.94 917 GLN A CA 1
ATOM 6924 C C . GLN A 1 917 ? 20.111 27.869 -25.693 1.00 77.94 917 GLN A C 1
ATOM 6926 O O . GLN A 1 917 ? 20.613 28.845 -26.248 1.00 77.94 917 GLN A O 1
ATOM 6931 N N . ASP A 1 918 ? 20.757 26.708 -25.577 1.00 79.19 918 ASP A N 1
ATOM 6932 C CA . ASP A 1 918 ? 22.113 26.492 -26.096 1.00 79.19 918 ASP A CA 1
ATOM 6933 C C . ASP A 1 918 ? 22.151 26.294 -27.619 1.00 79.19 918 ASP A C 1
ATOM 6935 O O . ASP A 1 918 ? 21.174 25.859 -28.243 1.00 79.19 918 ASP A O 1
ATOM 6939 N N . ALA A 1 919 ? 23.307 26.608 -28.211 1.00 80.69 919 ALA A N 1
ATOM 6940 C CA . ALA A 1 919 ? 23.553 26.466 -29.641 1.00 80.69 919 ALA A CA 1
ATOM 6941 C C . ALA A 1 919 ? 23.515 24.990 -30.072 1.00 80.69 919 ALA A C 1
ATOM 6943 O O . ALA A 1 919 ? 24.210 24.136 -29.526 1.00 80.69 919 ALA A O 1
ATOM 6944 N N . THR A 1 920 ? 22.710 24.708 -31.088 1.00 81.44 920 THR A N 1
ATOM 6945 C CA . THR A 1 920 ? 22.485 23.389 -31.678 1.00 81.44 920 THR A CA 1
ATOM 6946 C C . THR A 1 920 ? 23.155 23.333 -33.043 1.00 81.44 920 THR A C 1
ATOM 6948 O O . THR A 1 920 ? 22.918 24.208 -33.878 1.00 81.44 920 THR A O 1
ATOM 6951 N N . ASP A 1 921 ? 23.963 22.302 -33.292 1.00 83.62 921 ASP A N 1
ATOM 6952 C CA . ASP A 1 921 ? 24.495 22.053 -34.631 1.00 83.62 921 ASP A CA 1
ATOM 6953 C C . ASP A 1 921 ? 23.436 21.403 -35.538 1.00 83.62 921 ASP A C 1
ATOM 6955 O O . ASP A 1 921 ? 22.636 20.563 -35.116 1.00 83.62 921 ASP A O 1
ATOM 6959 N N . PHE A 1 922 ? 23.444 21.810 -36.805 1.00 87.00 922 PHE A N 1
ATOM 6960 C CA . PHE A 1 922 ? 22.527 21.341 -37.843 1.00 87.00 922 PHE A CA 1
ATOM 6961 C C . PHE A 1 922 ? 23.247 20.566 -38.956 1.00 87.00 922 PHE A C 1
ATOM 6963 O O . PHE A 1 922 ? 22.619 20.280 -39.973 1.00 87.00 922 PHE A O 1
ATOM 6970 N N . THR A 1 923 ? 24.521 20.189 -38.783 1.00 87.50 923 THR A N 1
ATOM 6971 C CA . THR A 1 923 ? 25.244 19.308 -39.720 1.00 87.50 923 THR A CA 1
ATOM 6972 C C . THR A 1 923 ? 24.394 18.089 -40.096 1.00 87.50 923 THR A C 1
ATOM 6974 O O . THR A 1 923 ? 23.997 17.302 -39.240 1.00 87.50 923 THR A O 1
ATOM 6977 N N . GLY A 1 924 ? 24.079 17.951 -41.389 1.00 84.44 924 GLY A N 1
ATOM 6978 C CA . GLY A 1 924 ? 23.253 16.857 -41.923 1.00 84.44 924 GLY A CA 1
ATOM 6979 C C . GLY A 1 924 ? 21.733 16.988 -41.719 1.00 84.44 924 GLY A C 1
ATOM 6980 O O . GLY A 1 924 ? 20.996 16.087 -42.115 1.00 84.44 924 GLY A O 1
ATOM 6981 N N . LYS A 1 925 ? 21.236 18.089 -41.138 1.00 89.69 925 LYS A N 1
ATOM 6982 C CA . LYS A 1 925 ? 19.805 18.325 -40.869 1.00 89.69 925 LYS A CA 1
ATOM 6983 C C . LYS A 1 925 ? 19.172 19.289 -41.877 1.00 89.69 925 LYS A C 1
ATOM 6985 O O . LYS A 1 925 ? 19.829 20.203 -42.361 1.00 89.69 925 LYS A O 1
ATOM 6990 N N . THR A 1 926 ? 17.881 19.110 -42.164 1.00 91.19 926 THR A N 1
ATOM 6991 C CA . THR A 1 926 ? 17.140 19.807 -43.233 1.00 91.19 926 THR A CA 1
ATOM 6992 C C . THR A 1 926 ? 15.909 20.541 -42.698 1.00 91.19 926 THR A C 1
ATOM 6994 O O . THR A 1 926 ? 14.851 19.936 -42.505 1.00 91.19 926 THR A O 1
ATOM 6997 N N . VAL A 1 927 ? 16.001 21.853 -42.471 1.00 91.06 927 VAL A N 1
ATOM 6998 C CA . VAL A 1 927 ? 14.835 22.648 -42.044 1.00 91.06 927 VAL A CA 1
ATOM 6999 C C . VAL A 1 927 ? 13.965 22.984 -43.250 1.00 91.06 927 VAL A C 1
ATOM 7001 O O . VAL A 1 927 ? 14.369 23.759 -44.109 1.00 91.06 927 VAL A O 1
ATOM 7004 N N . LYS A 1 928 ? 12.766 22.407 -43.301 1.00 92.19 928 LYS A N 1
ATOM 7005 C CA . LYS A 1 928 ? 11.755 22.638 -44.328 1.00 92.19 928 LYS A CA 1
ATOM 7006 C C . LYS A 1 928 ? 10.844 23.807 -43.982 1.00 92.19 928 LYS A C 1
ATOM 7008 O O . LYS A 1 928 ? 10.366 23.932 -42.852 1.00 92.19 928 LYS A O 1
ATOM 7013 N N . LEU A 1 929 ? 10.524 24.606 -44.987 1.00 89.88 929 LEU A N 1
ATOM 7014 C CA . LEU A 1 929 ? 9.426 25.559 -44.950 1.00 89.88 929 LEU A CA 1
ATOM 7015 C C . LEU A 1 929 ? 8.111 24.814 -45.246 1.00 89.88 929 LEU A C 1
ATOM 7017 O O . LEU A 1 929 ? 8.007 24.086 -46.227 1.00 89.88 929 LEU A O 1
ATOM 7021 N N . GLY A 1 930 ? 7.121 24.943 -44.361 1.00 85.94 930 GLY A N 1
ATOM 7022 C CA . GLY A 1 930 ? 5.823 24.257 -44.460 1.00 85.94 930 GLY A CA 1
ATOM 7023 C C . GLY A 1 930 ? 4.617 25.187 -44.622 1.00 85.94 930 GLY A C 1
ATOM 7024 O O . GLY A 1 930 ? 3.484 24.722 -44.482 1.00 85.94 930 GLY A O 1
ATOM 7025 N N . ALA A 1 931 ? 4.869 26.484 -44.810 1.00 86.75 931 ALA A N 1
ATOM 7026 C CA . ALA A 1 931 ? 3.937 27.550 -45.184 1.00 86.75 931 ALA A CA 1
ATOM 7027 C C . ALA A 1 931 ? 4.748 28.821 -45.511 1.00 86.75 931 ALA A C 1
ATOM 7029 O O . ALA A 1 931 ? 5.830 29.001 -44.951 1.00 86.75 931 ALA A O 1
ATOM 7030 N N . ASP A 1 932 ? 4.220 29.721 -46.342 1.00 86.06 932 ASP A N 1
ATOM 7031 C CA . ASP A 1 932 ? 4.876 30.996 -46.669 1.00 86.06 932 ASP A CA 1
ATOM 7032 C C . ASP A 1 932 ? 5.034 31.880 -45.418 1.00 86.06 932 ASP A C 1
ATOM 7034 O O . ASP A 1 932 ? 4.072 32.469 -44.912 1.00 86.06 932 ASP A O 1
ATOM 7038 N N . ILE A 1 933 ? 6.262 32.000 -44.904 1.00 85.38 933 ILE A N 1
ATOM 7039 C CA . ILE A 1 933 ? 6.546 32.821 -43.721 1.00 85.38 933 ILE A CA 1
ATOM 7040 C C . ILE A 1 933 ? 6.692 34.292 -44.130 1.00 85.38 933 ILE A C 1
ATOM 7042 O O . ILE A 1 933 ? 7.756 34.761 -44.539 1.00 85.38 933 ILE A O 1
ATOM 7046 N N . LEU A 1 934 ? 5.610 35.051 -43.950 1.00 82.50 934 LEU A N 1
ATOM 7047 C CA . LEU A 1 934 ? 5.594 36.499 -44.137 1.00 82.50 934 LEU A CA 1
ATOM 7048 C C . LEU A 1 934 ? 6.325 37.214 -42.982 1.00 82.50 934 LEU A C 1
ATOM 7050 O O . LEU A 1 934 ? 5.715 37.635 -41.997 1.00 82.50 934 LEU A O 1
ATOM 7054 N N . LEU A 1 935 ? 7.652 37.338 -43.094 1.00 78.88 935 LEU A N 1
ATOM 7055 C CA . LEU A 1 935 ? 8.488 37.985 -42.072 1.00 78.88 935 LEU A CA 1
ATOM 7056 C C . LEU A 1 935 ? 8.176 39.474 -41.893 1.00 78.88 935 LEU A C 1
ATOM 7058 O O . LEU A 1 935 ? 8.315 39.981 -40.792 1.00 78.88 935 LEU A O 1
ATOM 7062 N N . ASN A 1 936 ? 7.803 40.178 -42.957 1.00 73.44 936 ASN A N 1
ATOM 7063 C CA . ASN A 1 936 ? 7.527 41.618 -43.014 1.00 73.44 936 ASN A CA 1
ATOM 7064 C C . ASN A 1 936 ? 6.469 41.863 -44.118 1.00 73.44 936 ASN A C 1
ATOM 7066 O O . ASN A 1 936 ? 6.189 40.950 -44.890 1.00 73.44 936 ASN A O 1
ATOM 7070 N N . ASP A 1 937 ? 5.897 43.066 -44.244 1.00 72.19 937 ASP A N 1
ATOM 7071 C CA . ASP A 1 937 ? 4.851 43.357 -45.246 1.00 72.19 937 ASP A CA 1
ATOM 7072 C C . ASP A 1 937 ? 5.368 43.318 -46.703 1.00 72.19 937 ASP A C 1
ATOM 7074 O O . ASP A 1 937 ? 6.066 44.222 -47.171 1.00 72.19 937 ASP A O 1
ATOM 7078 N N . THR A 1 938 ? 4.986 42.279 -47.454 1.00 67.00 938 THR A N 1
ATOM 7079 C CA . THR A 1 938 ? 5.364 42.096 -48.864 1.00 67.00 938 THR A CA 1
ATOM 7080 C C . THR A 1 938 ? 4.490 42.835 -49.875 1.00 67.00 938 THR A C 1
ATOM 7082 O O . THR A 1 938 ? 4.538 42.511 -51.062 1.00 67.00 938 THR A O 1
ATOM 7085 N N . THR A 1 939 ? 3.748 43.862 -49.464 1.00 70.69 939 THR A N 1
ATOM 7086 C CA . THR A 1 939 ? 3.208 44.855 -50.405 1.00 70.69 939 THR A CA 1
ATOM 7087 C C . THR A 1 939 ? 4.358 45.540 -51.149 1.00 70.69 939 THR A C 1
ATOM 7089 O O . THR A 1 939 ? 4.374 45.565 -52.379 1.00 70.69 939 THR A O 1
ATOM 7092 N N . ASP A 1 940 ? 5.391 45.966 -50.409 1.00 55.06 940 ASP A N 1
ATOM 7093 C CA . ASP A 1 940 ? 6.516 46.726 -50.959 1.00 55.06 940 ASP A CA 1
ATOM 7094 C C . ASP A 1 940 ? 7.890 46.008 -50.864 1.00 55.06 940 ASP A C 1
ATOM 7096 O O . ASP A 1 940 ? 8.910 46.581 -51.240 1.00 55.06 940 ASP A O 1
ATOM 7100 N N . TRP A 1 941 ? 7.965 44.745 -50.403 1.00 58.09 941 TRP A N 1
ATOM 7101 C CA . TRP A 1 941 ? 9.235 44.029 -50.099 1.00 58.09 941 TRP A CA 1
ATOM 7102 C C . TRP A 1 941 ? 10.317 44.019 -51.174 1.00 58.09 941 TRP A C 1
ATOM 7104 O O . TRP A 1 941 ? 11.484 43.768 -50.846 1.00 58.09 941 TRP A O 1
ATOM 7114 N N . ARG A 1 942 ? 9.951 44.250 -52.444 1.00 52.25 942 ARG A N 1
ATOM 7115 C CA . ARG A 1 942 ? 10.858 44.316 -53.601 1.00 52.25 942 ARG A CA 1
ATOM 7116 C C . ARG A 1 942 ? 11.779 45.536 -53.550 1.00 52.25 942 ARG A C 1
ATOM 7118 O O . ARG A 1 942 ? 12.089 46.139 -54.562 1.00 52.25 942 ARG A O 1
ATOM 7125 N N . LEU A 1 943 ? 12.176 45.909 -52.346 1.00 46.97 943 LEU A N 1
ATOM 7126 C CA . LEU A 1 943 ? 13.012 47.012 -51.967 1.00 46.97 943 LEU A CA 1
ATOM 7127 C C . LEU A 1 943 ? 13.850 46.692 -50.721 1.00 46.97 943 LEU A C 1
ATOM 7129 O O . LEU A 1 943 ? 14.732 47.474 -50.426 1.00 46.97 943 LEU A O 1
ATOM 7133 N N . TRP A 1 944 ? 13.655 45.595 -49.973 1.00 67.19 944 TRP A N 1
ATOM 7134 C CA . TRP A 1 944 ? 14.405 45.384 -48.718 1.00 67.19 944 TRP A CA 1
ATOM 7135 C C . TRP A 1 944 ? 15.929 45.268 -48.913 1.00 67.19 944 TRP A C 1
ATOM 7137 O O . TRP A 1 944 ? 16.397 44.500 -49.750 1.00 67.19 944 TRP A O 1
ATOM 7147 N N . GLY A 1 945 ? 16.695 46.077 -48.169 1.00 54.69 945 GLY A N 1
ATOM 7148 C CA . GLY A 1 945 ? 18.123 46.392 -48.355 1.00 54.69 945 GLY A CA 1
ATOM 7149 C C . GLY A 1 945 ? 18.417 47.272 -49.582 1.00 54.69 945 GLY A C 1
ATOM 7150 O O . GLY A 1 945 ? 19.411 47.987 -49.632 1.00 54.69 945 GLY A O 1
ATOM 7151 N N . LYS A 1 946 ? 17.520 47.238 -50.563 1.00 43.00 946 LYS A N 1
ATOM 7152 C CA . LYS A 1 946 ? 17.592 47.825 -51.904 1.00 43.00 946 LYS A CA 1
ATOM 7153 C C . LYS A 1 946 ? 16.883 49.176 -51.991 1.00 43.00 946 LYS A C 1
ATOM 7155 O O . LYS A 1 946 ? 16.589 49.671 -53.070 1.00 43.00 946 LYS A O 1
ATOM 7160 N N . GLY A 1 947 ? 16.445 49.684 -50.862 1.00 48.25 947 GLY A N 1
ATOM 7161 C CA . GLY A 1 947 ? 15.196 50.406 -50.867 1.00 48.25 947 GLY A CA 1
ATOM 7162 C C . GLY A 1 947 ? 14.722 50.549 -49.455 1.00 48.25 947 GLY A C 1
ATOM 7163 O O . GLY A 1 947 ? 15.434 51.094 -48.625 1.00 48.25 947 GLY A O 1
ATOM 7164 N N . ILE A 1 948 ? 13.560 49.999 -49.169 1.00 52.53 948 ILE A N 1
ATOM 7165 C CA . ILE A 1 948 ? 13.157 49.559 -47.849 1.00 52.53 948 ILE A CA 1
ATOM 7166 C C . ILE A 1 948 ? 14.305 48.800 -47.146 1.00 52.53 948 ILE A C 1
ATOM 7168 O O . ILE A 1 948 ? 15.194 48.274 -47.799 1.00 52.53 948 ILE A O 1
ATOM 7172 N N . TYR A 1 949 ? 14.351 48.707 -45.822 1.00 61.97 949 TYR A N 1
ATOM 7173 C CA . TYR A 1 949 ? 14.961 47.583 -45.125 1.00 61.97 949 TYR A CA 1
ATOM 7174 C C . TYR A 1 949 ? 13.826 46.921 -44.347 1.00 61.97 949 TYR A C 1
ATOM 7176 O O . TYR A 1 949 ? 12.871 47.576 -43.932 1.00 61.97 949 TYR A O 1
ATOM 7184 N N . ALA A 1 950 ? 13.895 45.612 -44.175 1.00 64.94 950 ALA A N 1
ATOM 7185 C CA . ALA A 1 950 ? 12.953 44.940 -43.301 1.00 64.94 950 ALA A CA 1
ATOM 7186 C C . ALA A 1 950 ? 13.191 45.369 -41.842 1.00 64.94 950 ALA A C 1
ATOM 7188 O O . ALA A 1 950 ? 14.293 45.792 -41.483 1.00 64.94 950 ALA A O 1
ATOM 7189 N N . ILE A 1 951 ? 12.193 45.147 -40.988 1.00 69.56 951 ILE A N 1
ATOM 7190 C CA . ILE A 1 951 ? 12.415 44.936 -39.555 1.00 69.56 951 ILE A CA 1
ATOM 7191 C C . ILE A 1 951 ? 13.563 43.918 -39.417 1.00 69.56 951 ILE A C 1
ATOM 7193 O O . ILE A 1 951 ? 13.460 42.831 -40.003 1.00 69.56 951 ILE A O 1
ATOM 7197 N N . PRO A 1 952 ? 14.665 44.253 -38.720 1.00 66.12 952 PRO A N 1
ATOM 7198 C CA . PRO A 1 952 ? 15.900 43.491 -38.788 1.00 66.12 952 PRO A CA 1
ATOM 7199 C C . PRO A 1 952 ? 15.705 42.123 -38.145 1.00 66.12 952 PRO A C 1
ATOM 7201 O O . PRO A 1 952 ? 15.251 42.003 -37.007 1.00 66.12 952 PRO A O 1
ATOM 7204 N N . TRP A 1 953 ? 16.050 41.083 -38.897 1.00 73.12 953 TRP A N 1
ATOM 7205 C CA . TRP A 1 953 ? 15.893 39.705 -38.457 1.00 73.12 953 TRP A CA 1
ATOM 7206 C C . TRP A 1 953 ? 17.128 39.217 -37.699 1.00 73.12 953 TRP A C 1
ATOM 7208 O O . TRP A 1 953 ? 18.258 39.566 -38.048 1.00 73.12 953 TRP A O 1
ATOM 7218 N N . LEU A 1 954 ? 16.929 38.364 -36.692 1.00 74.88 954 LEU A N 1
ATOM 7219 C CA . LEU A 1 954 ? 18.032 37.628 -36.081 1.00 74.88 954 LEU A CA 1
ATOM 7220 C C . LEU A 1 954 ? 18.538 36.603 -37.104 1.00 74.88 954 LEU A C 1
ATOM 7222 O O . LEU A 1 954 ? 17.771 35.759 -37.560 1.00 74.88 954 LEU A O 1
ATOM 7226 N N . SER A 1 955 ? 19.812 36.684 -37.491 1.00 77.88 955 SER A N 1
ATOM 7227 C CA . SER A 1 955 ? 20.402 35.738 -38.446 1.00 77.88 955 SER A CA 1
ATOM 7228 C C . SER A 1 955 ? 20.197 34.290 -38.000 1.00 77.88 955 SER A C 1
ATOM 7230 O O . SER A 1 955 ? 20.417 33.966 -36.835 1.00 77.88 955 SER A O 1
ATOM 7232 N N . VAL A 1 956 ? 19.837 33.409 -38.932 1.00 79.00 956 VAL A N 1
ATOM 7233 C CA . VAL A 1 956 ? 20.031 31.969 -38.734 1.00 79.00 956 VAL A CA 1
ATOM 7234 C C . VAL A 1 956 ? 21.531 31.705 -38.862 1.00 79.00 956 VAL A C 1
ATOM 7236 O O . VAL A 1 956 ? 22.123 32.025 -39.892 1.00 79.00 956 VAL A O 1
ATOM 7239 N N . GLY A 1 957 ? 22.142 31.181 -37.802 1.00 71.75 957 GLY A N 1
ATOM 7240 C CA . GLY A 1 957 ? 23.590 31.006 -37.666 1.00 71.75 957 GLY A CA 1
ATOM 7241 C C . GLY A 1 957 ? 24.284 32.052 -36.764 1.00 71.75 957 GLY A C 1
ATOM 7242 O O . GLY A 1 957 ? 23.802 33.192 -36.655 1.00 71.75 957 GLY A O 1
ATOM 7243 N N . PRO A 1 958 ? 25.412 31.682 -36.111 1.00 67.50 958 PRO A N 1
ATOM 7244 C CA . PRO A 1 958 ? 26.197 32.546 -35.218 1.00 67.50 958 PRO A CA 1
ATOM 7245 C C . PRO A 1 958 ? 26.678 33.859 -35.853 1.00 67.50 958 PRO A C 1
ATOM 7247 O O . PRO A 1 958 ? 26.888 33.953 -37.057 1.00 67.50 958 PRO A O 1
ATOM 7250 N N . THR A 1 959 ? 26.892 34.888 -35.027 1.00 59.66 959 THR A N 1
ATOM 7251 C CA . THR A 1 959 ? 27.218 36.250 -35.501 1.00 59.66 959 THR A CA 1
ATOM 7252 C C . THR A 1 959 ? 28.697 36.607 -35.625 1.00 59.66 959 THR A C 1
ATOM 7254 O O . THR A 1 959 ? 28.969 37.741 -36.011 1.00 59.66 959 THR A O 1
ATOM 7257 N N . TYR A 1 960 ? 29.639 35.718 -35.288 1.00 57.44 960 TYR A N 1
ATOM 7258 C CA . TYR A 1 960 ? 31.071 36.055 -35.369 1.00 57.44 960 TYR A CA 1
ATOM 7259 C C . TYR A 1 960 ? 31.965 34.946 -35.944 1.00 57.44 960 TYR A C 1
ATOM 7261 O O . TYR A 1 960 ? 32.581 35.176 -36.979 1.00 57.44 960 TYR A O 1
ATOM 7269 N N . ASP A 1 961 ? 31.980 33.741 -35.359 1.00 56.28 961 ASP A N 1
ATOM 7270 C CA . ASP A 1 961 ? 32.962 32.693 -35.722 1.00 56.28 961 ASP A CA 1
ATOM 7271 C C . ASP A 1 961 ? 32.347 31.309 -36.040 1.00 56.28 961 ASP A C 1
ATOM 7273 O O . ASP A 1 961 ? 33.039 30.294 -35.991 1.00 56.28 961 ASP A O 1
ATOM 7277 N N . GLY A 1 962 ? 31.046 31.229 -36.350 1.00 60.53 962 GLY A N 1
ATOM 7278 C CA . GLY A 1 962 ? 30.350 29.952 -36.576 1.00 60.53 962 GLY A CA 1
ATOM 7279 C C . GLY A 1 962 ? 29.372 29.968 -37.751 1.00 60.53 962 GLY A C 1
ATOM 7280 O O . GLY A 1 962 ? 28.782 30.998 -38.071 1.00 60.53 962 GLY A O 1
ATOM 7281 N N . THR A 1 963 ? 29.191 28.810 -38.384 1.00 71.38 963 THR A N 1
ATOM 7282 C CA . THR A 1 963 ? 28.350 28.598 -39.572 1.00 71.38 963 THR A CA 1
ATOM 7283 C C . THR A 1 963 ? 27.074 27.821 -39.247 1.00 71.38 963 THR A C 1
ATOM 7285 O O . THR A 1 963 ? 27.062 26.959 -38.372 1.00 71.38 963 THR A O 1
ATOM 7288 N N . PHE A 1 964 ? 25.990 28.084 -39.985 1.00 81.56 964 PHE A N 1
ATOM 7289 C CA . PHE A 1 964 ? 24.859 27.156 -40.042 1.00 81.56 964 PHE A CA 1
ATOM 7290 C C . PHE A 1 964 ? 25.221 25.995 -40.975 1.00 81.56 964 PHE A C 1
ATOM 7292 O O . PHE A 1 964 ? 25.375 26.201 -42.177 1.00 81.56 964 PHE A O 1
ATOM 7299 N N . ASN A 1 965 ? 25.361 24.788 -40.424 1.00 82.19 965 ASN A N 1
ATOM 7300 C CA . ASN A 1 965 ? 25.854 23.614 -41.159 1.00 82.19 965 ASN A CA 1
ATOM 7301 C C . ASN A 1 965 ? 24.735 22.729 -41.746 1.00 82.19 965 ASN A C 1
ATOM 7303 O O . ASN A 1 965 ? 25.002 21.628 -42.227 1.00 82.19 965 ASN A O 1
ATOM 7307 N N . GLY A 1 966 ? 23.480 23.183 -41.677 1.00 85.25 966 GLY A N 1
ATOM 7308 C CA . GLY A 1 966 ? 22.323 22.444 -42.174 1.00 85.25 966 GLY A CA 1
ATOM 7309 C C . GLY A 1 966 ? 21.906 22.805 -43.596 1.00 85.25 966 GLY A C 1
ATOM 7310 O O . GLY A 1 966 ? 22.267 23.844 -44.149 1.00 85.25 966 GLY A O 1
ATOM 7311 N N . THR A 1 967 ? 21.048 21.961 -44.154 1.00 89.25 967 THR A N 1
ATOM 7312 C CA . THR A 1 967 ? 20.214 22.292 -45.308 1.00 89.25 967 THR A CA 1
ATOM 7313 C C . THR A 1 967 ? 19.004 23.102 -44.833 1.00 89.25 967 THR A C 1
ATOM 7315 O O . THR A 1 967 ? 18.416 22.823 -43.785 1.00 89.25 967 THR A O 1
ATOM 7318 N N . PHE A 1 968 ? 18.585 24.086 -45.625 1.00 89.19 968 PHE A N 1
ATOM 7319 C CA . PHE A 1 968 ? 17.282 24.734 -45.485 1.00 89.19 968 PHE A CA 1
ATOM 7320 C C . PHE A 1 968 ? 16.523 24.548 -46.804 1.00 89.19 968 PHE A C 1
ATOM 7322 O O . PHE A 1 968 ? 17.008 24.946 -47.861 1.00 89.19 968 PHE A O 1
ATOM 7329 N N . ASP A 1 969 ? 15.367 23.896 -46.741 1.00 89.38 969 ASP A N 1
ATOM 7330 C CA . ASP A 1 969 ? 14.547 23.482 -47.880 1.00 89.38 969 ASP A CA 1
ATOM 7331 C C . ASP A 1 969 ? 13.281 24.350 -47.926 1.00 89.38 969 ASP A C 1
ATOM 7333 O O . ASP A 1 969 ? 12.398 24.236 -47.078 1.00 89.38 969 ASP A O 1
ATOM 7337 N N . GLY A 1 970 ? 13.197 25.253 -48.903 1.00 81.56 970 GLY A N 1
ATOM 7338 C CA . GLY A 1 970 ? 12.052 26.155 -49.048 1.00 81.56 970 GLY A CA 1
ATOM 7339 C C . GLY A 1 970 ? 10.753 25.473 -49.492 1.00 81.56 970 GLY A C 1
ATOM 7340 O O . GLY A 1 970 ? 9.700 26.093 -49.399 1.00 81.56 970 GLY A O 1
ATOM 7341 N N . GLN A 1 971 ? 10.809 24.232 -49.998 1.00 68.94 971 GLN A N 1
ATOM 7342 C CA . GLN A 1 971 ? 9.740 23.568 -50.769 1.00 68.94 971 GLN A CA 1
ATOM 7343 C C . GLN A 1 971 ? 9.194 24.362 -51.986 1.00 68.94 971 GLN A C 1
ATOM 7345 O O . GLN A 1 971 ? 8.284 23.886 -52.667 1.00 68.94 971 GLN A O 1
ATOM 7350 N N . GLY A 1 972 ? 9.766 25.534 -52.289 1.00 57.84 972 GLY A N 1
ATOM 7351 C CA . GLY A 1 972 ? 9.363 26.506 -53.309 1.00 57.84 972 GLY A CA 1
ATOM 7352 C C . GLY A 1 972 ? 10.116 27.827 -53.151 1.00 57.84 972 GLY A C 1
ATOM 7353 O O . GLY A 1 972 ? 9.685 28.796 -53.811 1.00 57.84 972 GLY A O 1
#

Secondary structure (DSSP, 8-state):
-HHHHHHHHHHHTTSS------GGG-----S-------S-SBTTB-EEE-SHHHHHHHHHHHTTT---TT-EEEE-S-EE-S-TTS-GGGSPPP--BSEEEEEEEETTEEEEEEE-B-SEEE-TT-EEE--EE----S-----TT-TT-------S-S-BSSBS-EES-EEES-EEEEEEEEESS-EESSEEEEES-EEES-EEEEEEEE-SSSEEESSEEEEES-EEES-EEEEEEEESSEE-SSEEEEESTT-EEES-EEEEEEEESSSEEESSEEEE-TT-EEES-EEEEEEEE---TT-SS-EESSEEEESSEEES-EE-S-EE-SS-EESSEEEESSEEES-EE---EEEEETT--EESSEEEES-----SS--------EEES-EE-PPEEEESSGGGEESSB---SSS--TT-EEESEEEETTTSTT----S---S-EEEE-HHHHTSHHHHHHHHHHHHHHT-EEEE--TTS--EEEEEE---GGGTSS---SSSSSPEEE-SHHHHHHHHHHHTTT---TT-EEEE-S-EESSS-GGGTTTSPPPPP--BT----SS-TTTS-S----B-SEEE-TT-EEES-EEE-SSSSBSSEEEE-TT-EEES-EEEEEEEEESSS-EESSEEEEPTT--SEEEES-EEEEEEEESSSEEESSEEEEPSS--EEEES-EE--EEEESSEEESSEEE---SS-S-S---EEES-EE--EESSTT-BSS--SSSEEES-EEETTT----TT---TT---EE-HHHHTSHHHHHHHHHHHHHHHHHSTTS----------------------------TTS---------SS--PPP------SSSEEEEEESSTTS-----TTS--SS----EEEEE-------GGG--SS-SEEEE-SHHHHHHHHHHTT-BTTTB-----TT-EEEE-S----S-TTS-TTTTSSB-PSPPPPSS-SSS----SEEE---